Protein AF-0000000076366897 (afdb_homodimer)

Sequence (1084 aa):
MCSVKLLHRELVSNAARVRVCVSVACVPHLTNSPTVIVMVGLPARGKTYIAKKLTRYLNWIGVPTKVFNVGEYRREAVRWYRSYDFFRHDNEDAMKIRKQCAVAALRDAKSYLTEEGGQIAVFDATNTTRERREMVLNFSKEHGWKVFFVESVCDDPSVVAANIMDVKLSSPDYSDCNQTDAMEDFLKRIECYKATYQPLDPDNYDKDLSFIKVINVGRRFLVNRVQDHIQSRIVYYLMNIHVHARTIYLCRHGESDYNLKGRIGGDSGLSPRGKKFATALGTFLEEQNLKDLKVWTSQLKRTIQTAEVLGGTYEQWKSLNEIDAGVCEDMTYEEINQKYPEEYALRDQDKYYYRYPTGESYQDLVQRLEPVIMELERQGNVLVVCHQAVMRCLLAYFLDKSADELPYLKCPLHTVLKLTPFAYGCKVESIFLNVEAVNTHRDRPEVSDVLTDVAHHSCAQTPLFHVEWRNPPTFVGTQFDGLKPSTPETATEMRSVFERKNKRGNLKKNPRIENCAFHVGWGGRGGGGGGGKSLKALHCEEMCSVKLLHRELVSNAARVRVCVSVACVPHLTNSPTVIVMVGLPARGKTYIAKKLTRYLNWIGVPTKVFNVGEYRREAVRWYRSYDFFRHDNEDAMKIRKQCAVAALRDAKSYLTEEGGQIAVFDATNTTRERREMVLNFSKEHGWKVFFVESVCDDPSVVAANIMDVKLSSPDYSDCNQTDAMEDFLKRIECYKATYQPLDPDNYDKDLSFIKVINVGRRFLVNRVQDHIQSRIVYYLMNIHVHARTIYLCRHGESDYNLKGRIGGDSGLSPRGKKFATALGTFLEEQNLKDLKVWTSQLKRTIQTAEVLGGTYEQWKSLNEIDAGVCEDMTYEEINQKYPEEYALRDQDKYYYRYPTGESYQDLVQRLEPVIMELERQGNVLVVCHQAVMRCLLAYFLDKSADELPYLKCPLHTVLKLTPFAYGCKVESIFLNVEAVNTHRDRPEVSDVLTDVAHHSCAQTPLFHVEWRNPPTFVGTQFDGLKPSTPETATEMRSVFERKNKRGNLKKNPRIENCAFHVGWGGRGGGGGGGKSLKALHCEE

Nearest PDB structures (foldseek):
  6ibz-assembly1_A  TM=9.897E-01  e=4.496E-73  Homo sapiens
  4d4k-assembly1_A  TM=9.918E-01  e=7.577E-72  Homo sapiens
  2dwp-assembly1_A  TM=9.897E-01  e=1.513E-71  Homo sapiens
  5ajz-assembly1_A-2  TM=9.860E-01  e=1.202E-71  Homo sapiens
  5ajy-assembly1_A  TM=9.771E-01  e=3.202E-71  Homo sapiens

pLDDT: mean 74.03, std 30.42, range [14.25, 98.5]

InterPro domains:
  IPR001345 Phosphoglycerate/bisphosphoglycerate mutase, active site [PS00175] (250-259)
  IPR003094 Fructose-2,6-bisphosphatase [PR00991] (120-134)
  IPR003094 Fructose-2,6-bisphosphatase [PR00991] (146-160)
  IPR003094 Fructose-2,6-bisphosphatase [PR00991] (172-186)
  IPR003094 Fructose-2,6-bisphosphatase [PR00991] (226-247)
  IPR003094 Fructose-2,6-bisphosphatase [PR00991] (248-270)
  IPR003094 Fructose-2,6-bisphosphatase [PR00991] (325-341)
  IPR003094 Fructose-2,6-bisphosphatase [PTHR10606] (28-448)
  IPR013078 Histidine phosphatase superfamily, clade-1 [PF00300] (248-431)
  IPR013078 Histidine phosphatase superfamily, clade-1 [SM00855] (247-394)
  IPR013078 Histidine phosphatase superfamily, clade-1 [cd07067] (247-433)
  IPR013079 6-phosphofructo-2-kinase [PF01591] (25-244)
  IPR027417 P-loop containing nucleoside triphosphate hydrolase [G3DSA:3.40.50.300] (33-243)
  IPR027417 P-loop containing nucleoside triphosphate hydrolase [SSF52540] (34-244)
  IPR029033 Histidine phosphatase superfamily [G3DSA:3.40.50.1240] (245-460)
  IPR029033 Histidine phosphatase superfamily [SSF53254] (247-447)

Solvent-accessible surface area (backbone atoms only — not comparable to full-atom values): 62717 Å² total; per-residue (Å²): 142,76,78,90,67,69,85,77,65,70,86,66,66,85,65,74,77,72,72,72,67,76,74,65,81,54,52,57,78,58,89,56,63,39,35,37,36,36,32,24,31,62,80,54,39,51,54,68,41,52,51,50,53,49,34,38,54,38,38,59,75,67,42,44,45,49,79,41,49,33,66,58,44,39,48,70,71,44,77,73,68,81,57,42,64,58,53,32,86,83,34,62,69,41,49,51,52,53,51,50,25,46,51,51,40,50,50,50,44,45,44,35,51,73,69,68,72,32,41,33,34,33,41,41,47,39,56,38,32,64,69,54,45,46,51,53,52,51,58,32,54,76,71,58,36,44,64,37,37,40,31,28,41,60,86,52,63,67,60,34,51,48,38,36,62,70,50,52,53,71,27,84,78,28,67,89,44,55,69,68,60,41,49,52,38,50,53,50,34,41,51,36,49,58,74,60,50,49,76,90,36,60,84,82,79,36,60,87,42,29,34,37,36,37,32,55,81,53,45,29,38,40,39,30,41,75,83,46,71,69,53,46,48,50,53,52,53,57,73,35,46,63,86,69,80,37,41,39,35,40,29,41,28,28,44,25,50,37,59,76,71,48,32,38,66,73,69,48,46,56,28,74,55,10,51,52,32,19,52,42,49,34,55,50,54,60,70,65,65,65,77,81,64,43,38,37,22,16,70,44,52,27,22,41,60,26,51,55,64,56,72,61,80,64,36,42,31,69,62,38,38,60,66,43,41,36,81,51,44,65,31,32,68,68,53,39,44,69,76,36,46,66,60,48,51,48,33,70,72,38,52,35,76,29,56,34,65,86,38,39,21,52,57,53,50,45,61,55,33,45,66,54,52,49,46,58,46,53,48,58,35,34,36,38,30,29,30,58,66,43,45,23,50,56,49,19,50,59,65,63,46,50,69,84,51,25,78,63,52,88,68,59,54,44,28,40,34,40,34,37,61,51,81,91,45,51,47,76,43,81,43,70,64,84,44,79,64,74,84,83,81,67,76,79,78,76,80,76,77,70,86,61,72,65,76,77,66,73,69,65,68,65,69,68,75,66,71,67,73,71,68,68,78,72,71,76,68,73,76,75,80,68,80,69,79,84,79,86,86,73,94,75,71,93,76,75,71,92,69,70,90,72,79,75,83,74,80,74,78,79,79,80,84,70,88,67,91,72,89,83,85,87,75,93,78,87,76,90,86,92,78,91,92,86,92,71,97,82,91,91,91,128,142,75,78,91,66,68,83,77,65,69,84,68,66,85,64,73,77,72,71,72,68,76,73,66,81,59,52,56,76,58,89,56,64,39,37,36,37,35,33,23,33,64,80,52,39,51,55,68,40,51,51,51,52,49,35,37,54,39,39,58,76,68,42,46,45,48,79,40,49,33,67,58,45,40,47,68,70,44,76,73,67,83,55,43,64,58,52,32,85,81,33,64,69,40,49,52,51,52,51,50,26,47,50,51,40,50,51,50,44,46,45,34,51,73,68,69,71,32,42,32,34,32,42,42,47,39,56,38,33,64,70,54,46,46,52,52,50,51,57,31,52,76,71,57,35,44,65,38,37,41,31,28,42,60,86,51,64,68,60,34,50,48,39,35,62,70,51,52,51,70,26,85,79,27,70,89,45,55,70,68,59,41,50,52,38,50,53,50,32,43,50,37,49,57,74,59,51,47,76,91,36,60,84,82,80,36,59,87,42,28,33,38,35,36,32,56,81,53,45,31,36,41,37,30,40,75,82,46,71,68,52,46,49,50,53,52,52,58,73,34,48,62,87,68,80,38,42,38,36,40,28,42,27,29,45,26,49,36,59,75,69,48,32,38,65,72,70,47,48,56,29,74,54,10,51,51,31,18,52,44,50,34,54,51,53,60,69,65,66,64,77,81,63,42,37,36,22,17,72,42,51,26,21,40,59,27,51,56,63,55,71,62,80,66,38,39,31,69,61,38,37,60,66,42,41,35,81,51,44,64,32,31,68,68,52,38,44,70,76,35,45,66,58,47,51,49,32,70,72,37,54,34,76,29,55,34,65,88,38,39,21,52,58,52,48,47,60,56,32,45,66,55,53,50,47,58,46,53,47,58,35,35,35,39,29,29,30,60,67,43,45,23,51,56,49,19,50,58,64,61,46,50,69,85,52,26,79,60,53,86,65,59,54,43,29,40,36,40,34,38,63,50,80,92,45,52,48,76,44,81,43,70,66,86,44,80,63,75,84,84,82,70,77,81,78,76,80,77,76,69,87,62,71,67,76,77,66,72,72,66,70,65,69,68,76,66,71,66,72,68,68,67,76,71,69,74,68,73,76,76,78,71,82,68,80,82,79,82,85,73,93,78,70,90,75,72,73,88,69,74,88,80,86,82,88,72,87,70,82,86,85,75,88,71,92,72,93,77,93,84,80,85,80,90,77,89,76,81,73,79,80,81,89,72,96,89,60,95,56,43,74,126

Structure (mmCIF, N/CA/C/O backbone):
data_AF-0000000076366897-model_v1
#
loop_
_entity.id
_entity.type
_entity.pdbx_description
1 polymer '6-phosphofructo-2-kinase/fructose-2,6-biphosphatase 3'
#
loop_
_atom_site.group_PDB
_atom_site.id
_atom_site.type_symbol
_atom_site.label_atom_id
_atom_site.label_alt_id
_atom_site.label_comp_id
_atom_site.label_asym_id
_atom_site.label_entity_id
_atom_site.label_seq_id
_atom_site.pdbx_PDB_ins_code
_atom_site.Cartn_x
_atom_site.Cartn_y
_atom_site.Cartn_z
_atom_site.occupancy
_atom_site.B_iso_or_equiv
_atom_site.auth_seq_id
_atom_site.auth_comp_id
_atom_site.auth_asym_id
_atom_site.auth_atom_id
_atom_site.pdbx_PDB_model_num
ATOM 1 N N . MET A 1 1 ? 11.68 49.594 51.344 1 19.98 1 MET A N 1
ATOM 2 C CA . MET A 1 1 ? 12.039 49.438 49.969 1 19.98 1 MET A CA 1
ATOM 3 C C . MET A 1 1 ? 12.625 48.031 49.719 1 19.98 1 MET A C 1
ATOM 5 O O . MET A 1 1 ? 12.656 47.562 48.594 1 19.98 1 MET A O 1
ATOM 9 N N . CYS A 1 2 ? 13.484 47.469 50.562 1 19.61 2 CYS A N 1
ATOM 10 C CA . CYS A 1 2 ? 14.547 46.469 50.719 1 19.61 2 CYS A CA 1
ATOM 11 C C . CYS A 1 2 ? 13.992 45.062 50.625 1 19.61 2 CYS A C 1
ATOM 13 O O . CYS A 1 2 ? 14.695 44.125 50.188 1 19.61 2 CYS A O 1
ATOM 15 N N . SER A 1 3 ? 12.992 44.688 51.406 1 20.95 3 SER A N 1
ATOM 16 C CA . SER A 1 3 ? 12.734 43.406 52.062 1 20.95 3 SER A CA 1
ATOM 17 C C . SER A 1 3 ? 12.234 42.375 51.062 1 20.95 3 SER A C 1
ATOM 19 O O . SER A 1 3 ? 11.805 41.281 51.469 1 20.95 3 SER A O 1
ATOM 21 N N . VAL A 1 4 ? 11.633 42.812 49.906 1 21.75 4 VAL A N 1
ATOM 22 C CA . VAL A 1 4 ? 10.758 41.938 49.156 1 21.75 4 VAL A CA 1
ATOM 23 C C . VAL A 1 4 ? 11.57 40.812 48.5 1 21.75 4 VAL A C 1
ATOM 25 O O . VAL A 1 4 ? 11.141 40.219 47.5 1 21.75 4 VAL A O 1
ATOM 28 N N . LYS A 1 5 ? 12.898 40.562 48.875 1 21.53 5 LYS A N 1
ATOM 29 C CA . LYS A 1 5 ? 14.023 39.875 48.25 1 21.53 5 LYS A CA 1
ATOM 30 C C . LYS A 1 5 ? 13.859 38.375 48.344 1 21.53 5 LYS A C 1
ATOM 32 O O . LYS A 1 5 ? 14.414 37.656 47.5 1 21.53 5 LYS A O 1
ATOM 37 N N . LEU A 1 6 ? 13.492 37.875 49.5 1 21.94 6 LEU A N 1
ATOM 38 C CA . LEU A 1 6 ? 13.953 36.594 50 1 21.94 6 LEU A CA 1
ATOM 39 C C . LEU A 1 6 ? 13.25 35.438 49.281 1 21.94 6 LEU A C 1
ATOM 41 O O . LEU A 1 6 ? 13.844 34.375 49.094 1 21.94 6 LEU A O 1
ATOM 45 N N . LEU A 1 7 ? 11.906 35.531 49.281 1 22.5 7 LEU A N 1
ATOM 46 C CA . LEU A 1 7 ? 11.125 34.281 49.25 1 22.5 7 LEU A CA 1
ATOM 47 C C . LEU A 1 7 ? 11.266 33.562 47.938 1 22.5 7 LEU A C 1
ATOM 49 O O . LEU A 1 7 ? 10.555 32.594 47.656 1 22.5 7 LEU A O 1
ATOM 53 N N . HIS A 1 8 ? 12.031 34.125 46.906 1 19.92 8 HIS A N 1
ATOM 54 C CA . HIS A 1 8 ? 12 33.75 45.5 1 19.92 8 HIS A CA 1
ATOM 55 C C . HIS A 1 8 ? 12.617 32.375 45.281 1 19.92 8 HIS A C 1
ATOM 57 O O . HIS A 1 8 ? 12.672 31.891 44.156 1 19.92 8 HIS A O 1
ATOM 63 N N . ARG A 1 9 ? 13.469 31.859 46.188 1 20.33 9 ARG A N 1
ATOM 64 C CA . ARG A 1 9 ? 14.492 30.859 45.969 1 20.33 9 ARG A CA 1
ATOM 65 C C . ARG A 1 9 ? 13.875 29.469 45.781 1 20.33 9 ARG A C 1
ATOM 67 O O . ARG A 1 9 ? 14.422 28.625 45.094 1 20.33 9 ARG A O 1
ATOM 74 N N . GLU A 1 10 ? 13.039 29.125 46.812 1 22.7 10 GLU A N 1
ATOM 75 C CA . GLU A 1 10 ? 12.883 27.719 47.156 1 22.7 10 GLU A CA 1
ATOM 76 C C . GLU A 1 10 ? 12.164 26.953 46.031 1 22.7 10 GLU A C 1
ATOM 78 O O . GLU A 1 10 ? 12.227 25.719 45.969 1 22.7 10 GLU A O 1
ATOM 83 N N . LEU A 1 11 ? 11.133 27.578 45.5 1 21.17 11 LEU A N 1
ATOM 84 C CA . LEU A 1 11 ? 10.125 26.781 44.781 1 21.17 11 LEU A CA 1
ATOM 85 C C . LEU A 1 11 ? 10.719 26.156 43.531 1 21.17 11 LEU A C 1
ATOM 87 O O . LEU A 1 11 ? 10 25.578 42.719 1 21.17 11 LEU A O 1
ATOM 91 N N . VAL A 1 12 ? 11.992 26.484 43.188 1 21.25 12 VAL A N 1
ATOM 92 C CA . VAL A 1 12 ? 12.648 26.156 41.938 1 21.25 12 VAL A CA 1
ATOM 93 C C . VAL A 1 12 ? 12.891 24.641 41.844 1 21.25 12 VAL A C 1
ATOM 95 O O . VAL A 1 12 ? 13.18 24.109 40.781 1 21.25 12 VAL A O 1
ATOM 98 N N . SER A 1 13 ? 13.141 24.016 43 1 20.83 13 SER A N 1
ATOM 99 C CA . SER A 1 13 ? 13.977 22.828 42.938 1 20.83 13 SER A CA 1
ATOM 100 C C . SER A 1 13 ? 13.219 21.656 42.312 1 20.83 13 SER A C 1
ATOM 102 O O . SER A 1 13 ? 13.828 20.766 41.719 1 20.83 13 SER A O 1
ATOM 104 N N . ASN A 1 14 ? 12.062 21.391 42.875 1 20.56 14 ASN A N 1
ATOM 105 C CA . ASN A 1 14 ? 11.508 20.047 42.75 1 20.56 14 ASN A CA 1
ATOM 106 C C . ASN A 1 14 ? 11.078 19.734 41.312 1 20.56 14 ASN A C 1
ATOM 108 O O . ASN A 1 14 ? 9.906 19.922 40.969 1 20.56 14 ASN A O 1
ATOM 112 N N . ALA A 1 15 ? 11.836 20.203 40.375 1 21.8 15 ALA A N 1
ATOM 113 C CA . ALA A 1 15 ? 11.672 20.125 38.906 1 21.8 15 ALA A CA 1
ATOM 114 C C . ALA A 1 15 ? 11.43 18.688 38.469 1 21.8 15 ALA A C 1
ATOM 116 O O . ALA A 1 15 ? 12.344 17.859 38.5 1 21.8 15 ALA A O 1
ATOM 117 N N . ALA A 1 16 ? 10.273 18.141 38.844 1 22.47 16 ALA A N 1
ATOM 118 C CA . ALA A 1 16 ? 9.836 16.797 38.531 1 22.47 16 ALA A CA 1
ATOM 119 C C . ALA A 1 16 ? 10.203 16.406 37.125 1 22.47 16 ALA A C 1
ATOM 121 O O . ALA A 1 16 ? 9.961 17.172 36.188 1 22.47 16 ALA A O 1
ATOM 122 N N . ARG A 1 17 ? 11.203 15.602 36.875 1 23.25 17 ARG A N 1
ATOM 123 C CA . ARG A 1 17 ? 11.844 14.945 35.75 1 23.25 17 ARG A CA 1
ATOM 124 C C . ARG A 1 17 ? 10.805 14.398 34.781 1 23.25 17 ARG A C 1
ATOM 126 O O . ARG A 1 17 ? 10.227 13.336 35 1 23.25 17 ARG A O 1
ATOM 133 N N . VAL A 1 18 ? 9.922 15.305 34.375 1 21.47 18 VAL A N 1
ATOM 134 C CA . VAL A 1 18 ? 9.008 14.797 33.344 1 21.47 18 VAL A CA 1
ATOM 135 C C . VAL A 1 18 ? 9.797 14.086 32.25 1 21.47 18 VAL A C 1
ATOM 137 O O . VAL A 1 18 ? 10.617 14.703 31.562 1 21.47 18 VAL A O 1
ATOM 140 N N . ARG A 1 19 ? 10.312 12.875 32.5 1 23.17 19 ARG A N 1
ATOM 141 C CA . ARG A 1 19 ? 10.922 11.922 31.578 1 23.17 19 ARG A CA 1
ATOM 142 C C . ARG A 1 19 ? 10.25 11.961 30.219 1 23.17 19 ARG A C 1
ATOM 144 O O . ARG A 1 19 ? 9.062 11.656 30.094 1 23.17 19 ARG A O 1
ATOM 151 N N . VAL A 1 20 ? 10.586 13.023 29.578 1 23.06 20 VAL A N 1
ATOM 152 C CA . VAL A 1 20 ? 10.141 13.117 28.188 1 23.06 20 VAL A CA 1
ATOM 153 C C . VAL A 1 20 ? 10.492 11.82 27.453 1 23.06 20 VAL A C 1
ATOM 155 O O . VAL A 1 20 ? 11.664 11.5 27.281 1 23.06 20 VAL A O 1
ATOM 158 N N . CYS A 1 21 ? 9.984 10.727 28 1 23.78 21 CYS A N 1
ATOM 159 C CA . CYS A 1 21 ? 10.047 9.461 27.266 1 23.78 21 CYS A CA 1
ATOM 160 C C . CYS A 1 21 ? 10 9.695 25.766 1 23.78 21 CYS A C 1
ATOM 162 O O . CYS A 1 21 ? 9.062 10.32 25.266 1 23.78 21 CYS A O 1
ATOM 164 N N . VAL A 1 22 ? 11.102 9.953 25.203 1 25.45 22 VAL A N 1
ATOM 165 C CA . VAL A 1 22 ? 11.43 10.047 23.781 1 25.45 22 VAL A CA 1
ATOM 166 C C . VAL A 1 22 ? 10.578 9.062 22.984 1 25.45 22 VAL A C 1
ATOM 168 O O . VAL A 1 22 ? 10.664 7.848 23.203 1 25.45 22 VAL A O 1
ATOM 171 N N . SER A 1 23 ? 9.43 9.508 22.734 1 25.75 23 SER A N 1
ATOM 172 C CA . SER A 1 23 ? 8.352 8.891 21.969 1 25.75 23 SER A CA 1
ATOM 173 C C . SER A 1 23 ? 8.867 8.305 20.656 1 25.75 23 SER A C 1
ATOM 175 O O . SER A 1 23 ? 9.359 9.039 19.797 1 25.75 23 SER A O 1
ATOM 177 N N . VAL A 1 24 ? 9.648 7.312 20.734 1 27.58 24 VAL A N 1
ATOM 178 C CA . VAL A 1 24 ? 10.062 6.48 19.609 1 27.58 24 VAL A CA 1
ATOM 179 C C . VAL A 1 24 ? 8.953 6.449 18.562 1 27.58 24 VAL A C 1
ATOM 181 O O . VAL A 1 24 ? 7.766 6.391 18.906 1 27.58 24 VAL A O 1
ATOM 184 N N . ALA A 1 25 ? 9.133 6.887 17.344 1 30.38 25 ALA A N 1
ATOM 185 C CA . ALA A 1 25 ? 8.398 7.051 16.094 1 30.38 25 ALA A CA 1
ATOM 186 C C . ALA A 1 25 ? 7.434 5.887 15.875 1 30.38 25 ALA A C 1
ATOM 188 O O . ALA A 1 25 ? 7.855 4.73 15.789 1 30.38 25 ALA A O 1
ATOM 189 N N . CYS A 1 26 ? 6.266 5.977 16.453 1 29.48 26 CYS A N 1
ATOM 190 C CA . CYS A 1 26 ? 5.332 4.922 16.828 1 29.48 26 CYS A CA 1
ATOM 191 C C . CYS A 1 26 ? 4.824 4.184 15.594 1 29.48 26 CYS A C 1
ATOM 193 O O . CYS A 1 26 ? 3.912 4.656 14.914 1 29.48 26 CYS A O 1
ATOM 195 N N . VAL A 1 27 ? 5.715 3.879 14.586 1 34.62 27 VAL A N 1
ATOM 196 C CA . VAL A 1 27 ? 5.238 2.703 13.867 1 34.62 27 VAL A CA 1
ATOM 197 C C . VAL A 1 27 ? 4.484 1.779 14.82 1 34.62 27 VAL A C 1
ATOM 199 O O . VAL A 1 27 ? 4.863 1.638 15.984 1 34.62 27 VAL A O 1
ATOM 202 N N . PRO A 1 28 ? 3.266 1.502 14.586 1 36.12 28 PRO A N 1
ATOM 203 C CA . PRO A 1 28 ? 2.816 0.563 15.617 1 36.12 28 PRO A CA 1
ATOM 204 C C . PRO A 1 28 ? 3.943 -0.323 16.141 1 36.12 28 PRO A C 1
ATOM 206 O O . PRO A 1 28 ? 4.75 -0.831 15.359 1 36.12 28 PRO A O 1
ATOM 209 N N . HIS A 1 29 ? 4.738 0.127 17.125 1 37.88 29 HIS A N 1
ATOM 210 C CA . HIS A 1 29 ? 5.57 -0.873 17.797 1 37.88 29 HIS A CA 1
ATOM 211 C C . HIS A 1 29 ? 4.883 -2.236 17.797 1 37.88 29 HIS A C 1
ATOM 213 O O . HIS A 1 29 ? 3.998 -2.482 18.625 1 37.88 29 HIS A O 1
ATOM 219 N N . LEU A 1 30 ? 4.613 -2.666 16.609 1 38.78 30 LEU A N 1
ATOM 220 C CA . LEU A 1 30 ? 4.082 -4.023 16.516 1 38.78 30 LEU A CA 1
ATOM 221 C C . LEU A 1 30 ? 4.828 -4.969 17.453 1 38.78 30 LEU A C 1
ATOM 223 O O . LEU A 1 30 ? 6.055 -5.078 17.375 1 38.78 30 LEU A O 1
ATOM 227 N N . THR A 1 31 ? 4.598 -4.898 18.672 1 46.28 31 THR A N 1
ATOM 228 C CA . THR A 1 31 ? 5.078 -5.996 19.5 1 46.28 31 THR A CA 1
ATOM 229 C C . THR A 1 31 ? 5.219 -7.273 18.672 1 46.28 31 THR A C 1
ATOM 231 O O . THR A 1 31 ? 4.453 -8.227 18.859 1 46.28 31 THR A O 1
ATOM 234 N N . ASN A 1 32 ? 5.43 -7.066 17.266 1 60.28 32 ASN A N 1
ATOM 235 C CA . ASN A 1 32 ? 5.297 -8.203 16.359 1 60.28 32 ASN A CA 1
ATOM 236 C C . ASN A 1 32 ? 6.57 -9.039 16.328 1 60.28 32 ASN A C 1
ATOM 238 O O . ASN A 1 32 ? 7.66 -8.531 16.594 1 60.28 32 ASN A O 1
ATOM 242 N N . SER A 1 33 ? 6.512 -10.195 16.578 1 80.06 33 SER A N 1
ATOM 243 C CA . SER A 1 33 ? 7.543 -11.211 16.406 1 80.06 33 SER A CA 1
ATOM 244 C C . SER A 1 33 ? 8.422 -10.891 15.195 1 80.06 33 SER A C 1
ATOM 246 O O . SER A 1 33 ? 7.934 -10.43 14.164 1 80.06 33 SER A O 1
ATOM 248 N N . PRO A 1 34 ? 9.82 -10.891 15.477 1 91.81 34 PRO A N 1
ATOM 249 C CA . PRO A 1 34 ? 10.727 -10.672 14.344 1 91.81 34 PRO A CA 1
ATOM 250 C C . PRO A 1 34 ? 10.414 -11.586 13.164 1 91.81 34 PRO A C 1
ATOM 252 O O . PRO A 1 34 ? 9.766 -12.617 13.328 1 91.81 34 PRO A O 1
ATOM 255 N N . THR A 1 35 ? 10.805 -11.141 11.992 1 95.19 35 THR A N 1
ATOM 256 C CA . THR A 1 35 ? 10.555 -11.898 10.773 1 95.19 35 THR A CA 1
ATOM 257 C C . THR A 1 35 ? 11.867 -12.242 10.07 1 95.19 35 THR A C 1
ATOM 259 O O . THR A 1 35 ? 12.773 -11.414 10.008 1 95.19 35 THR A O 1
ATOM 262 N N . VAL A 1 36 ? 11.984 -13.43 9.695 1 97.69 36 VAL A N 1
ATOM 263 C CA . VAL A 1 36 ? 13.117 -13.852 8.875 1 97.69 36 VAL A CA 1
ATOM 264 C C . VAL A 1 36 ? 12.656 -14.055 7.434 1 97.69 36 VAL A C 1
ATOM 266 O O . VAL A 1 36 ? 11.781 -14.883 7.16 1 97.69 36 VAL A O 1
ATOM 269 N N . ILE A 1 37 ? 13.227 -13.242 6.523 1 98.06 37 ILE A N 1
ATOM 270 C CA . ILE A 1 37 ? 12.977 -13.422 5.094 1 98.06 37 ILE A CA 1
ATOM 271 C C . ILE A 1 37 ? 14.008 -14.383 4.516 1 98.06 37 ILE A C 1
ATOM 273 O O . ILE A 1 37 ? 15.219 -14.141 4.602 1 98.06 37 ILE A O 1
ATOM 277 N N . VAL A 1 38 ? 13.578 -15.438 4.016 1 98.5 38 VAL A N 1
ATOM 278 C CA . VAL A 1 38 ? 14.469 -16.469 3.494 1 98.5 38 VAL A CA 1
ATOM 279 C C . VAL A 1 38 ? 14.414 -16.469 1.967 1 98.5 38 VAL A C 1
ATOM 281 O O . VAL A 1 38 ? 13.375 -16.781 1.376 1 98.5 38 VAL A O 1
ATOM 284 N N . MET A 1 39 ? 15.516 -16.141 1.369 1 98.12 39 MET A N 1
ATOM 285 C CA . MET A 1 39 ? 15.57 -16.172 -0.089 1 98.12 39 MET A CA 1
ATOM 286 C C . MET A 1 39 ? 15.672 -17.609 -0.591 1 98.12 39 MET A C 1
ATOM 288 O O . MET A 1 39 ? 16.297 -18.469 0.056 1 98.12 39 MET A O 1
ATOM 292 N N . VAL A 1 40 ? 15.078 -17.891 -1.673 1 98.25 40 VAL A N 1
ATOM 293 C CA . VAL A 1 40 ? 15.109 -19.203 -2.32 1 98.25 40 VAL A CA 1
ATOM 294 C C . VAL A 1 40 ? 15.305 -19.031 -3.824 1 98.25 40 VAL A C 1
ATOM 296 O O . VAL A 1 40 ? 14.742 -18.109 -4.43 1 98.25 40 VAL A O 1
ATOM 299 N N . GLY A 1 41 ? 16.141 -19.844 -4.41 1 97.12 41 GLY A N 1
ATOM 300 C CA . GLY A 1 41 ? 16.281 -19.828 -5.855 1 97.12 41 GLY A CA 1
ATOM 301 C C . GLY A 1 41 ? 17.672 -20.219 -6.324 1 97.12 41 GLY A C 1
ATOM 302 O O . GLY A 1 41 ? 18.609 -20.266 -5.531 1 97.12 41 GLY A O 1
ATOM 303 N N . LEU A 1 42 ? 17.828 -20.484 -7.578 1 96.25 42 LEU A N 1
ATOM 304 C CA . LEU A 1 42 ? 19.094 -20.828 -8.188 1 96.25 42 LEU A CA 1
ATOM 305 C C . LEU A 1 42 ? 20 -19.609 -8.305 1 96.25 42 LEU A C 1
ATOM 307 O O . LEU A 1 42 ? 19.516 -18.469 -8.258 1 96.25 42 LEU A O 1
ATOM 311 N N . PRO A 1 43 ? 21.281 -19.828 -8.367 1 92.75 43 PRO A N 1
ATOM 312 C CA . PRO A 1 43 ? 22.188 -18.688 -8.523 1 92.75 43 PRO A CA 1
ATOM 313 C C . PRO A 1 43 ? 21.891 -17.859 -9.773 1 92.75 43 PRO A C 1
ATOM 315 O O . PRO A 1 43 ? 21.469 -18.406 -10.789 1 92.75 43 PRO A O 1
ATOM 318 N N . ALA A 1 44 ? 22.078 -16.578 -9.695 1 91.94 44 ALA A N 1
ATOM 319 C CA . ALA A 1 44 ? 21.984 -15.625 -10.789 1 91.94 44 ALA A CA 1
ATOM 320 C C . ALA A 1 44 ? 20.531 -15.414 -11.203 1 91.94 44 ALA A C 1
ATOM 322 O O . ALA A 1 44 ? 20.234 -15.195 -12.383 1 91.94 44 ALA A O 1
ATOM 323 N N . ARG A 1 45 ? 19.609 -15.633 -10.281 1 93.19 45 ARG A N 1
ATOM 324 C CA . ARG A 1 45 ? 18.203 -15.414 -10.578 1 93.19 45 ARG A CA 1
ATOM 325 C C . ARG A 1 45 ? 17.703 -14.117 -9.945 1 93.19 45 ARG A C 1
ATOM 327 O O . ARG A 1 45 ? 16.5 -13.836 -9.961 1 93.19 45 ARG A O 1
ATOM 334 N N . GLY A 1 46 ? 18.547 -13.32 -9.312 1 88.94 46 GLY A N 1
ATOM 335 C CA . GLY A 1 46 ? 18.188 -12 -8.82 1 88.94 46 GLY A CA 1
ATOM 336 C C . GLY A 1 46 ? 17.891 -11.977 -7.336 1 88.94 46 GLY A C 1
ATOM 337 O O . GLY A 1 46 ? 17.328 -11.008 -6.824 1 88.94 46 GLY A O 1
ATOM 338 N N . LYS A 1 47 ? 18.219 -12.992 -6.582 1 91.75 47 LYS A N 1
ATOM 339 C CA . LYS A 1 47 ? 17.953 -13.078 -5.148 1 91.75 47 LYS A CA 1
ATOM 340 C C . LYS A 1 47 ? 18.594 -11.914 -4.398 1 91.75 47 LYS A C 1
ATOM 342 O O . LYS A 1 47 ? 17.938 -11.25 -3.592 1 91.75 47 LYS A O 1
ATOM 347 N N . THR A 1 48 ? 19.875 -11.719 -4.668 1 87.94 48 THR A N 1
ATOM 348 C CA . THR A 1 48 ? 20.625 -10.68 -3.955 1 87.94 48 THR A CA 1
ATOM 349 C C . THR A 1 48 ? 20.062 -9.297 -4.285 1 87.94 48 THR A C 1
ATOM 351 O O . THR A 1 48 ? 20.016 -8.414 -3.424 1 87.94 48 THR A O 1
ATOM 354 N N . TYR A 1 49 ? 19.656 -9.125 -5.512 1 87.81 49 TYR A N 1
ATOM 355 C CA . TYR A 1 49 ? 19 -7.887 -5.906 1 87.81 49 TYR A CA 1
ATOM 356 C C . TYR A 1 49 ? 17.75 -7.648 -5.074 1 87.81 49 TYR A C 1
ATOM 358 O O . TYR A 1 49 ? 17.562 -6.562 -4.523 1 87.81 49 TYR A O 1
ATOM 366 N N . ILE A 1 50 ? 16.922 -8.672 -5.016 1 93.12 50 ILE A N 1
ATOM 367 C CA . ILE A 1 50 ? 15.672 -8.586 -4.27 1 93.12 50 ILE A CA 1
ATOM 368 C C . ILE A 1 50 ? 15.961 -8.32 -2.797 1 93.12 50 ILE A C 1
ATOM 370 O O . ILE A 1 50 ? 15.32 -7.477 -2.17 1 93.12 50 ILE A O 1
ATOM 374 N N . ALA A 1 51 ? 16.953 -9.016 -2.281 1 93.88 51 ALA A N 1
ATOM 375 C CA . ALA A 1 51 ? 17.328 -8.867 -0.875 1 93.88 51 ALA A CA 1
ATOM 376 C C . ALA A 1 51 ? 17.766 -7.441 -0.567 1 93.88 51 ALA A C 1
ATOM 378 O O . ALA A 1 51 ? 17.328 -6.855 0.429 1 93.88 51 ALA A O 1
ATOM 379 N N . LYS A 1 52 ? 18.547 -6.879 -1.383 1 91.31 52 LYS A N 1
ATOM 380 C CA . LYS A 1 52 ? 19.047 -5.527 -1.17 1 91.31 52 LYS A CA 1
ATOM 381 C C . LYS A 1 52 ? 17.938 -4.492 -1.305 1 91.31 52 LYS A C 1
ATOM 383 O O . LYS A 1 52 ? 17.844 -3.57 -0.495 1 91.31 52 LYS A O 1
ATOM 388 N N . LYS A 1 53 ? 17.109 -4.676 -2.326 1 92.19 53 LYS A N 1
ATOM 389 C CA . LYS A 1 53 ? 15.992 -3.762 -2.541 1 92.19 53 LYS A CA 1
ATOM 390 C C . LYS A 1 53 ? 15.023 -3.795 -1.366 1 92.19 53 LYS A C 1
ATOM 392 O O . LYS A 1 53 ? 14.578 -2.748 -0.891 1 92.19 53 LYS A O 1
ATOM 397 N N . LEU A 1 54 ? 14.773 -5 -0.948 1 93.94 54 LEU A N 1
ATOM 398 C CA . LEU A 1 54 ? 13.875 -5.152 0.19 1 93.94 54 LEU A CA 1
ATOM 399 C C . LEU A 1 54 ? 14.461 -4.504 1.438 1 93.94 54 LEU A C 1
ATOM 401 O O . LEU A 1 54 ? 13.75 -3.816 2.178 1 93.94 54 LEU A O 1
ATOM 405 N N . THR A 1 55 ? 15.703 -4.723 1.673 1 94.62 55 THR A N 1
ATOM 406 C CA . THR A 1 55 ? 16.375 -4.184 2.852 1 94.62 55 THR A CA 1
ATOM 407 C C . THR A 1 55 ? 16.359 -2.656 2.83 1 94.62 55 THR A C 1
ATOM 409 O O . THR A 1 55 ? 16.078 -2.018 3.848 1 94.62 55 THR A O 1
ATOM 412 N N . ARG A 1 56 ? 16.594 -2.104 1.704 1 92.5 56 ARG A N 1
ATOM 413 C CA . ARG A 1 56 ? 16.562 -0.654 1.542 1 92.5 56 ARG A CA 1
ATOM 414 C C . ARG A 1 56 ? 15.18 -0.1 1.848 1 92.5 56 ARG A C 1
ATOM 416 O O . ARG A 1 56 ? 15.039 0.856 2.613 1 92.5 56 ARG A O 1
ATOM 423 N N . TYR A 1 57 ? 14.156 -0.667 1.253 1 93.62 57 TYR A N 1
ATOM 424 C CA . TYR A 1 57 ? 12.781 -0.218 1.431 1 93.62 57 TYR A CA 1
ATOM 425 C C . TYR A 1 57 ? 12.359 -0.322 2.891 1 93.62 57 TYR A C 1
ATOM 427 O O . TYR A 1 57 ? 11.844 0.64 3.463 1 93.62 57 TYR A O 1
ATOM 435 N N . LEU A 1 58 ? 12.695 -1.525 3.48 1 93.88 58 LEU A N 1
ATOM 436 C CA . LEU A 1 58 ? 12.25 -1.778 4.844 1 93.88 58 LEU A CA 1
ATOM 437 C C . LEU A 1 58 ? 12.977 -0.871 5.832 1 93.88 58 LEU A C 1
ATOM 439 O O . LEU A 1 58 ? 12.359 -0.338 6.758 1 93.88 58 LEU A O 1
ATOM 443 N N . ASN A 1 59 ? 14.234 -0.637 5.648 1 92.62 59 ASN A N 1
ATOM 444 C CA . ASN A 1 59 ? 14.969 0.296 6.5 1 92.62 59 ASN A CA 1
ATOM 445 C C . ASN A 1 59 ? 14.453 1.725 6.336 1 92.62 59 ASN A C 1
ATOM 447 O O . ASN A 1 59 ? 14.375 2.475 7.312 1 92.62 59 ASN A O 1
ATOM 451 N N . TRP A 1 60 ? 14.148 2.037 5.133 1 91.56 60 TRP A N 1
ATOM 452 C CA . TRP A 1 60 ? 13.664 3.385 4.844 1 91.56 60 TRP A CA 1
ATOM 453 C C . TRP A 1 60 ? 12.344 3.658 5.559 1 91.56 60 TRP A C 1
ATOM 455 O O . TRP A 1 60 ? 12.133 4.754 6.082 1 91.56 60 TRP A O 1
ATOM 465 N N . ILE A 1 61 ? 11.508 2.672 5.641 1 86.88 61 ILE A N 1
ATOM 466 C CA . ILE A 1 61 ? 10.211 2.902 6.277 1 86.88 61 ILE A CA 1
ATOM 467 C C . ILE A 1 61 ? 10.336 2.701 7.785 1 86.88 61 ILE A C 1
ATOM 469 O O . ILE A 1 61 ? 9.336 2.717 8.508 1 86.88 61 ILE A O 1
ATOM 473 N N . GLY A 1 62 ? 11.562 2.395 8.258 1 85.44 62 GLY A N 1
ATOM 474 C CA . GLY A 1 62 ? 11.812 2.398 9.695 1 85.44 62 GLY A CA 1
ATOM 475 C C . GLY A 1 62 ? 11.773 1.012 10.312 1 85.44 62 GLY A C 1
ATOM 476 O O . GLY A 1 62 ? 11.57 0.869 11.516 1 85.44 62 GLY A O 1
ATOM 477 N N . VAL A 1 63 ? 11.844 -0.003 9.531 1 89.38 63 VAL A N 1
ATOM 478 C CA . VAL A 1 63 ? 11.945 -1.377 10.016 1 89.38 63 VAL A CA 1
ATOM 479 C C . VAL A 1 63 ? 13.375 -1.874 9.867 1 89.38 63 VAL A C 1
ATOM 481 O O . VAL A 1 63 ? 13.797 -2.264 8.773 1 89.38 63 VAL A O 1
ATOM 484 N N . PRO A 1 64 ? 14.062 -1.841 11 1 93.19 64 PRO A N 1
ATOM 485 C CA . PRO A 1 64 ? 15.469 -2.25 10.914 1 93.19 64 PRO A CA 1
ATOM 486 C C . PRO A 1 64 ? 15.641 -3.633 10.289 1 93.19 64 PRO A C 1
ATOM 488 O O . PRO A 1 64 ? 15.109 -4.621 10.805 1 93.19 64 PRO A O 1
ATOM 491 N N . THR A 1 65 ? 16.359 -3.695 9.219 1 96.38 65 THR A N 1
ATOM 492 C CA . THR A 1 65 ? 16.516 -4.902 8.406 1 96.38 65 THR A CA 1
ATOM 493 C C . THR A 1 65 ? 17.984 -5.074 7.992 1 96.38 65 THR A C 1
ATOM 495 O O . THR A 1 65 ? 18.656 -4.102 7.637 1 96.38 65 THR A O 1
ATOM 498 N N . LYS A 1 66 ? 18.469 -6.266 8.117 1 97.06 66 LYS A N 1
ATOM 499 C CA . LYS A 1 66 ? 19.844 -6.566 7.711 1 97.06 66 LYS A CA 1
ATOM 500 C C . LYS A 1 66 ? 19.906 -7.852 6.887 1 97.06 66 LYS A C 1
ATOM 502 O O . LYS A 1 66 ? 19.188 -8.805 7.164 1 97.06 66 LYS A O 1
ATOM 507 N N . VAL A 1 67 ? 20.828 -7.832 5.902 1 96.69 67 VAL A N 1
ATOM 508 C CA . VAL A 1 67 ? 21 -8.992 5.039 1 96.69 67 VAL A CA 1
ATOM 509 C C . VAL A 1 67 ? 22.141 -9.859 5.555 1 96.69 67 VAL A C 1
ATOM 511 O O . VAL A 1 67 ? 23.203 -9.344 5.914 1 96.69 67 VAL A O 1
ATOM 514 N N . PHE A 1 68 ? 21.906 -11.102 5.691 1 97.56 68 PHE A N 1
ATOM 515 C CA . PHE A 1 68 ? 22.938 -12.102 5.984 1 97.56 68 PHE A CA 1
ATOM 516 C C . PHE A 1 68 ? 23.141 -13.016 4.785 1 97.56 68 PHE A C 1
ATOM 518 O O . PHE A 1 68 ? 22.422 -14 4.613 1 97.56 68 PHE A O 1
ATOM 525 N N . ASN A 1 69 ? 24.094 -12.648 4.016 1 95.12 69 ASN A N 1
ATOM 526 C CA . ASN A 1 69 ? 24.391 -13.367 2.781 1 95.12 69 ASN A CA 1
ATOM 527 C C . ASN A 1 69 ? 25.328 -14.547 3.037 1 95.12 69 ASN A C 1
ATOM 529 O O . ASN A 1 69 ? 26.5 -14.352 3.365 1 95.12 69 ASN A O 1
ATOM 533 N N . VAL A 1 70 ? 24.906 -15.727 2.785 1 94.44 70 VAL A N 1
ATOM 534 C CA . VAL A 1 70 ? 25.656 -16.938 3.102 1 94.44 70 VAL A CA 1
ATOM 535 C C . VAL A 1 70 ? 26.875 -17.047 2.178 1 94.44 70 VAL A C 1
ATOM 537 O O . VAL A 1 70 ? 27.906 -17.609 2.559 1 94.44 70 VAL A O 1
ATOM 540 N N . GLY A 1 71 ? 26.781 -16.484 0.957 1 90.25 71 GLY A N 1
ATOM 541 C CA . GLY A 1 71 ? 27.938 -16.453 0.068 1 90.25 71 GLY A CA 1
ATOM 542 C C . GLY A 1 71 ? 29.125 -15.727 0.66 1 90.25 71 GLY A C 1
ATOM 543 O O . GLY A 1 71 ? 30.266 -16.125 0.444 1 90.25 71 GLY A O 1
ATOM 544 N N . GLU A 1 72 ? 28.875 -14.727 1.386 1 90.06 72 GLU A N 1
ATOM 545 C CA . GLU A 1 72 ? 29.953 -13.977 2.035 1 90.06 72 GLU A CA 1
ATOM 546 C C . GLU A 1 72 ? 30.609 -14.805 3.141 1 90.06 72 GLU A C 1
ATOM 548 O O . GLU A 1 72 ? 31.828 -14.766 3.309 1 90.06 72 GLU A O 1
ATOM 553 N N . TYR A 1 73 ? 29.828 -15.508 3.873 1 93.56 73 TYR A N 1
ATOM 554 C CA . TYR A 1 73 ? 30.344 -16.375 4.914 1 93.56 73 TYR A CA 1
ATOM 555 C C . TYR A 1 73 ? 31.219 -17.484 4.312 1 93.56 73 TYR A C 1
ATOM 557 O O . TYR A 1 73 ? 32.25 -17.828 4.875 1 93.56 73 TYR A O 1
ATOM 565 N N . ARG A 1 74 ? 30.781 -18.016 3.213 1 90.81 74 ARG A N 1
ATOM 566 C CA . ARG A 1 74 ? 31.562 -19.031 2.518 1 90.81 74 ARG A CA 1
ATOM 567 C C . ARG A 1 74 ? 32.906 -18.469 2.061 1 90.81 74 ARG A C 1
ATOM 569 O O . ARG A 1 74 ? 33.938 -19.141 2.209 1 90.81 74 ARG A O 1
ATOM 576 N N . ARG A 1 75 ? 32.875 -17.297 1.482 1 87.56 75 ARG A N 1
ATOM 577 C CA . ARG A 1 75 ? 34.094 -16.672 0.998 1 87.56 75 ARG A CA 1
ATOM 578 C C . ARG A 1 75 ? 35.094 -16.406 2.143 1 87.56 75 ARG A C 1
ATOM 580 O O . ARG A 1 75 ? 36.281 -16.5 1.958 1 87.56 75 ARG A O 1
ATOM 587 N N . GLU A 1 76 ? 34.562 -16.141 3.248 1 87.75 76 GLU A N 1
ATOM 588 C CA . GLU A 1 76 ? 35.406 -15.93 4.426 1 87.75 76 GLU A CA 1
ATOM 589 C C . GLU A 1 76 ? 35.969 -17.25 4.945 1 87.75 76 GLU A C 1
ATOM 591 O O . GLU A 1 76 ? 37.094 -17.312 5.422 1 87.75 76 GLU A O 1
ATOM 596 N N . ALA A 1 77 ? 35.156 -18.25 4.781 1 87.25 77 ALA A N 1
ATOM 597 C CA . ALA A 1 77 ? 35.531 -19.562 5.289 1 87.25 77 ALA A CA 1
ATOM 598 C C . ALA A 1 77 ? 36.5 -20.266 4.328 1 87.25 77 ALA A C 1
ATOM 600 O O . ALA A 1 77 ? 37.406 -20.969 4.762 1 87.25 77 ALA A O 1
ATOM 601 N N . VAL A 1 78 ? 36.125 -20.156 3.066 1 83.31 78 VAL A N 1
ATOM 602 C CA . VAL A 1 78 ? 36.969 -20.781 2.049 1 83.31 78 VAL A CA 1
ATOM 603 C C . VAL A 1 78 ? 37.656 -19.719 1.209 1 83.31 78 VAL A C 1
ATOM 605 O O . VAL A 1 78 ? 37.062 -19.188 0.26 1 83.31 78 VAL A O 1
ATOM 608 N N . ARG A 1 79 ? 38.781 -19.375 1.494 1 72.44 79 ARG A N 1
ATOM 609 C CA . ARG A 1 79 ? 39.469 -18.25 0.884 1 72.44 79 ARG A CA 1
ATOM 610 C C . ARG A 1 79 ? 39.781 -18.531 -0.583 1 72.44 79 ARG A C 1
ATOM 612 O O . ARG A 1 79 ? 39.844 -17.609 -1.398 1 72.44 79 ARG A O 1
ATOM 619 N N . TRP A 1 80 ? 39.969 -19.75 -0.844 1 69.44 80 TRP A N 1
ATOM 620 C CA . TRP A 1 80 ? 40.312 -20 -2.24 1 69.44 80 TRP A CA 1
ATOM 621 C C . TRP A 1 80 ? 39.25 -20.859 -2.924 1 69.44 80 TRP A C 1
ATOM 623 O O . TRP A 1 80 ? 39.062 -22.031 -2.568 1 69.44 80 TRP A O 1
ATOM 633 N N . TYR A 1 81 ? 38.438 -20.219 -3.684 1 70.56 81 TYR A N 1
ATOM 634 C CA . TYR A 1 81 ? 37.438 -20.922 -4.504 1 70.56 81 TYR A CA 1
ATOM 635 C C . TYR A 1 81 ? 38.094 -21.562 -5.719 1 70.56 81 TYR A C 1
ATOM 637 O O . TYR A 1 81 ? 38.844 -20.906 -6.449 1 70.56 81 TYR A O 1
ATOM 645 N N . ARG A 1 82 ? 37.969 -22.766 -5.844 1 69.62 82 ARG A N 1
ATOM 646 C CA . ARG A 1 82 ? 38.656 -23.484 -6.91 1 69.62 82 ARG A CA 1
ATOM 647 C C . ARG A 1 82 ? 37.75 -23.672 -8.117 1 69.62 82 ARG A C 1
ATOM 649 O O . ARG A 1 82 ? 38.125 -23.328 -9.242 1 69.62 82 ARG A O 1
ATOM 656 N N . SER A 1 83 ? 36.719 -24.312 -7.914 1 80.81 83 SER A N 1
ATOM 657 C CA . SER A 1 83 ? 35.844 -24.594 -9.039 1 80.81 83 SER A CA 1
ATOM 658 C C . SER A 1 83 ? 34.438 -24.938 -8.562 1 80.81 83 SER A C 1
ATOM 660 O O . SER A 1 83 ? 34.156 -24.984 -7.359 1 80.81 83 SER A O 1
ATOM 662 N N . TYR A 1 84 ? 33.656 -25.094 -9.555 1 88.12 84 TYR A N 1
ATOM 663 C CA . TYR A 1 84 ? 32.25 -25.469 -9.32 1 88.12 84 TYR A CA 1
ATOM 664 C C . TYR A 1 84 ? 32.156 -26.734 -8.492 1 88.12 84 TYR A C 1
ATOM 666 O O . TYR A 1 84 ? 31.094 -27.047 -7.941 1 88.12 84 TYR A O 1
ATOM 674 N N . ASP A 1 85 ? 33.219 -27.453 -8.281 1 88 85 ASP A N 1
ATOM 675 C CA . ASP A 1 85 ? 33.25 -28.703 -7.543 1 88 85 ASP A CA 1
ATOM 676 C C . ASP A 1 85 ? 32.781 -28.516 -6.098 1 88 85 ASP A C 1
ATOM 678 O O . ASP A 1 85 ? 32.25 -29.422 -5.477 1 88 85 ASP A O 1
ATOM 682 N N . PHE A 1 86 ? 33 -27.391 -5.641 1 90.19 86 PHE A N 1
ATOM 683 C CA . PHE A 1 86 ? 32.625 -27.047 -4.273 1 90.19 86 PHE A CA 1
ATOM 684 C C . PHE A 1 86 ? 31.125 -27.141 -4.07 1 90.19 86 PHE A C 1
ATOM 686 O O . PHE A 1 86 ? 30.656 -27.344 -2.947 1 90.19 86 PHE A O 1
ATOM 693 N N . PHE A 1 87 ? 30.406 -27.156 -5.152 1 91.75 87 PHE A N 1
ATOM 694 C CA . PHE A 1 87 ? 28.953 -27.047 -5.027 1 91.75 87 PHE A CA 1
ATOM 695 C C . PHE A 1 87 ? 28.281 -28.344 -5.453 1 91.75 87 PHE A C 1
ATOM 697 O O . PHE A 1 87 ? 27.047 -28.438 -5.48 1 91.75 87 PHE A O 1
ATOM 704 N N . ARG A 1 88 ? 29.047 -29.312 -5.758 1 90.88 88 ARG A N 1
ATOM 705 C CA . ARG A 1 88 ? 28.5 -30.609 -6.102 1 90.88 88 ARG A CA 1
ATOM 706 C C . ARG A 1 88 ? 27.812 -31.25 -4.895 1 90.88 88 ARG A C 1
ATOM 708 O O . ARG A 1 88 ? 28.312 -31.141 -3.768 1 90.88 88 ARG A O 1
ATOM 715 N N . HIS A 1 89 ? 26.719 -31.984 -5.102 1 88.38 89 HIS A N 1
ATOM 716 C CA . HIS A 1 89 ? 25.938 -32.562 -4.023 1 88.38 89 HIS A CA 1
ATOM 717 C C . HIS A 1 89 ? 26.641 -33.812 -3.455 1 88.38 89 HIS A C 1
ATOM 719 O O . HIS A 1 89 ? 26.344 -34.25 -2.338 1 88.38 89 HIS A O 1
ATOM 725 N N . ASP A 1 90 ? 27.516 -34.344 -4.254 1 90 90 ASP A N 1
ATOM 726 C CA . ASP A 1 90 ? 28.219 -35.562 -3.799 1 90 90 ASP A CA 1
ATOM 727 C C . ASP A 1 90 ? 29.531 -35.219 -3.121 1 90 90 ASP A C 1
ATOM 729 O O . ASP A 1 90 ? 30.266 -36.094 -2.666 1 90 90 ASP A O 1
ATOM 733 N N . ASN A 1 91 ? 29.906 -33.969 -3.117 1 91.5 91 ASN A N 1
ATOM 734 C CA . ASN A 1 91 ? 31.078 -33.5 -2.381 1 91.5 91 ASN A CA 1
ATOM 735 C C . ASN A 1 91 ? 30.766 -33.312 -0.898 1 91.5 91 ASN A C 1
ATOM 737 O O . ASN A 1 91 ? 30.375 -32.219 -0.48 1 91.5 91 ASN A O 1
ATOM 741 N N . GLU A 1 92 ? 31.016 -34.219 -0.069 1 91.44 92 GLU A N 1
ATOM 742 C CA . GLU A 1 92 ? 30.594 -34.25 1.328 1 91.44 92 GLU A CA 1
ATOM 743 C C . GLU A 1 92 ? 31.281 -33.188 2.145 1 91.44 92 GLU A C 1
ATOM 745 O O . GLU A 1 92 ? 30.656 -32.531 3.002 1 91.44 92 GLU A O 1
ATOM 750 N N . ASP A 1 93 ? 32.562 -33 1.901 1 90.25 93 ASP A N 1
ATOM 751 C CA . ASP A 1 93 ? 33.312 -31.984 2.643 1 90.25 93 ASP A CA 1
ATOM 752 C C . ASP A 1 93 ? 32.75 -30.578 2.369 1 90.25 93 ASP A C 1
ATOM 754 O O . ASP A 1 93 ? 32.562 -29.781 3.295 1 90.25 93 ASP A O 1
ATOM 758 N N . ALA A 1 94 ? 32.562 -30.344 1.146 1 91 94 ALA A N 1
ATOM 759 C CA . ALA A 1 94 ? 32.031 -29.031 0.766 1 91 94 ALA A CA 1
ATOM 760 C C . ALA A 1 94 ? 30.641 -28.828 1.345 1 91 94 ALA A C 1
ATOM 762 O O . ALA A 1 94 ? 30.281 -27.719 1.753 1 91 94 ALA A O 1
ATOM 763 N N . MET A 1 95 ? 29.828 -29.891 1.411 1 91.06 95 MET A N 1
ATOM 764 C CA . MET A 1 95 ? 28.484 -29.812 1.963 1 91.06 95 MET A CA 1
ATOM 765 C C . MET A 1 95 ? 28.516 -29.422 3.438 1 91.06 95 MET A C 1
ATOM 767 O O . MET A 1 95 ? 27.672 -28.656 3.9 1 91.06 95 MET A O 1
ATOM 771 N N . LYS A 1 96 ? 29.484 -29.969 4.105 1 92 96 LYS A N 1
ATOM 772 C CA . LYS A 1 96 ? 29.641 -29.656 5.523 1 92 96 LYS A CA 1
ATOM 773 C C . LYS A 1 96 ? 30 -28.188 5.727 1 92 96 LYS A C 1
ATOM 775 O O . LYS A 1 96 ? 29.469 -27.531 6.621 1 92 96 LYS A O 1
ATOM 780 N N . ILE A 1 97 ? 30.891 -27.766 4.895 1 92.06 97 ILE A N 1
ATOM 781 C CA . ILE A 1 97 ? 31.328 -26.375 4.988 1 92.06 97 ILE A CA 1
ATOM 782 C C . ILE A 1 97 ? 30.141 -25.453 4.691 1 92.06 97 ILE A C 1
ATOM 784 O O . ILE A 1 97 ? 29.938 -24.469 5.391 1 92.06 97 ILE A O 1
ATOM 788 N N . ARG A 1 98 ? 29.359 -25.734 3.689 1 91.75 98 ARG A N 1
ATOM 789 C CA . ARG A 1 98 ? 28.203 -24.922 3.318 1 91.75 98 ARG A CA 1
ATOM 790 C C . ARG A 1 98 ? 27.188 -24.891 4.449 1 91.75 98 ARG A C 1
ATOM 792 O O . ARG A 1 98 ? 26.609 -23.828 4.734 1 91.75 98 ARG A O 1
ATOM 799 N N . LYS A 1 99 ? 27 -25.984 5.039 1 92.62 99 LYS A N 1
ATOM 800 C CA . LYS A 1 99 ? 26.062 -26.062 6.16 1 92.62 99 LYS A CA 1
ATOM 801 C C . LYS A 1 99 ? 26.562 -25.203 7.332 1 92.62 99 LYS A C 1
ATOM 803 O O . LYS A 1 99 ? 25.766 -24.516 7.977 1 92.62 99 LYS A O 1
ATOM 808 N N . GLN A 1 100 ? 27.812 -25.281 7.586 1 93.81 100 GLN A N 1
ATOM 809 C CA . GLN A 1 100 ? 28.391 -24.5 8.68 1 93.81 100 GLN A CA 1
ATOM 810 C C . GLN A 1 100 ? 28.25 -23 8.422 1 93.81 100 GLN A C 1
ATOM 812 O O . GLN A 1 100 ? 28 -22.234 9.344 1 93.81 100 GLN A O 1
ATOM 817 N N . CYS A 1 101 ? 28.469 -22.656 7.219 1 95.25 101 CYS A N 1
ATOM 818 C CA . CYS A 1 101 ? 28.328 -21.25 6.859 1 95.25 101 CYS A CA 1
ATOM 819 C C . CYS A 1 101 ? 26.891 -20.781 7.059 1 95.25 101 CYS A C 1
ATOM 821 O O . CYS A 1 101 ? 26.641 -19.672 7.547 1 95.25 101 CYS A O 1
ATOM 823 N N . ALA A 1 102 ? 25.922 -21.625 6.684 1 95.94 102 ALA A N 1
ATOM 824 C CA . ALA A 1 102 ? 24.516 -21.312 6.863 1 95.94 102 ALA A CA 1
ATOM 825 C C . ALA A 1 102 ? 24.172 -21.156 8.344 1 95.94 102 ALA A C 1
ATOM 827 O O . ALA A 1 102 ? 23.484 -20.203 8.734 1 95.94 102 ALA A O 1
ATOM 828 N N . VAL A 1 103 ? 24.719 -22.031 9.109 1 95.5 103 VAL A N 1
ATOM 829 C CA . VAL A 1 103 ? 24.438 -22 10.539 1 95.5 103 VAL A CA 1
ATOM 830 C C . VAL A 1 103 ? 25.078 -20.766 11.164 1 95.5 103 VAL A C 1
ATOM 832 O O . VAL A 1 103 ? 24.5 -20.125 12.039 1 95.5 103 VAL A O 1
ATOM 835 N N . ALA A 1 104 ? 26.25 -20.469 10.711 1 96.69 104 ALA A N 1
ATOM 836 C CA . ALA A 1 104 ? 26.938 -19.281 11.211 1 96.69 104 ALA A CA 1
ATOM 837 C C . ALA A 1 104 ? 26.125 -18.016 10.883 1 96.69 104 ALA A C 1
ATOM 839 O O . ALA A 1 104 ? 26 -17.125 11.727 1 96.69 104 ALA A O 1
ATOM 840 N N . ALA A 1 105 ? 25.625 -17.969 9.695 1 97.38 105 ALA A N 1
ATOM 841 C CA . ALA A 1 105 ? 24.797 -16.844 9.289 1 97.38 105 ALA A CA 1
ATOM 842 C C . ALA A 1 105 ? 23.531 -16.75 10.141 1 97.38 105 ALA A C 1
ATOM 844 O O . ALA A 1 105 ? 23.125 -15.648 10.547 1 97.38 105 ALA A O 1
ATOM 845 N N . LEU A 1 106 ? 22.922 -17.891 10.422 1 97 106 LEU A N 1
ATOM 846 C CA . LEU A 1 106 ? 21.719 -17.922 11.25 1 97 106 LEU A CA 1
ATOM 847 C C . LEU A 1 106 ? 22.031 -17.453 12.672 1 97 106 LEU A C 1
ATOM 849 O O . LEU A 1 106 ? 21.219 -16.766 13.289 1 97 106 LEU A O 1
ATOM 853 N N . ARG A 1 107 ? 23.141 -17.812 13.117 1 96.62 107 ARG A N 1
ATOM 854 C CA . ARG A 1 107 ? 23.547 -17.391 14.453 1 96.62 107 ARG A CA 1
ATOM 855 C C . ARG A 1 107 ? 23.734 -15.875 14.508 1 96.62 107 ARG A C 1
ATOM 857 O O . ARG A 1 107 ? 23.344 -15.234 15.484 1 96.62 107 ARG A O 1
ATOM 864 N N . ASP A 1 108 ? 24.328 -15.391 13.516 1 97.44 108 ASP A N 1
ATOM 865 C CA . ASP A 1 108 ? 24.484 -13.938 13.445 1 97.44 108 ASP A CA 1
ATOM 866 C C . ASP A 1 108 ? 23.125 -13.25 13.328 1 97.44 108 ASP A C 1
ATOM 868 O O . ASP A 1 108 ? 22.922 -12.188 13.914 1 97.44 108 ASP A O 1
ATOM 872 N N . ALA A 1 109 ? 22.281 -13.859 12.531 1 97.12 109 ALA A N 1
ATOM 873 C CA . ALA A 1 109 ? 20.922 -13.32 12.43 1 97.12 109 ALA A CA 1
ATOM 874 C C . ALA A 1 109 ? 20.234 -13.328 13.781 1 97.12 109 ALA A C 1
ATOM 876 O O . ALA A 1 109 ? 19.516 -12.383 14.133 1 97.12 109 ALA A O 1
ATOM 877 N N . LYS A 1 110 ? 20.484 -14.367 14.477 1 96.81 110 LYS A N 1
ATOM 878 C CA . LYS A 1 110 ? 19.922 -14.461 15.812 1 96.81 110 LYS A CA 1
ATOM 879 C C . LYS A 1 110 ? 20.438 -13.336 16.703 1 96.81 110 LYS A C 1
ATOM 881 O O . LYS A 1 110 ? 19.656 -12.688 17.406 1 96.81 110 LYS A O 1
ATOM 886 N N . SER A 1 111 ? 21.688 -13.109 16.656 1 97.06 111 SER A N 1
ATOM 887 C CA . SER A 1 111 ? 22.281 -12.031 17.438 1 97.06 111 SER A CA 1
ATOM 888 C C . SER A 1 111 ? 21.703 -10.68 17.047 1 97.06 111 SER A C 1
ATOM 890 O O . SER A 1 111 ? 21.406 -9.852 17.906 1 97.06 111 SER A O 1
ATOM 892 N N . TYR A 1 112 ? 21.484 -10.508 15.812 1 97.12 112 TYR A N 1
ATOM 893 C CA . TYR A 1 112 ? 20.953 -9.258 15.297 1 97.12 112 TYR A CA 1
ATOM 894 C C . TYR A 1 112 ? 19.516 -9.047 15.758 1 97.12 112 TYR A C 1
ATOM 896 O O . TYR A 1 112 ? 19.141 -7.957 16.203 1 97.12 112 TYR A O 1
ATOM 904 N N . LEU A 1 113 ? 18.688 -10.117 15.711 1 96.12 113 LEU A N 1
ATOM 905 C CA . LEU A 1 113 ? 17.266 -10.016 16 1 96.12 113 LEU A CA 1
ATOM 906 C C . LEU A 1 113 ? 17.016 -9.992 17.516 1 96.12 113 LEU A C 1
ATOM 908 O O . LEU A 1 113 ? 16.031 -9.43 17.969 1 96.12 113 LEU A O 1
ATOM 912 N N . THR A 1 114 ? 17.969 -10.516 18.297 1 93.5 114 THR A N 1
ATOM 913 C CA . THR A 1 114 ? 17.734 -10.625 19.734 1 93.5 114 THR A CA 1
ATOM 914 C C . THR A 1 114 ? 18.5 -9.547 20.5 1 93.5 114 THR A C 1
ATOM 916 O O . THR A 1 114 ? 18.031 -9.055 21.516 1 93.5 114 THR A O 1
ATOM 919 N N . GLU A 1 115 ? 19.672 -9.156 19.938 1 92.06 115 GLU A N 1
ATOM 920 C CA . GLU A 1 115 ? 20.547 -8.312 20.734 1 92.06 115 GLU A CA 1
ATOM 921 C C . GLU A 1 115 ? 20.688 -6.922 20.125 1 92.06 115 GLU A C 1
ATOM 923 O O . GLU A 1 115 ? 20.844 -5.934 20.844 1 92.06 115 GLU A O 1
ATOM 928 N N . GLU A 1 116 ? 20.656 -6.789 18.906 1 92.19 116 GLU A N 1
ATOM 929 C CA . GLU A 1 116 ? 21.016 -5.539 18.25 1 92.19 116 GLU A CA 1
ATOM 930 C C . GLU A 1 116 ? 19.781 -4.715 17.906 1 92.19 116 GLU A C 1
ATOM 932 O O . GLU A 1 116 ? 19.875 -3.678 17.25 1 92.19 116 GLU A O 1
ATOM 937 N N . GLY A 1 117 ? 18.594 -5.223 18.266 1 89.31 117 GLY A N 1
ATOM 938 C CA . GLY A 1 117 ? 17.391 -4.453 18.016 1 89.31 117 GLY A CA 1
ATOM 939 C C . GLY A 1 117 ? 16.859 -4.613 16.609 1 89.31 117 GLY A C 1
ATOM 940 O O . GLY A 1 117 ? 16.078 -3.797 16.141 1 89.31 117 GLY A O 1
ATOM 941 N N . GLY A 1 118 ? 17.375 -5.602 15.875 1 93.62 118 GLY A N 1
ATOM 942 C CA . GLY A 1 118 ? 16.859 -5.895 14.547 1 93.62 118 GLY A CA 1
ATOM 943 C C . GLY A 1 118 ? 15.445 -6.426 14.555 1 93.62 118 GLY A C 1
ATOM 944 O O . GLY A 1 118 ? 15.016 -7.039 15.531 1 93.62 118 GLY A O 1
ATOM 945 N N . GLN A 1 119 ? 14.719 -6.129 13.477 1 93.62 119 GLN A N 1
ATOM 946 C CA . GLN A 1 119 ? 13.344 -6.605 13.383 1 93.62 119 GLN A CA 1
ATOM 947 C C . GLN A 1 119 ? 13.195 -7.629 12.258 1 93.62 119 GLN A C 1
ATOM 949 O O . GLN A 1 119 ? 12.359 -8.539 12.344 1 93.62 119 GLN A O 1
ATOM 954 N N . ILE A 1 120 ? 13.945 -7.441 11.188 1 96.94 120 ILE A N 1
ATOM 955 C CA . ILE A 1 120 ? 13.875 -8.352 10.047 1 96.94 120 ILE A CA 1
ATOM 956 C C . ILE A 1 120 ? 15.281 -8.781 9.648 1 96.94 120 ILE A C 1
ATOM 958 O O . ILE A 1 120 ? 16.203 -7.957 9.578 1 96.94 120 ILE A O 1
ATOM 962 N N . ALA A 1 121 ? 15.5 -10.008 9.539 1 98.19 121 ALA A N 1
ATOM 963 C CA . ALA A 1 121 ? 16.734 -10.562 8.992 1 98.19 121 ALA A CA 1
ATOM 964 C C . ALA A 1 121 ? 16.484 -11.227 7.645 1 98.19 121 ALA A C 1
ATOM 966 O O . ALA A 1 121 ? 15.578 -12.062 7.516 1 98.19 121 ALA A O 1
ATOM 967 N N . VAL A 1 122 ? 17.234 -10.789 6.656 1 98.06 122 VAL A N 1
ATOM 968 C CA . VAL A 1 122 ? 17.125 -11.414 5.34 1 98.06 122 VAL A CA 1
ATOM 969 C C . VAL A 1 122 ? 18.219 -12.469 5.188 1 98.06 122 VAL A C 1
ATOM 971 O O . VAL A 1 122 ? 19.406 -12.148 5.188 1 98.06 122 VAL A O 1
ATOM 974 N N . PHE A 1 123 ? 17.812 -13.688 5.184 1 98.25 123 PHE A N 1
ATOM 975 C CA . PHE A 1 123 ? 18.719 -14.812 4.977 1 98.25 123 PHE A CA 1
ATOM 976 C C . PHE A 1 123 ? 18.891 -15.102 3.492 1 98.25 123 PHE A C 1
ATOM 978 O O . PHE A 1 123 ? 18.109 -15.836 2.895 1 98.25 123 PHE A O 1
ATOM 985 N N . ASP A 1 124 ? 19.969 -14.539 2.945 1 96.81 124 ASP A N 1
ATOM 986 C CA . ASP A 1 124 ? 20.203 -14.57 1.504 1 96.81 124 ASP A CA 1
ATOM 987 C C . ASP A 1 124 ? 21.094 -15.75 1.115 1 96.81 124 ASP A C 1
ATOM 989 O O . ASP A 1 124 ? 22.312 -15.695 1.274 1 96.81 124 ASP A O 1
ATOM 993 N N . ALA A 1 125 ? 20.516 -16.766 0.679 1 96.12 125 ALA A N 1
ATOM 994 C CA . ALA A 1 125 ? 21.141 -17.984 0.173 1 96.12 125 ALA A CA 1
ATOM 995 C C . ALA A 1 125 ? 20.25 -18.672 -0.867 1 96.12 125 ALA A C 1
ATOM 997 O O . ALA A 1 125 ? 19.203 -18.141 -1.226 1 96.12 125 ALA A O 1
ATOM 998 N N . THR A 1 126 ? 20.672 -19.766 -1.445 1 95.75 126 THR A N 1
ATOM 999 C CA . THR A 1 126 ? 19.875 -20.469 -2.455 1 95.75 126 THR A CA 1
ATOM 1000 C C . THR A 1 126 ? 18.734 -21.234 -1.808 1 95.75 126 THR A C 1
ATOM 1002 O O . THR A 1 126 ? 17.594 -21.188 -2.295 1 95.75 126 THR A O 1
ATOM 1005 N N . ASN A 1 127 ? 19 -21.844 -0.646 1 96.31 127 ASN A N 1
ATOM 1006 C CA . ASN A 1 127 ? 18 -22.625 0.082 1 96.31 127 ASN A CA 1
ATOM 1007 C C . ASN A 1 127 ? 17.188 -23.5 -0.858 1 96.31 127 ASN A C 1
ATOM 1009 O O . ASN A 1 127 ? 15.945 -23.469 -0.821 1 96.31 127 ASN A O 1
ATOM 1013 N N . THR A 1 128 ? 17.828 -24.328 -1.636 1 94.38 128 THR A N 1
ATOM 1014 C CA . THR A 1 128 ? 17.25 -25.016 -2.781 1 94.38 128 THR A CA 1
ATOM 1015 C C . THR A 1 128 ? 16.469 -26.25 -2.328 1 94.38 128 THR A C 1
ATOM 1017 O O . THR A 1 128 ? 15.492 -26.641 -2.982 1 94.38 128 THR A O 1
ATOM 1020 N N . THR A 1 129 ? 16.797 -26.859 -1.211 1 94.94 129 THR A N 1
ATOM 1021 C CA . THR A 1 129 ? 16.156 -28.109 -0.805 1 94.94 129 THR A CA 1
ATOM 1022 C C . THR A 1 129 ? 15.18 -27.859 0.337 1 94.94 129 THR A C 1
ATOM 1024 O O . THR A 1 129 ? 15.312 -26.891 1.08 1 94.94 129 THR A O 1
ATOM 1027 N N . ARG A 1 130 ? 14.188 -28.734 0.454 1 96 130 ARG A N 1
ATOM 1028 C CA . ARG A 1 130 ? 13.211 -28.656 1.537 1 96 130 ARG A CA 1
ATOM 1029 C C . ARG A 1 130 ? 13.883 -28.859 2.893 1 96 130 ARG A C 1
ATOM 1031 O O . ARG A 1 130 ? 13.5 -28.234 3.881 1 96 130 ARG A O 1
ATOM 1038 N N . GLU A 1 131 ? 14.883 -29.75 2.854 1 93.75 131 GLU A N 1
ATOM 1039 C CA . GLU A 1 131 ? 15.617 -30.016 4.086 1 93.75 131 GLU A CA 1
ATOM 1040 C C . GLU A 1 131 ? 16.297 -28.75 4.613 1 93.75 131 GLU A C 1
ATOM 1042 O O . GLU A 1 131 ? 16.25 -28.484 5.812 1 93.75 131 GLU A O 1
ATOM 1047 N N . ARG A 1 132 ? 16.891 -28.047 3.744 1 94.31 132 ARG A N 1
ATOM 1048 C CA . ARG A 1 132 ? 17.547 -26.797 4.117 1 94.31 132 ARG A CA 1
ATOM 1049 C C . ARG A 1 132 ? 16.547 -25.781 4.652 1 94.31 132 ARG A C 1
ATOM 1051 O O . ARG A 1 132 ? 16.797 -25.109 5.652 1 94.31 132 ARG A O 1
ATOM 1058 N N . ARG A 1 133 ? 15.398 -25.641 4.055 1 97.06 133 ARG A N 1
ATOM 1059 C CA . ARG A 1 133 ? 14.375 -24.688 4.473 1 97.06 133 ARG A CA 1
ATOM 1060 C C . ARG A 1 133 ? 13.75 -25.109 5.801 1 97.06 133 ARG A C 1
ATOM 1062 O O . ARG A 1 133 ? 13.398 -24.25 6.617 1 97.06 133 ARG A O 1
ATOM 1069 N N . GLU A 1 134 ? 13.703 -26.422 5.973 1 96.06 134 GLU A N 1
ATOM 1070 C CA . GLU A 1 134 ? 13.211 -26.922 7.25 1 96.06 134 GLU A CA 1
ATOM 1071 C C . GLU A 1 134 ? 14.156 -26.547 8.391 1 96.06 134 GLU A C 1
ATOM 1073 O O . GLU A 1 134 ? 13.719 -26.281 9.508 1 96.06 134 GLU A O 1
ATOM 1078 N N . MET A 1 135 ? 15.383 -26.609 8.062 1 95 135 MET A N 1
ATOM 1079 C CA . MET A 1 135 ? 16.375 -26.219 9.055 1 95 135 MET A CA 1
ATOM 1080 C C . MET A 1 135 ? 16.156 -24.766 9.492 1 95 135 MET A C 1
ATOM 1082 O O . MET A 1 135 ? 16.156 -24.469 10.695 1 95 135 MET A O 1
ATOM 1086 N N . VAL A 1 136 ? 15.93 -23.891 8.57 1 96.88 136 VAL A N 1
ATOM 1087 C CA . VAL A 1 136 ? 15.703 -22.484 8.867 1 96.88 136 VAL A CA 1
ATOM 1088 C C . VAL A 1 136 ? 14.391 -22.312 9.617 1 96.88 136 VAL A C 1
ATOM 1090 O O . VAL A 1 136 ? 14.312 -21.531 10.578 1 96.88 136 VAL A O 1
ATOM 1093 N N . LEU A 1 137 ? 13.352 -23.047 9.172 1 97.31 137 LEU A N 1
ATOM 1094 C CA . LEU A 1 137 ? 12.039 -22.984 9.812 1 97.31 137 LEU A CA 1
ATOM 1095 C C . LEU A 1 137 ? 12.133 -23.406 11.273 1 97.31 137 LEU A C 1
ATOM 1097 O O . LEU A 1 137 ? 11.578 -22.734 12.148 1 97.31 137 LEU A O 1
ATOM 1101 N N . ASN A 1 138 ? 12.867 -24.484 11.5 1 96.19 138 ASN A N 1
ATOM 1102 C CA . ASN A 1 138 ? 13.023 -24.984 12.859 1 96.19 138 ASN A CA 1
ATOM 1103 C C . ASN A 1 138 ? 13.797 -24.016 13.734 1 96.19 138 ASN A C 1
ATOM 1105 O O . ASN A 1 138 ? 13.43 -23.766 14.883 1 96.19 138 ASN A O 1
ATOM 1109 N N . PHE A 1 139 ? 14.812 -23.5 13.195 1 96.25 139 PHE A N 1
ATOM 1110 C CA . PHE A 1 139 ? 15.609 -22.516 13.906 1 96.25 139 PHE A CA 1
ATOM 1111 C C . PHE A 1 139 ? 14.758 -21.312 14.297 1 96.25 139 PHE A C 1
ATOM 1113 O O . PHE A 1 139 ? 14.82 -20.844 15.438 1 96.25 139 PHE A O 1
ATOM 1120 N N . SER A 1 140 ? 13.945 -20.781 13.398 1 96 140 SER A N 1
ATOM 1121 C CA . SER A 1 140 ? 13.094 -19.625 13.633 1 96 140 SER A CA 1
ATOM 1122 C C . SER A 1 140 ? 11.992 -19.953 14.641 1 96 140 SER A C 1
ATOM 1124 O O . SER A 1 140 ? 11.664 -19.125 15.492 1 96 140 SER A O 1
ATOM 1126 N N . LYS A 1 141 ? 11.484 -21.125 14.5 1 94.75 141 LYS A N 1
ATOM 1127 C CA . LYS A 1 141 ? 10.422 -21.547 15.406 1 94.75 141 LYS A CA 1
ATOM 1128 C C . LYS A 1 141 ? 10.922 -21.609 16.844 1 94.75 141 LYS A C 1
ATOM 1130 O O . LYS A 1 141 ? 10.203 -21.219 17.781 1 94.75 141 LYS A O 1
ATOM 1135 N N . GLU A 1 142 ? 12.102 -22.047 16.984 1 94.25 142 GLU A N 1
ATOM 1136 C CA . GLU A 1 142 ? 12.719 -22.141 18.297 1 94.25 142 GLU A CA 1
ATOM 1137 C C . GLU A 1 142 ? 12.812 -20.766 18.953 1 94.25 142 GLU A C 1
ATOM 1139 O O . GLU A 1 142 ? 12.773 -20.656 20.188 1 94.25 142 GLU A O 1
ATOM 1144 N N . HIS A 1 143 ? 12.836 -19.766 18.234 1 93.06 143 HIS A N 1
ATOM 1145 C CA . HIS A 1 143 ? 13.016 -18.422 18.766 1 93.06 143 HIS A CA 1
ATOM 1146 C C . HIS A 1 143 ? 11.75 -17.594 18.594 1 93.06 143 HIS A C 1
ATOM 1148 O O . HIS A 1 143 ? 11.742 -16.391 18.906 1 93.06 143 HIS A O 1
ATOM 1154 N N . GLY A 1 144 ? 10.719 -18.172 18.047 1 91.06 144 GLY A N 1
ATOM 1155 C CA . GLY A 1 144 ? 9.438 -17.5 17.906 1 91.06 144 GLY A CA 1
ATOM 1156 C C . GLY A 1 144 ? 9.422 -16.469 16.797 1 91.06 144 GLY A C 1
ATOM 1157 O O . GLY A 1 144 ? 8.742 -15.453 16.891 1 91.06 144 GLY A O 1
ATOM 1158 N N . TRP A 1 145 ? 10.219 -16.641 15.797 1 94.5 145 TRP A N 1
ATOM 1159 C CA . TRP A 1 145 ? 10.266 -15.719 14.672 1 94.5 145 TRP A CA 1
ATOM 1160 C C . TRP A 1 145 ? 9.328 -16.172 13.555 1 94.5 145 TRP A C 1
ATOM 1162 O O . TRP A 1 145 ? 9.094 -17.375 13.383 1 94.5 145 TRP A O 1
ATOM 1172 N N . LYS A 1 146 ? 8.781 -15.266 12.859 1 94.44 146 LYS A N 1
ATOM 1173 C CA . LYS A 1 146 ? 8.023 -15.562 11.648 1 94.44 146 LYS A CA 1
ATOM 1174 C C . LYS A 1 146 ? 8.953 -15.719 10.445 1 94.44 146 LYS A C 1
ATOM 1176 O O . LYS A 1 146 ? 10.016 -15.102 10.391 1 94.44 146 LYS A O 1
ATOM 1181 N N . VAL A 1 147 ? 8.516 -16.594 9.594 1 97.06 147 VAL A N 1
ATOM 1182 C CA . VAL A 1 147 ? 9.336 -16.828 8.414 1 97.06 147 VAL A CA 1
ATOM 1183 C C . VAL A 1 147 ? 8.547 -16.484 7.152 1 97.06 147 VAL A C 1
ATOM 1185 O O . VAL A 1 147 ? 7.363 -16.828 7.047 1 97.06 147 VAL A O 1
ATOM 1188 N N . PHE A 1 148 ? 9.18 -15.789 6.254 1 97.5 148 PHE A N 1
ATOM 1189 C CA . PHE A 1 148 ? 8.609 -15.469 4.949 1 97.5 148 PHE A CA 1
ATOM 1190 C C . PHE A 1 148 ? 9.586 -15.82 3.832 1 97.5 148 PHE A C 1
ATOM 1192 O O . PHE A 1 148 ? 10.68 -15.258 3.762 1 97.5 148 PHE A O 1
ATOM 1199 N N . PHE A 1 149 ? 9.211 -16.719 2.973 1 98.31 149 PHE A N 1
ATOM 1200 C CA . PHE A 1 149 ? 10.086 -17.156 1.891 1 98.31 149 PHE A CA 1
ATOM 1201 C C . PHE A 1 149 ? 9.883 -16.281 0.654 1 98.31 149 PHE A C 1
ATOM 1203 O O . PHE A 1 149 ? 8.75 -15.922 0.325 1 98.31 149 PHE A O 1
ATOM 1210 N N . VAL A 1 150 ? 10.938 -15.906 0.043 1 97.94 150 VAL A N 1
ATOM 1211 C CA . VAL A 1 150 ? 10.914 -15.211 -1.242 1 97.94 150 VAL A CA 1
ATOM 1212 C C . VAL A 1 150 ? 11.688 -16.031 -2.279 1 97.94 150 VAL A C 1
ATOM 1214 O O . VAL A 1 150 ? 12.922 -16.078 -2.24 1 97.94 150 VAL A O 1
ATOM 1217 N N . GLU A 1 151 ? 11 -16.641 -3.193 1 98.06 151 GLU A N 1
ATOM 1218 C CA . GLU A 1 151 ? 11.656 -17.438 -4.227 1 98.06 151 GLU A CA 1
ATOM 1219 C C . GLU A 1 151 ? 11.734 -16.672 -5.543 1 98.06 151 GLU A C 1
ATOM 1221 O O . GLU A 1 151 ? 10.719 -16.188 -6.051 1 98.06 151 GLU A O 1
ATOM 1226 N N . SER A 1 152 ? 12.898 -16.516 -5.996 1 96.19 152 SER A N 1
ATOM 1227 C CA . SER A 1 152 ? 13.125 -15.898 -7.297 1 96.19 152 SER A CA 1
ATOM 1228 C C . SER A 1 152 ? 13.336 -16.953 -8.383 1 96.19 152 SER A C 1
ATOM 1230 O O . SER A 1 152 ? 14.281 -17.734 -8.312 1 96.19 152 SER A O 1
ATOM 1232 N N . VAL A 1 153 ? 12.469 -17 -9.359 1 95.25 153 VAL A N 1
ATOM 1233 C CA . VAL A 1 153 ? 12.531 -17.969 -10.453 1 95.25 153 VAL A CA 1
ATOM 1234 C C . VAL A 1 153 ? 12.68 -17.234 -11.781 1 95.25 153 VAL A C 1
ATOM 1236 O O . VAL A 1 153 ? 11.977 -16.25 -12.039 1 95.25 153 VAL A O 1
ATOM 1239 N N . CYS A 1 154 ? 13.633 -17.625 -12.539 1 93.06 154 CYS A N 1
ATOM 1240 C CA . CYS A 1 154 ? 13.82 -17.062 -13.875 1 93.06 154 CYS A CA 1
ATOM 1241 C C . CYS A 1 154 ? 14.18 -18.156 -14.875 1 93.06 154 CYS A C 1
ATOM 1243 O O . CYS A 1 154 ? 15.203 -18.812 -14.727 1 93.06 154 CYS A O 1
ATOM 1245 N N . ASP A 1 155 ? 13.32 -18.297 -15.891 1 89.88 155 ASP A N 1
ATOM 1246 C CA . ASP A 1 155 ? 13.547 -19.312 -16.906 1 89.88 155 ASP A CA 1
ATOM 1247 C C . ASP A 1 155 ? 14.07 -18.703 -18.203 1 89.88 155 ASP A C 1
ATOM 1249 O O . ASP A 1 155 ? 14.297 -19.406 -19.188 1 89.88 155 ASP A O 1
ATOM 1253 N N . ASP A 1 156 ? 14.281 -17.484 -18.234 1 89.31 156 ASP A N 1
ATOM 1254 C CA . ASP A 1 156 ? 14.812 -16.812 -19.406 1 89.31 156 ASP A CA 1
ATOM 1255 C C . ASP A 1 156 ? 16.344 -16.844 -19.422 1 89.31 156 ASP A C 1
ATOM 1257 O O . ASP A 1 156 ? 17 -16.188 -18.609 1 89.31 156 ASP A O 1
ATOM 1261 N N . PRO A 1 157 ? 16.906 -17.516 -20.312 1 90.69 157 PRO A N 1
ATOM 1262 C CA . PRO A 1 157 ? 18.375 -17.672 -20.344 1 90.69 157 PRO A CA 1
ATOM 1263 C C . PRO A 1 157 ? 19.109 -16.359 -20.578 1 90.69 157 PRO A C 1
ATOM 1265 O O . PRO A 1 157 ? 20.219 -16.172 -20.094 1 90.69 157 PRO A O 1
ATOM 1268 N N . SER A 1 158 ? 18.453 -15.492 -21.281 1 90.06 158 SER A N 1
ATOM 1269 C CA . SER A 1 158 ? 19.094 -14.211 -21.562 1 90.06 158 SER A CA 1
ATOM 1270 C C . SER A 1 158 ? 19.266 -13.383 -20.281 1 90.06 158 SER A C 1
ATOM 1272 O O . SER A 1 158 ? 20.297 -12.742 -20.094 1 90.06 158 SER A O 1
ATOM 1274 N N . VAL A 1 159 ? 18.281 -13.406 -19.484 1 87.25 159 VAL A N 1
ATOM 1275 C CA . VAL A 1 159 ? 18.328 -12.672 -18.234 1 87.25 159 VAL A CA 1
ATOM 1276 C C . VAL A 1 159 ? 19.359 -13.305 -17.312 1 87.25 159 VAL A C 1
ATOM 1278 O O . VAL A 1 159 ? 20.141 -12.602 -16.656 1 87.25 159 VAL A O 1
ATOM 1281 N N . VAL A 1 160 ? 19.422 -14.594 -17.281 1 90.06 160 VAL A N 1
ATOM 1282 C CA . VAL A 1 160 ? 20.375 -15.312 -16.422 1 90.06 160 VAL A CA 1
ATOM 1283 C C . VAL A 1 160 ? 21.797 -15.016 -16.875 1 90.06 160 VAL A C 1
ATOM 1285 O O . VAL A 1 160 ? 22.672 -14.734 -16.031 1 90.06 160 VAL A O 1
ATOM 1288 N N . ALA A 1 161 ? 22 -15.008 -18.125 1 88.62 161 ALA A N 1
ATOM 1289 C CA . ALA A 1 161 ? 23.328 -14.727 -18.672 1 88.62 161 ALA A CA 1
ATOM 1290 C C . ALA A 1 161 ? 23.766 -13.305 -18.328 1 88.62 161 ALA A C 1
ATOM 1292 O O . ALA A 1 161 ? 24.922 -13.07 -17.984 1 88.62 161 ALA A O 1
ATOM 1293 N N . ALA A 1 162 ? 22.859 -12.461 -18.453 1 84.75 162 ALA A N 1
ATOM 1294 C CA . ALA A 1 162 ? 23.156 -11.07 -18.141 1 84.75 162 ALA A CA 1
ATOM 1295 C C . ALA A 1 162 ? 23.516 -10.898 -16.656 1 84.75 162 ALA A C 1
ATOM 1297 O O . ALA A 1 162 ? 24.422 -10.148 -16.312 1 84.75 162 ALA A O 1
ATOM 1298 N N . ASN A 1 163 ? 22.797 -11.555 -15.844 1 84.56 163 ASN A N 1
ATOM 1299 C CA . ASN A 1 163 ? 23.062 -11.5 -14.406 1 84.56 163 ASN A CA 1
ATOM 1300 C C . ASN A 1 163 ? 24.438 -12.07 -14.07 1 84.56 163 ASN A C 1
ATOM 1302 O O . ASN A 1 163 ? 25.141 -11.547 -13.195 1 84.56 163 ASN A O 1
ATOM 1306 N N . ILE A 1 164 ? 24.812 -13.125 -14.766 1 86.69 164 ILE A N 1
ATOM 1307 C CA . ILE A 1 164 ? 26.109 -13.734 -14.539 1 86.69 164 ILE A CA 1
ATOM 1308 C C . ILE A 1 164 ? 27.219 -12.766 -14.969 1 86.69 164 ILE A C 1
ATOM 1310 O O . ILE A 1 164 ? 28.156 -12.523 -14.219 1 86.69 164 ILE A O 1
ATOM 1314 N N . MET A 1 165 ? 26.984 -12.172 -16.047 1 82.75 165 MET A N 1
ATOM 1315 C CA . MET A 1 165 ? 28 -11.289 -16.609 1 82.75 165 MET A CA 1
ATOM 1316 C C . MET A 1 165 ? 28.141 -10.016 -15.789 1 82.75 165 MET A C 1
ATOM 1318 O O . MET A 1 165 ? 29.25 -9.555 -15.539 1 82.75 165 MET A O 1
ATOM 1322 N N . ASP A 1 166 ? 27.062 -9.5 -15.32 1 75.88 166 ASP A N 1
ATOM 1323 C CA . ASP A 1 166 ? 27.047 -8.195 -14.664 1 75.88 166 ASP A CA 1
ATOM 1324 C C . ASP A 1 166 ? 27.484 -8.312 -13.203 1 75.88 166 ASP A C 1
ATOM 1326 O O . ASP A 1 166 ? 28.141 -7.418 -12.664 1 75.88 166 ASP A O 1
ATOM 1330 N N . VAL A 1 167 ? 27.172 -9.367 -12.57 1 71.25 167 VAL A N 1
ATOM 1331 C CA . VAL A 1 167 ? 27.281 -9.375 -11.117 1 71.25 167 VAL A CA 1
ATOM 1332 C C . VAL A 1 167 ? 28.281 -10.461 -10.695 1 71.25 167 VAL A C 1
ATOM 1334 O O . VAL A 1 167 ? 29.141 -10.219 -9.844 1 71.25 167 VAL A O 1
ATOM 1337 N N . LYS A 1 168 ? 28.25 -11.586 -11.289 1 72.12 168 LYS A N 1
ATOM 1338 C CA . LYS A 1 168 ? 28.938 -12.734 -10.703 1 72.12 168 LYS A CA 1
ATOM 1339 C C . LYS A 1 168 ? 30.391 -12.805 -11.18 1 72.12 168 LYS A C 1
ATOM 1341 O O . LYS A 1 168 ? 31.281 -13.227 -10.43 1 72.12 168 LYS A O 1
ATOM 1346 N N . LEU A 1 169 ? 30.578 -12.227 -12.375 1 72.31 169 LEU A N 1
ATOM 1347 C CA . LEU A 1 169 ? 31.938 -12.328 -12.891 1 72.31 169 LEU A CA 1
ATOM 1348 C C . LEU A 1 169 ? 32.844 -11.312 -12.211 1 72.31 169 LEU A C 1
ATOM 1350 O O . LEU A 1 169 ? 34.094 -11.461 -12.227 1 72.31 169 LEU A O 1
ATOM 1354 N N . SER A 1 170 ? 32.188 -10.336 -11.562 1 70.69 170 SER A N 1
ATOM 1355 C CA . SER A 1 170 ? 32.969 -9.352 -10.836 1 70.69 170 SER A CA 1
ATOM 1356 C C . SER A 1 170 ? 33.062 -9.695 -9.352 1 70.69 170 SER A C 1
ATOM 1358 O O . SER A 1 170 ? 33.688 -8.977 -8.586 1 70.69 170 SER A O 1
ATOM 1360 N N . SER A 1 171 ? 32.594 -10.844 -9.055 1 76.06 171 SER A N 1
ATOM 1361 C CA . SER A 1 171 ? 32.625 -11.273 -7.66 1 76.06 171 SER A CA 1
ATOM 1362 C C . SER A 1 171 ? 34.031 -11.75 -7.266 1 76.06 171 SER A C 1
ATOM 1364 O O . SER A 1 171 ? 34.812 -12.141 -8.125 1 76.06 171 SER A O 1
ATOM 1366 N N . PRO A 1 172 ? 34.281 -11.781 -5.988 1 76.69 172 PRO A N 1
ATOM 1367 C CA . PRO A 1 172 ? 35.594 -12.227 -5.512 1 76.69 172 PRO A CA 1
ATOM 1368 C C . PRO A 1 172 ? 35.875 -13.688 -5.867 1 76.69 172 PRO A C 1
ATOM 1370 O O . PRO A 1 172 ? 37.031 -14.086 -5.938 1 76.69 172 PRO A O 1
ATOM 1373 N N . ASP A 1 173 ? 34.875 -14.477 -6.188 1 80.25 173 ASP A N 1
ATOM 1374 C CA . ASP A 1 173 ? 35.062 -15.883 -6.531 1 80.25 173 ASP A CA 1
ATOM 1375 C C . ASP A 1 173 ? 35.781 -16.031 -7.871 1 80.25 173 ASP A C 1
ATOM 1377 O O . ASP A 1 173 ? 36.438 -17.031 -8.117 1 80.25 173 ASP A O 1
ATOM 1381 N N . TYR A 1 174 ? 35.656 -14.969 -8.711 1 80.81 174 TYR A N 1
ATOM 1382 C CA . TYR A 1 174 ? 36.188 -15.109 -10.07 1 80.81 174 TYR A CA 1
ATOM 1383 C C . TYR A 1 174 ? 37.125 -13.961 -10.406 1 80.81 174 TYR A C 1
ATOM 1385 O O . TYR A 1 174 ? 37.312 -13.641 -11.586 1 80.81 174 TYR A O 1
ATOM 1393 N N . SER A 1 175 ? 37.656 -13.242 -9.477 1 76.81 175 SER A N 1
ATOM 1394 C CA . SER A 1 175 ? 38.5 -12.078 -9.672 1 76.81 175 SER A CA 1
ATOM 1395 C C . SER A 1 175 ? 39.719 -12.422 -10.531 1 76.81 175 SER A C 1
ATOM 1397 O O . SER A 1 175 ? 40.188 -11.586 -11.312 1 76.81 175 SER A O 1
ATOM 1399 N N . ASP A 1 176 ? 40.219 -13.648 -10.531 1 74.31 176 ASP A N 1
ATOM 1400 C CA . ASP A 1 176 ? 41.438 -14.008 -11.211 1 74.31 176 ASP A CA 1
ATOM 1401 C C . ASP A 1 176 ? 41.156 -14.945 -12.391 1 74.31 176 ASP A C 1
ATOM 1403 O O . ASP A 1 176 ? 42.062 -15.664 -12.836 1 74.31 176 ASP A O 1
ATOM 1407 N N . CYS A 1 177 ? 40.031 -14.953 -12.812 1 77.38 177 CYS A N 1
ATOM 1408 C CA . CYS A 1 177 ? 39.656 -15.891 -13.875 1 77.38 177 CYS A CA 1
ATOM 1409 C C . CYS A 1 177 ? 39.25 -15.148 -15.148 1 77.38 177 CYS A C 1
ATOM 1411 O O . CYS A 1 177 ? 38.719 -14.039 -15.086 1 77.38 177 CYS A O 1
ATOM 1413 N N . ASN A 1 178 ? 39.656 -15.68 -16.203 1 83.19 178 ASN A N 1
ATOM 1414 C CA . ASN A 1 178 ? 39.156 -15.148 -17.469 1 83.19 178 ASN A CA 1
ATOM 1415 C C . ASN A 1 178 ? 37.656 -15.219 -17.547 1 83.19 178 ASN A C 1
ATOM 1417 O O . ASN A 1 178 ? 37.031 -16.125 -16.984 1 83.19 178 ASN A O 1
ATOM 1421 N N . GLN A 1 179 ? 37.062 -14.328 -18.219 1 82.69 179 GLN A N 1
ATOM 1422 C CA . GLN A 1 179 ? 35.625 -14.156 -18.266 1 82.69 179 GLN A CA 1
ATOM 1423 C C . GLN A 1 179 ? 34.938 -15.391 -18.844 1 82.69 179 GLN A C 1
ATOM 1425 O O . GLN A 1 179 ? 33.906 -15.82 -18.328 1 82.69 179 GLN A O 1
ATOM 1430 N N . THR A 1 180 ? 35.531 -15.992 -19.828 1 86.5 180 THR A N 1
ATOM 1431 C CA . THR A 1 180 ? 34.938 -17.156 -20.469 1 86.5 180 THR A CA 1
ATOM 1432 C C . THR A 1 180 ? 34.969 -18.359 -19.547 1 86.5 180 THR A C 1
ATOM 1434 O O . THR A 1 180 ? 33.969 -19.094 -19.438 1 86.5 180 THR A O 1
ATOM 1437 N N . ASP A 1 181 ? 36.094 -18.562 -18.922 1 87 181 ASP A N 1
ATOM 1438 C CA . ASP A 1 181 ? 36.219 -19.672 -17.984 1 87 181 ASP A CA 1
ATOM 1439 C C . ASP A 1 181 ? 35.312 -19.484 -16.781 1 87 181 ASP A C 1
ATOM 1441 O O . ASP A 1 181 ? 34.75 -20.438 -16.266 1 87 181 ASP A O 1
ATOM 1445 N N . ALA A 1 182 ? 35.281 -18.266 -16.406 1 86.88 182 ALA A N 1
ATOM 1446 C CA . ALA A 1 182 ? 34.438 -17.953 -15.258 1 86.88 182 ALA A CA 1
ATOM 1447 C C . ALA A 1 182 ? 32.969 -18.219 -15.57 1 86.88 182 ALA A C 1
ATOM 1449 O O . ALA A 1 182 ? 32.25 -18.75 -14.742 1 86.88 182 ALA A O 1
ATOM 1450 N N . MET A 1 183 ? 32.625 -17.859 -16.766 1 88.88 183 MET A N 1
ATOM 1451 C CA . MET A 1 183 ? 31.234 -18.078 -17.203 1 88.88 183 MET A CA 1
ATOM 1452 C C . MET A 1 183 ? 30.906 -19.562 -17.266 1 88.88 183 MET A C 1
ATOM 1454 O O . MET A 1 183 ? 29.859 -19.984 -16.781 1 88.88 183 MET A O 1
ATOM 1458 N N . GLU A 1 184 ? 31.781 -20.328 -17.75 1 89.5 184 GLU A N 1
ATOM 1459 C CA . GLU A 1 184 ? 31.562 -21.766 -17.859 1 89.5 184 GLU A CA 1
ATOM 1460 C C . GLU A 1 184 ? 31.484 -22.406 -16.484 1 89.5 184 GLU A C 1
ATOM 1462 O O . GLU A 1 184 ? 30.656 -23.281 -16.25 1 89.5 184 GLU A O 1
ATOM 1467 N N . ASP A 1 185 ? 32.375 -22.016 -15.695 1 91 185 ASP A N 1
ATOM 1468 C CA . ASP A 1 185 ? 32.375 -22.562 -14.336 1 91 185 ASP A CA 1
ATOM 1469 C C . ASP A 1 185 ? 31.078 -22.219 -13.609 1 91 185 ASP A C 1
ATOM 1471 O O . ASP A 1 185 ? 30.516 -23.062 -12.922 1 91 185 ASP A O 1
ATOM 1475 N N . PHE A 1 186 ? 30.688 -21.047 -13.766 1 91.38 186 PHE A N 1
ATOM 1476 C CA . PHE A 1 186 ? 29.484 -20.609 -13.078 1 91.38 186 PHE A CA 1
ATOM 1477 C C . PHE A 1 186 ? 28.266 -21.359 -13.602 1 91.38 186 PHE A C 1
ATOM 1479 O O . PHE A 1 186 ? 27.359 -21.688 -12.836 1 91.38 186 PHE A O 1
ATOM 1486 N N . LEU A 1 187 ? 28.281 -21.594 -14.852 1 92.56 187 LEU A N 1
ATOM 1487 C CA . LEU A 1 187 ? 27.188 -22.375 -15.43 1 92.56 187 LEU A CA 1
ATOM 1488 C C . LEU A 1 187 ? 27.156 -23.781 -14.859 1 92.56 187 LEU A C 1
ATOM 1490 O O . LEU A 1 187 ? 26.078 -24.328 -14.609 1 92.56 187 LEU A O 1
ATOM 1494 N N . LYS A 1 188 ? 28.297 -24.328 -14.672 1 93.25 188 LYS A N 1
ATOM 1495 C CA . LYS A 1 188 ? 28.391 -25.641 -14.047 1 93.25 188 LYS A CA 1
ATOM 1496 C C . LYS A 1 188 ? 27.922 -25.594 -12.594 1 93.25 188 LYS A C 1
ATOM 1498 O O . LYS A 1 188 ? 27.312 -26.547 -12.094 1 93.25 188 LYS A O 1
ATOM 1503 N N . ARG A 1 189 ? 28.281 -24.531 -11.977 1 92.44 189 ARG A N 1
ATOM 1504 C CA . ARG A 1 189 ? 27.812 -24.328 -10.617 1 92.44 189 ARG A CA 1
ATOM 1505 C C . ARG A 1 189 ? 26.281 -24.328 -10.555 1 92.44 189 ARG A C 1
ATOM 1507 O O . ARG A 1 189 ? 25.688 -24.938 -9.672 1 92.44 189 ARG A O 1
ATOM 1514 N N . ILE A 1 190 ? 25.625 -23.703 -11.477 1 93.88 190 ILE A N 1
ATOM 1515 C CA . ILE A 1 190 ? 24.172 -23.625 -11.547 1 93.88 190 ILE A CA 1
ATOM 1516 C C . ILE A 1 190 ? 23.594 -25.031 -11.75 1 93.88 190 ILE A C 1
ATOM 1518 O O . ILE A 1 190 ? 22.594 -25.406 -11.125 1 93.88 190 ILE A O 1
ATOM 1522 N N . GLU A 1 191 ? 24.297 -25.797 -12.508 1 94.19 191 GLU A N 1
ATOM 1523 C CA . GLU A 1 191 ? 23.844 -27.156 -12.781 1 94.19 191 GLU A CA 1
ATOM 1524 C C . GLU A 1 191 ? 23.906 -28.031 -11.523 1 94.19 191 GLU A C 1
ATOM 1526 O O . GLU A 1 191 ? 23.062 -28.906 -11.328 1 94.19 191 GLU A O 1
ATOM 1531 N N . CYS A 1 192 ? 24.906 -27.797 -10.797 1 93.81 192 CYS A N 1
ATOM 1532 C CA . CYS A 1 192 ? 25.031 -28.531 -9.539 1 93.81 192 CYS A CA 1
ATOM 1533 C C . CYS A 1 192 ? 23.844 -28.266 -8.633 1 93.81 192 CYS A C 1
ATOM 1535 O O . CYS A 1 192 ? 23.266 -29.188 -8.055 1 93.81 192 CYS A O 1
ATOM 1537 N N . TYR A 1 193 ? 23.391 -27.016 -8.539 1 94.25 193 TYR A N 1
ATOM 1538 C CA . TYR A 1 193 ? 22.25 -26.641 -7.703 1 94.25 193 TYR A CA 1
ATOM 1539 C C . TYR A 1 193 ? 20.953 -27.141 -8.312 1 94.25 193 TYR A C 1
ATOM 1541 O O . TYR A 1 193 ? 20.047 -27.562 -7.594 1 94.25 193 TYR A O 1
ATOM 1549 N N . LYS A 1 194 ? 20.891 -27.078 -9.594 1 94.88 194 LYS A N 1
ATOM 1550 C CA . LYS A 1 194 ? 19.688 -27.453 -10.305 1 94.88 194 LYS A CA 1
ATOM 1551 C C . LYS A 1 194 ? 19.359 -28.922 -10.086 1 94.88 194 LYS A C 1
ATOM 1553 O O . LYS A 1 194 ? 18.188 -29.312 -10.031 1 94.88 194 LYS A O 1
ATOM 1558 N N . ALA A 1 195 ? 20.375 -29.703 -9.883 1 93.56 195 ALA A N 1
ATOM 1559 C CA . ALA A 1 195 ? 20.219 -31.156 -9.719 1 93.56 195 ALA A CA 1
ATOM 1560 C C . ALA A 1 195 ? 19.438 -31.484 -8.453 1 93.56 195 ALA A C 1
ATOM 1562 O O . ALA A 1 195 ? 18.75 -32.5 -8.398 1 93.56 195 ALA A O 1
ATOM 1563 N N . THR A 1 196 ? 19.422 -30.641 -7.488 1 93.06 196 THR A N 1
ATOM 1564 C CA . THR A 1 196 ? 18.75 -30.938 -6.219 1 93.06 196 THR A CA 1
ATOM 1565 C C . THR A 1 196 ? 17.703 -29.875 -5.898 1 93.06 196 THR A C 1
ATOM 1567 O O . THR A 1 196 ? 17.188 -29.828 -4.785 1 93.06 196 THR A O 1
ATOM 1570 N N . TYR A 1 197 ? 17.375 -29.031 -6.82 1 95.69 197 TYR A N 1
ATOM 1571 C CA . TYR A 1 197 ? 16.484 -27.906 -6.586 1 95.69 197 TYR A CA 1
ATOM 1572 C C . TYR A 1 197 ? 15.047 -28.375 -6.402 1 95.69 197 TYR A C 1
ATOM 1574 O O . TYR A 1 197 ? 14.5 -29.062 -7.266 1 95.69 197 TYR A O 1
ATOM 1582 N N . GLN A 1 198 ? 14.43 -28.109 -5.266 1 96.56 198 GLN A N 1
ATOM 1583 C CA . GLN A 1 198 ? 13.031 -28.375 -4.938 1 96.56 198 GLN A CA 1
ATOM 1584 C C . GLN A 1 198 ? 12.273 -27.062 -4.73 1 96.56 198 GLN A C 1
ATOM 1586 O O . GLN A 1 198 ? 12.188 -26.562 -3.607 1 96.56 198 GLN A O 1
ATOM 1591 N N . PRO A 1 199 ? 11.703 -26.516 -5.859 1 95.75 199 PRO A N 1
ATOM 1592 C CA . PRO A 1 199 ? 11 -25.234 -5.734 1 95.75 199 PRO A CA 1
ATOM 1593 C C . PRO A 1 199 ? 9.852 -25.281 -4.73 1 95.75 199 PRO A C 1
ATOM 1595 O O . PRO A 1 199 ? 9.336 -26.375 -4.434 1 95.75 199 PRO A O 1
ATOM 1598 N N . LEU A 1 200 ? 9.492 -24.156 -4.207 1 96.38 200 LEU A N 1
ATOM 1599 C CA . LEU A 1 200 ? 8.336 -24.078 -3.324 1 96.38 200 LEU A CA 1
ATOM 1600 C C . LEU A 1 200 ? 7.066 -24.516 -4.051 1 96.38 200 LEU A C 1
ATOM 1602 O O . LEU A 1 200 ? 6.832 -24.109 -5.195 1 96.38 200 LEU A O 1
ATOM 1606 N N . ASP A 1 201 ? 6.293 -25.375 -3.412 1 93.56 201 ASP A N 1
ATOM 1607 C CA . ASP A 1 201 ? 5.078 -25.953 -3.979 1 93.56 201 ASP A CA 1
ATOM 1608 C C . ASP A 1 201 ? 3.883 -25.734 -3.053 1 93.56 201 ASP A C 1
ATOM 1610 O O . ASP A 1 201 ? 3.688 -26.5 -2.1 1 93.56 201 ASP A O 1
ATOM 1614 N N . PRO A 1 202 ? 3.064 -24.797 -3.365 1 89.62 202 PRO A N 1
ATOM 1615 C CA . PRO A 1 202 ? 1.947 -24.484 -2.471 1 89.62 202 PRO A CA 1
ATOM 1616 C C . PRO A 1 202 ? 0.88 -25.578 -2.459 1 89.62 202 PRO A C 1
ATOM 1618 O O . PRO A 1 202 ? 0.028 -25.609 -1.567 1 89.62 202 PRO A O 1
ATOM 1621 N N . ASP A 1 203 ? 0.842 -26.484 -3.369 1 85.81 203 ASP A N 1
ATOM 1622 C CA . ASP A 1 203 ? -0.238 -27.453 -3.504 1 85.81 203 ASP A CA 1
ATOM 1623 C C . ASP A 1 203 ? 0.08 -28.734 -2.744 1 85.81 203 ASP A C 1
ATOM 1625 O O . ASP A 1 203 ? -0.769 -29.266 -2.02 1 85.81 203 ASP A O 1
ATOM 1629 N N . ASN A 1 204 ? 1.354 -29.109 -2.836 1 88.12 204 ASN A N 1
ATOM 1630 C CA . ASN A 1 204 ? 1.651 -30.453 -2.34 1 88.12 204 ASN A CA 1
ATOM 1631 C C . ASN A 1 204 ? 2.438 -30.406 -1.034 1 88.12 204 ASN A C 1
ATOM 1633 O O . ASN A 1 204 ? 2.15 -31.156 -0.103 1 88.12 204 ASN A O 1
ATOM 1637 N N . TYR A 1 205 ? 3.451 -29.5 -0.949 1 91 205 TYR A N 1
ATOM 1638 C CA . TYR A 1 205 ? 4.391 -29.656 0.158 1 91 205 TYR A CA 1
ATOM 1639 C C . TYR A 1 205 ? 4.395 -28.406 1.038 1 91 205 TYR A C 1
ATOM 1641 O O . TYR A 1 205 ? 4.688 -28.484 2.232 1 91 205 TYR A O 1
ATOM 1649 N N . ASP A 1 206 ? 4.082 -27.234 0.479 1 94.19 206 ASP A N 1
ATOM 1650 C CA . ASP A 1 206 ? 4.355 -25.984 1.185 1 94.19 206 ASP A CA 1
ATOM 1651 C C . ASP A 1 206 ? 3.082 -25.156 1.37 1 94.19 206 ASP A C 1
ATOM 1653 O O . ASP A 1 206 ? 3.119 -23.922 1.342 1 94.19 206 ASP A O 1
ATOM 1657 N N . LYS A 1 207 ? 1.967 -25.781 1.597 1 89.38 207 LYS A N 1
ATOM 1658 C CA . LYS A 1 207 ? 0.667 -25.125 1.657 1 89.38 207 LYS A CA 1
ATOM 1659 C C . LYS A 1 207 ? 0.58 -24.188 2.861 1 89.38 207 LYS A C 1
ATOM 1661 O O . LYS A 1 207 ? -0.116 -23.172 2.816 1 89.38 207 LYS A O 1
ATOM 1666 N N . ASP A 1 208 ? 1.351 -24.516 3.879 1 91.62 208 ASP A N 1
ATOM 1667 C CA . ASP A 1 208 ? 1.189 -23.766 5.121 1 91.62 208 ASP A CA 1
ATOM 1668 C C . ASP A 1 208 ? 2.303 -22.734 5.289 1 91.62 208 ASP A C 1
ATOM 1670 O O . ASP A 1 208 ? 2.344 -22.016 6.293 1 91.62 208 ASP A O 1
ATOM 1674 N N . LEU A 1 209 ? 3.143 -22.688 4.344 1 95.31 209 LEU A N 1
ATOM 1675 C CA . LEU A 1 209 ? 4.234 -21.719 4.422 1 95.31 209 LEU A CA 1
ATOM 1676 C C . LEU A 1 209 ? 3.812 -20.375 3.842 1 95.31 209 LEU A C 1
ATOM 1678 O O . LEU A 1 209 ? 2.949 -20.328 2.963 1 95.31 209 LEU A O 1
ATOM 1682 N N . SER A 1 210 ? 4.332 -19.328 4.414 1 95.69 210 SER A N 1
ATOM 1683 C CA . SER A 1 210 ? 4.16 -17.984 3.865 1 95.69 210 SER A CA 1
ATOM 1684 C C . SER A 1 210 ? 5.27 -17.656 2.879 1 95.69 210 SER A C 1
ATOM 1686 O O . SER A 1 210 ? 6.453 -17.672 3.232 1 95.69 210 SER A O 1
ATOM 1688 N N . PHE A 1 211 ? 4.883 -17.422 1.626 1 97.38 211 PHE A N 1
ATOM 1689 C CA . PHE A 1 211 ? 5.949 -17.109 0.682 1 97.38 211 PHE A CA 1
ATOM 1690 C C . PHE A 1 211 ? 5.398 -16.375 -0.529 1 97.38 211 PHE A C 1
ATOM 1692 O O . PHE A 1 211 ? 4.184 -16.297 -0.718 1 97.38 211 PHE A O 1
ATOM 1699 N N . ILE A 1 212 ? 6.293 -15.773 -1.225 1 96.69 212 ILE A N 1
ATOM 1700 C CA . ILE A 1 212 ? 6.031 -15.188 -2.537 1 96.69 212 ILE A CA 1
ATOM 1701 C C . ILE A 1 212 ? 7.039 -15.727 -3.551 1 96.69 212 ILE A C 1
ATOM 1703 O O . ILE A 1 212 ? 8.227 -15.875 -3.24 1 96.69 212 ILE A O 1
ATOM 1707 N N . LYS A 1 213 ? 6.559 -16.156 -4.68 1 96.31 213 LYS A N 1
ATOM 1708 C CA . LYS A 1 213 ? 7.402 -16.5 -5.82 1 96.31 213 LYS A CA 1
ATOM 1709 C C . LYS A 1 213 ? 7.422 -15.375 -6.855 1 96.31 213 LYS A C 1
ATOM 1711 O O . LYS A 1 213 ? 6.371 -14.945 -7.332 1 96.31 213 LYS A O 1
ATOM 1716 N N . VAL A 1 214 ? 8.578 -14.875 -7.035 1 95 214 VAL A N 1
ATOM 1717 C CA . VAL A 1 214 ? 8.781 -13.883 -8.086 1 95 214 VAL A CA 1
ATOM 1718 C C . VAL A 1 214 ? 9.25 -14.578 -9.367 1 95 214 VAL A C 1
ATOM 1720 O O . VAL A 1 214 ? 10.391 -15.055 -9.438 1 95 214 VAL A O 1
ATOM 1723 N N . ILE A 1 215 ? 8.414 -14.562 -10.391 1 92.69 215 ILE A N 1
ATOM 1724 C CA . ILE A 1 215 ? 8.688 -15.375 -11.57 1 92.69 215 ILE A CA 1
ATOM 1725 C C . ILE A 1 215 ? 9.039 -14.469 -12.75 1 92.69 215 ILE A C 1
ATOM 1727 O O . ILE A 1 215 ? 8.289 -13.547 -13.078 1 92.69 215 ILE A O 1
ATOM 1731 N N . ASN A 1 216 ? 10.156 -14.742 -13.391 1 88.94 216 ASN A N 1
ATOM 1732 C CA . ASN A 1 216 ? 10.633 -14.07 -14.594 1 88.94 216 ASN A CA 1
ATOM 1733 C C . ASN A 1 216 ? 10.664 -12.555 -14.422 1 88.94 216 ASN A C 1
ATOM 1735 O O . ASN A 1 216 ? 10.086 -11.828 -15.227 1 88.94 216 ASN A O 1
ATOM 1739 N N . VAL A 1 217 ? 11.328 -12.172 -13.352 1 84.62 217 VAL A N 1
ATOM 1740 C CA . VA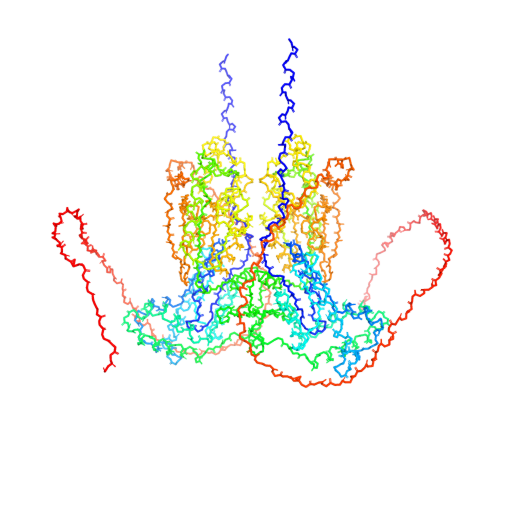L A 1 217 ? 11.664 -10.789 -13.062 1 84.62 217 VAL A CA 1
ATOM 1741 C C . VAL A 1 217 ? 10.391 -9.961 -12.922 1 84.62 217 VAL A C 1
ATOM 1743 O O . VAL A 1 217 ? 10.25 -8.914 -13.555 1 84.62 217 VAL A O 1
ATOM 1746 N N . GLY A 1 218 ? 9.383 -10.57 -12.367 1 83.38 218 GLY A N 1
ATOM 1747 C CA . GLY A 1 218 ? 8.211 -9.805 -11.984 1 83.38 218 GLY A CA 1
ATOM 1748 C C . GLY A 1 218 ? 7.086 -9.883 -13.008 1 83.38 218 GLY A C 1
ATOM 1749 O O . GLY A 1 218 ? 6.117 -9.125 -12.93 1 83.38 218 GLY A O 1
ATOM 1750 N N . ARG A 1 219 ? 7.176 -10.766 -13.906 1 84.38 219 ARG A N 1
ATOM 1751 C CA . ARG A 1 219 ? 6.062 -10.969 -14.828 1 84.38 219 ARG A CA 1
ATOM 1752 C C . ARG A 1 219 ? 4.875 -11.602 -14.117 1 84.38 219 ARG A C 1
ATOM 1754 O O . ARG A 1 219 ? 3.723 -11.352 -14.469 1 84.38 219 ARG A O 1
ATOM 1761 N N . ARG A 1 220 ? 5.234 -12.516 -13.219 1 91.12 220 ARG A N 1
ATOM 1762 C CA . ARG A 1 220 ? 4.211 -13.219 -12.461 1 91.12 220 ARG A CA 1
ATOM 1763 C C . ARG A 1 220 ? 4.617 -13.352 -10.992 1 91.12 220 ARG A C 1
ATOM 1765 O O . ARG A 1 220 ? 5.805 -13.43 -10.672 1 91.12 220 ARG A O 1
ATOM 1772 N N . PHE A 1 221 ? 3.578 -13.359 -10.18 1 93.88 221 PHE A N 1
ATOM 1773 C CA . PHE A 1 221 ? 3.797 -13.555 -8.75 1 93.88 221 PHE A CA 1
ATOM 1774 C C . PHE A 1 221 ? 2.84 -14.594 -8.188 1 93.88 221 PHE A C 1
ATOM 1776 O O . PHE A 1 221 ? 1.669 -14.641 -8.578 1 93.88 221 PHE A O 1
ATOM 1783 N N . LEU A 1 222 ? 3.381 -15.484 -7.445 1 94.38 222 LEU A N 1
ATOM 1784 C CA . LEU A 1 222 ? 2.566 -16.406 -6.656 1 94.38 222 LEU A CA 1
ATOM 1785 C C . LEU A 1 222 ? 2.75 -16.141 -5.164 1 94.38 222 LEU A C 1
ATOM 1787 O O . LEU A 1 222 ? 3.875 -16.188 -4.656 1 94.38 222 LEU A O 1
ATOM 1791 N N . VAL A 1 223 ? 1.672 -15.797 -4.543 1 94.5 223 VAL A N 1
ATOM 1792 C CA . VAL A 1 223 ? 1.711 -15.477 -3.121 1 94.5 223 VAL A CA 1
ATOM 1793 C C . VAL A 1 223 ? 0.902 -16.516 -2.338 1 94.5 223 VAL A C 1
ATOM 1795 O O . VAL A 1 223 ? -0.198 -16.891 -2.746 1 94.5 223 VAL A O 1
ATOM 1798 N N . ASN A 1 224 ? 1.568 -17.016 -1.274 1 93.75 224 ASN A N 1
ATOM 1799 C CA . ASN A 1 224 ? 0.901 -18.016 -0.458 1 93.75 224 ASN A CA 1
ATOM 1800 C C . ASN A 1 224 ? 0.863 -17.609 1.013 1 93.75 224 ASN A C 1
ATOM 1802 O O . ASN A 1 224 ? 1.894 -17.266 1.594 1 93.75 224 ASN A O 1
ATOM 1806 N N . ARG A 1 225 ? -0.257 -17.594 1.661 1 90 225 ARG A N 1
ATOM 1807 C CA . ARG A 1 225 ? -0.547 -17.453 3.084 1 90 225 ARG A CA 1
ATOM 1808 C C . ARG A 1 225 ? 0.186 -16.25 3.67 1 90 225 ARG A C 1
ATOM 1810 O O . ARG A 1 225 ? 1.068 -16.406 4.516 1 90 225 ARG A O 1
ATOM 1817 N N . VAL A 1 226 ? -0.205 -15.07 3.338 1 87 226 VAL A N 1
ATOM 1818 C CA . VAL A 1 226 ? 0.34 -13.852 3.928 1 87 226 VAL A CA 1
ATOM 1819 C C . VAL A 1 226 ? -0.238 -13.656 5.324 1 87 226 VAL A C 1
ATOM 1821 O O . VAL A 1 226 ? -1.458 -13.602 5.5 1 87 226 VAL A O 1
ATOM 1824 N N . GLN A 1 227 ? 0.588 -13.508 6.34 1 78.75 227 GLN A N 1
ATOM 1825 C CA . GLN A 1 227 ? 0.139 -13.609 7.723 1 78.75 227 GLN A CA 1
ATOM 1826 C C . GLN A 1 227 ? -0.024 -12.227 8.352 1 78.75 227 GLN A C 1
ATOM 1828 O O . GLN A 1 227 ? -0.841 -12.047 9.258 1 78.75 227 GLN A O 1
ATOM 1833 N N . ASP A 1 228 ? 0.877 -11.305 7.953 1 79.62 228 ASP A N 1
ATOM 1834 C CA . ASP A 1 228 ? 0.83 -10.055 8.703 1 79.62 228 ASP A CA 1
ATOM 1835 C C . ASP A 1 228 ? 1.125 -8.859 7.797 1 79.62 228 ASP A C 1
ATOM 1837 O O . ASP A 1 228 ? 1.323 -9.023 6.594 1 79.62 228 ASP A O 1
ATOM 1841 N N . HIS A 1 229 ? 1.082 -7.758 8.438 1 76.12 229 HIS A N 1
ATOM 1842 C CA . HIS A 1 229 ? 1.212 -6.5 7.715 1 76.12 229 HIS A CA 1
ATOM 1843 C C . HIS A 1 229 ? 2.574 -6.395 7.039 1 76.12 229 HIS A C 1
ATOM 1845 O O . HIS A 1 229 ? 2.674 -5.906 5.91 1 76.12 229 HIS A O 1
ATOM 1851 N N . ILE A 1 230 ? 3.594 -6.844 7.703 1 85 230 ILE A N 1
ATOM 1852 C CA . ILE A 1 230 ? 4.941 -6.742 7.156 1 85 230 ILE A CA 1
ATOM 1853 C C . ILE A 1 230 ? 5.055 -7.602 5.898 1 85 230 ILE A C 1
ATOM 1855 O O . ILE A 1 230 ? 5.594 -7.16 4.883 1 85 230 ILE A O 1
ATOM 1859 N N . GLN A 1 231 ? 4.5 -8.773 5.957 1 89.75 231 GLN A N 1
ATOM 1860 C CA . GLN A 1 231 ? 4.539 -9.656 4.797 1 89.75 231 GLN A CA 1
ATOM 1861 C C . GLN A 1 231 ? 3.736 -9.078 3.637 1 89.75 231 GLN A C 1
ATOM 1863 O O . GLN A 1 231 ? 4.152 -9.172 2.479 1 89.75 231 GLN A O 1
ATOM 1868 N N . SER A 1 232 ? 2.682 -8.523 3.965 1 86.94 232 SER A N 1
ATOM 1869 C CA . SER A 1 232 ? 1.867 -7.887 2.932 1 86.94 232 SER A CA 1
ATOM 1870 C C . SER A 1 232 ? 2.615 -6.738 2.266 1 86.94 232 SER A C 1
ATOM 1872 O O . SER A 1 232 ? 2.545 -6.57 1.046 1 86.94 232 SER A O 1
ATOM 1874 N N . ARG A 1 233 ? 3.27 -5.988 3.01 1 86.81 233 ARG A N 1
ATOM 1875 C CA . ARG A 1 233 ? 4.043 -4.871 2.479 1 86.81 233 ARG A CA 1
ATOM 1876 C C . ARG A 1 233 ? 5.188 -5.363 1.601 1 86.81 233 ARG A C 1
ATOM 1878 O O . ARG A 1 233 ? 5.504 -4.75 0.58 1 86.81 233 ARG A O 1
ATOM 1885 N N . ILE A 1 234 ? 5.785 -6.426 2.012 1 92.81 234 ILE A N 1
ATOM 1886 C CA . ILE A 1 234 ? 6.859 -7.031 1.229 1 92.81 234 ILE A CA 1
ATOM 1887 C C . ILE A 1 234 ? 6.324 -7.461 -0.135 1 92.81 234 ILE A C 1
ATOM 1889 O O . ILE A 1 234 ? 6.934 -7.172 -1.167 1 92.81 234 ILE A O 1
ATOM 1893 N N . VAL A 1 235 ? 5.191 -8.086 -0.073 1 92.38 235 VAL A N 1
ATOM 1894 C CA . VAL A 1 235 ? 4.57 -8.555 -1.308 1 92.38 235 VAL A CA 1
ATOM 1895 C C . VAL A 1 235 ? 4.238 -7.359 -2.201 1 92.38 235 VAL A C 1
ATOM 1897 O O . VAL A 1 235 ? 4.562 -7.359 -3.391 1 92.38 235 VAL A O 1
ATOM 1900 N N . TYR A 1 236 ? 3.68 -6.363 -1.629 1 88.69 236 TYR A N 1
ATOM 1901 C CA . TYR A 1 236 ? 3.303 -5.168 -2.373 1 88.69 236 TYR A CA 1
ATOM 1902 C C . TYR A 1 236 ? 4.523 -4.52 -3.018 1 88.69 236 TYR A C 1
ATOM 1904 O O . TYR A 1 236 ? 4.496 -4.172 -4.199 1 88.69 236 TYR A O 1
ATOM 1912 N N . TYR A 1 237 ? 5.605 -4.348 -2.227 1 92.31 237 TYR A N 1
ATOM 1913 C CA . TYR A 1 237 ? 6.824 -3.723 -2.73 1 92.31 237 TYR A CA 1
ATOM 1914 C C . TYR A 1 237 ? 7.414 -4.527 -3.883 1 92.31 237 TYR A C 1
ATOM 1916 O O . TYR A 1 237 ? 7.762 -3.967 -4.926 1 92.31 237 TYR A O 1
ATOM 1924 N N . LEU A 1 238 ? 7.508 -5.855 -3.76 1 92.94 238 LEU A N 1
ATOM 1925 C CA . LEU A 1 238 ? 8.125 -6.719 -4.758 1 92.94 238 LEU A CA 1
ATOM 1926 C C . LEU A 1 238 ? 7.328 -6.699 -6.059 1 92.94 238 LEU A C 1
ATOM 1928 O O . LEU A 1 238 ? 7.898 -6.82 -7.145 1 92.94 238 LEU A O 1
ATOM 1932 N N . MET A 1 239 ? 6.094 -6.52 -5.98 1 89.56 239 MET A N 1
ATOM 1933 C CA . MET A 1 239 ? 5.242 -6.516 -7.164 1 89.56 239 MET A CA 1
ATOM 1934 C C . MET A 1 239 ? 5.402 -5.219 -7.949 1 89.56 239 MET A C 1
ATOM 1936 O O . MET A 1 239 ? 4.953 -5.121 -9.094 1 89.56 239 MET A O 1
ATOM 1940 N N . ASN A 1 240 ? 6.098 -4.242 -7.363 1 87.12 240 ASN A N 1
ATOM 1941 C CA . ASN A 1 240 ? 6.188 -2.943 -8.023 1 87.12 240 ASN A CA 1
ATOM 1942 C C . ASN A 1 240 ? 7.602 -2.66 -8.516 1 87.12 240 ASN A C 1
ATOM 1944 O O . ASN A 1 240 ? 7.82 -1.714 -9.273 1 87.12 240 ASN A O 1
ATOM 1948 N N . ILE A 1 241 ? 8.523 -3.428 -8.109 1 85.94 241 ILE A N 1
ATOM 1949 C CA . ILE A 1 241 ? 9.891 -3.127 -8.523 1 85.94 241 ILE A CA 1
ATOM 1950 C C . ILE A 1 241 ? 10.188 -3.818 -9.852 1 85.94 241 ILE A C 1
ATOM 1952 O O . ILE A 1 241 ? 9.594 -4.852 -10.172 1 85.94 241 ILE A O 1
ATOM 1956 N N . HIS A 1 242 ? 11.016 -3.174 -10.672 1 80.31 242 HIS A N 1
ATOM 1957 C CA . HIS A 1 242 ? 11.453 -3.727 -11.945 1 80.31 242 HIS A CA 1
ATOM 1958 C C . HIS A 1 242 ? 12.93 -3.439 -12.195 1 80.31 242 HIS A C 1
ATOM 1960 O O . HIS A 1 242 ? 13.531 -2.611 -11.508 1 80.31 242 HIS A O 1
ATOM 1966 N N . VAL A 1 243 ? 13.477 -4.152 -13.203 1 74.56 243 VAL A N 1
ATOM 1967 C CA . VAL A 1 243 ? 14.906 -4.086 -13.453 1 74.56 243 VAL A CA 1
ATOM 1968 C C . VAL A 1 243 ? 15.188 -3.182 -14.656 1 74.56 243 VAL A C 1
ATOM 1970 O O . VAL A 1 243 ? 16.344 -2.922 -14.992 1 74.56 243 VAL A O 1
ATOM 1973 N N . HIS A 1 244 ? 14.164 -2.586 -15.18 1 77.81 244 HIS A N 1
ATOM 1974 C CA . HIS A 1 244 ? 14.367 -1.754 -16.359 1 77.81 244 HIS A CA 1
ATOM 1975 C C . HIS A 1 244 ? 15.141 -0.485 -16.016 1 77.81 244 HIS A C 1
ATOM 1977 O O . HIS A 1 244 ? 14.938 0.095 -14.945 1 77.81 244 HIS A O 1
ATOM 1983 N N . ALA A 1 245 ? 15.969 -0.207 -16.984 1 83.12 245 ALA A N 1
ATOM 1984 C CA . ALA A 1 245 ? 16.75 1.012 -16.812 1 83.12 245 ALA A CA 1
ATOM 1985 C C . ALA A 1 245 ? 15.852 2.246 -16.797 1 83.12 245 ALA A C 1
ATOM 1987 O O . ALA A 1 245 ? 14.898 2.334 -17.562 1 83.12 245 ALA A O 1
ATOM 1988 N N . ARG A 1 246 ? 16.156 3.057 -15.867 1 89 246 ARG A N 1
ATOM 1989 C CA . ARG A 1 246 ? 15.406 4.305 -15.766 1 89 246 ARG A CA 1
ATOM 1990 C C . ARG A 1 246 ? 16.266 5.406 -15.148 1 89 246 ARG A C 1
ATOM 1992 O O . ARG A 1 246 ? 17.297 5.129 -14.539 1 89 246 ARG A O 1
ATOM 1999 N N . THR A 1 247 ? 15.781 6.641 -15.398 1 93.75 247 THR A N 1
ATOM 2000 C CA . THR A 1 247 ? 16.438 7.809 -14.82 1 93.75 247 THR A CA 1
ATOM 2001 C C . THR A 1 247 ? 15.438 8.656 -14.031 1 93.75 247 THR A C 1
ATOM 2003 O O . THR A 1 247 ? 14.344 8.953 -14.516 1 93.75 247 THR A O 1
ATOM 2006 N N . ILE A 1 248 ? 15.844 8.945 -12.859 1 96 248 ILE A N 1
ATOM 2007 C CA . ILE A 1 248 ? 15.031 9.805 -12.008 1 96 248 ILE A CA 1
ATOM 2008 C C . ILE A 1 248 ? 15.742 11.133 -11.789 1 96 248 ILE A C 1
ATOM 2010 O O . ILE A 1 248 ? 16.906 11.164 -11.383 1 96 248 ILE A O 1
ATOM 2014 N N . TYR A 1 249 ? 15.07 12.203 -12.148 1 97.56 249 TYR A N 1
ATOM 2015 C CA . TYR A 1 249 ? 15.594 13.547 -11.891 1 97.56 249 TYR A CA 1
ATOM 2016 C C . TYR A 1 249 ? 14.922 14.156 -10.664 1 97.56 249 TYR A C 1
ATOM 2018 O O . TYR A 1 249 ? 13.695 14.211 -10.578 1 97.56 249 TYR A O 1
ATOM 2026 N N . LEU A 1 250 ? 15.766 14.555 -9.734 1 98.06 250 LEU A N 1
ATOM 2027 C CA . LEU A 1 250 ? 15.273 15.242 -8.547 1 98.06 250 LEU A CA 1
ATOM 2028 C C . LEU A 1 250 ? 15.781 16.672 -8.5 1 98.06 250 LEU A C 1
ATOM 2030 O O . LEU A 1 250 ? 16.969 16.922 -8.68 1 98.06 250 LEU A O 1
ATOM 2034 N N . CYS A 1 251 ? 14.883 17.578 -8.281 1 98.12 251 CYS A N 1
ATOM 2035 C CA . CYS A 1 251 ? 15.297 18.953 -8.031 1 98.12 251 CYS A CA 1
ATOM 2036 C C . CYS A 1 251 ? 14.305 19.656 -7.117 1 98.12 251 CYS A C 1
ATOM 2038 O O . CYS A 1 251 ? 13.148 19.25 -7.02 1 98.12 251 CYS A O 1
ATOM 2040 N N . ARG A 1 252 ? 14.797 20.625 -6.395 1 98.12 252 ARG A N 1
ATOM 2041 C CA . ARG A 1 252 ? 13.906 21.516 -5.648 1 98.12 252 ARG A CA 1
ATOM 2042 C C . ARG A 1 252 ? 13.25 22.516 -6.574 1 98.12 252 ARG A C 1
ATOM 2044 O O . ARG A 1 252 ? 13.656 22.672 -7.727 1 98.12 252 ARG A O 1
ATOM 2051 N N . HIS A 1 253 ? 12.211 23.125 -6.066 1 97.94 253 HIS A N 1
ATOM 2052 C CA . HIS A 1 253 ? 11.656 24.281 -6.766 1 97.94 253 HIS A CA 1
ATOM 2053 C C . HIS A 1 253 ? 12.719 25.359 -6.969 1 97.94 253 HIS A C 1
ATOM 2055 O O . HIS A 1 253 ? 13.758 25.344 -6.316 1 97.94 253 HIS A O 1
ATOM 2061 N N . GLY A 1 254 ? 12.438 26.281 -7.879 1 98.12 254 GLY A N 1
ATOM 2062 C CA . GLY A 1 254 ? 13.297 27.453 -7.973 1 98.12 254 GLY A CA 1
ATOM 2063 C C . GLY A 1 254 ? 13.312 28.281 -6.703 1 98.12 254 GLY A C 1
ATOM 2064 O O . GLY A 1 254 ? 12.391 28.203 -5.891 1 98.12 254 GLY A O 1
ATOM 2065 N N . GLU A 1 255 ? 14.359 29.078 -6.578 1 98 255 GLU A N 1
ATOM 2066 C CA . GLU A 1 255 ? 14.445 29.969 -5.426 1 98 255 GLU A CA 1
ATOM 2067 C C . GLU A 1 255 ? 13.141 30.734 -5.223 1 98 255 GLU A C 1
ATOM 2069 O O . GLU A 1 255 ? 12.578 31.281 -6.172 1 98 255 GLU A O 1
ATOM 2074 N N . SER A 1 256 ? 12.648 30.656 -4.062 1 96.94 256 SER A N 1
ATOM 2075 C CA . SER A 1 256 ? 11.398 31.328 -3.732 1 96.94 256 SER A CA 1
ATOM 2076 C C . SER A 1 256 ? 11.656 32.625 -2.951 1 96.94 256 SER A C 1
ATOM 2078 O O . SER A 1 256 ? 12.773 32.844 -2.484 1 96.94 256 SER A O 1
ATOM 2080 N N . ASP A 1 257 ? 10.633 33.438 -2.791 1 96.12 257 ASP A N 1
ATOM 2081 C CA . ASP A 1 257 ? 10.742 34.625 -1.98 1 96.12 257 ASP A CA 1
ATOM 2082 C C . ASP A 1 257 ? 11.055 34.312 -0.526 1 96.12 257 ASP A C 1
ATOM 2084 O O . ASP A 1 257 ? 11.797 35.031 0.14 1 96.12 257 ASP A O 1
ATOM 2088 N N . TYR A 1 258 ? 10.508 33.219 -0.073 1 93.81 258 TYR A N 1
ATOM 2089 C CA . TYR A 1 258 ? 10.758 32.812 1.3 1 93.81 258 TYR A CA 1
ATOM 2090 C C . TYR A 1 258 ? 12.203 32.344 1.467 1 93.81 258 TYR A C 1
ATOM 2092 O O . TYR A 1 258 ? 12.797 32.5 2.529 1 93.81 258 TYR A O 1
ATOM 2100 N N . ASN A 1 259 ? 12.727 31.719 0.467 1 95.25 259 ASN A N 1
ATOM 2101 C CA . ASN A 1 259 ? 14.141 31.359 0.526 1 95.25 259 ASN A CA 1
ATOM 2102 C C . ASN A 1 259 ? 15.016 32.594 0.738 1 95.25 259 ASN A C 1
ATOM 2104 O O . ASN A 1 259 ? 15.953 32.562 1.534 1 95.25 259 ASN A O 1
ATOM 2108 N N . LEU A 1 260 ? 14.688 33.625 0.006 1 95.44 260 LEU A N 1
ATOM 2109 C CA . LEU A 1 260 ? 15.445 34.875 0.09 1 95.44 260 LEU A CA 1
ATOM 2110 C C . LEU A 1 260 ? 15.344 35.469 1.487 1 95.44 260 LEU A C 1
ATOM 2112 O O . LEU A 1 260 ? 16.328 36.031 1.996 1 95.44 260 LEU A O 1
ATOM 2116 N N . LYS A 1 261 ? 14.25 35.344 2.092 1 94.25 261 LYS A N 1
ATOM 2117 C CA . LYS A 1 261 ? 14 35.938 3.4 1 94.25 261 LYS A CA 1
ATOM 2118 C C . LYS A 1 261 ? 14.414 35 4.523 1 94.25 261 LYS A C 1
ATOM 2120 O O . LYS A 1 261 ? 14.359 35.344 5.703 1 94.25 261 LYS A O 1
ATOM 2125 N N . GLY A 1 262 ? 14.742 33.75 4.195 1 93.44 262 GLY A N 1
ATOM 2126 C CA . GLY A 1 262 ? 15.156 32.75 5.184 1 93.44 262 GLY A CA 1
ATOM 2127 C C . GLY A 1 262 ? 13.992 32.188 5.984 1 93.44 262 GLY A C 1
ATOM 2128 O O . GLY A 1 262 ? 14.172 31.766 7.125 1 93.44 262 GLY A O 1
ATOM 2129 N N . ARG A 1 263 ? 12.836 32.281 5.43 1 92.81 263 ARG A N 1
ATOM 2130 C CA . ARG A 1 263 ? 11.641 31.797 6.109 1 92.81 263 ARG A CA 1
ATOM 2131 C C . ARG A 1 263 ? 11.367 30.344 5.742 1 92.81 263 ARG A C 1
ATOM 2133 O O . ARG A 1 263 ? 11.586 29.938 4.602 1 92.81 263 ARG A O 1
ATOM 2140 N N . ILE A 1 264 ? 10.891 29.641 6.727 1 89.56 264 ILE A N 1
ATOM 2141 C CA . ILE A 1 264 ? 10.633 28.234 6.449 1 89.56 264 ILE A CA 1
ATOM 2142 C C . ILE A 1 264 ? 9.148 28.016 6.176 1 89.56 264 ILE A C 1
ATOM 2144 O O . ILE A 1 264 ? 8.305 28.797 6.625 1 89.56 264 ILE A O 1
ATOM 2148 N N . GLY A 1 265 ? 8.906 26.969 5.395 1 87.94 265 GLY A N 1
ATOM 2149 C CA . GLY A 1 265 ? 7.539 26.609 5.062 1 87.94 265 GLY A CA 1
ATOM 2150 C C . GLY A 1 265 ? 6.859 27.625 4.152 1 87.94 265 GLY A C 1
ATOM 2151 O O . GLY A 1 265 ? 7.418 28.016 3.127 1 87.94 265 GLY A O 1
ATOM 2152 N N . GLY A 1 266 ? 5.605 27.922 4.406 1 84.25 266 GLY A N 1
ATOM 2153 C CA . GLY A 1 266 ? 4.844 28.875 3.617 1 84.25 266 GLY A CA 1
ATOM 2154 C C . GLY A 1 266 ? 4.625 28.438 2.186 1 84.25 266 GLY A C 1
ATOM 2155 O O . GLY A 1 266 ? 5.023 27.328 1.811 1 84.25 266 GLY A O 1
ATOM 2156 N N . ASP A 1 267 ? 3.971 29.312 1.366 1 87.25 267 ASP A N 1
ATOM 2157 C CA . ASP A 1 267 ? 3.672 29.031 -0.034 1 87.25 267 ASP A CA 1
ATOM 2158 C C . ASP A 1 267 ? 3.98 30.234 -0.916 1 87.25 267 ASP A C 1
ATOM 2160 O O . ASP A 1 267 ? 3.127 30.688 -1.682 1 87.25 267 ASP A O 1
ATOM 2164 N N . SER A 1 268 ? 5.164 30.719 -0.753 1 90.38 268 SER A N 1
ATOM 2165 C CA . SER A 1 268 ? 5.574 31.875 -1.532 1 90.38 268 SER A CA 1
ATOM 2166 C C . SER A 1 268 ? 5.895 31.484 -2.973 1 90.38 268 SER A C 1
ATOM 2168 O O . SER A 1 268 ? 6.145 30.312 -3.268 1 90.38 268 SER A O 1
ATOM 2170 N N . GLY A 1 269 ? 5.898 32.438 -3.818 1 93.38 269 GLY A N 1
ATOM 2171 C CA . GLY A 1 269 ? 6.254 32.219 -5.211 1 93.38 269 GLY A CA 1
ATOM 2172 C C . GLY A 1 269 ? 7.75 32.281 -5.457 1 93.38 269 GLY A C 1
ATOM 2173 O O . GLY A 1 269 ? 8.539 32.406 -4.516 1 93.38 269 GLY A O 1
ATOM 2174 N N . LEU A 1 270 ? 8.055 32.188 -6.734 1 97 270 LEU A N 1
ATOM 2175 C CA . LEU A 1 270 ? 9.453 32.156 -7.129 1 97 270 LEU A CA 1
ATOM 2176 C C . LEU A 1 270 ? 10.055 33.562 -7.164 1 97 270 LEU A C 1
ATOM 2178 O O . LEU A 1 270 ? 9.359 34.531 -7.496 1 97 270 LEU A O 1
ATOM 2182 N N . SER A 1 271 ? 11.297 33.688 -6.824 1 97.62 271 SER A N 1
ATOM 2183 C CA . SER A 1 271 ? 12.086 34.906 -7.062 1 97.62 271 SER A CA 1
ATOM 2184 C C . SER A 1 271 ? 12.484 35.031 -8.531 1 97.62 271 SER A C 1
ATOM 2186 O O . SER A 1 271 ? 12.273 34.094 -9.312 1 97.62 271 SER A O 1
ATOM 2188 N N . PRO A 1 272 ? 12.984 36.156 -8.906 1 96.88 272 PRO A N 1
ATOM 2189 C CA . PRO A 1 272 ? 13.453 36.281 -10.289 1 96.88 272 PRO A CA 1
ATOM 2190 C C . PRO A 1 272 ? 14.492 35.219 -10.656 1 96.88 272 PRO A C 1
ATOM 2192 O O . PRO A 1 272 ? 14.461 34.688 -11.766 1 96.88 272 PRO A O 1
ATOM 2195 N N . ARG A 1 273 ? 15.336 34.969 -9.773 1 97.75 273 ARG A N 1
ATOM 2196 C CA . ARG A 1 273 ? 16.312 33.906 -10.023 1 97.75 273 ARG A CA 1
ATOM 2197 C C . ARG A 1 273 ? 15.641 32.562 -10.125 1 97.75 273 ARG A C 1
ATOM 2199 O O . ARG A 1 273 ? 16.062 31.703 -10.914 1 97.75 273 ARG A O 1
ATOM 2206 N N . GLY A 1 274 ? 14.641 32.344 -9.289 1 98.06 274 GLY A N 1
ATOM 2207 C CA . GLY A 1 274 ? 13.867 31.109 -9.367 1 98.06 274 GLY A CA 1
ATOM 2208 C C . GLY A 1 274 ? 13.211 30.906 -10.719 1 98.06 274 GLY A C 1
ATOM 2209 O O . GLY A 1 274 ? 13.18 29.781 -11.234 1 98.06 274 GLY A O 1
ATOM 2210 N N . LYS A 1 275 ? 12.727 31.938 -11.289 1 97.31 275 LYS A N 1
ATOM 2211 C CA . LYS A 1 275 ? 12.117 31.875 -12.617 1 97.31 275 LYS A CA 1
ATOM 2212 C C . LYS A 1 275 ? 13.164 31.578 -13.688 1 97.31 275 LYS A C 1
ATOM 2214 O O . LYS A 1 275 ? 12.883 30.844 -14.641 1 97.31 275 LYS A O 1
ATOM 2219 N N . LYS A 1 276 ? 14.289 32.188 -13.492 1 97.75 276 LYS A N 1
ATOM 2220 C CA . LYS A 1 276 ? 15.391 31.891 -14.398 1 97.75 276 LYS A CA 1
ATOM 2221 C C . LYS A 1 276 ? 15.758 30.406 -14.336 1 97.75 276 LYS A C 1
ATOM 2223 O O . LYS A 1 276 ? 16.062 29.797 -15.359 1 97.75 276 LYS A O 1
ATOM 2228 N N . PHE A 1 277 ? 15.766 29.891 -13.188 1 98.06 277 PHE A N 1
ATOM 2229 C CA . PHE A 1 277 ? 16.047 28.469 -13.016 1 98.06 277 PHE A CA 1
ATOM 2230 C C . PHE A 1 277 ? 15.008 27.609 -13.727 1 98.06 277 PHE A C 1
ATOM 2232 O O . PHE A 1 277 ? 15.352 26.625 -14.383 1 98.06 277 PHE A O 1
ATOM 2239 N N . ALA A 1 278 ? 13.758 27.953 -13.547 1 97.5 278 ALA A N 1
ATOM 2240 C CA . ALA A 1 278 ? 12.688 27.203 -14.203 1 97.5 278 ALA A CA 1
ATOM 2241 C C . ALA A 1 278 ? 12.914 27.125 -15.711 1 97.5 278 ALA A C 1
ATOM 2243 O O . ALA A 1 278 ? 12.75 26.062 -16.312 1 97.5 278 ALA A O 1
ATOM 2244 N N . THR A 1 279 ? 13.32 28.203 -16.281 1 96.5 279 THR A N 1
ATOM 2245 C CA . THR A 1 279 ? 13.609 28.25 -17.703 1 96.5 279 THR A CA 1
ATOM 2246 C C . THR A 1 279 ? 14.82 27.391 -18.047 1 96.5 279 THR A C 1
ATOM 2248 O O . THR A 1 279 ? 14.805 26.656 -19.031 1 96.5 279 THR A O 1
ATOM 2251 N N . ALA A 1 280 ? 15.836 27.531 -17.234 1 97.5 280 ALA A N 1
ATOM 2252 C CA . ALA A 1 280 ? 17.031 26.734 -17.422 1 97.5 280 ALA A CA 1
ATOM 2253 C C . ALA A 1 280 ? 16.719 25.234 -17.312 1 97.5 280 ALA A C 1
ATOM 2255 O O . ALA A 1 280 ? 17.297 24.422 -18.047 1 97.5 280 ALA A O 1
ATOM 2256 N N . LEU A 1 281 ? 15.875 24.891 -16.438 1 97.12 281 LEU A N 1
ATOM 2257 C CA . LEU A 1 281 ? 15.453 23.5 -16.25 1 97.12 281 LEU A CA 1
ATOM 2258 C C . LEU A 1 281 ? 14.781 22.969 -17.516 1 97.12 281 LEU A C 1
ATOM 2260 O O . LEU A 1 281 ? 15.023 21.828 -17.922 1 97.12 281 LEU A O 1
ATOM 2264 N N . GLY A 1 282 ? 13.938 23.766 -18.078 1 94.69 282 GLY A N 1
ATOM 2265 C CA . GLY A 1 282 ? 13.297 23.375 -19.328 1 94.69 282 GLY A CA 1
ATOM 2266 C C . GLY A 1 282 ? 14.281 23.078 -20.438 1 94.69 282 GLY A C 1
ATOM 2267 O O . GLY A 1 282 ? 14.156 22.062 -21.125 1 94.69 282 GLY A O 1
ATOM 2268 N N . THR A 1 283 ? 15.242 23.938 -20.578 1 94.25 283 THR A N 1
ATOM 2269 C CA . THR A 1 283 ? 16.281 23.766 -21.594 1 94.25 283 THR A CA 1
ATOM 2270 C C . THR A 1 283 ? 17.094 22.5 -21.328 1 94.25 283 THR A C 1
ATOM 2272 O O . THR A 1 283 ? 17.391 21.734 -22.266 1 94.25 283 THR A O 1
ATOM 2275 N N . PHE A 1 284 ? 17.391 22.328 -20.172 1 95.12 284 PHE A N 1
ATOM 2276 C CA . PHE A 1 284 ? 18.156 21.156 -19.766 1 95.12 284 PHE A CA 1
ATOM 2277 C C . PHE A 1 284 ? 17.422 19.875 -20.125 1 95.12 284 PHE A C 1
ATOM 2279 O O . PHE A 1 284 ? 18 18.953 -20.688 1 95.12 284 PHE A O 1
ATOM 2286 N N . LEU A 1 285 ? 16.219 19.812 -19.766 1 93.62 285 LEU A N 1
ATOM 2287 C CA . LEU A 1 285 ? 15.422 18.609 -20 1 93.62 285 LEU A CA 1
ATOM 2288 C C . LEU A 1 285 ? 15.219 18.375 -21.5 1 93.62 285 LEU A C 1
ATOM 2290 O O . LEU A 1 285 ? 15.156 17.219 -21.953 1 93.62 285 LEU A O 1
ATOM 2294 N N . GLU A 1 286 ? 15.062 19.422 -22.25 1 90.44 286 GLU A N 1
ATOM 2295 C CA . GLU A 1 286 ? 14.961 19.281 -23.688 1 90.44 286 GLU A CA 1
ATOM 2296 C C . GLU A 1 286 ? 16.219 18.656 -24.281 1 90.44 286 GLU A C 1
ATOM 2298 O O . GLU A 1 286 ? 16.156 17.844 -25.203 1 90.44 286 GLU A O 1
ATOM 2303 N N . GLU A 1 287 ? 17.297 19 -23.703 1 91.38 287 GLU A N 1
ATOM 2304 C CA . GLU A 1 287 ? 18.594 18.484 -24.156 1 91.38 287 GLU A CA 1
ATOM 2305 C C . GLU A 1 287 ? 18.75 17.016 -23.828 1 91.38 287 GLU A C 1
ATOM 2307 O O . GLU A 1 287 ? 19.469 16.281 -24.516 1 91.38 287 GLU A O 1
ATOM 2312 N N . GLN A 1 288 ? 18.203 16.578 -22.75 1 90.31 288 GLN A N 1
ATOM 2313 C CA . GLN A 1 288 ? 18.297 15.188 -22.344 1 90.31 288 GLN A CA 1
ATOM 2314 C C . GLN A 1 288 ? 17.516 14.281 -23.297 1 90.31 288 GLN A C 1
ATOM 2316 O O . GLN A 1 288 ? 17.797 13.086 -23.406 1 90.31 288 GLN A O 1
ATOM 2321 N N . ASN A 1 289 ? 16.578 14.766 -24.094 1 86.06 289 ASN A N 1
ATOM 2322 C CA . ASN A 1 289 ? 15.805 14.062 -25.109 1 86.06 289 ASN A CA 1
ATOM 2323 C C . ASN A 1 289 ? 15.227 12.75 -24.578 1 86.06 289 ASN A C 1
ATOM 2325 O O . ASN A 1 289 ? 15.406 11.695 -25.188 1 86.06 289 ASN A O 1
ATOM 2329 N N . LEU A 1 290 ? 14.727 12.797 -23.438 1 85.06 290 LEU A N 1
ATOM 2330 C CA . LEU A 1 290 ? 14.133 11.594 -22.859 1 85.06 290 LEU A CA 1
ATOM 2331 C C . LEU A 1 290 ? 12.727 11.359 -23.406 1 85.06 290 LEU A C 1
ATOM 2333 O O . LEU A 1 290 ? 11.961 12.312 -23.594 1 85.06 290 LEU A O 1
ATOM 2337 N N . LYS A 1 291 ? 12.531 10.094 -23.734 1 82.69 291 LYS A N 1
ATOM 2338 C CA . LYS A 1 291 ? 11.203 9.695 -24.203 1 82.69 291 LYS A CA 1
ATOM 2339 C C . LYS A 1 291 ? 10.258 9.461 -23.031 1 82.69 291 LYS A C 1
ATOM 2341 O O . LYS A 1 291 ? 10.648 8.898 -22.016 1 82.69 291 LYS A O 1
ATOM 2346 N N . ASP A 1 292 ? 9.039 9.945 -23 1 83.06 292 ASP A N 1
ATOM 2347 C CA . ASP A 1 292 ? 7.945 9.68 -22.078 1 83.06 292 ASP A CA 1
ATOM 2348 C C . ASP A 1 292 ? 8.312 10.109 -20.656 1 83.06 292 ASP A C 1
ATOM 2350 O O . ASP A 1 292 ? 8.109 9.359 -19.703 1 83.06 292 ASP A O 1
ATOM 2354 N N . LEU A 1 293 ? 8.969 11.266 -20.547 1 90.5 293 LEU A N 1
ATOM 2355 C CA . LEU A 1 293 ? 9.312 11.789 -19.234 1 90.5 293 LEU A CA 1
ATOM 2356 C C . LEU A 1 293 ? 8.07 12.258 -18.484 1 90.5 293 LEU A C 1
ATOM 2358 O O . LEU A 1 293 ? 7.293 13.062 -19 1 90.5 293 LEU A O 1
ATOM 2362 N N . LYS A 1 294 ? 7.879 11.703 -17.328 1 91.31 294 LYS A N 1
ATOM 2363 C CA . LYS A 1 294 ? 6.805 12.164 -16.453 1 91.31 294 LYS A CA 1
ATOM 2364 C C . LYS A 1 294 ? 7.309 13.234 -15.484 1 91.31 294 LYS A C 1
ATOM 2366 O O . LYS A 1 294 ? 8.43 13.141 -14.969 1 91.31 294 LYS A O 1
ATOM 2371 N N . VAL A 1 295 ? 6.477 14.281 -15.25 1 94.12 295 VAL A N 1
ATOM 2372 C CA . VAL A 1 295 ? 6.848 15.359 -14.344 1 94.12 295 VAL A CA 1
ATOM 2373 C C . VAL A 1 295 ? 5.895 15.391 -13.156 1 94.12 295 VAL A C 1
ATOM 2375 O O . VAL A 1 295 ? 4.676 15.422 -13.328 1 94.12 295 VAL A O 1
ATOM 2378 N N . TRP A 1 296 ? 6.512 15.312 -11.938 1 94.94 296 TRP A N 1
ATOM 2379 C CA . TRP A 1 296 ? 5.734 15.352 -10.703 1 94.94 296 TRP A CA 1
ATOM 2380 C C . TRP A 1 296 ? 6.043 16.609 -9.906 1 94.94 296 TRP A C 1
ATOM 2382 O O . TRP A 1 296 ? 7.195 17.047 -9.828 1 94.94 296 TRP A O 1
ATOM 2392 N N . THR A 1 297 ? 4.996 17.234 -9.328 1 94.94 297 THR A N 1
ATOM 2393 C CA . THR A 1 297 ? 5.16 18.391 -8.469 1 94.94 297 THR A CA 1
ATOM 2394 C C . THR A 1 297 ? 4.352 18.234 -7.188 1 94.94 297 THR A C 1
ATOM 2396 O O . THR A 1 297 ? 3.475 17.375 -7.102 1 94.94 297 THR A O 1
ATOM 2399 N N . SER A 1 298 ? 4.777 19.031 -6.172 1 92.56 298 SER A N 1
ATOM 2400 C CA . SER A 1 298 ? 3.898 19.188 -5.02 1 92.56 298 SER A CA 1
ATOM 2401 C C . SER A 1 298 ? 2.684 20.047 -5.355 1 92.56 298 SER A C 1
ATOM 2403 O O . SER A 1 298 ? 2.457 20.375 -6.523 1 92.56 298 SER A O 1
ATOM 2405 N N . GLN A 1 299 ? 1.912 20.344 -4.387 1 82.81 299 GLN A N 1
ATOM 2406 C CA . GLN A 1 299 ? 0.745 21.203 -4.609 1 82.81 299 GLN A CA 1
ATOM 2407 C C . GLN A 1 299 ? 1.049 22.656 -4.266 1 82.81 299 GLN A C 1
ATOM 2409 O O . GLN A 1 299 ? 0.159 23.5 -4.305 1 82.81 299 GLN A O 1
ATOM 2414 N N . LEU A 1 300 ? 2.223 22.953 -3.941 1 88.38 300 LEU A N 1
ATOM 2415 C CA . LEU A 1 300 ? 2.572 24.312 -3.545 1 88.38 300 LEU A CA 1
ATOM 2416 C C . LEU A 1 300 ? 2.924 25.156 -4.762 1 88.38 300 LEU A C 1
ATOM 2418 O O . LEU A 1 300 ? 3.402 24.641 -5.77 1 88.38 300 LEU A O 1
ATOM 2422 N N . LYS A 1 301 ? 2.771 26.406 -4.648 1 88.62 301 LYS A N 1
ATOM 2423 C CA . LYS A 1 301 ? 2.883 27.375 -5.734 1 88.62 301 LYS A CA 1
ATOM 2424 C C . LYS A 1 301 ? 4.277 27.344 -6.359 1 88.62 301 LYS A C 1
ATOM 2426 O O . LYS A 1 301 ? 4.414 27.375 -7.582 1 88.62 301 LYS A O 1
ATOM 2431 N N . ARG A 1 302 ? 5.293 27.297 -5.586 1 95 302 ARG A N 1
ATOM 2432 C CA . ARG A 1 302 ? 6.66 27.422 -6.078 1 95 302 ARG A CA 1
ATOM 2433 C C . ARG A 1 302 ? 7.043 26.219 -6.941 1 95 302 ARG A C 1
ATOM 2435 O O . ARG A 1 302 ? 7.742 26.375 -7.945 1 95 302 ARG A O 1
ATOM 2442 N N . THR A 1 303 ? 6.629 24.984 -6.582 1 96.25 303 THR A N 1
ATOM 2443 C CA . THR A 1 303 ? 6.93 23.812 -7.395 1 96.25 303 THR A CA 1
ATOM 2444 C C . THR A 1 303 ? 6.129 23.828 -8.695 1 96.25 303 THR A C 1
ATOM 2446 O O . THR A 1 303 ? 6.641 23.453 -9.75 1 96.25 303 THR A O 1
ATOM 2449 N N . ILE A 1 304 ? 4.945 24.281 -8.617 1 92.25 304 ILE A N 1
ATOM 2450 C CA . ILE A 1 304 ? 4.086 24.359 -9.797 1 92.25 304 ILE A CA 1
ATOM 2451 C C . ILE A 1 304 ? 4.641 25.391 -10.781 1 92.25 304 ILE A C 1
ATOM 2453 O O . ILE A 1 304 ? 4.738 25.125 -11.977 1 92.25 304 ILE A O 1
ATOM 2457 N N . GLN A 1 305 ? 4.996 26.531 -10.25 1 94.94 305 GLN A N 1
ATOM 2458 C CA . GLN A 1 305 ? 5.57 27.578 -11.094 1 94.94 305 GLN A CA 1
ATOM 2459 C C . GLN A 1 305 ? 6.84 27.094 -11.789 1 94.94 305 GLN A C 1
ATOM 2461 O O . GLN A 1 305 ? 7.094 27.438 -12.938 1 94.94 305 GLN A O 1
ATOM 2466 N N . THR A 1 306 ? 7.59 26.297 -11.086 1 97.31 306 THR A N 1
ATOM 2467 C CA . THR A 1 306 ? 8.828 25.766 -11.648 1 97.31 306 THR A CA 1
ATOM 2468 C C . THR A 1 306 ? 8.531 24.781 -12.773 1 97.31 306 THR A C 1
ATOM 2470 O O . THR A 1 306 ? 9.203 24.797 -13.805 1 97.31 306 THR A O 1
ATOM 2473 N N . ALA A 1 307 ? 7.547 23.938 -12.602 1 95 307 ALA A N 1
ATOM 2474 C CA . ALA A 1 307 ? 7.223 22.891 -13.555 1 95 307 ALA A CA 1
ATOM 2475 C C . ALA A 1 307 ? 6.434 23.453 -14.742 1 95 307 ALA A C 1
ATOM 2477 O O . ALA A 1 307 ? 6.461 22.875 -15.836 1 95 307 ALA A O 1
ATOM 2478 N N . GLU A 1 308 ? 5.695 24.484 -14.547 1 90.25 308 GLU A N 1
ATOM 2479 C CA . GLU A 1 308 ? 4.824 25.062 -15.57 1 90.25 308 GLU A CA 1
ATOM 2480 C C . GLU A 1 308 ? 5.625 25.5 -16.797 1 90.25 308 GLU A C 1
ATOM 2482 O O . GLU A 1 308 ? 5.125 25.422 -17.922 1 90.25 308 GLU A O 1
ATOM 2487 N N . VAL A 1 309 ? 6.77 25.938 -16.641 1 87.25 309 VAL A N 1
ATOM 2488 C CA . VAL A 1 309 ? 7.605 26.422 -17.734 1 87.25 309 VAL A CA 1
ATOM 2489 C C . VAL A 1 309 ? 8 25.266 -18.656 1 87.25 309 VAL A C 1
ATOM 2491 O O . VAL A 1 309 ? 8.328 25.484 -19.812 1 87.25 309 VAL A O 1
ATOM 2494 N N . LEU A 1 310 ? 7.945 24.094 -18.203 1 88.06 310 LEU A N 1
ATOM 2495 C CA . LEU A 1 310 ? 8.344 22.922 -18.969 1 88.06 310 LEU A CA 1
ATOM 2496 C C . LEU A 1 310 ? 7.32 22.625 -20.062 1 88.06 310 LEU A C 1
ATOM 2498 O O . LEU A 1 310 ? 7.621 21.906 -21.016 1 88.06 310 LEU A O 1
ATOM 2502 N N . GLY A 1 311 ? 6.125 23.25 -20.062 1 75.75 311 GLY A N 1
ATOM 2503 C CA . GLY A 1 311 ? 5.109 23.172 -21.109 1 75.75 311 GLY A CA 1
ATOM 2504 C C . GLY A 1 311 ? 4.363 21.859 -21.109 1 75.75 311 GLY A C 1
ATOM 2505 O O . GLY A 1 311 ? 3.428 21.672 -21.891 1 75.75 311 GLY A O 1
ATOM 2506 N N . GLY A 1 312 ? 4.664 20.906 -20.422 1 74.5 312 GLY A N 1
ATOM 2507 C CA . GLY A 1 312 ? 4.02 19.594 -20.469 1 74.5 312 GLY A CA 1
ATOM 2508 C C . GLY A 1 312 ? 3.084 19.359 -19.312 1 74.5 312 GLY A C 1
ATOM 2509 O O . GLY A 1 312 ? 2.785 20.266 -18.547 1 74.5 312 GLY A O 1
ATOM 2510 N N . THR A 1 313 ? 2.502 18.188 -19.438 1 80.31 313 THR A N 1
ATOM 2511 C CA . THR A 1 313 ? 1.616 17.75 -18.359 1 80.31 313 THR A CA 1
ATOM 2512 C C . THR A 1 313 ? 2.42 17.344 -17.125 1 80.31 313 THR A C 1
ATOM 2514 O O . THR A 1 313 ? 3.533 16.828 -17.25 1 80.31 313 THR A O 1
ATOM 2517 N N . TYR A 1 314 ? 2.021 17.891 -16.016 1 84.88 314 TYR A N 1
ATOM 2518 C CA . TYR A 1 314 ? 2.637 17.453 -14.766 1 84.88 314 TYR A CA 1
ATOM 2519 C C . TYR A 1 314 ? 1.586 16.938 -13.789 1 84.88 314 TYR A C 1
ATOM 2521 O O . TYR A 1 314 ? 0.405 17.281 -13.906 1 84.88 314 TYR A O 1
ATOM 2529 N N . GLU A 1 315 ? 2.033 16.016 -12.977 1 82.56 315 GLU A N 1
ATOM 2530 C CA . GLU A 1 315 ? 1.171 15.43 -11.945 1 82.56 315 GLU A CA 1
ATOM 2531 C C . GLU A 1 315 ? 1.464 16.031 -10.578 1 82.56 315 GLU A C 1
ATOM 2533 O O . GLU A 1 315 ? 2.623 16.125 -10.172 1 82.56 315 GLU A O 1
ATOM 2538 N N . GLN A 1 316 ? 0.392 16.469 -9.883 1 83.06 316 GLN A N 1
ATOM 2539 C CA . GLN A 1 316 ? 0.552 17.047 -8.555 1 83.06 316 GLN A CA 1
ATOM 2540 C C . GLN A 1 316 ? 0.289 15.992 -7.469 1 83.06 316 GLN A C 1
ATOM 2542 O O . GLN A 1 316 ? -0.697 15.258 -7.539 1 83.06 316 GLN A O 1
ATOM 2547 N N . TRP A 1 317 ? 1.257 15.945 -6.539 1 81.88 317 TRP A N 1
ATOM 2548 C CA . TRP A 1 317 ? 1.15 15.039 -5.402 1 81.88 317 TRP A CA 1
ATOM 2549 C C . TRP A 1 317 ? 1.135 15.812 -4.086 1 81.88 317 TRP A C 1
ATOM 2551 O O . TRP A 1 317 ? 2.078 16.547 -3.777 1 81.88 317 TRP A O 1
ATOM 2561 N N . LYS A 1 318 ? 0.156 15.656 -3.303 1 79.62 318 LYS A N 1
ATOM 2562 C CA . LYS A 1 318 ? 0.132 16.266 -1.974 1 79.62 318 LYS A CA 1
ATOM 2563 C C . LYS A 1 318 ? 1.255 15.711 -1.099 1 79.62 318 LYS A C 1
ATOM 2565 O O . LYS A 1 318 ? 1.823 16.438 -0.281 1 79.62 318 LYS A O 1
ATOM 2570 N N . SER A 1 319 ? 1.521 14.414 -1.321 1 85.62 319 SER A N 1
ATOM 2571 C CA . SER A 1 319 ? 2.566 13.758 -0.545 1 85.62 319 SER A CA 1
ATOM 2572 C C . SER A 1 319 ? 3.924 14.414 -0.778 1 85.62 319 SER A C 1
ATOM 2574 O O . SER A 1 319 ? 4.848 14.25 0.022 1 85.62 319 SER A O 1
ATOM 2576 N N . LEU A 1 320 ? 4.035 15.219 -1.812 1 93.31 320 LEU A N 1
ATOM 2577 C CA . LEU A 1 320 ? 5.305 15.859 -2.135 1 93.31 320 LEU A CA 1
ATOM 2578 C C . LEU A 1 320 ? 5.383 17.25 -1.514 1 93.31 320 LEU A C 1
ATOM 2580 O O . LEU A 1 320 ? 6.395 17.938 -1.65 1 93.31 320 LEU A O 1
ATOM 2584 N N . ASN A 1 321 ? 4.379 17.672 -0.773 1 90 321 ASN A N 1
ATOM 2585 C CA . ASN A 1 321 ? 4.445 18.953 -0.081 1 90 321 ASN A CA 1
ATOM 2586 C C . ASN A 1 321 ? 5.59 18.984 0.929 1 90 321 ASN A C 1
ATOM 2588 O O . ASN A 1 321 ? 5.984 17.938 1.459 1 90 321 ASN A O 1
ATOM 2592 N N . GLU A 1 322 ? 6.004 20.172 1.164 1 92.56 322 GLU A N 1
ATOM 2593 C CA . GLU A 1 322 ? 7.078 20.344 2.139 1 92.56 322 GLU A CA 1
ATOM 2594 C C . GLU A 1 322 ? 6.625 19.938 3.537 1 92.56 322 GLU A C 1
ATOM 2596 O O . GLU A 1 322 ? 5.426 19.875 3.811 1 92.56 322 GLU A O 1
ATOM 2601 N N . ILE A 1 323 ? 7.625 19.594 4.355 1 90.19 323 ILE A N 1
ATOM 2602 C CA . ILE A 1 323 ? 7.367 19.219 5.738 1 90.19 323 ILE A CA 1
ATOM 2603 C C . ILE A 1 323 ? 6.574 20.312 6.438 1 90.19 323 ILE A C 1
ATOM 2605 O O . ILE A 1 323 ? 6.844 21.5 6.246 1 90.19 323 ILE A O 1
ATOM 2609 N N . ASP A 1 324 ? 5.613 19.984 7.176 1 83.56 324 ASP A N 1
ATOM 2610 C CA . ASP A 1 324 ? 4.812 20.938 7.938 1 83.56 324 ASP A CA 1
ATOM 2611 C C . ASP A 1 324 ? 5.539 21.375 9.211 1 83.56 324 ASP A C 1
ATOM 2613 O O . ASP A 1 324 ? 5.762 20.562 10.109 1 83.56 324 ASP A O 1
ATOM 2617 N N . ALA A 1 325 ? 5.84 22.656 9.328 1 86 325 ALA A N 1
ATOM 2618 C CA . ALA A 1 325 ? 6.586 23.156 10.477 1 86 325 ALA A CA 1
ATOM 2619 C C . ALA A 1 325 ? 5.645 23.578 11.594 1 86 325 ALA A C 1
ATOM 2621 O O . ALA A 1 325 ? 6.074 24.188 12.586 1 86 325 ALA A O 1
ATOM 2622 N N . GLY A 1 326 ? 4.379 23.312 11.359 1 77.75 326 GLY A N 1
ATOM 2623 C CA . GLY A 1 326 ? 3.42 23.594 12.422 1 77.75 326 GLY A CA 1
ATOM 2624 C C . GLY A 1 326 ? 3.414 25.047 12.859 1 77.75 326 GLY A C 1
ATOM 2625 O O . GLY A 1 326 ? 3.275 25.953 12.031 1 77.75 326 GLY A O 1
ATOM 2626 N N . VAL A 1 327 ? 3.682 25.281 14.172 1 73.81 327 VAL A N 1
ATOM 2627 C CA . VAL A 1 327 ? 3.613 26.625 14.742 1 73.81 327 VAL A CA 1
ATOM 2628 C C . VAL A 1 327 ? 4.789 27.469 14.234 1 73.81 327 VAL A C 1
ATOM 2630 O O . VAL A 1 327 ? 4.77 28.688 14.328 1 73.81 327 VAL A O 1
ATOM 2633 N N . CYS A 1 328 ? 5.762 26.828 13.727 1 84.12 328 CYS A N 1
ATOM 2634 C CA . CYS A 1 328 ? 6.969 27.516 13.289 1 84.12 328 CYS A CA 1
ATOM 2635 C C . CYS A 1 328 ? 6.848 27.953 11.828 1 84.12 328 CYS A C 1
ATOM 2637 O O . CYS A 1 328 ? 7.758 28.578 11.281 1 84.12 328 CYS A O 1
ATOM 2639 N N . GLU A 1 329 ? 5.762 27.641 11.219 1 83.75 329 GLU A N 1
ATOM 2640 C CA . GLU A 1 329 ? 5.547 28.031 9.828 1 83.75 329 GLU A CA 1
ATOM 2641 C C . GLU A 1 329 ? 5.719 29.531 9.648 1 83.75 329 GLU A C 1
ATOM 2643 O O . GLU A 1 329 ? 5.309 30.328 10.5 1 83.75 329 GLU A O 1
ATOM 2648 N N . ASP A 1 330 ? 6.387 29.969 8.555 1 86.12 330 ASP A N 1
ATOM 2649 C CA . ASP A 1 330 ? 6.551 31.344 8.109 1 86.12 330 ASP A CA 1
ATOM 2650 C C . ASP A 1 330 ? 7.547 32.094 9 1 86.12 330 ASP A C 1
ATOM 2652 O O . ASP A 1 330 ? 7.598 33.312 8.984 1 86.12 330 ASP A O 1
ATOM 2656 N N . MET A 1 331 ? 8.281 31.328 9.781 1 89.44 331 MET A N 1
ATOM 2657 C CA . MET A 1 331 ? 9.258 31.969 10.656 1 89.44 331 MET A CA 1
ATOM 2658 C C . MET A 1 331 ? 10.68 31.703 10.164 1 89.44 331 MET A C 1
ATOM 2660 O O . MET A 1 331 ? 10.922 30.734 9.438 1 89.44 331 MET A O 1
ATOM 2664 N N . THR A 1 332 ? 11.562 32.594 10.562 1 92.69 332 THR A N 1
ATOM 2665 C CA . THR A 1 332 ? 12.984 32.344 10.359 1 92.69 332 THR A CA 1
ATOM 2666 C C . THR A 1 332 ? 13.562 31.5 11.5 1 92.69 332 THR A C 1
ATOM 2668 O O . THR A 1 332 ? 12.945 31.391 12.57 1 92.69 332 THR A O 1
ATOM 2671 N N . TYR A 1 333 ? 14.695 30.953 11.25 1 89.88 333 TYR A N 1
ATOM 2672 C CA . TYR A 1 333 ? 15.312 30.156 12.312 1 89.88 333 TYR A CA 1
ATOM 2673 C C . TYR A 1 333 ? 15.633 31.016 13.523 1 89.88 333 TYR A C 1
ATOM 2675 O O . TYR A 1 333 ? 15.555 30.547 14.664 1 89.88 333 TYR A O 1
ATOM 2683 N N . GLU A 1 334 ? 15.977 32.188 13.289 1 89.81 334 GLU A N 1
ATOM 2684 C CA . GLU A 1 334 ? 16.25 33.125 14.375 1 89.81 334 GLU A CA 1
ATOM 2685 C C . GLU A 1 334 ? 14.992 33.406 15.195 1 89.81 334 GLU A C 1
ATOM 2687 O O . GLU A 1 334 ? 15.047 33.438 16.422 1 89.81 334 GLU A O 1
ATOM 2692 N N . GLU A 1 335 ? 13.953 33.562 14.469 1 91.94 335 GLU A N 1
ATOM 2693 C CA . GLU A 1 335 ? 12.68 33.781 15.141 1 91.94 335 GLU A CA 1
ATOM 2694 C C . GLU A 1 335 ? 12.266 32.562 15.945 1 91.94 335 GLU A C 1
ATOM 2696 O O . GLU A 1 335 ? 11.727 32.688 17.047 1 91.94 335 GLU A O 1
ATOM 2701 N N . ILE A 1 336 ? 12.461 31.406 15.453 1 90.75 336 ILE A N 1
ATOM 2702 C CA . ILE A 1 336 ? 12.109 30.156 16.141 1 90.75 336 ILE A CA 1
ATOM 2703 C C . ILE A 1 336 ? 12.953 30.016 17.406 1 90.75 336 ILE A C 1
ATOM 2705 O O . ILE A 1 336 ? 12.445 29.625 18.453 1 90.75 336 ILE A O 1
ATOM 2709 N N . ASN A 1 337 ? 14.227 30.297 17.281 1 90.31 337 ASN A N 1
ATOM 2710 C CA . ASN A 1 337 ? 15.117 30.234 18.438 1 90.31 337 ASN A CA 1
ATOM 2711 C C . ASN A 1 337 ? 14.68 31.188 19.547 1 90.31 337 ASN A C 1
ATOM 2713 O O . ASN A 1 337 ? 14.82 30.875 20.734 1 90.31 337 ASN A O 1
ATOM 2717 N N . GLN A 1 338 ? 14.141 32.281 19.219 1 91.5 338 GLN A N 1
ATOM 2718 C CA . GLN A 1 338 ? 13.695 33.281 20.172 1 91.5 338 GLN A CA 1
ATOM 2719 C C . GLN A 1 338 ? 12.352 32.875 20.781 1 91.5 338 GLN A C 1
ATOM 2721 O O . GLN A 1 338 ? 12.18 32.969 22 1 91.5 338 GLN A O 1
ATOM 2726 N N . LYS A 1 339 ? 11.523 32.469 19.969 1 89.44 339 LYS A N 1
ATOM 2727 C CA . LYS A 1 339 ? 10.156 32.219 20.422 1 89.44 339 LYS A CA 1
ATOM 2728 C C . LYS A 1 339 ? 10.016 30.828 21.031 1 89.44 339 LYS A C 1
ATOM 2730 O O . LYS A 1 339 ? 9.227 30.609 21.953 1 89.44 339 LYS A O 1
ATOM 2735 N N . TYR A 1 340 ? 10.773 29.891 20.453 1 88.62 340 TYR A N 1
ATOM 2736 C CA . TYR A 1 340 ? 10.688 28.516 20.906 1 88.62 340 TYR A CA 1
ATOM 2737 C C . TYR A 1 340 ? 12.07 27.906 21.094 1 88.62 340 TYR A C 1
ATOM 2739 O O . TYR A 1 340 ? 12.43 26.938 20.422 1 88.62 340 TYR A O 1
ATOM 2747 N N . PRO A 1 341 ? 12.781 28.375 22.047 1 89.25 341 PRO A N 1
ATOM 2748 C CA . PRO A 1 341 ? 14.164 27.922 22.219 1 89.25 341 PRO A CA 1
ATOM 2749 C C . PRO A 1 341 ? 14.266 26.438 22.531 1 89.25 341 PRO A C 1
ATOM 2751 O O . PRO A 1 341 ? 15.211 25.766 22.078 1 89.25 341 PRO A O 1
ATOM 2754 N N . GLU A 1 342 ? 13.312 25.953 23.25 1 85.81 342 GLU A N 1
ATOM 2755 C CA . GLU A 1 342 ? 13.352 24.531 23.578 1 85.81 342 GLU A CA 1
ATOM 2756 C C . GLU A 1 342 ? 13.148 23.672 22.344 1 85.81 342 GLU A C 1
ATOM 2758 O O . GLU A 1 342 ? 13.836 22.656 22.156 1 85.81 342 GLU A O 1
ATOM 2763 N N . GLU A 1 343 ? 12.242 24.094 21.547 1 85.12 343 GLU A N 1
ATOM 2764 C CA . GLU A 1 343 ? 11.992 23.359 20.312 1 85.12 343 GLU A CA 1
ATOM 2765 C C . GLU A 1 343 ? 13.211 23.406 19.391 1 85.12 343 GLU A C 1
ATOM 2767 O O . GLU A 1 343 ? 13.523 22.422 18.719 1 85.12 343 GLU A O 1
ATOM 2772 N N . TYR A 1 344 ? 13.789 24.484 19.422 1 87.81 344 TYR A N 1
ATOM 2773 C CA . TYR A 1 344 ? 14.984 24.672 18.609 1 87.81 344 TYR A CA 1
ATOM 2774 C C . TYR A 1 344 ? 16.078 23.703 19.031 1 87.81 344 TYR A C 1
ATOM 2776 O O . TYR A 1 344 ? 16.734 23.078 18.188 1 87.81 344 TYR A O 1
ATOM 2784 N N . ALA A 1 345 ? 16.25 23.531 20.281 1 86.31 345 ALA A N 1
ATOM 2785 C CA . ALA A 1 345 ? 17.266 22.641 20.828 1 86.31 345 ALA A CA 1
ATOM 2786 C C . ALA A 1 345 ? 16.906 21.172 20.594 1 86.31 345 ALA A C 1
ATOM 2788 O O . ALA A 1 345 ? 17.766 20.359 20.281 1 86.31 345 ALA A O 1
ATOM 2789 N N . LEU A 1 346 ? 15.656 20.906 20.781 1 84.5 346 LEU A N 1
ATOM 2790 C CA . LEU A 1 346 ? 15.188 19.547 20.594 1 84.5 346 LEU A CA 1
ATOM 2791 C C . LEU A 1 346 ? 15.391 19.094 19.156 1 84.5 346 LEU A C 1
ATOM 2793 O O . LEU A 1 346 ? 15.75 17.938 18.906 1 84.5 346 LEU A O 1
ATOM 2797 N N . ARG A 1 347 ? 15.125 19.938 18.297 1 88.69 347 ARG A N 1
ATOM 2798 C CA . ARG A 1 347 ? 15.305 19.625 16.875 1 88.69 347 ARG A CA 1
ATOM 2799 C C . ARG A 1 347 ? 16.766 19.328 16.562 1 88.69 347 ARG A C 1
ATOM 2801 O O . ARG A 1 347 ? 17.078 18.391 15.82 1 88.69 347 ARG A O 1
ATOM 2808 N N . ASP A 1 348 ? 17.625 20.062 17.172 1 86.06 348 ASP A N 1
ATOM 2809 C CA . ASP A 1 348 ? 19.047 19.906 16.906 1 86.06 348 ASP A CA 1
ATOM 2810 C C . ASP A 1 348 ? 19.578 18.609 17.516 1 86.06 348 ASP A C 1
ATOM 2812 O O . ASP A 1 348 ? 20.531 18.016 17 1 86.06 348 ASP A O 1
ATOM 2816 N N . GLN A 1 349 ? 18.922 18.203 18.469 1 84.69 349 GLN A N 1
ATOM 2817 C CA . GLN A 1 349 ? 19.344 16.984 19.141 1 84.69 349 GLN A CA 1
ATOM 2818 C C . GLN A 1 349 ? 19.016 15.742 18.328 1 84.69 349 GLN A C 1
ATOM 2820 O O . GLN A 1 349 ? 19.828 14.828 18.203 1 84.69 349 GLN A O 1
ATOM 2825 N N . ASP A 1 350 ? 17.844 15.688 17.812 1 88.12 350 ASP A N 1
ATOM 2826 C CA . ASP A 1 350 ? 17.391 14.555 17 1 88.12 350 ASP A CA 1
ATOM 2827 C C . ASP A 1 350 ? 16.469 15.016 15.883 1 88.12 350 ASP A C 1
ATOM 2829 O O . ASP A 1 350 ? 15.25 14.836 15.961 1 88.12 350 ASP A O 1
ATOM 2833 N N . LYS A 1 351 ? 17.094 15.398 14.906 1 89.75 351 LYS A N 1
ATOM 2834 C CA . LYS A 1 351 ? 16.375 16.078 13.82 1 89.75 351 LYS A CA 1
ATOM 2835 C C . LYS A 1 351 ? 15.406 15.133 13.125 1 89.75 351 LYS A C 1
ATOM 2837 O O . LYS A 1 351 ? 14.312 15.539 12.734 1 89.75 351 LYS A O 1
ATOM 2842 N N . TYR A 1 352 ? 15.758 13.93 13.023 1 90.81 352 TYR A N 1
ATOM 2843 C CA . TYR A 1 352 ? 14.906 12.992 12.312 1 90.81 352 TYR A CA 1
ATOM 2844 C C . TYR A 1 352 ? 13.617 12.727 13.078 1 90.81 352 TYR A C 1
ATOM 2846 O O . TYR A 1 352 ? 12.539 12.688 12.484 1 90.81 352 TYR A O 1
ATOM 2854 N N . TYR A 1 353 ? 13.734 12.602 14.352 1 86.25 353 TYR A N 1
ATOM 2855 C CA . TYR A 1 353 ? 12.586 12.203 15.148 1 86.25 353 TYR A CA 1
ATOM 2856 C C . TYR A 1 353 ? 11.875 13.422 15.727 1 86.25 353 TYR A C 1
ATOM 2858 O O . TYR A 1 353 ? 10.742 13.32 16.219 1 86.25 353 TYR A O 1
ATOM 2866 N N . TYR A 1 354 ? 12.562 14.531 15.641 1 87.25 354 TYR A N 1
ATOM 2867 C CA . TYR A 1 354 ? 11.953 15.75 16.141 1 87.25 354 TYR A CA 1
ATOM 2868 C C . TYR A 1 354 ? 10.703 16.109 15.344 1 87.25 354 TYR A C 1
ATOM 2870 O O . TYR A 1 354 ? 10.719 16.094 14.117 1 87.25 354 TYR A O 1
ATOM 2878 N N . ARG A 1 355 ? 9.688 16.344 16.078 1 81.44 355 ARG A N 1
ATOM 2879 C CA . ARG A 1 355 ? 8.43 16.75 15.469 1 81.44 355 ARG A CA 1
ATOM 2880 C C . ARG A 1 355 ? 8.094 18.203 15.844 1 81.44 355 ARG A C 1
ATOM 2882 O O . ARG A 1 355 ? 8.062 18.547 17.031 1 81.44 355 ARG A O 1
ATOM 2889 N N . TYR A 1 356 ? 7.848 18.984 14.836 1 82.69 356 TYR A N 1
ATOM 2890 C CA . TYR A 1 356 ? 7.367 20.328 15.109 1 82.69 356 TYR A CA 1
ATOM 2891 C C . TYR A 1 356 ? 6.047 20.297 15.867 1 82.69 356 TYR A C 1
ATOM 2893 O O . TYR A 1 356 ? 5.168 19.484 15.562 1 82.69 356 TYR A O 1
ATOM 2901 N N . PRO A 1 357 ? 6.02 21.156 16.812 1 71.75 357 PRO A N 1
ATOM 2902 C CA . PRO A 1 357 ? 4.719 21.203 17.469 1 71.75 357 PRO A CA 1
ATOM 2903 C C . PRO A 1 357 ? 3.566 21.438 16.5 1 71.75 357 PRO A C 1
ATOM 2905 O O . PRO A 1 357 ? 3.592 22.391 15.727 1 71.75 357 PRO A O 1
ATOM 2908 N N . THR A 1 358 ? 2.668 20.578 16.359 1 65.94 358 THR A N 1
ATOM 2909 C CA . THR A 1 358 ? 1.508 20.609 15.484 1 65.94 358 THR A CA 1
ATOM 2910 C C . THR A 1 358 ? 1.928 20.375 14.031 1 65.94 358 THR A C 1
ATOM 2912 O O . THR A 1 358 ? 1.185 20.703 13.109 1 65.94 358 THR A O 1
ATOM 2915 N N . GLY A 1 359 ? 3.109 19.938 13.969 1 79 359 GLY A N 1
ATOM 2916 C CA . GLY A 1 359 ? 3.623 19.719 12.625 1 79 359 GLY A CA 1
ATOM 2917 C C . GLY A 1 359 ? 4.059 18.281 12.383 1 79 359 GLY A C 1
ATOM 2918 O O . GLY A 1 359 ? 3.4 17.344 12.844 1 79 359 GLY A O 1
ATOM 2919 N N . GLU A 1 360 ? 5.094 18.188 11.438 1 81.88 360 GLU A N 1
ATOM 2920 C CA . GLU A 1 360 ? 5.566 16.859 11.039 1 81.88 360 GLU A CA 1
ATOM 2921 C C . GLU A 1 360 ? 7.035 16.672 11.398 1 81.88 360 GLU A C 1
ATOM 2923 O O . GLU A 1 360 ? 7.754 17.641 11.641 1 81.88 360 GLU A O 1
ATOM 2928 N N . SER A 1 361 ? 7.406 15.461 11.57 1 86.81 361 SER A N 1
ATOM 2929 C CA . SER A 1 361 ? 8.805 15.062 11.648 1 86.81 361 SER A CA 1
ATOM 2930 C C . SER A 1 361 ? 9.289 14.484 10.32 1 86.81 361 SER A C 1
ATOM 2932 O O . SER A 1 361 ? 8.492 14.258 9.406 1 86.81 361 SER A O 1
ATOM 2934 N N . TYR A 1 362 ? 10.578 14.328 10.188 1 91.56 362 TYR A N 1
ATOM 2935 C CA . TYR A 1 362 ? 11.094 13.617 9.023 1 91.56 362 TYR A CA 1
ATOM 2936 C C . TYR A 1 362 ? 10.531 12.203 8.953 1 91.56 362 TYR A C 1
ATOM 2938 O O . TYR A 1 362 ? 10.289 11.68 7.859 1 91.56 362 TYR A O 1
ATOM 2946 N N . GLN A 1 363 ? 10.344 11.648 10.047 1 85.94 363 GLN A N 1
ATOM 2947 C CA . GLN A 1 363 ? 9.766 10.312 10.078 1 85.94 363 GLN A CA 1
ATOM 2948 C C . GLN A 1 363 ? 8.367 10.305 9.461 1 85.94 363 GLN A C 1
ATOM 2950 O O . GLN A 1 363 ? 8.023 9.398 8.703 1 85.94 363 GLN A O 1
ATOM 2955 N N . ASP A 1 364 ? 7.633 11.32 9.82 1 83.25 364 ASP A N 1
ATOM 2956 C CA . ASP A 1 364 ? 6.301 11.461 9.242 1 83.25 364 ASP A CA 1
ATOM 2957 C C . ASP A 1 364 ? 6.375 11.664 7.727 1 83.25 364 ASP A C 1
ATOM 2959 O O . ASP A 1 364 ? 5.562 11.109 6.984 1 83.25 364 ASP A O 1
ATOM 2963 N N . LEU A 1 365 ? 7.254 12.453 7.406 1 90.19 365 LEU A N 1
ATOM 2964 C CA . LEU A 1 365 ? 7.449 12.75 5.988 1 90.19 365 LEU A CA 1
ATOM 2965 C C . LEU A 1 365 ? 7.77 11.477 5.207 1 90.19 365 LEU A C 1
ATOM 2967 O O . LEU A 1 365 ? 7.215 11.25 4.129 1 90.19 365 LEU A O 1
ATOM 2971 N N . VAL A 1 366 ? 8.578 10.648 5.734 1 90.44 366 VAL A N 1
ATOM 2972 C CA . VAL A 1 366 ? 8.953 9.391 5.098 1 90.44 366 VAL A CA 1
ATOM 2973 C C . VAL A 1 366 ? 7.723 8.5 4.926 1 90.44 366 VAL A C 1
ATOM 2975 O O . VAL A 1 366 ? 7.535 7.883 3.877 1 90.44 366 VAL A O 1
ATOM 2978 N N . GLN A 1 367 ? 6.91 8.531 5.828 1 82.19 367 GLN A N 1
ATOM 2979 C CA . GLN A 1 367 ? 5.719 7.688 5.789 1 82.19 367 GLN A CA 1
ATOM 2980 C C . GLN A 1 367 ? 4.777 8.125 4.668 1 82.19 367 GLN A C 1
ATOM 2982 O O . GLN A 1 367 ? 4.27 7.285 3.92 1 82.19 367 GLN A O 1
ATOM 2987 N N . ARG A 1 368 ? 4.598 9.359 4.539 1 83.62 368 ARG A N 1
ATOM 2988 C CA . ARG A 1 368 ? 3.637 9.789 3.529 1 83.62 368 ARG A CA 1
ATOM 2989 C C . ARG A 1 368 ? 4.262 9.758 2.137 1 83.62 368 ARG A C 1
ATOM 2991 O O . ARG A 1 368 ? 3.553 9.867 1.133 1 83.62 368 ARG A O 1
ATOM 2998 N N . LEU A 1 369 ? 5.566 9.609 2.066 1 91.81 369 LEU A N 1
ATOM 2999 C CA . LEU A 1 369 ? 6.238 9.547 0.771 1 91.81 369 LEU A CA 1
ATOM 3000 C C . LEU A 1 369 ? 6.32 8.117 0.267 1 91.81 369 LEU A C 1
ATOM 3002 O O . LEU A 1 369 ? 6.785 7.871 -0.85 1 91.81 369 LEU A O 1
ATOM 3006 N N . GLU A 1 370 ? 5.844 7.164 0.976 1 87 370 GLU A N 1
ATOM 3007 C CA . GLU A 1 370 ? 5.93 5.758 0.593 1 87 370 GLU A CA 1
ATOM 3008 C C . GLU A 1 370 ? 5.25 5.508 -0.75 1 87 370 GLU A C 1
ATOM 3010 O O . GLU A 1 370 ? 5.824 4.875 -1.636 1 87 370 GLU A O 1
ATOM 3015 N N . PRO A 1 371 ? 4.117 6.047 -0.966 1 82.44 371 PRO A N 1
ATOM 3016 C CA . PRO A 1 371 ? 3.504 5.852 -2.281 1 82.44 371 PRO A CA 1
ATOM 3017 C C . PRO A 1 371 ? 4.328 6.457 -3.414 1 82.44 371 PRO A C 1
ATOM 3019 O O . PRO A 1 371 ? 4.336 5.93 -4.527 1 82.44 371 PRO A O 1
ATOM 3022 N N . VAL A 1 372 ? 4.977 7.516 -3.127 1 89.81 372 VAL A N 1
ATOM 3023 C CA . VAL A 1 372 ? 5.816 8.164 -4.129 1 89.81 372 VAL A CA 1
ATOM 3024 C C . VAL A 1 372 ? 6.977 7.242 -4.504 1 89.81 372 VAL A C 1
ATOM 3026 O O . VAL A 1 372 ? 7.277 7.062 -5.688 1 89.81 372 VAL A O 1
ATOM 3029 N N . ILE A 1 373 ? 7.57 6.668 -3.479 1 92.19 373 ILE A N 1
ATOM 3030 C CA . ILE A 1 373 ? 8.68 5.754 -3.713 1 92.19 373 ILE A CA 1
ATOM 3031 C C . ILE A 1 373 ? 8.203 4.547 -4.512 1 92.19 373 ILE A C 1
ATOM 3033 O O . ILE A 1 373 ? 8.883 4.09 -5.434 1 92.19 373 ILE A O 1
ATOM 3037 N N . MET A 1 374 ? 7.066 4.055 -4.172 1 87.19 374 MET A N 1
ATOM 3038 C CA . MET A 1 374 ? 6.512 2.912 -4.887 1 87.19 374 MET A CA 1
ATOM 3039 C C . MET A 1 374 ? 6.316 3.236 -6.363 1 87.19 374 MET A C 1
ATOM 3041 O O . MET A 1 374 ? 6.645 2.426 -7.23 1 87.19 374 MET A O 1
ATOM 3045 N N . GLU A 1 375 ? 5.863 4.391 -6.613 1 85.44 375 GLU A N 1
ATOM 3046 C CA . GLU A 1 375 ? 5.629 4.801 -7.992 1 85.44 375 GLU A CA 1
ATOM 3047 C C . GLU A 1 375 ? 6.941 5.059 -8.727 1 85.44 375 GLU A C 1
ATOM 3049 O O . GLU A 1 375 ? 7.062 4.77 -9.914 1 85.44 375 GLU A O 1
ATOM 3054 N N . LEU A 1 376 ? 7.875 5.641 -8.039 1 91.5 376 LEU A N 1
ATOM 3055 C CA . LEU A 1 376 ? 9.18 5.879 -8.641 1 91.5 376 LEU A CA 1
ATOM 3056 C C . LEU A 1 376 ? 9.852 4.562 -9.031 1 91.5 376 LEU A C 1
ATOM 3058 O O . LEU A 1 376 ? 10.562 4.5 -10.039 1 91.5 376 LEU A O 1
ATOM 3062 N N . GLU A 1 377 ? 9.617 3.523 -8.219 1 89.19 377 GLU A N 1
ATOM 3063 C CA . GLU A 1 377 ? 10.172 2.205 -8.516 1 89.19 377 GLU A CA 1
ATOM 3064 C C . GLU A 1 377 ? 9.461 1.562 -9.703 1 89.19 377 GLU A C 1
ATOM 3066 O O . GLU A 1 377 ? 10.062 0.792 -10.445 1 89.19 377 GLU A O 1
ATOM 3071 N N . ARG A 1 378 ? 8.289 1.921 -9.875 1 83.62 378 ARG A N 1
ATOM 3072 C CA . ARG A 1 378 ? 7.488 1.286 -10.914 1 83.62 378 ARG A CA 1
ATOM 3073 C C . ARG A 1 378 ? 7.656 2.002 -12.25 1 83.62 378 ARG A C 1
ATOM 3075 O O . ARG A 1 378 ? 7.699 1.36 -13.297 1 83.62 378 ARG A O 1
ATOM 3082 N N . GLN A 1 379 ? 7.809 3.281 -12.281 1 82.88 379 GLN A N 1
ATOM 3083 C CA . GLN A 1 379 ? 7.797 4.098 -13.492 1 82.88 379 GLN A CA 1
ATOM 3084 C C . GLN A 1 379 ? 9.172 4.129 -14.148 1 82.88 379 GLN A C 1
ATOM 3086 O O . GLN A 1 379 ? 10.141 3.594 -13.602 1 82.88 379 GLN A O 1
ATOM 3091 N N . GLY A 1 380 ? 9.117 4.672 -15.398 1 87.94 380 GLY A N 1
ATOM 3092 C CA . GLY A 1 380 ? 10.367 4.898 -16.109 1 87.94 380 GLY A CA 1
ATOM 3093 C C . GLY A 1 380 ? 11.055 6.195 -15.719 1 87.94 380 GLY A C 1
ATOM 3094 O O . GLY A 1 380 ? 11.289 6.445 -14.539 1 87.94 380 GLY A O 1
ATOM 3095 N N . ASN A 1 381 ? 11.219 7.02 -16.719 1 92.94 381 ASN A N 1
ATOM 3096 C CA . ASN A 1 381 ? 11.875 8.297 -16.469 1 92.94 381 ASN A CA 1
ATOM 3097 C C . ASN A 1 381 ? 10.914 9.297 -15.82 1 92.94 381 ASN A C 1
ATOM 3099 O O . ASN A 1 381 ? 9.812 9.516 -16.328 1 92.94 381 ASN A O 1
ATOM 3103 N N . VAL A 1 382 ? 11.375 9.859 -14.695 1 95.12 382 VAL A N 1
ATOM 3104 C CA . VAL A 1 382 ? 10.523 10.781 -13.953 1 95.12 382 VAL A CA 1
ATOM 3105 C C . VAL A 1 382 ? 11.344 11.984 -13.492 1 95.12 382 VAL A C 1
ATOM 3107 O O . VAL A 1 382 ? 12.508 11.836 -13.102 1 95.12 382 VAL A O 1
ATOM 3110 N N . LEU A 1 383 ? 10.773 13.18 -13.602 1 97.19 383 LEU A N 1
ATOM 3111 C CA . LEU A 1 383 ? 11.281 14.375 -12.938 1 97.19 383 LEU A CA 1
ATOM 3112 C C . LEU A 1 383 ? 10.406 14.75 -11.75 1 97.19 383 LEU A C 1
ATOM 3114 O O . LEU A 1 383 ? 9.195 14.93 -11.898 1 97.19 383 LEU A O 1
ATOM 3118 N N . VAL A 1 384 ? 11.008 14.836 -10.641 1 97.94 384 VAL A N 1
ATOM 3119 C CA . VAL A 1 384 ? 10.289 15.258 -9.445 1 97.94 384 VAL A CA 1
ATOM 3120 C C . VAL A 1 384 ? 10.75 16.641 -9.023 1 97.94 384 VAL A C 1
ATOM 3122 O O . VAL A 1 384 ? 11.914 16.828 -8.641 1 97.94 384 VAL A O 1
ATOM 3125 N N . VAL A 1 385 ? 9.859 17.625 -9.109 1 98.25 385 VAL A N 1
ATOM 3126 C CA . VAL A 1 385 ? 10.109 18.953 -8.578 1 98.25 385 VAL A CA 1
ATOM 3127 C C . VAL A 1 385 ? 9.539 19.062 -7.164 1 98.25 385 VAL A C 1
ATOM 3129 O O . VAL A 1 385 ? 8.312 19.094 -6.984 1 98.25 385 VAL A O 1
ATOM 3132 N N . CYS A 1 386 ? 10.422 19.125 -6.234 1 97.75 386 CYS A N 1
ATOM 3133 C CA . CYS A 1 386 ? 9.953 19.047 -4.855 1 97.75 386 CYS A CA 1
ATOM 3134 C C . CYS A 1 386 ? 10.703 20.031 -3.967 1 97.75 386 CYS A C 1
ATOM 3136 O O . CYS A 1 386 ? 11.109 21.094 -4.426 1 97.75 386 CYS A O 1
ATOM 3138 N N . HIS A 1 387 ? 10.695 19.797 -2.652 1 97.75 387 HIS A N 1
ATOM 3139 C CA . HIS A 1 387 ? 11.258 20.688 -1.633 1 97.75 387 HIS A CA 1
ATOM 3140 C C . HIS A 1 387 ? 12.445 20.031 -0.935 1 97.75 387 HIS A C 1
ATOM 3142 O O . HIS A 1 387 ? 12.836 18.922 -1.271 1 97.75 387 HIS A O 1
ATOM 3148 N N . GLN A 1 388 ? 13.062 20.766 -0.071 1 97 388 GLN A N 1
ATOM 3149 C CA . GLN A 1 388 ? 14.312 20.344 0.541 1 97 388 GLN A CA 1
ATOM 3150 C C . GLN A 1 388 ? 14.117 19.078 1.368 1 97 388 GLN A C 1
ATOM 3152 O O . GLN A 1 388 ? 14.781 18.062 1.136 1 97 388 GLN A O 1
ATOM 3157 N N . ALA A 1 389 ? 13.188 19.141 2.338 1 96.81 389 ALA A N 1
ATOM 3158 C CA . ALA A 1 389 ? 13 17.984 3.213 1 96.81 389 ALA A CA 1
ATOM 3159 C C . ALA A 1 389 ? 12.531 16.766 2.422 1 96.81 389 ALA A C 1
ATOM 3161 O O . ALA A 1 389 ? 12.969 15.648 2.684 1 96.81 389 ALA A O 1
ATOM 3162 N N . VAL A 1 390 ? 11.672 16.984 1.474 1 97.56 390 VAL A N 1
ATOM 3163 C CA . VAL A 1 390 ? 11.141 15.914 0.646 1 97.56 390 VAL A CA 1
ATOM 3164 C C . VAL A 1 390 ? 12.258 15.297 -0.184 1 97.56 390 VAL A C 1
ATOM 3166 O O . VAL A 1 390 ? 12.391 14.07 -0.246 1 97.56 390 VAL A O 1
ATOM 3169 N N . MET A 1 391 ? 13.062 16.141 -0.758 1 97.94 391 MET A N 1
ATOM 3170 C CA . MET A 1 391 ? 14.164 15.664 -1.589 1 97.94 391 MET A CA 1
ATOM 3171 C C . MET A 1 391 ? 15.148 14.836 -0.768 1 97.94 391 MET A C 1
ATOM 3173 O O . MET A 1 391 ? 15.672 13.828 -1.249 1 97.94 391 MET A O 1
ATOM 3177 N N . ARG A 1 392 ? 15.406 15.258 0.44 1 97.69 392 ARG A N 1
ATOM 3178 C CA . ARG A 1 392 ? 16.281 14.516 1.334 1 97.69 392 ARG A CA 1
ATOM 3179 C C . ARG A 1 392 ? 15.766 13.094 1.549 1 97.69 392 ARG A C 1
ATOM 3181 O O . ARG A 1 392 ? 16.547 12.133 1.508 1 97.69 392 ARG A O 1
ATOM 3188 N N . CYS A 1 393 ? 14.508 13.016 1.776 1 97.25 393 CYS A N 1
ATOM 3189 C CA . CYS A 1 393 ? 13.906 11.711 2.045 1 97.25 393 CYS A CA 1
ATOM 3190 C C . CYS A 1 393 ? 13.992 10.812 0.821 1 97.25 393 CYS A C 1
ATOM 3192 O O . CYS A 1 393 ? 14.32 9.625 0.94 1 97.25 393 CYS A O 1
ATOM 3194 N N . LEU A 1 394 ? 13.688 11.344 -0.373 1 97 394 LEU A N 1
ATOM 3195 C CA . LEU A 1 394 ? 13.75 10.562 -1.602 1 97 394 LEU A CA 1
ATOM 3196 C C . LEU A 1 394 ? 15.18 10.125 -1.894 1 97 394 LEU A C 1
ATOM 3198 O O . LEU A 1 394 ? 15.422 8.961 -2.229 1 97 394 LEU A O 1
ATOM 3202 N N . LEU A 1 395 ? 16.062 11.07 -1.704 1 96.62 395 LEU A N 1
ATOM 3203 C CA . LEU A 1 395 ? 17.469 10.789 -1.949 1 96.62 395 LEU A CA 1
ATOM 3204 C C . LEU A 1 395 ? 18 9.734 -0.981 1 96.62 395 LEU A C 1
ATOM 3206 O O . LEU A 1 395 ? 18.766 8.852 -1.372 1 96.62 395 LEU A O 1
ATOM 3210 N N . ALA A 1 396 ? 17.594 9.859 0.217 1 96 396 ALA A N 1
ATOM 3211 C CA . ALA A 1 396 ? 18.031 8.914 1.234 1 96 396 ALA A CA 1
ATOM 3212 C C . ALA A 1 396 ? 17.609 7.488 0.873 1 96 396 ALA A C 1
ATOM 3214 O O . ALA A 1 396 ? 18.344 6.535 1.12 1 96 396 ALA A O 1
ATOM 3215 N N . TYR A 1 397 ? 16.391 7.324 0.324 1 95 397 TYR A N 1
ATOM 3216 C CA . TYR A 1 397 ? 15.93 6.004 -0.092 1 95 397 TYR A CA 1
ATOM 3217 C C . TYR A 1 397 ? 16.844 5.418 -1.162 1 95 397 TYR A C 1
ATOM 3219 O O . TYR A 1 397 ? 17.328 4.297 -1.022 1 95 397 TYR A O 1
ATOM 3227 N N . PHE A 1 398 ? 17.172 6.148 -2.148 1 94 398 PHE A N 1
ATOM 3228 C CA . PHE A 1 398 ? 17.906 5.617 -3.289 1 94 398 PHE A CA 1
ATOM 3229 C C . PHE A 1 398 ? 19.375 5.445 -2.947 1 94 398 PHE A C 1
ATOM 3231 O O . PHE A 1 398 ? 20.062 4.602 -3.531 1 94 398 PHE A O 1
ATOM 3238 N N . LEU A 1 399 ? 19.828 6.215 -1.956 1 93.38 399 LEU A N 1
ATOM 3239 C CA . LEU A 1 399 ? 21.234 6.125 -1.575 1 93.38 399 LEU A CA 1
ATOM 3240 C C . LEU A 1 399 ? 21.406 5.25 -0.338 1 93.38 399 LEU A C 1
ATOM 3242 O O . LEU A 1 399 ? 22.516 5.105 0.175 1 93.38 399 LEU A O 1
ATOM 3246 N N . ASP A 1 400 ? 20.375 4.711 0.143 1 91.12 400 ASP A N 1
ATOM 3247 C CA . ASP A 1 400 ? 20.391 3.826 1.303 1 91.12 400 ASP A CA 1
ATOM 3248 C C . ASP A 1 400 ? 21.031 4.516 2.508 1 91.12 400 ASP A C 1
ATOM 3250 O O . ASP A 1 400 ? 21.969 3.988 3.109 1 91.12 400 ASP A O 1
ATOM 3254 N N . LYS A 1 401 ? 20.547 5.734 2.703 1 92.62 401 LYS A N 1
ATOM 3255 C CA . LYS A 1 401 ? 21.016 6.496 3.852 1 92.62 401 LYS A CA 1
ATOM 3256 C C . LYS A 1 401 ? 20.172 6.219 5.09 1 92.62 401 LYS A C 1
ATOM 3258 O O . LYS A 1 401 ? 18.969 5.961 4.977 1 92.62 401 LYS A O 1
ATOM 3263 N N . SER A 1 402 ? 20.781 6.25 6.207 1 90.5 402 SER A N 1
ATOM 3264 C CA . SER A 1 402 ? 20.094 5.992 7.473 1 90.5 402 SER A CA 1
ATOM 3265 C C . SER A 1 402 ? 19.25 7.184 7.895 1 90.5 402 SER A C 1
ATOM 3267 O O . SER A 1 402 ? 19.391 8.281 7.355 1 90.5 402 SER A O 1
ATOM 3269 N N . ALA A 1 403 ? 18.438 6.934 8.875 1 90.06 403 ALA A N 1
ATOM 3270 C CA . ALA A 1 403 ? 17.578 7.969 9.438 1 90.06 403 ALA A CA 1
ATOM 3271 C C . ALA A 1 403 ? 18.406 9.109 10.031 1 90.06 403 ALA A C 1
ATOM 3273 O O . ALA A 1 403 ? 18 10.266 9.984 1 90.06 403 ALA A O 1
ATOM 3274 N N . ASP A 1 404 ? 19.547 8.773 10.5 1 89.5 404 ASP A N 1
ATOM 3275 C CA . ASP A 1 404 ? 20.406 9.773 11.125 1 89.5 404 ASP A CA 1
ATOM 3276 C C . ASP A 1 404 ? 21.062 10.672 10.086 1 89.5 404 ASP A C 1
ATOM 3278 O O . ASP A 1 404 ? 21.312 11.859 10.336 1 89.5 404 ASP A O 1
ATOM 3282 N N . GLU A 1 405 ? 21.297 10.164 8.945 1 92.75 405 GLU A N 1
ATOM 3283 C CA . GLU A 1 405 ? 21.984 10.898 7.879 1 92.75 405 GLU A CA 1
ATOM 3284 C C . GLU A 1 405 ? 21 11.68 7.023 1 92.75 405 GLU A C 1
ATOM 3286 O O . GLU A 1 405 ? 21.328 12.727 6.473 1 92.75 405 GLU A O 1
ATOM 3291 N N . LEU A 1 406 ? 19.828 11.227 6.953 1 94.69 406 LEU A N 1
ATOM 3292 C CA . LEU A 1 406 ? 18.797 11.664 6.02 1 94.69 406 LEU A CA 1
ATOM 3293 C C . LEU A 1 406 ? 18.547 13.164 6.156 1 94.69 406 LEU A C 1
ATOM 3295 O O . LEU A 1 406 ? 18.594 13.898 5.164 1 94.69 406 LEU A O 1
ATOM 3299 N N . PRO A 1 407 ? 18.422 13.703 7.426 1 94.69 407 PRO A N 1
ATOM 3300 C CA . PRO A 1 407 ? 18.047 15.117 7.562 1 94.69 407 PRO A CA 1
ATOM 3301 C C . PRO A 1 407 ? 19.172 16.062 7.168 1 94.69 407 PRO A C 1
ATOM 3303 O O . PRO A 1 407 ? 18.953 17.266 7.02 1 94.69 407 PRO A O 1
ATOM 3306 N N . TYR A 1 408 ? 20.359 15.555 6.938 1 94.12 408 TYR A N 1
ATOM 3307 C CA . TYR A 1 408 ? 21.516 16.438 6.715 1 94.12 408 TYR A CA 1
ATOM 3308 C C . TYR A 1 408 ? 22.047 16.281 5.293 1 94.12 408 TYR A C 1
ATOM 3310 O O . TYR A 1 408 ? 23.078 16.859 4.949 1 94.12 408 TYR A O 1
ATOM 3318 N N . LEU A 1 409 ? 21.328 15.547 4.492 1 95.5 409 LEU A N 1
ATOM 3319 C CA . LEU A 1 409 ? 21.719 15.422 3.094 1 95.5 409 LEU A CA 1
ATOM 3320 C C . LEU A 1 409 ? 21.641 16.766 2.383 1 95.5 409 LEU A C 1
ATOM 3322 O O . LEU A 1 409 ? 20.688 17.531 2.605 1 95.5 409 LEU A O 1
ATOM 3326 N N . LYS A 1 410 ? 22.609 17.062 1.576 1 94.69 410 LYS A N 1
ATOM 3327 C CA . LYS A 1 410 ? 22.656 18.344 0.863 1 94.69 410 LYS A CA 1
ATOM 3328 C C . LYS A 1 410 ? 21.781 18.297 -0.392 1 94.69 410 LYS A C 1
ATOM 3330 O O . LYS A 1 410 ? 22 17.453 -1.27 1 94.69 410 LYS A O 1
ATOM 3335 N N . CYS A 1 411 ? 20.828 19.156 -0.479 1 96.19 411 CYS A N 1
ATOM 3336 C CA . CYS A 1 411 ? 19.922 19.312 -1.609 1 96.19 411 CYS A CA 1
ATOM 3337 C C . CYS A 1 411 ? 19.859 20.781 -2.041 1 96.19 411 CYS A C 1
ATOM 3339 O O . CYS A 1 411 ? 18.859 21.453 -1.779 1 96.19 411 CYS A O 1
ATOM 3341 N N . PRO A 1 412 ? 20.844 21.25 -2.734 1 96.38 412 PRO A N 1
ATOM 3342 C CA . PRO A 1 412 ? 20.938 22.672 -3.074 1 96.38 412 PRO A CA 1
ATOM 3343 C C . PRO A 1 412 ? 19.891 23.094 -4.09 1 96.38 412 PRO A C 1
ATOM 3345 O O . PRO A 1 412 ? 19.438 22.297 -4.902 1 96.38 412 PRO A O 1
ATOM 3348 N N . LEU A 1 413 ? 19.578 24.359 -4.004 1 97.75 413 LEU A N 1
ATOM 3349 C CA . LEU A 1 413 ? 18.703 24.953 -5.008 1 97.75 413 LEU A CA 1
ATOM 3350 C C . LEU A 1 413 ? 19.406 25.047 -6.355 1 97.75 413 LEU A C 1
ATOM 3352 O O . LEU A 1 413 ? 20.641 25.141 -6.418 1 97.75 413 LEU A O 1
ATOM 3356 N N . HIS A 1 414 ? 18.594 24.969 -7.383 1 98.06 414 HIS A N 1
ATOM 3357 C CA . HIS A 1 414 ? 19 25.203 -8.766 1 98.06 414 HIS A CA 1
ATOM 3358 C C . HIS A 1 414 ? 19.984 24.141 -9.242 1 98.06 414 HIS A C 1
ATOM 3360 O O . HIS A 1 414 ? 20.859 24.422 -10.062 1 98.06 414 HIS A O 1
ATOM 3366 N N . THR A 1 415 ? 19.953 23.016 -8.625 1 98 415 THR A N 1
ATOM 3367 C CA . THR A 1 415 ? 20.734 21.828 -8.984 1 98 415 THR A CA 1
ATOM 3368 C C . THR A 1 415 ? 19.828 20.641 -9.234 1 98 415 THR A C 1
ATOM 3370 O O . THR A 1 415 ? 18.891 20.406 -8.469 1 98 415 THR A O 1
ATOM 3373 N N . VAL A 1 416 ? 20.078 19.953 -10.359 1 98.06 416 VAL A N 1
ATOM 3374 C CA . VAL A 1 416 ? 19.328 18.734 -10.68 1 98.06 416 VAL A CA 1
ATOM 3375 C C . VAL A 1 416 ? 20.156 17.516 -10.328 1 98.06 416 VAL A C 1
ATOM 3377 O O . VAL A 1 416 ? 21.328 17.406 -10.719 1 98.06 416 VAL A O 1
ATOM 3380 N N . LEU A 1 417 ? 19.625 16.656 -9.516 1 98.12 417 LEU A N 1
ATOM 3381 C CA . LEU A 1 417 ? 20.266 15.367 -9.242 1 98.12 417 LEU A CA 1
ATOM 3382 C C . LEU A 1 417 ? 19.719 14.281 -10.164 1 98.12 417 LEU A C 1
ATOM 3384 O O . LEU A 1 417 ? 18.516 13.992 -10.141 1 98.12 417 LEU A O 1
ATOM 3388 N N . LYS A 1 418 ? 20.547 13.773 -10.93 1 97.19 418 LYS A N 1
ATOM 3389 C CA . LYS A 1 418 ? 20.203 12.672 -11.82 1 97.19 418 LYS A CA 1
ATOM 3390 C C . LYS A 1 418 ? 20.531 11.328 -11.18 1 97.19 418 LYS A C 1
ATOM 3392 O O . LYS A 1 418 ? 21.688 11.023 -10.914 1 97.19 418 LYS A O 1
ATOM 3397 N N . LEU A 1 419 ? 19.5 10.578 -10.906 1 96.5 419 LEU A N 1
ATOM 3398 C CA . LEU A 1 419 ? 19.656 9.266 -10.281 1 96.5 419 LEU A CA 1
ATOM 3399 C C . LEU A 1 419 ? 19.5 8.148 -11.312 1 96.5 419 LEU A C 1
ATOM 3401 O O . LEU A 1 419 ? 18.5 8.102 -12.039 1 96.5 419 LEU A O 1
ATOM 3405 N N . THR A 1 420 ? 20.406 7.305 -11.367 1 93.12 420 THR A N 1
ATOM 3406 C CA . THR A 1 420 ? 20.375 6.125 -12.227 1 93.12 420 THR A CA 1
ATOM 3407 C C . THR A 1 420 ? 20.531 4.852 -11.398 1 93.12 420 THR A C 1
ATOM 3409 O O . THR A 1 420 ? 21.641 4.414 -11.109 1 93.12 420 THR A O 1
ATOM 3412 N N . PRO A 1 421 ? 19.359 4.27 -11.125 1 88.06 421 PRO A N 1
ATOM 3413 C CA . PRO A 1 421 ? 19.406 3.043 -10.328 1 88.06 421 PRO A CA 1
ATOM 3414 C C . PRO A 1 421 ? 20 1.865 -11.094 1 88.06 421 PRO A C 1
ATOM 3416 O O . PRO A 1 421 ? 19.766 1.725 -12.297 1 88.06 421 PRO A O 1
ATOM 3419 N N . PHE A 1 422 ? 20.797 1.108 -10.414 1 79.75 422 PHE A N 1
ATOM 3420 C CA . PHE A 1 422 ? 21.281 -0.175 -10.914 1 79.75 422 PHE A CA 1
ATOM 3421 C C . PHE A 1 422 ? 21.141 -1.256 -9.844 1 79.75 422 PHE A C 1
ATOM 3423 O O . PHE A 1 422 ? 20.578 -1.01 -8.773 1 79.75 422 PHE A O 1
ATOM 3430 N N . ALA A 1 423 ? 21.359 -2.492 -10.055 1 70.12 423 ALA A N 1
ATOM 3431 C CA . ALA A 1 423 ? 21 -3.66 -9.258 1 70.12 423 ALA A CA 1
ATOM 3432 C C . ALA A 1 423 ? 21.422 -3.477 -7.801 1 70.12 423 ALA A C 1
ATOM 3434 O O . ALA A 1 423 ? 20.656 -3.758 -6.883 1 70.12 423 ALA A O 1
ATOM 3435 N N . TYR A 1 424 ? 22.656 -2.941 -7.574 1 71.44 424 TYR A N 1
ATOM 3436 C CA . TYR A 1 424 ? 23.125 -2.951 -6.195 1 71.44 424 TYR A CA 1
ATOM 3437 C C . TYR A 1 424 ? 23.312 -1.532 -5.668 1 71.44 424 TYR A C 1
ATOM 3439 O O . TYR A 1 424 ? 23.922 -1.326 -4.617 1 71.44 424 TYR A O 1
ATOM 3447 N N . GLY A 1 425 ? 22.766 -0.544 -6.52 1 79.62 425 GLY A N 1
ATOM 3448 C CA . GLY A 1 425 ? 22.938 0.823 -6.051 1 79.62 425 GLY A CA 1
ATOM 3449 C C . GLY A 1 425 ? 22.328 1.853 -6.984 1 79.62 425 GLY A C 1
ATOM 3450 O O . GLY A 1 425 ? 21.484 1.521 -7.812 1 79.62 425 GLY A O 1
ATOM 3451 N N . CYS A 1 426 ? 22.703 3.045 -6.656 1 90.19 426 CYS A N 1
ATOM 3452 C CA . CYS A 1 426 ? 22.203 4.172 -7.438 1 90.19 426 CYS A CA 1
ATOM 3453 C C . CYS A 1 426 ? 23.312 5.188 -7.691 1 90.19 426 CYS A C 1
ATOM 3455 O O . CYS A 1 426 ? 24 5.594 -6.766 1 90.19 426 CYS A O 1
ATOM 3457 N N . LYS A 1 427 ? 23.531 5.477 -9 1 92.62 427 LYS A N 1
ATOM 3458 C CA . LYS A 1 427 ? 24.469 6.527 -9.367 1 92.62 427 LYS A CA 1
ATOM 3459 C C . LYS A 1 427 ? 23.812 7.902 -9.328 1 92.62 427 LYS A C 1
ATOM 3461 O O . LYS A 1 427 ? 22.703 8.078 -9.836 1 92.62 427 LYS A O 1
ATOM 3466 N N . VAL A 1 428 ? 24.469 8.82 -8.672 1 95.5 428 VAL A N 1
ATOM 3467 C CA . VAL A 1 428 ? 23.922 10.164 -8.555 1 95.5 428 VAL A CA 1
ATOM 3468 C C . VAL A 1 428 ? 24.844 11.172 -9.234 1 95.5 428 VAL A C 1
ATOM 3470 O O . VAL A 1 428 ? 26.047 11.195 -8.961 1 95.5 428 VAL A O 1
ATOM 3473 N N . GLU A 1 429 ? 24.297 11.875 -10.156 1 96.44 429 GLU A N 1
ATOM 3474 C CA . GLU A 1 429 ? 25 12.984 -10.797 1 96.44 429 GLU A CA 1
ATOM 3475 C C . GLU A 1 429 ? 24.359 14.32 -10.43 1 96.44 429 GLU A C 1
ATOM 3477 O O . GLU A 1 429 ? 23.141 14.5 -10.594 1 96.44 429 GLU A O 1
ATOM 3482 N N . SER A 1 430 ? 25.156 15.195 -9.922 1 97 430 SER A N 1
ATOM 3483 C CA . SER A 1 430 ? 24.688 16.531 -9.57 1 97 430 SER A CA 1
ATOM 3484 C C . SER A 1 430 ? 24.953 17.531 -10.695 1 97 430 SER A C 1
ATOM 3486 O O . SER A 1 430 ? 26.109 17.75 -11.078 1 97 430 SER A O 1
ATOM 3488 N N . ILE A 1 431 ? 23.922 18.141 -11.195 1 97.38 431 ILE A N 1
ATOM 3489 C CA . ILE A 1 431 ? 24.047 19.062 -12.32 1 97.38 431 ILE A CA 1
ATOM 3490 C C . ILE A 1 431 ? 23.547 20.438 -11.914 1 97.38 431 ILE A C 1
ATOM 3492 O O . ILE A 1 431 ? 22.328 20.656 -11.781 1 97.38 431 ILE A O 1
ATOM 3496 N N . PHE A 1 432 ? 24.422 21.359 -11.781 1 97.25 432 PHE A N 1
ATOM 3497 C CA . PHE A 1 432 ? 24.078 22.75 -11.492 1 97.25 432 PHE A CA 1
ATOM 3498 C C . PHE A 1 432 ? 23.688 23.484 -12.773 1 97.25 432 PHE A C 1
ATOM 3500 O O . PHE A 1 432 ? 24.422 23.438 -13.766 1 97.25 432 PHE A O 1
ATOM 3507 N N . LEU A 1 433 ? 22.578 24.156 -12.836 1 97 433 LEU A N 1
ATOM 3508 C CA . LEU A 1 433 ? 22.062 24.734 -14.07 1 97 433 LEU A CA 1
ATOM 3509 C C . LEU A 1 433 ? 22.5 26.188 -14.203 1 97 433 LEU A C 1
ATOM 3511 O O . LEU A 1 433 ? 21.859 26.969 -14.898 1 97 433 LEU A O 1
ATOM 3515 N N . ASN A 1 434 ? 23.484 26.641 -13.477 1 94.19 434 ASN A N 1
ATOM 3516 C CA . ASN A 1 434 ? 24.203 27.906 -13.625 1 94.19 434 ASN A CA 1
ATOM 3517 C C . ASN A 1 434 ? 23.297 29.094 -13.32 1 94.19 434 ASN A C 1
ATOM 3519 O O . ASN A 1 434 ? 23.297 30.078 -14.062 1 94.19 434 ASN A O 1
ATOM 3523 N N . VAL A 1 435 ? 22.422 29.016 -12.406 1 97.12 435 VAL A N 1
ATOM 3524 C CA . VAL A 1 435 ? 21.656 30.109 -11.82 1 97.12 435 VAL A CA 1
ATOM 3525 C C . VAL A 1 435 ? 21.953 30.188 -10.32 1 97.12 435 VAL A C 1
ATOM 3527 O O . VAL A 1 435 ? 21.797 29.203 -9.594 1 97.12 435 VAL A O 1
ATOM 3530 N N . GLU A 1 436 ? 22.438 31.312 -9.922 1 95.31 436 GLU A N 1
ATOM 3531 C CA . GLU A 1 436 ? 22.781 31.484 -8.516 1 95.31 436 GLU A CA 1
ATOM 3532 C C . GLU A 1 436 ? 21.531 31.391 -7.625 1 95.31 436 GLU A C 1
ATOM 3534 O O . GLU A 1 436 ? 20.438 31.719 -8.062 1 95.31 436 GLU A O 1
ATOM 3539 N N . ALA A 1 437 ? 21.75 30.875 -6.453 1 95.94 437 ALA A N 1
ATOM 3540 C CA . ALA A 1 437 ? 20.672 30.781 -5.469 1 95.94 437 ALA A CA 1
ATOM 3541 C C . ALA A 1 437 ? 21.219 30.875 -4.047 1 95.94 437 ALA A C 1
ATOM 3543 O O . ALA A 1 437 ? 22.422 30.734 -3.826 1 95.94 437 ALA A O 1
ATOM 3544 N N . VAL A 1 438 ? 20.359 31.188 -3.172 1 94.69 438 VAL A N 1
ATOM 3545 C CA . VAL A 1 438 ? 20.75 31.234 -1.769 1 94.69 438 VAL A CA 1
ATOM 3546 C C . VAL A 1 438 ? 21.031 29.828 -1.247 1 94.69 438 VAL A C 1
ATOM 3548 O O . VAL A 1 438 ? 20.531 28.844 -1.791 1 94.69 438 VAL A O 1
ATOM 3551 N N . ASN A 1 439 ? 21.875 29.781 -0.265 1 90.88 439 ASN A N 1
ATOM 3552 C CA . ASN A 1 439 ? 22.141 28.516 0.416 1 90.88 439 ASN A CA 1
ATOM 3553 C C . ASN A 1 439 ? 21.219 28.328 1.619 1 90.88 439 ASN A C 1
ATOM 3555 O O . ASN A 1 439 ? 21.297 29.078 2.592 1 90.88 439 ASN A O 1
ATOM 3559 N N . THR A 1 440 ? 20.438 27.312 1.61 1 89.12 440 THR A N 1
ATOM 3560 C CA . THR A 1 440 ? 19.469 27.094 2.676 1 89.12 440 THR A CA 1
ATOM 3561 C C . THR A 1 440 ? 19.859 25.891 3.535 1 89.12 440 THR A C 1
ATOM 3563 O O . THR A 1 440 ? 19.141 25.516 4.453 1 89.12 440 THR A O 1
ATOM 3566 N N . HIS A 1 441 ? 20.984 25.281 3.244 1 89.25 441 HIS A N 1
ATOM 3567 C CA . HIS A 1 441 ? 21.422 24.094 3.986 1 89.25 441 HIS A CA 1
ATOM 3568 C C . HIS A 1 441 ? 21.969 24.484 5.355 1 89.25 441 HIS A C 1
ATOM 3570 O O . HIS A 1 441 ? 22.719 25.453 5.477 1 89.25 441 HIS A O 1
ATOM 3576 N N . ARG A 1 442 ? 21.609 23.766 6.355 1 83.06 442 ARG A N 1
ATOM 3577 C CA . ARG A 1 442 ? 22.156 23.906 7.699 1 83.06 442 ARG A CA 1
ATOM 3578 C C . ARG A 1 442 ? 22.906 22.641 8.125 1 83.06 442 ARG A C 1
ATOM 3580 O O . ARG A 1 442 ? 22.312 21.562 8.188 1 83.06 442 ARG A O 1
ATOM 3587 N N . ASP A 1 443 ? 24.109 22.797 8.492 1 81.88 443 ASP A N 1
ATOM 3588 C CA . ASP A 1 443 ? 24.938 21.656 8.883 1 81.88 443 ASP A CA 1
ATOM 3589 C C . ASP A 1 443 ? 24.562 21.156 10.266 1 81.88 443 ASP A C 1
ATOM 3591 O O . ASP A 1 443 ? 23.938 21.875 11.055 1 81.88 443 ASP A O 1
ATOM 3595 N N . ARG A 1 444 ? 24.875 19.953 10.492 1 82.19 444 ARG A N 1
ATOM 3596 C CA . ARG A 1 444 ? 24.672 19.375 11.812 1 82.19 444 ARG A CA 1
ATOM 3597 C C . ARG A 1 444 ? 25.469 20.141 12.867 1 82.19 444 ARG A C 1
ATOM 3599 O O . ARG A 1 444 ? 26.656 20.406 12.695 1 82.19 444 ARG A O 1
ATOM 3606 N N . PRO A 1 445 ? 24.75 20.641 13.906 1 74.25 445 PRO A N 1
ATOM 3607 C CA . PRO A 1 445 ? 25.453 21.391 14.945 1 74.25 445 PRO A CA 1
ATOM 3608 C C . PRO A 1 445 ? 26.516 20.547 15.648 1 74.25 445 PRO A C 1
ATOM 3610 O O . PRO A 1 445 ? 26.344 19.328 15.797 1 74.25 445 PRO A O 1
ATOM 3613 N N . GLU A 1 446 ? 27.797 21.109 15.766 1 59.34 446 GLU A N 1
ATOM 3614 C CA . GLU A 1 446 ? 28.828 20.453 16.547 1 59.34 446 GLU A CA 1
ATOM 3615 C C . GLU A 1 446 ? 28.438 20.375 18.031 1 59.34 446 GLU A C 1
ATOM 3617 O O . GLU A 1 446 ? 27.922 21.344 18.594 1 59.34 446 GLU A O 1
ATOM 3622 N N . VAL A 1 447 ? 28.016 19.438 18.578 1 49.03 447 VAL A N 1
ATOM 3623 C CA . VAL A 1 447 ? 27.688 19.297 19.984 1 49.03 447 VAL A CA 1
ATOM 3624 C C . VAL A 1 447 ? 28.812 19.875 20.844 1 49.03 447 VAL A C 1
ATOM 3626 O O . VAL A 1 447 ? 29.953 19.406 20.797 1 49.03 447 VAL A O 1
ATOM 3629 N N . SER A 1 448 ? 28.969 21.109 21.266 1 35.66 448 SER A N 1
ATOM 3630 C CA . SER A 1 448 ? 29.812 21.562 22.375 1 35.66 448 SER A CA 1
ATOM 3631 C C . SER A 1 448 ? 29.562 20.75 23.641 1 35.66 448 SER A C 1
ATOM 3633 O O . SER A 1 448 ? 28.438 20.312 23.875 1 35.66 448 SER A O 1
ATOM 3635 N N . ASP A 1 449 ? 30.641 20.203 24.453 1 33.75 449 ASP A N 1
ATOM 3636 C CA . ASP A 1 449 ? 30.734 19.516 25.75 1 33.75 449 ASP A CA 1
ATOM 3637 C C . ASP A 1 449 ? 30 20.297 26.844 1 33.75 449 ASP A C 1
ATOM 3639 O O . ASP A 1 449 ? 30.219 20.047 28.031 1 33.75 449 ASP A O 1
ATOM 3643 N N . VAL A 1 450 ? 29.688 21.547 26.875 1 31.45 450 VAL A N 1
ATOM 3644 C CA . VAL A 1 450 ? 29.391 22.266 28.109 1 31.45 450 VAL A CA 1
ATOM 3645 C C . VAL A 1 450 ? 28.297 21.516 28.875 1 31.45 450 VAL A C 1
ATOM 3647 O O . VAL A 1 450 ? 28.359 21.406 30.109 1 31.45 450 VAL A O 1
ATOM 3650 N N . LEU A 1 451 ? 27.141 21.344 28.469 1 31.55 451 LEU A N 1
ATOM 3651 C CA . LEU A 1 451 ? 26.141 20.969 29.469 1 31.55 451 LEU A CA 1
ATOM 3652 C C . LEU A 1 451 ? 26.312 19.516 29.891 1 31.55 451 LEU A C 1
ATOM 3654 O O . LEU A 1 451 ? 25.5 18.656 29.562 1 31.55 451 LEU A O 1
ATOM 3658 N N . THR A 1 452 ? 27.656 19.094 30.016 1 29.91 452 THR A N 1
ATOM 3659 C CA . THR A 1 452 ? 27.859 17.781 30.625 1 29.91 452 THR A CA 1
ATOM 3660 C C . THR A 1 452 ? 27.422 17.797 32.094 1 29.91 452 THR A C 1
ATOM 3662 O O . THR A 1 452 ? 27.375 16.734 32.719 1 29.91 452 THR A O 1
ATOM 3665 N N . ASP A 1 453 ? 27.672 18.906 32.844 1 27.16 453 ASP A N 1
ATOM 3666 C CA . ASP A 1 453 ? 27.594 18.75 34.312 1 27.16 453 ASP A CA 1
ATOM 3667 C C . ASP A 1 453 ? 26.156 18.484 34.75 1 27.16 453 ASP A C 1
ATOM 3669 O O . ASP A 1 453 ? 25.844 18.641 35.938 1 27.16 453 ASP A O 1
ATOM 3673 N N . VAL A 1 454 ? 25.234 18.797 34.094 1 26.98 454 VAL A N 1
ATOM 3674 C CA . VAL A 1 454 ? 23.969 18.438 34.75 1 26.98 454 VAL A CA 1
ATOM 3675 C C . VAL A 1 454 ? 23.984 16.953 35.094 1 26.98 454 VAL A C 1
ATOM 3677 O O . VAL A 1 454 ? 24.5 16.141 34.344 1 26.98 454 VAL A O 1
ATOM 3680 N N . ALA A 1 455 ? 23.828 16.641 36.5 1 25.02 455 ALA A N 1
ATOM 3681 C CA . ALA A 1 455 ? 23.891 15.383 37.219 1 25.02 455 ALA A CA 1
ATOM 3682 C C . ALA A 1 455 ? 23.391 14.219 36.375 1 25.02 455 ALA A C 1
ATOM 3684 O O . ALA A 1 455 ? 22.406 14.352 35.656 1 25.02 455 ALA A O 1
ATOM 3685 N N . HIS A 1 456 ? 24.312 13.391 36.094 1 23.55 456 HIS A N 1
ATOM 3686 C CA . HIS A 1 456 ? 24.109 11.992 35.719 1 23.55 456 HIS A CA 1
ATOM 3687 C C . HIS A 1 456 ? 23.047 11.336 36.594 1 23.55 456 HIS A C 1
ATOM 3689 O O . HIS A 1 456 ? 23.391 10.594 37.531 1 23.55 456 HIS A O 1
ATOM 3695 N N . HIS A 1 457 ? 22.234 12.195 37.312 1 21.94 457 HIS A N 1
ATOM 3696 C CA . HIS A 1 457 ? 21.438 11.414 38.25 1 21.94 457 HIS A CA 1
ATOM 3697 C C . HIS A 1 457 ? 20.969 10.109 37.594 1 21.94 457 HIS A C 1
ATOM 3699 O O . HIS A 1 457 ? 20.516 10.094 36.469 1 21.94 457 HIS A O 1
ATOM 3705 N N . SER A 1 458 ? 21.594 9.102 38.25 1 21.52 458 SER A N 1
ATOM 3706 C CA . SER A 1 458 ? 21.344 7.676 38.031 1 21.52 458 SER A CA 1
ATOM 3707 C C . SER A 1 458 ? 19.844 7.395 37.844 1 21.52 458 SER A C 1
ATOM 3709 O O . SER A 1 458 ? 19.047 7.617 38.75 1 21.52 458 SER A O 1
ATOM 3711 N N . CYS A 1 459 ? 19.312 8.062 36.906 1 21.91 459 CYS A N 1
ATOM 3712 C CA . CYS A 1 459 ? 17.922 7.656 36.719 1 21.91 459 CYS A CA 1
ATOM 3713 C C . CYS A 1 459 ? 17.75 6.164 36.969 1 21.91 459 CYS A C 1
ATOM 3715 O O . CYS A 1 459 ? 18.328 5.34 36.25 1 21.91 459 CYS A O 1
ATOM 3717 N N . ALA A 1 460 ? 17.812 5.898 38.188 1 20.91 460 ALA A N 1
ATOM 3718 C CA . ALA A 1 460 ? 17.594 4.543 38.688 1 20.91 460 ALA A CA 1
ATOM 3719 C C . ALA A 1 460 ? 16.656 3.771 37.75 1 20.91 460 ALA A C 1
ATOM 3721 O O . ALA A 1 460 ? 15.68 4.324 37.25 1 20.91 460 ALA A O 1
ATOM 3722 N N . GLN A 1 461 ? 17.219 2.805 37.25 1 20.59 461 GLN A N 1
ATOM 3723 C CA . GLN A 1 461 ? 16.672 1.693 36.469 1 20.59 461 GLN A CA 1
ATOM 3724 C C . GLN A 1 461 ? 15.336 1.224 37.031 1 20.59 461 GLN A C 1
ATOM 3726 O O . GLN A 1 461 ? 15.281 0.662 38.125 1 20.59 461 GLN A O 1
ATOM 3731 N N . THR A 1 462 ? 14.469 2.184 37.25 1 21.98 462 THR A N 1
ATOM 3732 C CA . THR A 1 462 ? 13.383 1.468 37.906 1 21.98 462 THR A CA 1
ATOM 3733 C C . THR A 1 462 ? 13.203 0.076 37.312 1 21.98 462 THR A C 1
ATOM 3735 O O . THR A 1 462 ? 13.242 -0.09 36.094 1 21.98 462 THR A O 1
ATOM 3738 N N . PRO A 1 463 ? 13.516 -0.839 38.094 1 20.5 463 PRO A N 1
ATOM 3739 C CA . PRO A 1 463 ? 13.484 -2.232 37.625 1 20.5 463 PRO A CA 1
ATOM 3740 C C . PRO A 1 463 ? 12.328 -2.521 36.688 1 20.5 463 PRO A C 1
ATOM 3742 O O . PRO A 1 463 ? 11.273 -1.893 36.781 1 20.5 463 PRO A O 1
ATOM 3745 N N . LEU A 1 464 ? 12.711 -2.641 35.5 1 22.16 464 LEU A N 1
ATOM 3746 C CA . LEU A 1 464 ? 11.836 -3.195 34.469 1 22.16 464 LEU A CA 1
ATOM 3747 C C . LEU A 1 464 ? 10.789 -4.113 35.094 1 22.16 464 LEU A C 1
ATOM 3749 O O . LEU A 1 464 ? 11.133 -5.062 35.781 1 22.16 464 LEU A O 1
ATOM 3753 N N . PHE A 1 465 ? 9.867 -3.457 35.719 1 20.88 465 PHE A N 1
ATOM 3754 C CA . PHE A 1 465 ? 8.914 -4.426 36.219 1 20.88 465 PHE A CA 1
ATOM 3755 C C . PHE A 1 465 ? 8.766 -5.605 35.281 1 20.88 465 PHE A C 1
ATOM 3757 O O . PHE A 1 465 ? 8.5 -5.422 34.094 1 20.88 465 PHE A O 1
ATOM 3764 N N . HIS A 1 466 ? 9.648 -6.52 35.469 1 20.45 466 HIS A N 1
ATOM 3765 C CA . HIS A 1 466 ? 9.664 -7.887 34.969 1 20.45 466 HIS A CA 1
ATOM 3766 C C . HIS A 1 466 ? 8.266 -8.5 34.969 1 20.45 466 HIS A C 1
ATOM 3768 O O . HIS A 1 466 ? 7.734 -8.797 36.062 1 20.45 466 HIS A O 1
ATOM 3774 N N . VAL A 1 467 ? 7.383 -7.762 34.344 1 19.66 467 VAL A N 1
ATOM 3775 C CA . VAL A 1 467 ? 6.168 -8.562 34.438 1 19.66 467 VAL A CA 1
ATOM 3776 C C . VAL A 1 467 ? 6.496 -10.031 34.156 1 19.66 467 VAL A C 1
ATOM 3778 O O . VAL A 1 467 ? 7.113 -10.352 33.125 1 19.66 467 VAL A O 1
ATOM 3781 N N . GLU A 1 468 ? 6.754 -10.672 35.188 1 20.47 468 GLU A N 1
ATOM 3782 C CA . GLU A 1 468 ? 6.938 -12.125 35.188 1 20.47 468 GLU A CA 1
ATOM 3783 C C . GLU A 1 468 ? 5.934 -12.805 34.25 1 20.47 468 GLU A C 1
ATOM 3785 O O . GLU A 1 468 ? 4.727 -12.594 34.375 1 20.47 468 GLU A O 1
ATOM 3790 N N . TRP A 1 469 ? 6.395 -12.844 33.094 1 19.53 469 TRP A N 1
ATOM 3791 C CA . TRP A 1 469 ? 5.684 -13.734 32.156 1 19.53 469 TRP A CA 1
ATOM 3792 C C . TRP A 1 469 ? 5.199 -14.984 32.906 1 19.53 469 TRP A C 1
ATOM 3794 O O . TRP A 1 469 ? 6.008 -15.781 33.375 1 19.53 469 TRP A O 1
ATOM 3804 N N . ARG A 1 470 ? 4.262 -14.664 33.812 1 20.25 470 ARG A N 1
ATOM 3805 C CA . ARG A 1 470 ? 3.834 -15.93 34.406 1 20.25 470 ARG A CA 1
ATOM 3806 C C . ARG A 1 470 ? 3.633 -17 33.312 1 20.25 470 ARG A C 1
ATOM 3808 O O . ARG A 1 470 ? 3.072 -16.719 32.25 1 20.25 470 ARG A O 1
ATOM 3815 N N . ASN A 1 471 ? 4.543 -18.016 33.312 1 19.67 471 ASN A N 1
ATOM 3816 C CA . ASN A 1 471 ? 4.664 -19.25 32.562 1 19.67 471 ASN A CA 1
ATOM 3817 C C . ASN A 1 471 ? 3.303 -19.891 32.281 1 19.67 471 ASN A C 1
ATOM 3819 O O . ASN A 1 471 ? 2.514 -20.078 33.219 1 19.67 471 ASN A O 1
ATOM 3823 N N . PRO A 1 472 ? 2.617 -19.406 31.219 1 21.98 472 PRO A N 1
ATOM 3824 C CA . PRO A 1 472 ? 1.346 -20.125 31.141 1 21.98 472 PRO A CA 1
ATOM 3825 C C . PRO A 1 472 ? 1.462 -21.578 31.625 1 21.98 472 PRO A C 1
ATOM 3827 O O . PRO A 1 472 ? 2.557 -22.141 31.625 1 21.98 472 PRO A O 1
ATOM 3830 N N . PRO A 1 473 ? 0.623 -21.969 32.5 1 20.14 473 PRO A N 1
ATOM 3831 C CA . PRO A 1 473 ? 0.739 -23.344 33.031 1 20.14 473 PRO A CA 1
ATOM 3832 C C . PRO A 1 473 ? 1.114 -24.344 31.922 1 20.14 473 PRO A C 1
ATOM 3834 O O . PRO A 1 473 ? 0.851 -24.094 30.75 1 20.14 473 PRO A O 1
ATOM 3837 N N . THR A 1 474 ? 2.26 -24.938 32.125 1 21.23 474 THR A N 1
ATOM 3838 C CA . THR A 1 474 ? 2.842 -26.094 31.453 1 21.23 474 THR A CA 1
ATOM 3839 C C . THR A 1 474 ? 1.763 -27.125 31.109 1 21.23 474 THR A C 1
ATOM 3841 O O . THR A 1 474 ? 1.077 -27.641 32 1 21.23 474 THR A O 1
ATOM 3844 N N . PHE A 1 475 ? 0.952 -26.734 30.094 1 19.19 475 PHE A N 1
ATOM 3845 C CA . PHE A 1 475 ? 0.12 -27.875 29.75 1 19.19 475 PHE A CA 1
ATOM 3846 C C . PHE A 1 475 ? 0.916 -29.172 29.859 1 19.19 475 PHE A C 1
ATOM 3848 O O . PHE A 1 475 ? 2.057 -29.25 29.391 1 19.19 475 PHE A O 1
ATOM 3855 N N . VAL A 1 476 ? 0.689 -29.859 30.938 1 19.81 476 VAL A N 1
ATOM 3856 C CA . VAL A 1 476 ? 1.186 -31.188 31.281 1 19.81 476 VAL A CA 1
ATOM 3857 C C . VAL A 1 476 ? 1.114 -32.094 30.047 1 19.81 476 VAL A C 1
ATOM 3859 O O . VAL A 1 476 ? 0.027 -32.375 29.547 1 19.81 476 VAL A O 1
ATOM 3862 N N . GLY A 1 477 ? 1.979 -31.688 28.938 1 18.19 477 GLY A N 1
ATOM 3863 C CA . GLY A 1 477 ? 2.15 -32.719 27.953 1 18.19 477 GLY A CA 1
ATOM 3864 C C . GLY A 1 477 ? 2.266 -34.125 28.562 1 18.19 477 GLY A C 1
ATOM 3865 O O . GLY A 1 477 ? 2.896 -34.281 29.609 1 18.19 477 GLY A O 1
ATOM 3866 N N . THR A 1 478 ? 1.169 -34.75 28.609 1 19.11 478 THR A N 1
ATOM 3867 C CA . THR A 1 478 ? 1.198 -36.156 29.016 1 19.11 478 THR A CA 1
ATOM 3868 C C . THR A 1 478 ? 2.459 -36.844 28.484 1 19.11 478 THR A C 1
ATOM 3870 O O . THR A 1 478 ? 2.951 -36.5 27.406 1 19.11 478 THR A O 1
ATOM 3873 N N . GLN A 1 479 ? 3.205 -37.438 29.438 1 17.59 479 GLN A N 1
ATOM 3874 C CA . GLN A 1 479 ? 4.418 -38.219 29.531 1 17.59 479 GLN A CA 1
ATOM 3875 C C . GLN A 1 479 ? 4.465 -39.281 28.438 1 17.59 479 GLN A C 1
ATOM 3877 O O . GLN A 1 479 ? 3.697 -40.25 28.484 1 17.59 479 GLN A O 1
ATOM 3882 N N . PHE A 1 480 ? 4.277 -38.906 27.125 1 18.36 480 PHE A N 1
ATOM 3883 C CA . PHE A 1 480 ? 4.473 -40.156 26.422 1 18.36 480 PHE A CA 1
ATOM 3884 C C . PHE A 1 480 ? 5.77 -40.844 26.859 1 18.36 480 PHE A C 1
ATOM 3886 O O . PHE A 1 480 ? 6.766 -40.156 27.125 1 18.36 480 PHE A O 1
ATOM 3893 N N . ASP A 1 481 ? 5.688 -42 27.359 1 17.98 481 ASP A N 1
ATOM 3894 C CA . ASP A 1 481 ? 6.586 -43.031 27.891 1 17.98 481 ASP A CA 1
ATOM 3895 C C . ASP A 1 481 ? 7.879 -43.094 27.078 1 17.98 481 ASP A C 1
ATOM 3897 O O . ASP A 1 481 ? 7.891 -42.75 25.891 1 17.98 481 ASP A O 1
ATOM 3901 N N . GLY A 1 482 ? 9.055 -43.156 27.828 1 17.77 482 GLY A N 1
ATOM 3902 C CA . GLY A 1 482 ? 10.508 -43.219 27.875 1 17.77 482 GLY A CA 1
ATOM 3903 C C . GLY A 1 482 ? 11.102 -44.25 26.922 1 17.77 482 GLY A C 1
ATOM 3904 O O . GLY A 1 482 ? 12.258 -44.656 27.062 1 17.77 482 GLY A O 1
ATOM 3905 N N . LEU A 1 483 ? 10.539 -44.531 25.703 1 17.09 483 LEU A N 1
ATOM 3906 C CA . LEU A 1 483 ? 11.266 -45.75 25.312 1 17.09 483 LEU A CA 1
ATOM 3907 C C . LEU A 1 483 ? 12.773 -45.531 25.406 1 17.09 483 LEU A C 1
ATOM 3909 O O . LEU A 1 483 ? 13.273 -44.469 25.016 1 17.09 483 LEU A O 1
ATOM 3913 N N . LYS A 1 484 ? 13.438 -46.281 26.297 1 17.44 484 LYS A N 1
ATOM 3914 C CA . LYS A 1 484 ? 14.805 -46.406 26.781 1 17.44 484 LYS A CA 1
ATOM 3915 C C . LYS A 1 484 ? 15.781 -46.562 25.609 1 17.44 484 LYS A C 1
ATOM 3917 O O . LYS A 1 484 ? 16.984 -46.781 25.812 1 17.44 484 LYS A O 1
ATOM 3922 N N . PRO A 1 485 ? 15.617 -45.844 24.438 1 17.09 485 PRO A N 1
ATOM 3923 C CA . PRO A 1 485 ? 16.484 -46.656 23.562 1 17.09 485 PRO A CA 1
ATOM 3924 C C . PRO A 1 485 ? 17.906 -46.781 24.109 1 17.09 485 PRO A C 1
ATOM 3926 O O . PRO A 1 485 ? 18.344 -45.969 24.906 1 17.09 485 PRO A O 1
ATOM 3929 N N . SER A 1 486 ? 18.641 -47.906 23.766 1 17.47 486 SER A N 1
ATOM 3930 C CA . SER A 1 486 ? 19.859 -48.656 24.078 1 17.47 486 SER A CA 1
ATOM 3931 C C . SER A 1 486 ? 21.094 -47.781 23.969 1 17.47 486 SER A C 1
ATOM 3933 O O . SER A 1 486 ? 21.062 -46.75 23.312 1 17.47 486 SER A O 1
ATOM 3935 N N . THR A 1 487 ? 22.281 -48.312 24.406 1 17.52 487 THR A N 1
ATOM 3936 C CA . THR A 1 487 ? 23.531 -48.062 25.094 1 17.52 487 THR A CA 1
ATOM 3937 C C . THR A 1 487 ? 24.547 -47.406 24.141 1 17.52 487 THR A C 1
ATOM 3939 O O . THR A 1 487 ? 25.484 -46.719 24.578 1 17.52 487 THR A O 1
ATOM 3942 N N . PRO A 1 488 ? 24.516 -47.5 22.781 1 17.52 488 PRO A N 1
ATOM 3943 C CA . PRO A 1 488 ? 25.828 -48.031 22.406 1 17.52 488 PRO A CA 1
ATOM 3944 C C . PRO A 1 488 ? 26.984 -47.062 22.734 1 17.52 488 PRO A C 1
ATOM 3946 O O . PRO A 1 488 ? 26.75 -45.875 22.938 1 17.52 488 PRO A O 1
ATOM 3949 N N . GLU A 1 489 ? 28.312 -47.562 22.625 1 16.89 489 GLU A N 1
ATOM 3950 C CA . GLU A 1 489 ? 29.703 -47.5 23.078 1 16.89 489 GLU A CA 1
ATOM 3951 C C . GLU A 1 489 ? 30.375 -46.188 22.672 1 16.89 489 GLU A C 1
ATOM 3953 O O . GLU A 1 489 ? 30.922 -45.469 23.516 1 16.89 489 GLU A O 1
ATOM 3958 N N . THR A 1 490 ? 31.297 -46.25 21.594 1 16.69 490 THR A N 1
ATOM 3959 C CA . THR A 1 490 ? 32.75 -46.156 21.734 1 16.69 490 THR A CA 1
ATOM 3960 C C . THR A 1 490 ? 33.219 -44.75 21.453 1 16.69 490 THR A C 1
ATOM 3962 O O . THR A 1 490 ? 34.281 -44.312 21.938 1 16.69 490 THR A O 1
ATOM 3965 N N . ALA A 1 491 ? 32.625 -44 20.406 1 18.3 491 ALA A N 1
ATOM 3966 C CA . ALA A 1 491 ? 33.656 -43.438 19.531 1 18.3 491 ALA A CA 1
ATOM 3967 C C . ALA A 1 491 ? 34.375 -42.281 20.188 1 18.3 491 ALA A C 1
ATOM 3969 O O . ALA A 1 491 ? 33.781 -41.25 20.484 1 18.3 491 ALA A O 1
ATOM 3970 N N . THR A 1 492 ? 35.5 -42.469 20.969 1 17.23 492 THR A N 1
ATOM 3971 C CA . THR A 1 492 ? 36.469 -41.719 21.781 1 17.23 492 THR A CA 1
ATOM 3972 C C . THR A 1 492 ? 36.906 -40.438 21.062 1 17.23 492 THR A C 1
ATOM 3974 O O . THR A 1 492 ? 36.969 -39.375 21.672 1 17.23 492 THR A O 1
ATOM 3977 N N . GLU A 1 493 ? 37.625 -40.625 19.844 1 16.33 493 GLU A N 1
ATOM 3978 C CA . GLU A 1 493 ? 39.031 -40.25 19.828 1 16.33 493 GLU A CA 1
ATOM 3979 C C . GLU A 1 493 ? 39.188 -38.719 19.703 1 16.33 493 GLU A C 1
ATOM 3981 O O . GLU A 1 493 ? 40.031 -38.125 20.391 1 16.33 493 GLU A O 1
ATOM 3986 N N . MET A 1 494 ? 38.812 -38.125 18.453 1 16.94 494 MET A N 1
ATOM 3987 C CA . MET A 1 494 ? 39.844 -37.344 17.766 1 16.94 494 MET A CA 1
ATOM 3988 C C . MET A 1 494 ? 39.875 -35.938 18.328 1 16.94 494 MET A C 1
ATOM 3990 O O . MET A 1 494 ? 38.938 -35.156 18.156 1 16.94 494 MET A O 1
ATOM 3994 N N . ARG A 1 495 ? 40.438 -35.75 19.562 1 17.16 495 ARG A N 1
ATOM 3995 C CA . ARG A 1 495 ? 40.719 -34.562 20.359 1 17.16 495 ARG A CA 1
ATOM 3996 C C . ARG A 1 495 ? 41.312 -33.438 19.516 1 17.16 495 ARG A C 1
ATOM 3998 O O . ARG A 1 495 ? 41.312 -32.281 19.906 1 17.16 495 ARG A O 1
ATOM 4005 N N . SER A 1 496 ? 42.312 -33.875 18.578 1 16.33 496 SER A N 1
ATOM 4006 C CA . SER A 1 496 ? 43.656 -33.281 18.641 1 16.33 496 SER A CA 1
ATOM 4007 C C . SER A 1 496 ? 43.594 -31.781 18.328 1 16.33 496 SER A C 1
ATOM 4009 O O . SER A 1 496 ? 44.094 -30.953 19.094 1 16.33 496 SER A O 1
ATOM 4011 N N . VAL A 1 497 ? 43.625 -31.438 16.984 1 16.61 497 VAL A N 1
ATOM 4012 C CA . VAL A 1 497 ? 44.781 -30.719 16.438 1 16.61 497 VAL A CA 1
ATOM 4013 C C . VAL A 1 497 ? 44.594 -29.219 16.578 1 16.61 497 VAL A C 1
ATOM 4015 O O . VAL A 1 497 ? 45.562 -28.469 16.719 1 16.61 497 VAL A O 1
ATOM 4018 N N . PHE A 1 498 ? 43.312 -28.641 16.391 1 17.36 498 PHE A N 1
ATOM 4019 C CA . PHE A 1 498 ? 43.531 -27.438 15.594 1 17.36 498 PHE A CA 1
ATOM 4020 C C . PHE A 1 498 ? 44.031 -26.281 16.469 1 17.36 498 PHE A C 1
ATOM 4022 O O . PHE A 1 498 ? 43.25 -25.656 17.172 1 17.36 498 PHE A O 1
ATOM 4029 N N . GLU A 1 499 ? 45.125 -26.484 17.234 1 16.84 499 GLU A N 1
ATOM 4030 C CA . GLU A 1 499 ? 45.719 -25.516 18.156 1 16.84 499 GLU A CA 1
ATOM 4031 C C . GLU A 1 499 ? 45.938 -24.172 17.469 1 16.84 499 GLU A C 1
ATOM 4033 O O . GLU A 1 499 ? 45.969 -23.125 18.125 1 16.84 499 GLU A O 1
ATOM 4038 N N . ARG A 1 500 ? 46.469 -24.328 16.188 1 15.82 500 ARG A N 1
ATOM 4039 C CA . ARG A 1 500 ? 47.656 -23.516 16 1 15.82 500 ARG A CA 1
ATOM 4040 C C . ARG A 1 500 ? 47.375 -22.047 16.312 1 15.82 500 ARG A C 1
ATOM 4042 O O . ARG A 1 500 ? 48.156 -21.391 17.016 1 15.82 500 ARG A O 1
ATOM 4049 N N . LYS A 1 501 ? 46.781 -21.297 15.273 1 17.27 501 LYS A N 1
ATOM 4050 C CA . LYS A 1 501 ? 47.5 -20.219 14.594 1 17.27 501 LYS A CA 1
ATOM 4051 C C . LYS A 1 501 ? 47.344 -18.906 15.359 1 17.27 501 LYS A C 1
ATOM 4053 O O . LYS A 1 501 ? 46.281 -18.281 15.352 1 17.27 501 LYS A O 1
ATOM 4058 N N . ASN A 1 502 ? 47.75 -18.781 16.625 1 15.95 502 ASN A N 1
ATOM 4059 C CA . ASN A 1 502 ? 47.594 -17.578 17.438 1 15.95 502 ASN A CA 1
ATOM 4060 C C . ASN A 1 502 ? 48.031 -16.344 16.672 1 15.95 502 ASN A C 1
ATOM 4062 O O . ASN A 1 502 ? 47.656 -15.219 17.031 1 15.95 502 ASN A O 1
ATOM 4066 N N . LYS A 1 503 ? 49.281 -16.422 16.125 1 16.67 503 LYS A N 1
ATOM 4067 C CA . LYS A 1 503 ? 50.281 -15.375 16.344 1 16.67 503 LYS A CA 1
ATOM 4068 C C . LYS A 1 503 ? 49.812 -14.039 15.75 1 16.67 503 LYS A C 1
ATOM 4070 O O . LYS A 1 503 ? 49 -14.016 14.828 1 16.67 503 LYS A O 1
ATOM 4075 N N . ARG A 1 504 ? 50.375 -12.82 16.25 1 17.69 504 ARG A N 1
ATOM 4076 C CA . ARG A 1 504 ? 50.312 -11.383 16.484 1 17.69 504 ARG A CA 1
ATOM 4077 C C . ARG A 1 504 ? 50.656 -10.609 15.211 1 17.69 504 ARG A C 1
ATOM 4079 O O . ARG A 1 504 ? 51.125 -9.469 15.273 1 17.69 504 ARG A O 1
ATOM 4086 N N . GLY A 1 505 ? 50.531 -11.219 13.977 1 16.33 505 GLY A N 1
ATOM 4087 C CA . GLY A 1 505 ? 51.312 -10.531 12.953 1 16.33 505 GLY A CA 1
ATOM 4088 C C . GLY A 1 505 ? 51.125 -9.023 12.969 1 16.33 505 GLY A C 1
ATOM 4089 O O . GLY A 1 505 ? 50 -8.539 13.156 1 16.33 505 GLY A O 1
ATOM 4090 N N . ASN A 1 506 ? 52.125 -8.211 13.43 1 17.22 506 ASN A N 1
ATOM 4091 C CA . ASN A 1 506 ? 52.562 -6.832 13.539 1 17.22 506 ASN A CA 1
ATOM 4092 C C . ASN A 1 506 ? 52.281 -6.035 12.273 1 17.22 506 ASN A C 1
ATOM 4094 O O . ASN A 1 506 ? 52.844 -6.297 11.219 1 17.22 506 ASN A O 1
ATOM 4098 N N . LEU A 1 507 ? 51.125 -5.816 11.93 1 15.68 507 LEU A N 1
ATOM 4099 C CA . LEU A 1 507 ? 50.781 -5.125 10.695 1 15.68 507 LEU A CA 1
ATOM 4100 C C . LEU A 1 507 ? 51.469 -3.768 10.617 1 15.68 507 LEU A C 1
ATOM 4102 O O . LEU A 1 507 ? 51.094 -2.828 11.32 1 15.68 507 LEU A O 1
ATOM 4106 N N . LYS A 1 508 ? 52.781 -3.721 10.703 1 15.5 508 LYS A N 1
ATOM 4107 C CA . LYS A 1 508 ? 53.469 -2.449 10.5 1 15.5 508 LYS A CA 1
ATOM 4108 C C . LYS A 1 508 ? 52.781 -1.639 9.391 1 15.5 508 LYS A C 1
ATOM 4110 O O . LYS A 1 508 ? 51.969 -2.168 8.633 1 15.5 508 LYS A O 1
ATOM 4115 N N . LYS A 1 509 ? 53.625 -0.719 8.789 1 15.97 509 LYS A N 1
ATOM 4116 C CA . LYS A 1 509 ? 53.844 0.654 8.344 1 15.97 509 LYS A CA 1
ATOM 4117 C C . LYS A 1 509 ? 53.406 0.836 6.895 1 15.97 509 LYS A C 1
ATOM 4119 O O . LYS A 1 509 ? 53.969 0.21 5.988 1 15.97 509 LYS A O 1
ATOM 4124 N N . ASN A 1 510 ? 52.312 0.65 6.594 1 14.98 510 ASN A N 1
ATOM 4125 C CA . ASN A 1 510 ? 52.094 0.841 5.168 1 14.98 510 ASN A CA 1
ATOM 4126 C C . ASN A 1 510 ? 52.812 2.064 4.629 1 14.98 510 ASN A C 1
ATOM 4128 O O . ASN A 1 510 ? 53.031 3.031 5.359 1 14.98 510 ASN A O 1
ATOM 4132 N N . PRO A 1 511 ? 53.094 2.199 3.219 1 16.11 511 PRO A N 1
ATOM 4133 C CA . PRO A 1 511 ? 54 2.9 2.305 1 16.11 511 PRO A CA 1
ATOM 4134 C C . PRO A 1 511 ? 53.688 4.387 2.186 1 16.11 511 PRO A C 1
ATOM 4136 O O . PRO A 1 511 ? 52.562 4.801 2.414 1 16.11 511 PRO A O 1
ATOM 4139 N N . ARG A 1 512 ? 54.562 5.262 2.328 1 15.3 512 ARG A N 1
ATOM 4140 C CA . ARG A 1 512 ? 54.656 6.688 2.043 1 15.3 512 ARG A CA 1
ATOM 4141 C C . ARG A 1 512 ? 54.156 7.004 0.644 1 15.3 512 ARG A C 1
ATOM 4143 O O . ARG A 1 512 ? 54.812 6.715 -0.351 1 15.3 512 ARG A O 1
ATOM 4150 N N . ILE A 1 513 ? 53.031 6.527 0.123 1 14.9 513 ILE A N 1
ATOM 4151 C CA . ILE A 1 513 ? 52.906 6.984 -1.256 1 14.9 513 ILE A CA 1
ATOM 4152 C C . ILE A 1 513 ? 53 8.508 -1.303 1 14.9 513 ILE A C 1
ATOM 4154 O O . ILE A 1 513 ? 52.188 9.203 -0.672 1 14.9 513 ILE A O 1
ATOM 4158 N N . GLU A 1 514 ? 54.125 9.133 -1.751 1 15.32 514 GLU A N 1
ATOM 4159 C CA . GLU A 1 514 ? 54.688 10.445 -2.049 1 15.32 514 GLU A CA 1
ATOM 4160 C C . GLU A 1 514 ? 53.781 11.227 -2.998 1 15.32 514 GLU A C 1
ATOM 4162 O O . GLU A 1 514 ? 53.562 12.43 -2.812 1 15.32 514 GLU A O 1
ATOM 4167 N N . ASN A 1 515 ? 53.375 10.727 -4.23 1 15.54 515 ASN A N 1
ATOM 4168 C CA . ASN A 1 515 ? 53.688 11.656 -5.312 1 15.54 515 ASN A CA 1
ATOM 4169 C C . ASN A 1 515 ? 52.781 12.891 -5.254 1 15.54 515 ASN A C 1
ATOM 4171 O O . ASN A 1 515 ? 51.562 12.758 -5.16 1 15.54 515 ASN A O 1
ATOM 4175 N N . CYS A 1 516 ? 53.219 14.062 -5.039 1 15.82 516 CYS A N 1
ATOM 4176 C CA . CYS A 1 516 ? 52.938 15.5 -4.988 1 15.82 516 CYS A CA 1
ATOM 4177 C C . CYS A 1 516 ? 52.5 16.016 -6.355 1 15.82 516 CYS A C 1
ATOM 4179 O O . CYS A 1 516 ? 52.531 17.234 -6.598 1 15.82 516 CYS A O 1
ATOM 4181 N N . ALA A 1 517 ? 51.938 15.273 -7.344 1 16.11 517 ALA A N 1
ATOM 4182 C CA . ALA A 1 517 ? 52.031 15.961 -8.625 1 16.11 517 ALA A CA 1
ATOM 4183 C C . ALA A 1 517 ? 51.375 17.344 -8.57 1 16.11 517 ALA A C 1
ATOM 4185 O O . ALA A 1 517 ? 50.188 17.453 -8.344 1 16.11 517 ALA A O 1
ATOM 4186 N N . PHE A 1 518 ? 52.062 18.406 -8.344 1 15.92 518 PHE A N 1
ATOM 4187 C CA . PHE A 1 518 ? 51.938 19.859 -8.273 1 15.92 518 PHE A CA 1
ATOM 4188 C C . PHE A 1 518 ? 51.531 20.422 -9.625 1 15.92 518 PHE A C 1
ATOM 4190 O O . PHE A 1 518 ? 50.594 21.234 -9.711 1 15.92 518 PHE A O 1
ATOM 4197 N N . HIS A 1 519 ? 52.281 20.375 -10.805 1 16.05 519 HIS A N 1
ATOM 4198 C CA . HIS A 1 519 ? 52.844 21.531 -11.508 1 16.05 519 HIS A CA 1
ATOM 4199 C C . HIS A 1 519 ? 51.812 22.078 -12.523 1 16.05 519 HIS A C 1
ATOM 4201 O O . HIS A 1 519 ? 51.125 21.297 -13.188 1 16.05 519 HIS A O 1
ATOM 4207 N N . VAL A 1 520 ? 51.531 23.5 -12.641 1 16.88 520 VAL A N 1
ATOM 4208 C CA . VAL A 1 520 ? 50.75 24.609 -13.227 1 16.88 520 VAL A CA 1
ATOM 4209 C C . VAL A 1 520 ? 51.156 24.797 -14.688 1 16.88 520 VAL A C 1
ATOM 4211 O O . VAL A 1 520 ? 50.469 25.469 -15.445 1 16.88 520 VAL A O 1
ATOM 4214 N N . GLY A 1 521 ? 52.375 24.359 -15.25 1 15.27 521 GLY A N 1
ATOM 4215 C CA . GLY A 1 521 ? 53.062 25.281 -16.125 1 15.27 521 GLY A CA 1
ATOM 4216 C C . GLY A 1 521 ? 52.344 25.578 -17.406 1 15.27 521 GLY A C 1
ATOM 4217 O O . GLY A 1 521 ? 51.438 24.828 -17.812 1 15.27 521 GLY A O 1
ATOM 4218 N N . TRP A 1 522 ? 52.781 26.797 -18.219 1 15.8 522 TRP A N 1
ATOM 4219 C CA . TRP A 1 522 ? 52.562 27.922 -19.125 1 15.8 522 TRP A CA 1
ATOM 4220 C C . TRP A 1 522 ? 52.438 27.438 -20.578 1 15.8 522 TRP A C 1
ATOM 4222 O O . TRP A 1 522 ? 51.5 27.797 -21.281 1 15.8 522 TRP A O 1
ATOM 4232 N N . GLY A 1 523 ? 53.562 26.938 -21.266 1 14.48 523 GLY A N 1
ATOM 4233 C CA . GLY A 1 523 ? 54.188 27.641 -22.375 1 14.48 523 GLY A CA 1
ATOM 4234 C C . GLY A 1 523 ? 53.656 27.203 -23.734 1 14.48 523 GLY A C 1
ATOM 4235 O O . GLY A 1 523 ? 53.938 27.859 -24.75 1 14.48 523 GLY A O 1
ATOM 4236 N N . GLY A 1 524 ? 53.344 25.984 -24.188 1 15.03 524 GLY A N 1
ATOM 4237 C CA . GLY A 1 524 ? 54.094 25.734 -25.406 1 15.03 524 GLY A CA 1
ATOM 4238 C C . GLY A 1 524 ? 53.469 26.391 -26.625 1 15.03 524 GLY A C 1
ATOM 4239 O O . GLY A 1 524 ? 52.25 26.688 -26.641 1 15.03 524 GLY A O 1
ATOM 4240 N N . ARG A 1 525 ? 54.25 26.797 -27.734 1 15.15 525 ARG A N 1
ATOM 4241 C CA . ARG A 1 525 ? 54.469 27.625 -28.906 1 15.15 525 ARG A CA 1
ATOM 4242 C C . ARG A 1 525 ? 53.625 27.141 -30.078 1 15.15 525 ARG A C 1
ATOM 4244 O O . ARG A 1 525 ? 52.969 27.953 -30.734 1 15.15 525 ARG A O 1
ATOM 4251 N N . GLY A 1 526 ? 53.75 25.875 -30.656 1 14.48 526 GLY A N 1
ATOM 4252 C CA . GLY A 1 526 ? 54.25 25.984 -32.031 1 14.48 526 GLY A CA 1
ATOM 4253 C C . GLY A 1 526 ? 53.125 26.266 -33.031 1 14.48 526 GLY A C 1
ATOM 4254 O O . GLY A 1 526 ? 51.938 26.141 -32.688 1 14.48 526 GLY A O 1
ATOM 4255 N N . GLY A 1 527 ? 53.188 25.875 -34.469 1 14.78 527 GLY A N 1
ATOM 4256 C CA . GLY A 1 527 ? 53.312 26.516 -35.781 1 14.78 527 GLY A CA 1
ATOM 4257 C C . GLY A 1 527 ? 52.062 26.312 -36.625 1 14.78 527 GLY A C 1
ATOM 4258 O O . GLY A 1 527 ? 51.781 27.141 -37.5 1 14.78 527 GLY A O 1
ATOM 4259 N N . GLY A 1 528 ? 51.125 25.203 -36.656 1 15.49 528 GLY A N 1
ATOM 4260 C CA . GLY A 1 528 ? 51.062 24.828 -38.062 1 15.49 528 GLY A CA 1
ATOM 4261 C C . GLY A 1 528 ? 50.344 25.844 -38.906 1 15.49 528 GLY A C 1
ATOM 4262 O O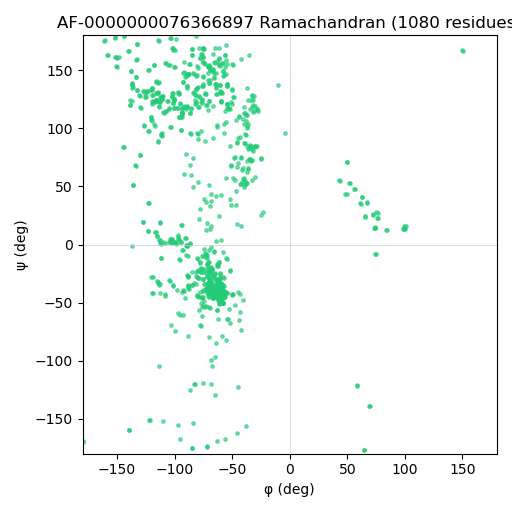 . GLY A 1 528 ? 49.531 26.625 -38.406 1 15.49 528 GLY A O 1
ATOM 4263 N N . GLY A 1 529 ? 50.844 25.953 -40.25 1 14.73 529 GLY A N 1
ATOM 4264 C CA . GLY A 1 529 ? 50.531 26.766 -41.438 1 14.73 529 GLY A CA 1
ATOM 4265 C C . GLY A 1 529 ? 49.156 26.5 -42 1 14.73 529 GLY A C 1
ATOM 4266 O O . GLY A 1 529 ? 48.188 27.109 -41.594 1 14.73 529 GLY A O 1
ATOM 4267 N N . GLY A 1 530 ? 49 25.547 -43.156 1 14.55 530 GLY A N 1
ATOM 4268 C CA . GLY A 1 530 ? 48.906 25.844 -44.562 1 14.55 530 GLY A CA 1
ATOM 4269 C C . GLY A 1 530 ? 47.531 25.594 -45.125 1 14.55 530 GLY A C 1
ATOM 4270 O O . GLY A 1 530 ? 46.688 24.969 -44.469 1 14.55 530 GLY A O 1
ATOM 4271 N N . GLY A 1 531 ? 47.188 25.203 -46.594 1 14.25 531 GLY A N 1
ATOM 4272 C CA . GLY A 1 531 ? 46.594 25.734 -47.812 1 14.25 531 GLY A CA 1
ATOM 4273 C C . GLY A 1 531 ? 45.312 25.047 -48.188 1 14.25 531 GLY A C 1
ATOM 4274 O O . GLY A 1 531 ? 44.219 25.625 -48.062 1 14.25 531 GLY A O 1
ATOM 4275 N N . GLY A 1 532 ? 44.562 24.109 -49.031 1 15.93 532 GLY A N 1
ATOM 4276 C CA . GLY A 1 532 ? 44.156 24.719 -50.312 1 15.93 532 GLY A CA 1
ATOM 4277 C C . GLY A 1 532 ? 42.719 25.203 -50.281 1 15.93 532 GLY A C 1
ATOM 4278 O O . GLY A 1 532 ? 41.969 24.953 -49.312 1 15.93 532 GLY A O 1
ATOM 4279 N N . LYS A 1 533 ? 42.062 25.969 -51.5 1 15.87 533 LYS A N 1
ATOM 4280 C CA . LYS A 1 533 ? 40.844 26.031 -52.281 1 15.87 533 LYS A CA 1
ATOM 4281 C C . LYS A 1 533 ? 40.312 24.641 -52.594 1 15.87 533 LYS A C 1
ATOM 4283 O O . LYS A 1 533 ? 39.125 24.359 -52.406 1 15.87 533 LYS A O 1
ATOM 4288 N N . SER A 1 534 ? 40.938 23.656 -53.625 1 14.71 534 SER A N 1
ATOM 4289 C CA . SER A 1 534 ? 40.438 23.297 -54.938 1 14.71 534 SER A CA 1
ATOM 4290 C C . SER A 1 534 ? 39.438 22.125 -54.875 1 14.71 534 SER A C 1
ATOM 4292 O O . SER A 1 534 ? 39.219 21.594 -53.781 1 14.71 534 SER A O 1
ATOM 4294 N N . LEU A 1 535 ? 39.688 20.875 -55.719 1 16.05 535 LEU A N 1
ATOM 4295 C CA . LEU A 1 535 ? 39.188 20.406 -57 1 16.05 535 LEU A CA 1
ATOM 4296 C C . LEU A 1 535 ? 38.031 19.422 -56.812 1 16.05 535 LEU A C 1
ATOM 4298 O O . LEU A 1 535 ? 37.844 18.891 -55.719 1 16.05 535 LEU A O 1
ATOM 4302 N N . LYS A 1 536 ? 37.781 18.375 -58 1 15.49 536 LYS A N 1
ATOM 4303 C CA . LYS A 1 536 ? 37.188 17.891 -59.25 1 15.49 536 LYS A CA 1
ATOM 4304 C C . LYS A 1 536 ? 36.781 16.438 -59.125 1 15.49 536 LYS A C 1
ATOM 4306 O O . LYS A 1 536 ? 36.281 15.844 -60.094 1 15.49 536 LYS A O 1
ATOM 4311 N N . ALA A 1 537 ? 36.844 15.469 -58.156 1 16.98 537 ALA A N 1
ATOM 4312 C CA . ALA A 1 537 ? 37 14.203 -58.844 1 16.98 537 ALA A CA 1
ATOM 4313 C C . ALA A 1 537 ? 35.75 13.883 -59.688 1 16.98 537 ALA A C 1
ATOM 4315 O O . ALA A 1 537 ? 34.625 14.078 -59.25 1 16.98 537 ALA A O 1
ATOM 4316 N N . LEU A 1 538 ? 36.031 13.312 -61.062 1 17.17 538 LEU A N 1
ATOM 4317 C CA . LEU A 1 538 ? 35.656 12.883 -62.406 1 17.17 538 LEU A CA 1
ATOM 4318 C C . LEU A 1 538 ? 34.781 11.633 -62.344 1 17.17 538 LEU A C 1
ATOM 4320 O O . LEU A 1 538 ? 34.5 11.094 -61.281 1 17.17 538 LEU A O 1
ATOM 4324 N N . HIS A 1 539 ? 35.156 10.297 -63 1 19.59 539 HIS A N 1
ATOM 4325 C CA . HIS A 1 539 ? 34.562 9.688 -64.188 1 19.59 539 HIS A CA 1
ATOM 4326 C C . HIS A 1 539 ? 33.406 8.75 -63.812 1 19.59 539 HIS A C 1
ATOM 4328 O O . HIS A 1 539 ? 33.375 8.258 -62.688 1 19.59 539 HIS A O 1
ATOM 4334 N N . CYS A 1 540 ? 32.375 8.484 -64.938 1 20.69 540 CYS A N 1
ATOM 4335 C CA . CYS A 1 540 ? 31.297 7.668 -65.438 1 20.69 540 CYS A CA 1
ATOM 4336 C C . CYS A 1 540 ? 31.656 6.188 -65.438 1 20.69 540 CYS A C 1
ATOM 4338 O O . CYS A 1 540 ? 30.812 5.352 -65.062 1 20.69 540 CYS A O 1
ATOM 4340 N N . GLU A 1 541 ? 32.656 5.734 -66.312 1 19.53 541 GLU A N 1
ATOM 4341 C CA . GLU A 1 541 ? 32.531 4.719 -67.375 1 19.53 541 GLU A CA 1
ATOM 4342 C C . GLU A 1 541 ? 32.469 3.318 -66.75 1 19.53 541 GLU A C 1
ATOM 4344 O O . GLU A 1 541 ? 31.562 2.541 -67.125 1 19.53 541 GLU A O 1
ATOM 4349 N N . GLU A 1 542 ? 33.5 2.717 -67.25 1 19.22 542 GLU A N 1
ATOM 4350 C CA . GLU A 1 542 ? 34.281 1.596 -67.75 1 19.22 542 GLU A CA 1
ATOM 4351 C C . GLU A 1 542 ? 34.75 0.676 -66.625 1 19.22 542 GLU A C 1
ATOM 4353 O O . GLU A 1 542 ? 35.281 1.145 -65.625 1 19.22 542 GLU A O 1
ATOM 4358 N N . MET B 1 1 ? -13.578 69.875 5.023 1 19.33 1 MET B N 1
ATOM 4359 C CA . MET B 1 1 ? -14.18 68.625 5.523 1 19.33 1 MET B CA 1
ATOM 4360 C C . MET B 1 1 ? -14.508 67.688 4.371 1 19.33 1 MET B C 1
ATOM 4362 O O . MET B 1 1 ? -14.516 66.5 4.551 1 19.33 1 MET B O 1
ATOM 4366 N N . CYS B 1 2 ? -15.133 68.125 3.295 1 19.45 2 CYS B N 1
ATOM 4367 C CA . CYS B 1 2 ? -16.094 67.562 2.33 1 19.45 2 CYS B CA 1
ATOM 4368 C C . CYS B 1 2 ? -15.414 66.688 1.328 1 19.45 2 CYS B C 1
ATOM 4370 O O . CYS B 1 2 ? -16.016 65.688 0.868 1 19.45 2 CYS B O 1
ATOM 4372 N N . SER B 1 3 ? -14.438 67.125 0.589 1 21.05 3 SER B N 1
ATOM 4373 C CA . SER B 1 3 ? -14.109 66.812 -0.808 1 21.05 3 SER B CA 1
ATOM 4374 C C . SER B 1 3 ? -13.469 65.5 -0.977 1 21.05 3 SER B C 1
ATOM 4376 O O . SER B 1 3 ? -12.984 65.125 -2.059 1 21.05 3 SER B O 1
ATOM 4378 N N . VAL B 1 4 ? -12.859 64.938 0.09 1 21.7 4 VAL B N 1
ATOM 4379 C CA . VAL B 1 4 ? -11.922 63.844 -0.096 1 21.7 4 VAL B CA 1
ATOM 4380 C C . VAL B 1 4 ? -12.664 62.625 -0.569 1 21.7 4 VAL B C 1
ATOM 4382 O O . VAL B 1 4 ? -12.188 61.5 -0.376 1 21.7 4 VAL B O 1
ATOM 4385 N N . LYS B 1 5 ? -13.961 62.688 -1.084 1 21.5 5 LYS B N 1
ATOM 4386 C CA . LYS B 1 5 ? -15.07 61.781 -1.314 1 21.5 5 LYS B CA 1
ATOM 4387 C C . LYS B 1 5 ? -14.805 60.875 -2.523 1 21.5 5 LYS B C 1
ATOM 4389 O O . LYS B 1 5 ? -15.281 59.75 -2.582 1 21.5 5 LYS B O 1
ATOM 4394 N N . LEU B 1 6 ? -14.391 61.469 -3.617 1 21.86 6 LEU B N 1
ATOM 4395 C CA . LEU B 1 6 ? -14.758 61.062 -4.961 1 21.86 6 LEU B CA 1
ATOM 4396 C C . LEU B 1 6 ? -13.992 59.812 -5.363 1 21.86 6 LEU B C 1
ATOM 4398 O O . LEU B 1 6 ? -14.523 58.938 -6.07 1 21.86 6 LEU B O 1
ATOM 4402 N N . LEU B 1 7 ? -12.664 59.875 -5.246 1 22.48 7 LEU B N 1
ATOM 4403 C CA . LEU B 1 7 ? -11.812 59.094 -6.137 1 22.48 7 LEU B CA 1
ATOM 4404 C C . LEU B 1 7 ? -11.93 57.625 -5.82 1 22.48 7 LEU B C 1
ATOM 4406 O O . LEU B 1 7 ? -11.195 56.812 -6.387 1 22.48 7 LEU B O 1
ATOM 4410 N N . HIS B 1 8 ? -12.68 57.188 -4.75 1 19.8 8 HIS B N 1
ATOM 4411 C CA . HIS B 1 8 ? -12.672 55.875 -4.137 1 19.8 8 HIS B CA 1
ATOM 4412 C C . HIS B 1 8 ? -13.297 54.844 -5.066 1 19.8 8 HIS B C 1
ATOM 4414 O O . HIS B 1 8 ? -13.328 53.656 -4.738 1 19.8 8 HIS B O 1
ATOM 4420 N N . ARG B 1 9 ? -14.141 55.188 -6.039 1 20.67 9 ARG B N 1
ATOM 4421 C CA . ARG B 1 9 ? -15.172 54.375 -6.684 1 20.67 9 ARG B CA 1
ATOM 4422 C C . ARG B 1 9 ? -14.562 53.406 -7.695 1 20.67 9 ARG B C 1
ATOM 4424 O O . ARG B 1 9 ? -15.094 52.312 -7.926 1 20.67 9 ARG B O 1
ATOM 4431 N N . GLU B 1 10 ? -13.719 54 -8.57 1 22.58 10 GLU B N 1
ATOM 4432 C CA . GLU B 1 10 ? -13.539 53.406 -9.883 1 22.58 10 GLU B CA 1
ATOM 4433 C C . GLU B 1 10 ? -12.789 52.062 -9.766 1 22.58 10 GLU B C 1
ATOM 4435 O O . GLU B 1 10 ? -12.867 51.219 -10.664 1 22.58 10 GLU B O 1
ATOM 4440 N N . LEU B 1 11 ? -11.797 52.094 -8.945 1 20.92 11 LEU B N 1
ATOM 4441 C CA . LEU B 1 11 ? -10.789 51.031 -9.086 1 20.92 11 LEU B CA 1
ATOM 4442 C C . LEU B 1 11 ? -11.383 49.656 -8.758 1 20.92 11 LEU B C 1
ATOM 4444 O O . LEU B 1 11 ? -10.664 48.656 -8.695 1 20.92 11 LEU B O 1
ATOM 4448 N N . VAL B 1 12 ? -12.648 49.594 -8.266 1 21.17 12 VAL B N 1
ATOM 4449 C CA . VAL B 1 12 ? -13.305 48.406 -7.746 1 21.17 12 VAL B CA 1
ATOM 4450 C C . VAL B 1 12 ? -13.57 47.406 -8.883 1 21.17 12 VAL B C 1
ATOM 4452 O O . VAL B 1 12 ? -13.883 46.25 -8.641 1 21.17 12 VAL B O 1
ATOM 4455 N N . SER B 1 13 ? -13.836 47.938 -10.055 1 20.78 13 SER B N 1
ATOM 4456 C CA . SER B 1 13 ? -14.641 47.156 -10.992 1 20.78 13 SER B CA 1
ATOM 4457 C C . SER B 1 13 ? -13.867 45.938 -11.523 1 20.78 13 SER B C 1
ATOM 4459 O O . SER B 1 13 ? -14.461 44.906 -11.844 1 20.78 13 SER B O 1
ATOM 4461 N N . ASN B 1 14 ? -12.719 46.219 -12.07 1 20.61 14 ASN B N 1
ATOM 4462 C CA . ASN B 1 14 ? -12.133 45.312 -13.039 1 20.61 14 ASN B CA 1
ATOM 4463 C C . ASN B 1 14 ? -11.672 44 -12.367 1 20.61 14 ASN B C 1
ATOM 4465 O O . ASN B 1 14 ? -10.5 43.844 -12.047 1 20.61 14 ASN B O 1
ATOM 4469 N N . ALA B 1 15 ? -12.391 43.594 -11.359 1 21.89 15 ALA B N 1
ATOM 4470 C CA . ALA B 1 15 ? -12.195 42.406 -10.516 1 21.89 15 ALA B CA 1
ATOM 4471 C C . ALA B 1 15 ? -12.023 41.156 -11.367 1 21.89 15 ALA B C 1
ATOM 4473 O O . ALA B 1 15 ? -12.984 40.656 -11.945 1 21.89 15 ALA B O 1
ATOM 4474 N N . ALA B 1 16 ? -10.906 41.094 -12.07 1 22.7 16 ALA B N 1
ATOM 4475 C CA . ALA B 1 16 ? -10.539 39.969 -12.953 1 22.7 16 ALA B CA 1
ATOM 4476 C C . ALA B 1 16 ? -10.898 38.625 -12.336 1 22.7 16 ALA B C 1
ATOM 4478 O O . ALA B 1 16 ? -10.633 38.406 -11.156 1 22.7 16 ALA B O 1
ATOM 4479 N N . ARG B 1 17 ? -11.898 37.938 -12.812 1 22.97 17 ARG B N 1
ATOM 4480 C CA . ARG B 1 17 ? -12.539 36.656 -12.594 1 22.97 17 ARG B CA 1
ATOM 4481 C C . ARG B 1 17 ? -11.5 35.531 -12.391 1 22.97 17 ARG B C 1
ATOM 4483 O O . ARG B 1 17 ? -10.922 35.031 -13.359 1 22.97 17 ARG B O 1
ATOM 4490 N N . VAL B 1 18 ? -10.609 35.844 -11.438 1 21.38 18 VAL B N 1
ATOM 4491 C CA . VAL B 1 18 ? -9.695 34.719 -11.18 1 21.38 18 VAL B CA 1
ATOM 4492 C C . VAL B 1 18 ? -10.492 33.438 -11.023 1 21.38 18 VAL B C 1
ATOM 4494 O O . VAL B 1 18 ? -11.312 33.312 -10.117 1 21.38 18 VAL B O 1
ATOM 4497 N N . ARG B 1 19 ? -11 32.844 -12.102 1 22.81 19 ARG B N 1
ATOM 4498 C CA . ARG B 1 19 ? -11.609 31.531 -12.25 1 22.81 19 ARG B CA 1
ATOM 4499 C C . ARG B 1 19 ? -10.945 30.531 -11.32 1 22.81 19 ARG B C 1
ATOM 4501 O O . ARG B 1 19 ? -9.758 30.234 -11.461 1 22.81 19 ARG B O 1
ATOM 4508 N N . VAL B 1 20 ? -11.297 30.75 -10.117 1 22.77 20 VAL B N 1
ATOM 4509 C CA . VAL B 1 20 ? -10.875 29.734 -9.148 1 22.77 20 VAL B CA 1
ATOM 4510 C C . VAL B 1 20 ? -11.195 28.344 -9.68 1 22.77 20 VAL B C 1
ATOM 4512 O O . VAL B 1 20 ? -12.367 27.984 -9.844 1 22.77 20 VAL B O 1
ATOM 4515 N N . CYS B 1 21 ? -10.68 28.062 -10.891 1 23.7 21 CYS B N 1
ATOM 4516 C CA . CYS B 1 21 ? -10.727 26.688 -11.375 1 23.7 21 CYS B CA 1
ATOM 4517 C C . CYS B 1 21 ? -10.672 25.703 -10.219 1 23.7 21 CYS B C 1
ATOM 4519 O O . CYS B 1 21 ? -9.75 25.734 -9.398 1 23.7 21 CYS B O 1
ATOM 4521 N N . VAL B 1 22 ? -11.789 25.453 -9.664 1 25.58 22 VAL B N 1
ATOM 4522 C CA . VAL B 1 22 ? -12.086 24.406 -8.688 1 25.58 22 VAL B CA 1
ATOM 4523 C C . VAL B 1 22 ? -11.203 23.188 -8.938 1 25.58 22 VAL B C 1
ATOM 4525 O O . VAL B 1 22 ? -11.273 22.578 -10 1 25.58 22 VAL B O 1
ATOM 4528 N N . SER B 1 23 ? -10.047 23.328 -8.469 1 25.64 23 SER B N 1
ATOM 4529 C CA . SER B 1 23 ? -8.961 22.359 -8.453 1 25.64 23 SER B CA 1
ATOM 4530 C C . SER B 1 23 ? -9.453 20.984 -8.031 1 25.64 23 SER B C 1
ATOM 4532 O O . SER B 1 23 ? -9.961 20.812 -6.922 1 25.64 23 SER B O 1
ATOM 4534 N N . VAL B 1 24 ? -10.203 20.359 -8.844 1 27.38 24 VAL B N 1
ATOM 4535 C CA . VAL B 1 24 ? -10.562 18.953 -8.742 1 27.38 24 VAL B CA 1
ATOM 4536 C C . VAL B 1 24 ? -9.445 18.188 -8.031 1 27.38 24 VAL B C 1
ATOM 4538 O O . VAL B 1 24 ? -8.266 18.453 -8.25 1 27.38 24 VAL B O 1
ATOM 4541 N N . ALA B 1 25 ? -9.664 17.594 -6.875 1 29.97 25 ALA B N 1
ATOM 4542 C CA . ALA B 1 25 ? -8.93 16.812 -5.883 1 29.97 25 ALA B CA 1
ATOM 4543 C C . ALA B 1 25 ? -7.898 15.914 -6.547 1 29.97 25 ALA B C 1
ATOM 4545 O O . ALA B 1 25 ? -8.242 15.078 -7.391 1 29.97 25 ALA B O 1
ATOM 4546 N N . CYS B 1 26 ? -6.746 16.453 -6.832 1 28.86 26 CYS B N 1
ATOM 4547 C CA . CYS B 1 26 ? -5.734 16.062 -7.805 1 28.86 26 CYS B CA 1
ATOM 4548 C C . CYS B 1 26 ? -5.223 14.656 -7.512 1 28.86 26 CYS B C 1
ATOM 4550 O O . CYS B 1 26 ? -4.379 14.461 -6.637 1 28.86 26 CYS B O 1
ATOM 4552 N N . VAL B 1 27 ? -6.113 13.68 -7.172 1 34.34 27 VAL B N 1
ATOM 4553 C CA . VAL B 1 27 ? -5.586 12.375 -7.547 1 34.34 27 VAL B CA 1
ATOM 4554 C C . VAL B 1 27 ? -4.738 12.5 -8.812 1 34.34 27 VAL B C 1
ATOM 4556 O O . VAL B 1 27 ? -5.059 13.289 -9.703 1 34.34 27 VAL B O 1
ATOM 4559 N N . PRO B 1 28 ? -3.508 12.203 -8.789 1 35.59 28 PRO B N 1
ATOM 4560 C CA . PRO B 1 28 ? -2.99 12.352 -10.148 1 35.59 28 PRO B CA 1
ATOM 4561 C C . PRO B 1 28 ? -4.059 12.117 -11.211 1 35.59 28 PRO B C 1
ATOM 4563 O O . PRO B 1 28 ? -4.828 11.164 -11.125 1 35.59 28 PRO B O 1
ATOM 4566 N N . HIS B 1 29 ? -4.867 13.125 -11.57 1 37.78 29 HIS B N 1
ATOM 4567 C CA . HIS B 1 29 ? -5.621 12.93 -12.805 1 37.78 29 HIS B CA 1
ATOM 4568 C C . HIS B 1 29 ? -4.828 12.094 -13.805 1 37.78 29 HIS B C 1
ATOM 4570 O O . HIS B 1 29 ? -3.959 12.625 -14.508 1 37.78 29 HIS B O 1
ATOM 4576 N N . LEU B 1 30 ? -4.453 10.938 -13.328 1 38.34 30 LEU B N 1
ATOM 4577 C CA . LEU B 1 30 ? -3.834 10.023 -14.281 1 38.34 30 LEU B CA 1
ATOM 4578 C C . LEU B 1 30 ? -4.578 10.031 -15.609 1 38.34 30 LEU B C 1
ATOM 4580 O O . LEU B 1 30 ? -5.793 9.82 -15.648 1 38.34 30 LEU B O 1
ATOM 4584 N N . THR B 1 31 ? -4.426 11.016 -16.375 1 45.88 31 THR B N 1
ATOM 4585 C CA . THR B 1 31 ? -4.91 10.875 -17.734 1 45.88 31 THR B CA 1
ATOM 4586 C C . THR B 1 31 ? -4.984 9.406 -18.141 1 45.88 31 THR B C 1
ATOM 4588 O O . THR B 1 31 ? -4.164 8.93 -18.922 1 45.88 31 THR B O 1
ATOM 4591 N N . ASN B 1 32 ? -5.191 8.5 -17.047 1 59.69 32 ASN B N 1
ATOM 4592 C CA . ASN B 1 32 ? -5.02 7.07 -17.297 1 59.69 32 ASN B CA 1
ATOM 4593 C C . ASN B 1 32 ? -6.258 6.457 -17.938 1 59.69 32 ASN B C 1
ATOM 4595 O O . ASN B 1 32 ? -7.367 6.969 -17.766 1 59.69 32 ASN B O 1
ATOM 4599 N N . SER B 1 33 ? -6.148 5.902 -19 1 79.81 33 SER B N 1
ATOM 4600 C CA . SER B 1 33 ? -7.137 5.066 -19.672 1 79.81 33 SER B CA 1
ATOM 4601 C C . SER B 1 33 ? -8.016 4.336 -18.656 1 79.81 33 SER B C 1
ATOM 4603 O O . SER B 1 33 ? -7.531 3.865 -17.625 1 79.81 33 SER B O 1
ATOM 4605 N N . PRO B 1 34 ? -9.414 4.504 -18.859 1 91.81 34 PRO B N 1
ATOM 4606 C CA . PRO B 1 34 ? -10.312 3.758 -17.984 1 91.81 34 PRO B CA 1
ATOM 4607 C C . PRO B 1 34 ? -9.953 2.275 -17.891 1 91.81 34 PRO B C 1
ATOM 4609 O O . PRO B 1 34 ? -9.266 1.749 -18.766 1 91.81 34 PRO B O 1
ATOM 4612 N N . THR B 1 35 ? -10.336 1.67 -16.797 1 95.25 35 THR B N 1
ATOM 4613 C CA . THR B 1 35 ? -10.047 0.259 -16.562 1 95.25 35 THR B CA 1
ATOM 4614 C C . THR B 1 35 ? -11.336 -0.536 -16.391 1 95.25 35 THR B C 1
ATOM 4616 O O . THR B 1 35 ? -12.266 -0.075 -15.727 1 95.25 35 THR B O 1
ATOM 4619 N N . VAL B 1 36 ? -11.406 -1.605 -17.047 1 97.75 36 VAL B N 1
ATOM 4620 C CA . VAL B 1 36 ? -12.508 -2.539 -16.859 1 97.75 36 VAL B CA 1
ATOM 4621 C C . VAL B 1 36 ? -12.023 -3.75 -16.062 1 97.75 36 VAL B C 1
ATOM 4623 O O . VAL B 1 36 ? -11.117 -4.465 -16.5 1 97.75 36 VAL B O 1
ATOM 4626 N N . ILE B 1 37 ? -12.617 -3.926 -14.852 1 98.06 37 ILE B N 1
ATOM 4627 C CA . ILE B 1 37 ? -12.352 -5.117 -14.055 1 98.06 37 ILE B CA 1
ATOM 4628 C C . ILE B 1 37 ? -13.336 -6.219 -14.422 1 98.06 37 ILE B C 1
ATOM 4630 O O . ILE B 1 37 ? -14.555 -6.031 -14.32 1 98.06 37 ILE B O 1
ATOM 4634 N N . VAL B 1 38 ? -12.852 -7.277 -14.891 1 98.5 38 VAL B N 1
ATOM 4635 C CA . VAL B 1 38 ? -13.695 -8.375 -15.352 1 98.5 38 VAL B CA 1
ATOM 4636 C C . VAL B 1 38 ? -13.625 -9.531 -14.359 1 98.5 38 VAL B C 1
ATOM 4638 O O . VAL B 1 38 ? -12.562 -10.148 -14.195 1 98.5 38 VAL B O 1
ATOM 4641 N N . MET B 1 39 ? -14.734 -9.812 -13.734 1 98.12 39 MET B N 1
ATOM 4642 C CA . MET B 1 39 ? -14.773 -10.945 -12.812 1 98.12 39 MET B CA 1
ATOM 4643 C C . MET B 1 39 ? -14.82 -12.266 -13.578 1 98.12 39 MET B C 1
ATOM 4645 O O . MET B 1 39 ? -15.422 -12.344 -14.648 1 98.12 39 MET B O 1
ATOM 4649 N N . VAL B 1 40 ? -14.195 -13.242 -13.07 1 98.31 40 VAL B N 1
ATOM 4650 C CA . VAL B 1 40 ? -14.172 -14.586 -13.641 1 98.31 40 VAL B CA 1
ATOM 4651 C C . VAL B 1 40 ? -14.352 -15.617 -12.531 1 98.31 40 VAL B C 1
ATOM 4653 O O . VAL B 1 40 ? -13.82 -15.461 -11.43 1 98.31 40 VAL B O 1
ATOM 4656 N N . GLY B 1 41 ? -15.148 -16.625 -12.789 1 97.19 41 GLY B N 1
ATOM 4657 C CA . GLY B 1 41 ? -15.273 -17.703 -11.82 1 97.19 41 GLY B CA 1
ATOM 4658 C C . GLY B 1 41 ? -16.641 -18.375 -11.844 1 97.19 41 GLY B C 1
ATOM 4659 O O . GLY B 1 41 ? -17.594 -17.828 -12.398 1 97.19 41 GLY B O 1
ATOM 4660 N N . LEU B 1 42 ? -16.766 -19.5 -11.219 1 96.31 42 LEU B N 1
ATOM 4661 C CA . LEU B 1 42 ? -18.031 -20.234 -11.102 1 96.31 42 LEU B CA 1
ATOM 4662 C C . LEU B 1 42 ? -18.953 -19.547 -10.109 1 96.31 42 LEU B C 1
ATOM 4664 O O . LEU B 1 42 ? -18.516 -18.75 -9.281 1 96.31 42 LEU B O 1
ATOM 4668 N N . PRO B 1 43 ? -20.25 -19.781 -10.266 1 92.88 43 PRO B N 1
ATOM 4669 C CA . PRO B 1 43 ? -21.188 -19.188 -9.312 1 92.88 43 PRO B CA 1
ATOM 4670 C C . PRO B 1 43 ? -20.891 -19.578 -7.867 1 92.88 43 PRO B C 1
ATOM 4672 O O . PRO B 1 43 ? -20.438 -20.688 -7.609 1 92.88 43 PRO B O 1
ATOM 4675 N N . ALA B 1 44 ? -21.125 -18.688 -6.953 1 92 44 ALA B N 1
ATOM 4676 C CA . ALA B 1 44 ? -21.047 -18.891 -5.508 1 92 44 ALA B CA 1
ATOM 4677 C C . ALA B 1 44 ? -19.594 -19.016 -5.051 1 92 44 ALA B C 1
ATOM 4679 O O . ALA B 1 44 ? -19.297 -19.734 -4.102 1 92 44 ALA B O 1
ATOM 4680 N N . ARG B 1 45 ? -18.688 -18.438 -5.816 1 93.25 45 ARG B N 1
ATOM 4681 C CA . ARG B 1 45 ? -17.281 -18.469 -5.434 1 93.25 45 ARG B CA 1
ATOM 4682 C C . ARG B 1 45 ? -16.828 -17.125 -4.855 1 93.25 45 ARG B C 1
ATOM 4684 O O . ARG B 1 45 ? -15.641 -16.922 -4.613 1 93.25 45 ARG B O 1
ATOM 4691 N N . GLY B 1 46 ? -17.719 -16.156 -4.672 1 89 46 GLY B N 1
ATOM 4692 C CA . GLY B 1 46 ? -17.406 -14.914 -3.986 1 89 46 GLY B CA 1
ATOM 4693 C C . GLY B 1 46 ? -17.125 -13.766 -4.938 1 89 46 GLY B C 1
ATOM 4694 O O . GLY B 1 46 ? -16.625 -12.727 -4.523 1 89 46 GLY B O 1
ATOM 4695 N N . LYS B 1 47 ? -17.438 -13.859 -6.203 1 91.75 47 LYS B N 1
ATOM 4696 C CA . LYS B 1 47 ? -17.188 -12.82 -7.199 1 91.75 47 LYS B CA 1
ATOM 4697 C C . LYS B 1 47 ? -17.875 -11.516 -6.812 1 91.75 47 LYS B C 1
ATOM 4699 O O . LYS B 1 47 ? -17.25 -10.453 -6.824 1 91.75 47 LYS B O 1
ATOM 4704 N N . THR B 1 48 ? -19.156 -11.633 -6.504 1 87.75 48 THR B N 1
ATOM 4705 C CA . THR B 1 48 ? -19.922 -10.438 -6.191 1 87.75 48 THR B CA 1
ATOM 4706 C C . THR B 1 48 ? -19.406 -9.773 -4.918 1 87.75 48 THR B C 1
ATOM 4708 O O . THR B 1 48 ? -19.406 -8.547 -4.809 1 87.75 48 THR B O 1
ATOM 4711 N N . TYR B 1 49 ? -19 -10.57 -3.986 1 87.94 49 TYR B N 1
ATOM 4712 C CA . TYR B 1 49 ? -18.375 -10.047 -2.779 1 87.94 49 TYR B CA 1
ATOM 4713 C C . TYR B 1 49 ? -17.141 -9.227 -3.123 1 87.94 49 TYR B C 1
ATOM 4715 O O . TYR B 1 49 ? -17 -8.094 -2.654 1 87.94 49 TYR B O 1
ATOM 4723 N N . ILE B 1 50 ? -16.281 -9.82 -3.932 1 93.12 50 ILE B N 1
ATOM 4724 C CA . ILE B 1 50 ? -15.047 -9.164 -4.336 1 93.12 50 ILE B CA 1
ATOM 4725 C C . ILE B 1 50 ? -15.367 -7.879 -5.102 1 93.12 50 ILE B C 1
ATOM 4727 O O . ILE B 1 50 ? -14.758 -6.836 -4.863 1 93.12 50 ILE B O 1
ATOM 4731 N N . ALA B 1 51 ? -16.344 -7.969 -5.98 1 93.75 51 ALA B N 1
ATOM 4732 C CA . ALA B 1 51 ? -16.75 -6.82 -6.793 1 93.75 51 ALA B CA 1
ATOM 4733 C C . ALA B 1 51 ? -17.234 -5.668 -5.914 1 93.75 51 ALA B C 1
ATOM 4735 O O . ALA B 1 51 ? -16.844 -4.52 -6.113 1 93.75 51 ALA B O 1
ATOM 4736 N N . LYS B 1 52 ? -18.016 -5.945 -4.969 1 91.25 52 LYS B N 1
ATOM 4737 C CA . LYS B 1 52 ? -18.562 -4.918 -4.086 1 91.25 52 LYS B CA 1
ATOM 4738 C C . LYS B 1 52 ? -17.484 -4.312 -3.199 1 91.25 52 LYS B C 1
ATOM 4740 O O . LYS B 1 52 ? -17.422 -3.094 -3.025 1 91.25 52 LYS B O 1
ATOM 4745 N N . LYS B 1 53 ? -16.641 -5.18 -2.666 1 92.19 53 LYS B N 1
ATOM 4746 C CA . LYS B 1 53 ? -15.555 -4.711 -1.815 1 92.19 53 LYS B CA 1
ATOM 4747 C C . LYS B 1 53 ? -14.594 -3.811 -2.594 1 92.19 53 LYS B C 1
ATOM 4749 O O . LYS B 1 53 ? -14.195 -2.754 -2.104 1 92.19 53 LYS B O 1
ATOM 4754 N N . LEU B 1 54 ? -14.312 -4.266 -3.775 1 93.94 54 LEU B N 1
ATOM 4755 C CA . LEU B 1 54 ? -13.43 -3.475 -4.621 1 93.94 54 LEU B CA 1
ATOM 4756 C C . LEU B 1 54 ? -14.055 -2.123 -4.949 1 93.94 54 LEU B C 1
ATOM 4758 O O . LEU B 1 54 ? -13.383 -1.092 -4.898 1 93.94 54 LEU B O 1
ATOM 4762 N N . THR B 1 55 ? -15.289 -2.127 -5.277 1 94.56 55 THR B N 1
ATOM 4763 C CA . THR B 1 55 ? -15.992 -0.902 -5.645 1 94.56 55 THR B CA 1
ATOM 4764 C C . THR B 1 55 ? -16.031 0.075 -4.473 1 94.56 55 THR B C 1
ATOM 4766 O O . THR B 1 55 ? -15.781 1.271 -4.648 1 94.56 55 THR B O 1
ATOM 4769 N N . ARG B 1 56 ? -16.266 -0.427 -3.33 1 92.38 56 ARG B N 1
ATOM 4770 C CA . ARG B 1 56 ? -16.266 0.394 -2.123 1 92.38 56 ARG B CA 1
ATOM 4771 C C . ARG B 1 56 ? -14.906 1.029 -1.887 1 92.38 56 ARG B C 1
ATOM 4773 O O . ARG B 1 56 ? -14.812 2.238 -1.66 1 92.38 56 ARG B O 1
ATOM 4780 N N . TYR B 1 57 ? -13.867 0.238 -1.911 1 93.44 57 TYR B N 1
ATOM 4781 C CA . TYR B 1 57 ? -12.508 0.706 -1.667 1 93.44 57 TYR B CA 1
ATOM 4782 C C . TYR B 1 57 ? -12.102 1.759 -2.691 1 93.44 57 TYR B C 1
ATOM 4784 O O . TYR B 1 57 ? -11.625 2.836 -2.328 1 93.44 57 TYR B O 1
ATOM 4792 N N . LEU B 1 58 ? -12.406 1.413 -4 1 93.81 58 LEU B N 1
ATOM 4793 C CA . LEU B 1 58 ? -11.977 2.295 -5.078 1 93.81 58 LEU B CA 1
ATOM 4794 C C . LEU B 1 58 ? -12.742 3.613 -5.043 1 93.81 58 LEU B C 1
ATOM 4796 O O . LEU B 1 58 ? -12.156 4.68 -5.238 1 93.81 58 LEU B O 1
ATOM 4800 N N . ASN B 1 59 ? -14 3.596 -4.762 1 92.62 59 ASN B N 1
ATOM 4801 C CA . ASN B 1 59 ? -14.773 4.828 -4.617 1 92.62 59 ASN B CA 1
ATOM 4802 C C . ASN B 1 59 ? -14.305 5.648 -3.422 1 92.62 59 ASN B C 1
ATOM 4804 O O . ASN B 1 59 ? -14.258 6.879 -3.486 1 92.62 59 ASN B O 1
ATOM 4808 N N . TRP B 1 60 ? -13.977 4.945 -2.406 1 91.56 60 TRP B N 1
ATOM 4809 C CA . TRP B 1 60 ? -13.539 5.617 -1.188 1 91.56 60 TRP B CA 1
ATOM 4810 C C . TRP B 1 60 ? -12.234 6.375 -1.429 1 91.56 60 TRP B C 1
ATOM 4812 O O . TRP B 1 60 ? -12.062 7.492 -0.935 1 91.56 60 TRP B O 1
ATOM 4822 N N . ILE B 1 61 ? -11.375 5.836 -2.207 1 86.56 61 ILE B N 1
ATOM 4823 C CA . ILE B 1 61 ? -10.094 6.508 -2.426 1 86.56 61 ILE B CA 1
ATOM 4824 C C . ILE B 1 61 ? -10.234 7.52 -3.562 1 86.56 61 ILE B C 1
ATOM 4826 O O . ILE B 1 61 ? -9.242 8.109 -4.004 1 86.56 61 ILE B O 1
ATOM 4830 N N . GLY B 1 62 ? -11.453 7.629 -4.129 1 85.06 62 GLY B N 1
ATOM 4831 C CA . GLY B 1 62 ? -11.719 8.711 -5.062 1 85.06 62 GLY B CA 1
ATOM 4832 C C . GLY B 1 62 ? -11.656 8.281 -6.516 1 85.06 62 GLY B C 1
ATOM 4833 O O . GLY B 1 62 ? -11.469 9.109 -7.406 1 85.06 62 GLY B O 1
ATOM 4834 N N . VAL B 1 63 ? -11.695 7.031 -6.773 1 89.25 63 VAL B N 1
ATOM 4835 C CA . VAL B 1 63 ? -11.758 6.496 -8.133 1 89.25 63 VAL B CA 1
ATOM 4836 C C . VAL B 1 63 ? -13.18 6.012 -8.43 1 89.25 63 VAL B C 1
ATOM 4838 O O . VAL B 1 63 ? -13.562 4.914 -8.023 1 89.25 63 VAL B O 1
ATOM 4841 N N . PRO B 1 64 ? -13.883 6.871 -9.156 1 93.06 64 PRO B N 1
ATOM 4842 C CA . PRO B 1 64 ? -15.266 6.492 -9.422 1 93.06 64 PRO B CA 1
ATOM 4843 C C . PRO B 1 64 ? -15.391 5.113 -10.07 1 93.06 64 PRO B C 1
ATOM 4845 O O . PRO B 1 64 ? -14.836 4.879 -11.148 1 93.06 64 PRO B O 1
ATOM 4848 N N . THR B 1 65 ? -16.078 4.234 -9.43 1 96.31 65 THR B N 1
ATOM 4849 C CA . THR B 1 65 ? -16.203 2.836 -9.82 1 96.31 65 THR B CA 1
ATOM 4850 C C . THR B 1 65 ? -17.656 2.361 -9.703 1 96.31 65 THR B C 1
ATOM 4852 O O . THR B 1 65 ? -18.344 2.701 -8.742 1 96.31 65 THR B O 1
ATOM 4855 N N . LYS B 1 66 ? -18.109 1.662 -10.688 1 97.06 66 LYS B N 1
ATOM 4856 C CA . LYS B 1 66 ? -19.469 1.115 -10.68 1 97.06 66 LYS B CA 1
ATOM 4857 C C . LYS B 1 66 ? -19.469 -0.348 -11.109 1 97.06 66 LYS B C 1
ATOM 4859 O O . LYS B 1 66 ? -18.719 -0.74 -12.008 1 97.06 66 LYS B O 1
ATOM 4864 N N . VAL B 1 67 ? -20.375 -1.112 -10.469 1 96.69 67 VAL B N 1
ATOM 4865 C CA . VAL B 1 67 ? -20.5 -2.531 -10.781 1 96.69 67 VAL B CA 1
ATOM 4866 C C . VAL B 1 67 ? -21.625 -2.742 -11.797 1 96.69 67 VAL B C 1
ATOM 4868 O O . VAL B 1 67 ? -22.703 -2.17 -11.656 1 96.69 67 VAL B O 1
ATOM 4871 N N . PHE B 1 68 ? -21.344 -3.443 -12.82 1 97.56 68 PHE B N 1
ATOM 4872 C CA . PHE B 1 68 ? -22.328 -3.91 -13.789 1 97.56 68 PHE B CA 1
ATOM 4873 C C . PHE B 1 68 ? -22.5 -5.422 -13.703 1 97.56 68 PHE B C 1
ATOM 4875 O O . PHE B 1 68 ? -21.75 -6.172 -14.32 1 97.56 68 PHE B O 1
ATOM 4882 N N . ASN B 1 69 ? -23.453 -5.789 -12.922 1 95.19 69 ASN B N 1
ATOM 4883 C CA . ASN B 1 69 ? -23.719 -7.199 -12.664 1 95.19 69 ASN B CA 1
ATOM 4884 C C . ASN B 1 69 ? -24.625 -7.809 -13.734 1 95.19 69 ASN B C 1
ATOM 4886 O O . ASN B 1 69 ? -25.797 -7.469 -13.828 1 95.19 69 ASN B O 1
ATOM 4890 N N . VAL B 1 70 ? -24.141 -8.766 -14.469 1 94.44 70 VAL B N 1
ATOM 4891 C CA . VAL B 1 70 ? -24.875 -9.336 -15.602 1 94.44 70 VAL B CA 1
ATOM 4892 C C . VAL B 1 70 ? -26.062 -10.148 -15.102 1 94.44 70 VAL B C 1
ATOM 4894 O O . VAL B 1 70 ? -27.078 -10.258 -15.789 1 94.44 70 VAL B O 1
ATOM 4897 N N . GLY B 1 71 ? -25.969 -10.703 -13.875 1 90.38 71 GLY B N 1
ATOM 4898 C CA . GLY B 1 71 ? -27.109 -11.391 -13.289 1 90.38 71 GLY B CA 1
ATOM 4899 C C . GLY B 1 71 ? -28.328 -10.508 -13.141 1 90.38 71 GLY B C 1
ATOM 4900 O O . GLY B 1 71 ? -29.453 -10.969 -13.32 1 90.38 71 GLY B O 1
ATOM 4901 N N . GLU B 1 72 ? -28.125 -9.305 -12.859 1 90.19 72 GLU B N 1
ATOM 4902 C CA . GLU B 1 72 ? -29.234 -8.359 -12.734 1 90.19 72 GLU B CA 1
ATOM 4903 C C . GLU B 1 72 ? -29.875 -8.078 -14.086 1 90.19 72 GLU B C 1
ATOM 4905 O O . GLU B 1 72 ? -31.094 -7.965 -14.188 1 90.19 72 GLU B O 1
ATOM 4910 N N . TYR B 1 73 ? -29.078 -7.953 -15.094 1 93.69 73 TYR B N 1
ATOM 4911 C CA . TYR B 1 73 ? -29.594 -7.754 -16.438 1 93.69 73 TYR B CA 1
ATOM 4912 C C . TYR B 1 73 ? -30.422 -8.953 -16.891 1 93.69 73 TYR B C 1
ATOM 4914 O O . TYR B 1 73 ? -31.453 -8.797 -17.547 1 93.69 73 TYR B O 1
ATOM 4922 N N . ARG B 1 74 ? -29.938 -10.117 -16.578 1 90.94 74 ARG B N 1
ATOM 4923 C CA . ARG B 1 74 ? -30.672 -11.328 -16.906 1 90.94 74 ARG B CA 1
ATOM 4924 C C . ARG B 1 74 ? -32.031 -11.359 -16.203 1 90.94 74 ARG B C 1
ATOM 4926 O O . ARG B 1 74 ? -33.031 -11.711 -16.812 1 90.94 74 ARG B O 1
ATOM 4933 N N . ARG B 1 75 ? -32.031 -11.023 -14.93 1 87.81 75 ARG B N 1
ATOM 4934 C CA . ARG B 1 75 ? -33.281 -11.023 -14.156 1 87.81 75 ARG B CA 1
ATOM 4935 C C . ARG B 1 75 ? -34.281 -10.023 -14.727 1 87.81 75 ARG B C 1
ATOM 4937 O O . ARG B 1 75 ? -35.5 -10.25 -14.688 1 87.81 75 ARG B O 1
ATOM 4944 N N . GLU B 1 76 ? -33.781 -8.992 -15.227 1 87.88 76 GLU B N 1
ATOM 4945 C CA . GLU B 1 76 ? -34.656 -7.996 -15.852 1 87.88 76 GLU B CA 1
ATOM 4946 C C . GLU B 1 76 ? -35.188 -8.484 -17.203 1 87.88 76 GLU B C 1
ATOM 4948 O O . GLU B 1 76 ? -36.312 -8.211 -17.578 1 87.88 76 GLU B O 1
ATOM 4953 N N . ALA B 1 77 ? -34.344 -9.227 -17.844 1 87.31 77 ALA B N 1
ATOM 4954 C CA . ALA B 1 77 ? -34.688 -9.711 -19.172 1 87.31 77 ALA B CA 1
ATOM 4955 C C . ALA B 1 77 ? -35.594 -10.922 -19.094 1 87.31 77 ALA B C 1
ATOM 4957 O O . ALA B 1 77 ? -36.5 -11.086 -19.922 1 87.31 77 ALA B O 1
ATOM 4958 N N . VAL B 1 78 ? -35.219 -11.789 -18.172 1 83.56 78 VAL B N 1
ATOM 4959 C CA . VAL B 1 78 ? -36 -13 -17.984 1 83.56 78 VAL B CA 1
ATOM 4960 C C . VAL B 1 78 ? -36.719 -12.961 -16.625 1 83.56 78 VAL B C 1
ATOM 4962 O O . VAL B 1 78 ? -36.125 -13.344 -15.617 1 83.56 78 VAL B O 1
ATOM 4965 N N . ARG B 1 79 ? -37.875 -12.57 -16.562 1 72.75 79 ARG B N 1
ATOM 4966 C CA . ARG B 1 79 ? -38.594 -12.312 -15.32 1 72.75 79 ARG B CA 1
ATOM 4967 C C . ARG B 1 79 ? -38.875 -13.617 -14.578 1 72.75 79 ARG B C 1
ATOM 4969 O O . ARG B 1 79 ? -38.906 -13.633 -13.344 1 72.75 79 ARG B O 1
ATOM 4976 N N . TRP B 1 80 ? -39 -14.609 -15.344 1 69.19 80 TRP B N 1
ATOM 4977 C CA . TRP B 1 80 ? -39.312 -15.836 -14.617 1 69.19 80 TRP B CA 1
ATOM 4978 C C . TRP B 1 80 ? -38.219 -16.875 -14.812 1 69.19 80 TRP B C 1
ATOM 4980 O O . TRP B 1 80 ? -38 -17.359 -15.93 1 69.19 80 TRP B O 1
ATOM 4990 N N . TYR B 1 81 ? -37.438 -17.031 -13.836 1 70.38 81 TYR B N 1
ATOM 4991 C CA . TYR B 1 81 ? -36.406 -18.062 -13.812 1 70.38 81 TYR B CA 1
ATOM 4992 C C . TYR B 1 81 ? -37.031 -19.422 -13.523 1 70.38 81 TYR B C 1
ATOM 4994 O O . TYR B 1 81 ? -37.781 -19.578 -12.57 1 70.38 81 TYR B O 1
ATOM 5002 N N . ARG B 1 82 ? -36.844 -20.312 -14.367 1 69.38 82 ARG B N 1
ATOM 5003 C CA . ARG B 1 82 ? -37.5 -21.609 -14.227 1 69.38 82 ARG B CA 1
ATOM 5004 C C . ARG B 1 82 ? -36.562 -22.625 -13.578 1 69.38 82 ARG B C 1
ATOM 5006 O O . ARG B 1 82 ? -36.906 -23.25 -12.578 1 69.38 82 ARG B O 1
ATOM 5013 N N . SER B 1 83 ? -35.5 -22.844 -14.156 1 80.75 83 SER B N 1
ATOM 5014 C CA . SER B 1 83 ? -34.594 -23.859 -13.633 1 80.75 83 SER B CA 1
ATOM 5015 C C . SER B 1 83 ? -33.188 -23.672 -14.18 1 80.75 83 SER B C 1
ATOM 5017 O O . SER B 1 83 ? -32.938 -22.781 -15 1 80.75 83 SER B O 1
ATOM 5019 N N . TYR B 1 84 ? -32.406 -24.484 -13.641 1 88.19 84 TYR B N 1
ATOM 5020 C CA . TYR B 1 84 ? -31 -24.516 -14.055 1 88.19 84 TYR B CA 1
ATOM 5021 C C . TYR B 1 84 ? -30.875 -24.703 -15.562 1 88.19 84 TYR B C 1
ATOM 5023 O O . TYR B 1 84 ? -29.812 -24.469 -16.141 1 88.19 84 TYR B O 1
ATOM 5031 N N . ASP B 1 85 ? -31.906 -25.047 -16.25 1 88.12 85 ASP B N 1
ATOM 5032 C CA . ASP B 1 85 ? -31.906 -25.312 -17.688 1 88.12 85 ASP B CA 1
ATOM 5033 C C . ASP B 1 85 ? -31.484 -24.078 -18.469 1 88.12 85 ASP B C 1
ATOM 5035 O O . ASP B 1 85 ? -30.922 -24.188 -19.562 1 88.12 85 ASP B O 1
ATOM 5039 N N . PHE B 1 86 ? -31.734 -23.016 -17.922 1 90.19 86 PHE B N 1
ATOM 5040 C CA . PHE B 1 86 ? -31.406 -21.75 -18.547 1 90.19 86 PHE B CA 1
ATOM 5041 C C . PHE B 1 86 ? -29.891 -21.609 -18.734 1 90.19 86 PHE B C 1
ATOM 5043 O O . PHE B 1 86 ? -29.438 -20.859 -19.594 1 90.19 86 PHE B O 1
ATOM 5050 N N . PHE B 1 87 ? -29.156 -22.422 -18.031 1 91.75 87 PHE B N 1
ATOM 5051 C CA . PHE B 1 87 ? -27.703 -22.203 -18 1 91.75 87 PHE B CA 1
ATOM 5052 C C . PHE B 1 87 ? -26.984 -23.359 -18.703 1 91.75 87 PHE B C 1
ATOM 5054 O O . PHE B 1 87 ? -25.75 -23.391 -18.734 1 91.75 87 PHE B O 1
ATOM 5061 N N . ARG B 1 88 ? -27.719 -24.234 -19.234 1 90.75 88 ARG B N 1
ATOM 5062 C CA . ARG B 1 88 ? -27.125 -25.328 -20 1 90.75 88 ARG B CA 1
ATOM 5063 C C . ARG B 1 88 ? -26.438 -24.797 -21.266 1 90.75 88 ARG B C 1
ATOM 5065 O O . ARG B 1 88 ? -26.953 -23.891 -21.922 1 90.75 88 ARG B O 1
ATOM 5072 N N . HIS B 1 89 ? -25.312 -25.391 -21.656 1 88.5 89 HIS B N 1
ATOM 5073 C CA . HIS B 1 89 ? -24.531 -24.938 -22.797 1 88.5 89 HIS B CA 1
ATOM 5074 C C . HIS B 1 89 ? -25.203 -25.344 -24.109 1 88.5 89 HIS B C 1
ATOM 5076 O O . HIS B 1 89 ? -24.906 -24.766 -25.172 1 88.5 89 HIS B O 1
ATOM 5082 N N . ASP B 1 90 ? -26.047 -26.328 -24.016 1 90.06 90 ASP B N 1
ATOM 5083 C CA . ASP B 1 90 ? -26.703 -26.797 -25.234 1 90.06 90 ASP B CA 1
ATOM 5084 C C . ASP B 1 90 ? -28.047 -26.094 -25.422 1 90.06 90 ASP B C 1
ATOM 5086 O O . ASP B 1 90 ? -28.75 -26.359 -26.406 1 90.06 90 ASP B O 1
ATOM 5090 N N . ASN B 1 91 ? -28.453 -25.297 -24.484 1 91.56 91 ASN B N 1
ATOM 5091 C CA . ASN B 1 91 ? -29.656 -24.484 -24.641 1 91.56 91 ASN B CA 1
ATOM 5092 C C . ASN B 1 91 ? -29.375 -23.219 -25.469 1 91.56 91 ASN B C 1
ATOM 5094 O O . ASN B 1 91 ? -29.016 -22.188 -24.906 1 91.56 91 ASN B O 1
ATOM 5098 N N . GLU B 1 92 ? -29.609 -23.203 -26.719 1 91.44 92 GLU B N 1
ATOM 5099 C CA . GLU B 1 92 ? -29.203 -22.172 -27.641 1 91.44 92 GLU B CA 1
ATOM 5100 C C . GLU B 1 92 ? -29.938 -20.859 -27.375 1 91.44 92 GLU B C 1
ATOM 5102 O O . GLU B 1 92 ? -29.344 -19.781 -27.438 1 91.44 92 GLU B O 1
ATOM 5107 N N . ASP B 1 93 ? -31.219 -20.953 -27.094 1 90.19 93 ASP B N 1
ATOM 5108 C CA . ASP B 1 93 ? -32 -19.766 -26.812 1 90.19 93 ASP B CA 1
ATOM 5109 C C . ASP B 1 93 ? -31.5 -19.031 -25.578 1 90.19 93 ASP B C 1
ATOM 5111 O O . ASP B 1 93 ? -31.359 -17.812 -25.578 1 90.19 93 ASP B O 1
ATOM 5115 N N . ALA B 1 94 ? -31.297 -19.797 -24.594 1 91.06 94 ALA B N 1
ATOM 5116 C CA . ALA B 1 94 ? -30.797 -19.219 -23.344 1 91.06 94 ALA B CA 1
ATOM 5117 C C . ALA B 1 94 ? -29.422 -18.594 -23.547 1 91.06 94 ALA B C 1
ATOM 5119 O O . ALA B 1 94 ? -29.109 -17.562 -22.953 1 91.06 94 ALA B O 1
ATOM 5120 N N . MET B 1 95 ? -28.578 -19.203 -24.359 1 91.19 95 MET B N 1
ATOM 5121 C CA . MET B 1 95 ? -27.25 -18.703 -24.656 1 91.19 95 MET B CA 1
ATOM 5122 C C . MET B 1 95 ? -27.312 -17.328 -25.328 1 91.19 95 MET B C 1
ATOM 5124 O O . MET B 1 95 ? -26.516 -16.438 -25.031 1 91.19 95 MET B O 1
ATOM 5128 N N . LYS B 1 96 ? -28.297 -17.203 -26.188 1 92 96 LYS B N 1
ATOM 5129 C CA . LYS B 1 96 ? -28.484 -15.93 -26.875 1 92 96 LYS B CA 1
ATOM 5130 C C . LYS B 1 96 ? -28.891 -14.836 -25.906 1 92 96 LYS B C 1
ATOM 5132 O O . LYS B 1 96 ? -28.391 -13.711 -25.984 1 92 96 LYS B O 1
ATOM 5137 N N . ILE B 1 97 ? -29.766 -15.227 -25.062 1 92.06 97 ILE B N 1
ATOM 5138 C CA . ILE B 1 97 ? -30.25 -14.258 -24.078 1 92.06 97 ILE B CA 1
ATOM 5139 C C . ILE B 1 97 ? -29.094 -13.844 -23.156 1 92.06 97 ILE B C 1
ATOM 5141 O O . ILE B 1 97 ? -28.922 -12.664 -22.859 1 92.06 97 ILE B O 1
ATOM 5145 N N . ARG B 1 98 ? -28.312 -14.758 -22.719 1 91.94 98 ARG B N 1
ATOM 5146 C CA . ARG B 1 98 ? -27.172 -14.469 -21.844 1 91.94 98 ARG B CA 1
ATOM 5147 C C . ARG B 1 98 ? -26.172 -13.555 -22.531 1 91.94 98 ARG B C 1
ATOM 5149 O O . ARG B 1 98 ? -25.641 -12.633 -21.906 1 91.94 98 ARG B O 1
ATOM 5156 N N . LYS B 1 99 ? -25.938 -13.828 -23.75 1 92.75 99 LYS B N 1
ATOM 5157 C CA . LYS B 1 99 ? -25.031 -12.984 -24.516 1 92.75 99 LYS B CA 1
ATOM 5158 C C . LYS B 1 99 ? -25.562 -11.562 -24.656 1 92.75 99 LYS B C 1
ATOM 5160 O O . LYS B 1 99 ? -24.812 -10.594 -24.531 1 92.75 99 LYS B O 1
ATOM 5165 N N . GLN B 1 100 ? -26.812 -11.453 -24.891 1 93.88 100 GLN B N 1
ATOM 5166 C CA . GLN B 1 100 ? -27.438 -10.141 -25.031 1 93.88 100 GLN B CA 1
ATOM 5167 C C . GLN B 1 100 ? -27.344 -9.352 -23.719 1 93.88 100 GLN B C 1
ATOM 5169 O O . GLN B 1 100 ? -27.141 -8.141 -23.734 1 93.88 100 GLN B O 1
ATOM 5174 N N . CYS B 1 101 ? -27.547 -10.047 -22.672 1 95.31 101 CYS B N 1
ATOM 5175 C CA . CYS B 1 101 ? -27.438 -9.391 -21.375 1 95.31 101 CYS B CA 1
ATOM 5176 C C . CYS B 1 101 ? -26.031 -8.891 -21.125 1 95.31 101 CYS B C 1
ATOM 5178 O O . CYS B 1 101 ? -25.828 -7.789 -20.609 1 95.31 101 CYS B O 1
ATOM 5180 N N . ALA B 1 102 ? -25.031 -9.703 -21.516 1 96.06 102 ALA B N 1
ATOM 5181 C CA . ALA B 1 102 ? -23.641 -9.305 -21.359 1 96.06 102 ALA B CA 1
ATOM 5182 C C . ALA B 1 102 ? -23.328 -8.07 -22.203 1 96.06 102 ALA B C 1
ATOM 5184 O O . ALA B 1 102 ? -22.672 -7.137 -21.734 1 96.06 102 ALA B O 1
ATOM 5185 N N . VAL B 1 103 ? -23.844 -8.078 -23.375 1 95.56 103 VAL B N 1
ATOM 5186 C CA . VAL B 1 103 ? -23.594 -6.965 -24.297 1 95.56 103 VAL B CA 1
ATOM 5187 C C . VAL B 1 103 ? -24.297 -5.703 -23.766 1 95.56 103 VAL B C 1
ATOM 5189 O O . VAL B 1 103 ? -23.734 -4.605 -23.844 1 95.56 103 VAL B O 1
ATOM 5192 N N . ALA B 1 104 ? -25.469 -5.891 -23.25 1 96.75 104 ALA B N 1
ATOM 5193 C CA . ALA B 1 104 ? -26.188 -4.758 -22.688 1 96.75 104 ALA B CA 1
ATOM 5194 C C . ALA B 1 104 ? -25.422 -4.156 -21.5 1 96.75 104 ALA B C 1
ATOM 5196 O O . ALA B 1 104 ? -25.328 -2.936 -21.375 1 96.75 104 ALA B O 1
ATOM 5197 N N . ALA B 1 105 ? -24.906 -5.016 -20.703 1 97.38 105 ALA B N 1
ATOM 5198 C CA . ALA B 1 105 ? -24.109 -4.555 -19.562 1 97.38 105 ALA B CA 1
ATOM 5199 C C . ALA B 1 105 ? -22.859 -3.809 -20.031 1 97.38 105 ALA B C 1
ATOM 5201 O O . ALA B 1 105 ? -22.5 -2.781 -19.453 1 97.38 105 ALA B O 1
ATOM 5202 N N . LEU B 1 106 ? -22.219 -4.324 -21.062 1 97.06 106 LEU B N 1
ATOM 5203 C CA . LEU B 1 106 ? -21.016 -3.682 -21.609 1 97.06 106 LEU B CA 1
ATOM 5204 C C . LEU B 1 106 ? -21.359 -2.312 -22.188 1 97.06 106 LEU B C 1
ATOM 5206 O O . LEU B 1 106 ? -20.594 -1.364 -22.047 1 97.06 106 LEU B O 1
ATOM 5210 N N . ARG B 1 107 ? -22.484 -2.238 -22.766 1 96.69 107 ARG B N 1
ATOM 5211 C CA . ARG B 1 107 ? -22.922 -0.959 -23.328 1 96.69 107 ARG B CA 1
ATOM 5212 C C . ARG B 1 107 ? -23.156 0.064 -22.219 1 96.69 107 ARG B C 1
ATOM 5214 O O . ARG B 1 107 ? -22.797 1.234 -22.359 1 96.69 107 ARG B O 1
ATOM 5221 N N . ASP B 1 108 ? -23.75 -0.384 -21.203 1 97.5 108 ASP B N 1
ATOM 5222 C CA . ASP B 1 108 ? -23.938 0.504 -20.062 1 97.5 108 ASP B CA 1
ATOM 5223 C C . ASP B 1 108 ? -22.609 0.908 -19.453 1 97.5 108 ASP B C 1
ATOM 5225 O O . ASP B 1 108 ? -22.438 2.053 -19.016 1 97.5 108 ASP B O 1
ATOM 5229 N N . ALA B 1 109 ? -21.734 -0.073 -19.375 1 97.19 109 ALA B N 1
ATOM 5230 C CA . ALA B 1 109 ? -20.391 0.244 -18.891 1 97.19 109 ALA B CA 1
ATOM 5231 C C . ALA B 1 109 ? -19.719 1.289 -19.766 1 97.19 109 ALA B C 1
ATOM 5233 O O . ALA B 1 109 ? -19.047 2.193 -19.266 1 97.19 109 ALA B O 1
ATOM 5234 N N . LYS B 1 110 ? -19.953 1.131 -21 1 96.81 110 LYS B N 1
ATOM 5235 C CA . LYS B 1 110 ? -19.406 2.104 -21.938 1 96.81 110 LYS B CA 1
ATOM 5236 C C . LYS B 1 110 ? -19.969 3.498 -21.688 1 96.81 110 LYS B C 1
ATOM 5238 O O . LYS B 1 110 ? -19.219 4.477 -21.641 1 96.81 110 LYS B O 1
ATOM 5243 N N . SER B 1 111 ? -21.219 3.566 -21.484 1 97.06 111 SER B N 1
ATOM 5244 C CA . SER B 1 111 ? -21.859 4.848 -21.188 1 97.06 111 SER B CA 1
ATOM 5245 C C . SER B 1 111 ? -21.312 5.449 -19.906 1 97.06 111 SER B C 1
ATOM 5247 O O . SER B 1 111 ? -21.062 6.652 -19.828 1 97.06 111 SER B O 1
ATOM 5249 N N . TYR B 1 112 ? -21.094 4.633 -18.984 1 97.06 112 TYR B N 1
ATOM 5250 C CA . TYR B 1 112 ? -20.578 5.07 -17.688 1 97.06 112 TYR B CA 1
ATOM 5251 C C . TYR B 1 112 ? -19.156 5.605 -17.812 1 97.06 112 TYR B C 1
ATOM 5253 O O . TYR B 1 112 ? -18.844 6.66 -17.266 1 97.06 112 TYR B O 1
ATOM 5261 N N . LEU B 1 113 ? -18.312 4.898 -18.562 1 96.12 113 LEU B N 1
ATOM 5262 C CA . LEU B 1 113 ? -16.891 5.23 -18.656 1 96.12 113 LEU B CA 1
ATOM 5263 C C . LEU B 1 113 ? -16.672 6.395 -19.625 1 96.12 113 LEU B C 1
ATOM 5265 O O . LEU B 1 113 ? -15.703 7.137 -19.484 1 96.12 113 LEU B O 1
ATOM 5269 N N . THR B 1 114 ? -17.625 6.625 -20.547 1 93.56 114 THR B N 1
ATOM 5270 C CA . THR B 1 114 ? -17.406 7.645 -21.578 1 93.56 114 THR B CA 1
ATOM 5271 C C . THR B 1 114 ? -18.219 8.898 -21.266 1 93.56 114 THR B C 1
ATOM 5273 O O . THR B 1 114 ? -17.766 10.016 -21.547 1 93.56 114 THR B O 1
ATOM 5276 N N . GLU B 1 115 ? -19.391 8.703 -20.609 1 92.06 115 GLU B N 1
ATOM 5277 C CA . GLU B 1 115 ? -20.312 9.828 -20.5 1 92.06 115 GLU B CA 1
ATOM 5278 C C . GLU B 1 115 ? -20.484 10.266 -19.062 1 92.06 115 GLU B C 1
ATOM 5280 O O . GLU B 1 115 ? -20.688 11.453 -18.781 1 92.06 115 GLU B O 1
ATOM 5285 N N . GLU B 1 116 ? -20.422 9.438 -18.156 1 92.12 116 GLU B N 1
ATOM 5286 C CA . GLU B 1 116 ? -20.828 9.742 -16.781 1 92.12 116 GLU B CA 1
ATOM 5287 C C . GLU B 1 116 ? -19.609 10.062 -15.914 1 92.12 116 GLU B C 1
ATOM 5289 O O . GLU B 1 116 ? -19.734 10.227 -14.695 1 92.12 116 GLU B O 1
ATOM 5294 N N . GLY B 1 117 ? -18.406 10.031 -16.516 1 89.25 117 GLY B N 1
ATOM 5295 C CA . GLY B 1 117 ? -17.234 10.383 -15.742 1 89.25 117 GLY B CA 1
ATOM 5296 C C . GLY B 1 117 ? -16.672 9.227 -14.938 1 89.25 117 GLY B C 1
ATOM 5297 O O . GLY B 1 117 ? -15.898 9.43 -13.992 1 89.25 117 GLY B O 1
ATOM 5298 N N . GLY B 1 118 ? -17.141 8.008 -15.227 1 93.62 118 GLY B N 1
ATOM 5299 C CA . GLY B 1 118 ? -16.609 6.824 -14.578 1 93.62 118 GLY B CA 1
ATOM 5300 C C . GLY B 1 118 ? -15.164 6.531 -14.969 1 93.62 118 GLY B C 1
ATOM 5301 O O . GLY B 1 118 ? -14.734 6.883 -16.062 1 93.62 118 GLY B O 1
ATOM 5302 N N . GLN B 1 119 ? -14.438 5.934 -14.023 1 93.56 119 GLN B N 1
ATOM 5303 C CA . GLN B 1 119 ? -13.047 5.59 -14.305 1 93.56 119 GLN B CA 1
ATOM 5304 C C . GLN B 1 119 ? -12.852 4.078 -14.344 1 93.56 119 GLN B C 1
ATOM 5306 O O . GLN B 1 119 ? -11.992 3.576 -15.078 1 93.56 119 GLN B O 1
ATOM 5311 N N . ILE B 1 120 ? -13.594 3.363 -13.516 1 97 120 ILE B N 1
ATOM 5312 C CA . ILE B 1 120 ? -13.477 1.909 -13.469 1 97 120 ILE B CA 1
ATOM 5313 C C . ILE B 1 120 ? -14.867 1.278 -13.555 1 97 120 ILE B C 1
ATOM 5315 O O . ILE B 1 120 ? -15.805 1.733 -12.898 1 97 120 ILE B O 1
ATOM 5319 N N . ALA B 1 121 ? -15.023 0.394 -14.422 1 98.19 121 ALA B N 1
ATOM 5320 C CA . ALA B 1 121 ? -16.234 -0.425 -14.5 1 98.19 121 ALA B CA 1
ATOM 5321 C C . ALA B 1 121 ? -15.938 -1.874 -14.125 1 98.19 121 ALA B C 1
ATOM 5323 O O . ALA B 1 121 ? -15.016 -2.484 -14.656 1 98.19 121 ALA B O 1
ATOM 5324 N N . VAL B 1 122 ? -16.703 -2.359 -13.148 1 98.06 122 VAL B N 1
ATOM 5325 C CA . VAL B 1 122 ? -16.562 -3.758 -12.766 1 98.06 122 VAL B CA 1
ATOM 5326 C C . VAL B 1 122 ? -17.625 -4.602 -13.477 1 98.06 122 VAL B C 1
ATOM 5328 O O . VAL B 1 122 ? -18.812 -4.43 -13.258 1 98.06 122 VAL B O 1
ATOM 5331 N N . PHE B 1 123 ? -17.172 -5.387 -14.398 1 98.25 123 PHE B N 1
ATOM 5332 C CA . PHE B 1 123 ? -18.016 -6.305 -15.133 1 98.25 123 PHE B CA 1
ATOM 5333 C C . PHE B 1 123 ? -18.172 -7.625 -14.383 1 98.25 123 PHE B C 1
ATOM 5335 O O . PHE B 1 123 ? -17.359 -8.531 -14.539 1 98.25 123 PHE B O 1
ATOM 5342 N N . ASP B 1 124 ? -19.266 -7.711 -13.609 1 96.88 124 ASP B N 1
ATOM 5343 C CA . ASP B 1 124 ? -19.469 -8.828 -12.695 1 96.88 124 ASP B CA 1
ATOM 5344 C C . ASP B 1 124 ? -20.312 -9.922 -13.344 1 96.88 124 ASP B C 1
ATOM 5346 O O . ASP B 1 124 ? -21.531 -9.812 -13.414 1 96.88 124 ASP B O 1
ATOM 5350 N N . ALA B 1 125 ? -19.688 -10.906 -13.828 1 96.19 125 ALA B N 1
ATOM 5351 C CA . ALA B 1 125 ? -20.266 -12.102 -14.43 1 96.19 125 ALA B CA 1
ATOM 5352 C C . ALA B 1 125 ? -19.344 -13.305 -14.266 1 96.19 125 ALA B C 1
ATOM 5354 O O . ALA B 1 125 ? -18.297 -13.195 -13.625 1 96.19 125 ALA B O 1
ATOM 5355 N N . THR B 1 126 ? -19.734 -14.469 -14.719 1 95.81 126 THR B N 1
ATOM 5356 C CA . THR B 1 126 ? -18.906 -15.656 -14.578 1 95.81 126 THR B CA 1
ATOM 5357 C C . THR B 1 126 ? -17.75 -15.625 -15.562 1 95.81 126 THR B C 1
ATOM 5359 O O . THR B 1 126 ? -16.609 -15.93 -15.203 1 95.81 126 THR B O 1
ATOM 5362 N N . ASN B 1 127 ? -18 -15.164 -16.797 1 96.44 127 ASN B N 1
ATOM 5363 C CA . ASN B 1 127 ? -16.984 -15.086 -17.844 1 96.44 127 ASN B CA 1
ATOM 5364 C C . ASN B 1 127 ? -16.125 -16.344 -17.891 1 96.44 127 ASN B C 1
ATOM 5366 O O . ASN B 1 127 ? -14.891 -16.25 -17.875 1 96.44 127 ASN B O 1
ATOM 5370 N N . THR B 1 128 ? -16.734 -17.484 -18.016 1 94.5 128 THR B N 1
ATOM 5371 C CA . THR B 1 128 ? -16.125 -18.797 -17.781 1 94.5 128 THR B CA 1
ATOM 5372 C C . THR B 1 128 ? -15.297 -19.219 -19 1 94.5 128 THR B C 1
ATOM 5374 O O . THR B 1 128 ? -14.305 -19.938 -18.859 1 94.5 128 THR B O 1
ATOM 5377 N N . THR B 1 129 ? -15.641 -18.781 -20.203 1 95.06 129 THR B N 1
ATOM 5378 C CA . THR B 1 129 ? -14.969 -19.266 -21.406 1 95.06 129 THR B CA 1
ATOM 5379 C C . THR B 1 129 ? -14.008 -18.219 -21.938 1 95.06 129 THR B C 1
ATOM 5381 O O . THR B 1 129 ? -14.188 -17.016 -21.688 1 95.06 129 THR B O 1
ATOM 5384 N N . ARG B 1 130 ? -13 -18.656 -22.656 1 96.12 130 ARG B N 1
ATOM 5385 C CA . ARG B 1 130 ? -12.047 -17.766 -23.297 1 96.12 130 ARG B CA 1
ATOM 5386 C C . ARG B 1 130 ? -12.727 -16.891 -24.344 1 96.12 130 ARG B C 1
ATOM 5388 O O . ARG B 1 130 ? -12.375 -15.719 -24.5 1 96.12 130 ARG B O 1
ATOM 5395 N N . GLU B 1 131 ? -13.695 -17.531 -25 1 93.81 131 GLU B N 1
ATOM 5396 C CA . GLU B 1 131 ? -14.438 -16.797 -26.031 1 93.81 131 GLU B CA 1
ATOM 5397 C C . GLU B 1 131 ? -15.156 -15.594 -25.422 1 93.81 131 GLU B C 1
ATOM 5399 O O . GLU B 1 131 ? -15.141 -14.5 -26 1 93.81 131 GLU B O 1
ATOM 5404 N N . ARG B 1 132 ? -15.766 -15.812 -24.312 1 94.38 132 ARG B N 1
ATOM 5405 C CA . ARG B 1 132 ? -16.469 -14.734 -23.625 1 94.38 132 ARG B CA 1
ATOM 5406 C C . ARG B 1 132 ? -15.5 -13.641 -23.188 1 94.38 132 ARG B C 1
ATOM 5408 O O . ARG B 1 132 ? -15.797 -12.453 -23.344 1 94.38 132 ARG B O 1
ATOM 5415 N N . ARG B 1 133 ? -14.359 -13.961 -22.688 1 97.12 133 ARG B N 1
ATOM 5416 C CA . ARG B 1 133 ? -13.367 -12.992 -22.219 1 97.12 133 ARG B CA 1
ATOM 5417 C C . ARG B 1 133 ? -12.758 -12.234 -23.391 1 97.12 133 ARG B C 1
ATOM 5419 O O . ARG B 1 133 ? -12.445 -11.047 -23.281 1 97.12 133 ARG B O 1
ATOM 5426 N N . GLU B 1 134 ? -12.664 -12.945 -24.5 1 96.12 134 GLU B N 1
ATOM 5427 C CA . GLU B 1 134 ? -12.172 -12.289 -25.703 1 96.12 134 GLU B CA 1
ATOM 5428 C C . GLU B 1 134 ? -13.148 -11.219 -26.188 1 96.12 134 GLU B C 1
ATOM 5430 O O . GLU B 1 134 ? -12.734 -10.18 -26.703 1 96.12 134 GLU B O 1
ATOM 5435 N N . MET B 1 135 ? -14.367 -11.555 -26.031 1 95.06 135 MET B N 1
ATOM 5436 C CA . MET B 1 135 ? -15.391 -10.57 -26.391 1 95.06 135 MET B CA 1
ATOM 5437 C C . MET B 1 135 ? -15.219 -9.289 -25.578 1 95.06 135 MET B C 1
ATOM 5439 O O . MET B 1 135 ? -15.25 -8.188 -26.141 1 95.06 135 MET B O 1
ATOM 5443 N N . VAL B 1 136 ? -15 -9.406 -24.312 1 96.88 136 VAL B N 1
ATOM 5444 C CA . VAL B 1 136 ? -14.828 -8.258 -23.422 1 96.88 136 VAL B CA 1
ATOM 5445 C C . VAL B 1 136 ? -13.531 -7.531 -23.781 1 96.88 136 VAL B C 1
ATOM 5447 O O . VAL B 1 136 ? -13.5 -6.297 -23.812 1 96.88 136 VAL B O 1
ATOM 5450 N N . LEU B 1 137 ? -12.461 -8.32 -24.031 1 97.31 137 LEU B N 1
ATOM 5451 C CA . LEU B 1 137 ? -11.164 -7.75 -24.375 1 97.31 137 LEU B CA 1
ATOM 5452 C C . LEU B 1 137 ? -11.266 -6.918 -25.656 1 97.31 137 LEU B C 1
ATOM 5454 O O . LEU B 1 137 ? -10.75 -5.801 -25.719 1 97.31 137 LEU B O 1
ATOM 5458 N N . ASN B 1 138 ? -11.977 -7.469 -26.625 1 96.19 138 ASN B N 1
ATOM 5459 C CA . ASN B 1 138 ? -12.141 -6.77 -27.906 1 96.19 138 ASN B CA 1
ATOM 5460 C C . ASN B 1 138 ? -12.961 -5.496 -27.734 1 96.19 138 ASN B C 1
ATOM 5462 O O . ASN B 1 138 ? -12.617 -4.453 -28.297 1 96.19 138 ASN B O 1
ATOM 5466 N N . PHE B 1 139 ? -13.977 -5.613 -27.016 1 96.19 139 PHE B N 1
ATOM 5467 C CA . PHE B 1 139 ? -14.812 -4.449 -26.75 1 96.19 139 PHE B CA 1
ATOM 5468 C C . PHE B 1 139 ? -14.008 -3.346 -26.078 1 96.19 139 PHE B C 1
ATOM 5470 O O . PHE B 1 139 ? -14.094 -2.18 -26.469 1 96.19 139 PHE B O 1
ATO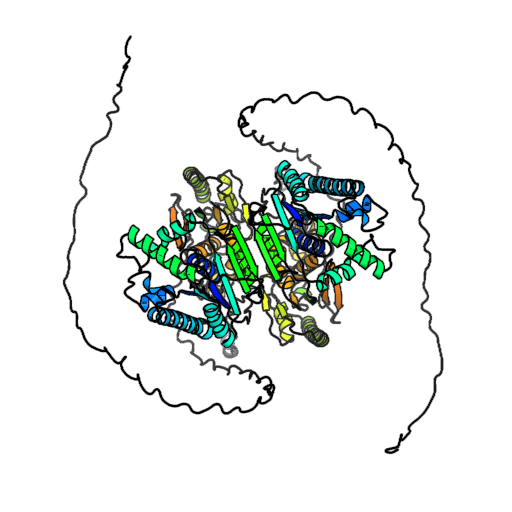M 5477 N N . SER B 1 140 ? -13.188 -3.664 -25.078 1 96.06 140 SER B N 1
ATOM 5478 C CA . SER B 1 140 ? -12.383 -2.703 -24.344 1 96.06 140 SER B CA 1
ATOM 5479 C C . SER B 1 140 ? -11.281 -2.109 -25.219 1 96.06 140 SER B C 1
ATOM 5481 O O . SER B 1 140 ? -11 -0.913 -25.141 1 96.06 140 SER B O 1
ATOM 5483 N N . LYS B 1 141 ? -10.727 -2.967 -26.016 1 94.75 141 LYS B N 1
ATOM 5484 C CA . LYS B 1 141 ? -9.664 -2.518 -26.906 1 94.75 141 LYS B CA 1
ATOM 5485 C C . LYS B 1 141 ? -10.188 -1.473 -27.891 1 94.75 141 LYS B C 1
ATOM 5487 O O . LYS B 1 141 ? -9.5 -0.495 -28.188 1 94.75 141 LYS B O 1
ATOM 5492 N N . GLU B 1 142 ? -11.359 -1.7 -28.344 1 94.19 142 GLU B N 1
ATOM 5493 C CA . GLU B 1 142 ? -11.992 -0.774 -29.281 1 94.19 142 GLU B CA 1
ATOM 5494 C C . GLU B 1 142 ? -12.141 0.616 -28.656 1 94.19 142 GLU B C 1
ATOM 5496 O O . GLU B 1 142 ? -12.125 1.62 -29.375 1 94.19 142 GLU B O 1
ATOM 5501 N N . HIS B 1 143 ? -12.18 0.708 -27.438 1 93 143 HIS B N 1
ATOM 5502 C CA . HIS B 1 143 ? -12.414 1.984 -26.766 1 93 143 HIS B CA 1
ATOM 5503 C C . HIS B 1 143 ? -11.172 2.445 -26.016 1 93 143 HIS B C 1
ATOM 5505 O O . HIS B 1 143 ? -11.219 3.453 -25.297 1 93 143 HIS B O 1
ATOM 5511 N N . GLY B 1 144 ? -10.117 1.677 -26.078 1 91.12 144 GLY B N 1
ATOM 5512 C CA . GLY B 1 144 ? -8.859 2.053 -25.469 1 91.12 144 GLY B CA 1
ATOM 5513 C C . GLY B 1 144 ? -8.859 1.878 -23.953 1 91.12 144 GLY B C 1
ATOM 5514 O O . GLY B 1 144 ? -8.211 2.646 -23.234 1 91.12 144 GLY B O 1
ATOM 5515 N N . TRP B 1 145 ? -9.641 0.984 -23.453 1 94.5 145 TRP B N 1
ATOM 5516 C CA . TRP B 1 145 ? -9.703 0.728 -22.016 1 94.5 145 TRP B CA 1
ATOM 5517 C C . TRP B 1 145 ? -8.727 -0.38 -21.625 1 94.5 145 TRP B C 1
ATOM 5519 O O . TRP B 1 145 ? -8.453 -1.286 -22.406 1 94.5 145 TRP B O 1
ATOM 5529 N N . LYS B 1 146 ? -8.203 -0.3 -20.453 1 94.5 146 LYS B N 1
ATOM 5530 C CA . LYS B 1 146 ? -7.426 -1.392 -19.891 1 94.5 146 LYS B CA 1
ATOM 5531 C C . LYS B 1 146 ? -8.328 -2.436 -19.234 1 94.5 146 LYS B C 1
ATOM 5533 O O . LYS B 1 146 ? -9.414 -2.105 -18.75 1 94.5 146 LYS B O 1
ATOM 5538 N N . VAL B 1 147 ? -7.84 -3.635 -19.328 1 97.12 147 VAL B N 1
ATOM 5539 C CA . VAL B 1 147 ? -8.641 -4.711 -18.75 1 97.12 147 VAL B CA 1
ATOM 5540 C C . VAL B 1 147 ? -7.84 -5.418 -17.656 1 97.12 147 VAL B C 1
ATOM 5542 O O . VAL B 1 147 ? -6.645 -5.676 -17.828 1 97.12 147 VAL B O 1
ATOM 5545 N N . PHE B 1 148 ? -8.484 -5.656 -16.547 1 97.44 148 PHE B N 1
ATOM 5546 C CA . PHE B 1 148 ? -7.914 -6.422 -15.453 1 97.44 148 PHE B CA 1
ATOM 5547 C C . PHE B 1 148 ? -8.867 -7.527 -15 1 97.44 148 PHE B C 1
ATOM 5549 O O . PHE B 1 148 ? -9.977 -7.25 -14.555 1 97.44 148 PHE B O 1
ATOM 5556 N N . PHE B 1 149 ? -8.43 -8.766 -15.133 1 98.38 149 PHE B N 1
ATOM 5557 C CA . PHE B 1 149 ? -9.281 -9.891 -14.758 1 98.38 149 PHE B CA 1
ATOM 5558 C C . PHE B 1 149 ? -9.086 -10.258 -13.289 1 98.38 149 PHE B C 1
ATOM 5560 O O . PHE B 1 149 ? -7.965 -10.227 -12.781 1 98.38 149 PHE B O 1
ATOM 5567 N N . VAL B 1 150 ? -10.156 -10.5 -12.617 1 97.94 150 VAL B N 1
ATOM 5568 C CA . VAL B 1 150 ? -10.141 -11.023 -11.25 1 97.94 150 VAL B CA 1
ATOM 5569 C C . VAL B 1 150 ? -10.867 -12.367 -11.203 1 97.94 150 VAL B C 1
ATOM 5571 O O . VAL B 1 150 ? -12.102 -12.406 -11.297 1 97.94 150 VAL B O 1
ATOM 5574 N N . GLU B 1 151 ? -10.133 -13.438 -11.055 1 98.12 151 GLU B N 1
ATOM 5575 C CA . GLU B 1 151 ? -10.75 -14.758 -11 1 98.12 151 GLU B CA 1
ATOM 5576 C C . GLU B 1 151 ? -10.836 -15.266 -9.562 1 98.12 151 GLU B C 1
ATOM 5578 O O . GLU B 1 151 ? -9.828 -15.305 -8.844 1 98.12 151 GLU B O 1
ATOM 5583 N N . SER B 1 152 ? -12.008 -15.539 -9.172 1 96.19 152 SER B N 1
ATOM 5584 C CA . SER B 1 152 ? -12.234 -16.141 -7.859 1 96.19 152 SER B CA 1
ATOM 5585 C C . SER B 1 152 ? -12.391 -17.656 -7.957 1 96.19 152 SER B C 1
ATOM 5587 O O . SER B 1 152 ? -13.312 -18.141 -8.617 1 96.19 152 SER B O 1
ATOM 5589 N N . VAL B 1 153 ? -11.5 -18.406 -7.336 1 95.31 153 VAL B N 1
ATOM 5590 C CA . VAL B 1 153 ? -11.516 -19.859 -7.355 1 95.31 153 VAL B CA 1
ATOM 5591 C C . VAL B 1 153 ? -11.664 -20.391 -5.934 1 95.31 153 VAL B C 1
ATOM 5593 O O . VAL B 1 153 ? -11 -19.922 -5.012 1 95.31 153 VAL B O 1
ATOM 5596 N N . CYS B 1 154 ? -12.594 -21.25 -5.754 1 93.06 154 CYS B N 1
ATOM 5597 C CA . CYS B 1 154 ? -12.781 -21.891 -4.461 1 93.06 154 CYS B CA 1
ATOM 5598 C C . CYS B 1 154 ? -13.094 -23.375 -4.641 1 93.06 154 CYS B C 1
ATOM 5600 O O . CYS B 1 154 ? -14.094 -23.734 -5.258 1 93.06 154 CYS B O 1
ATOM 5602 N N . ASP B 1 155 ? -12.227 -24.219 -4.078 1 89.88 155 ASP B N 1
ATOM 5603 C CA . ASP B 1 155 ? -12.398 -25.656 -4.199 1 89.88 155 ASP B CA 1
ATOM 5604 C C . ASP B 1 155 ? -12.922 -26.266 -2.891 1 89.88 155 ASP B C 1
ATOM 5606 O O . ASP B 1 155 ? -13.109 -27.469 -2.793 1 89.88 155 ASP B O 1
ATOM 5610 N N . ASP B 1 156 ? -13.172 -25.5 -1.949 1 89.38 156 ASP B N 1
ATOM 5611 C CA . ASP B 1 156 ? -13.711 -25.969 -0.677 1 89.38 156 ASP B CA 1
ATOM 5612 C C . ASP B 1 156 ? -15.234 -26.047 -0.723 1 89.38 156 ASP B C 1
ATOM 5614 O O . ASP B 1 156 ? -15.914 -25.016 -0.755 1 89.38 156 ASP B O 1
ATOM 5618 N N . PRO B 1 157 ? -15.781 -27.188 -0.654 1 90.75 157 PRO B N 1
ATOM 5619 C CA . PRO B 1 157 ? -17.234 -27.344 -0.789 1 90.75 157 PRO B CA 1
ATOM 5620 C C . PRO B 1 157 ? -18 -26.688 0.357 1 90.75 157 PRO B C 1
ATOM 5622 O O . PRO B 1 157 ? -19.141 -26.234 0.165 1 90.75 157 PRO B O 1
ATOM 5625 N N . SER B 1 158 ? -17.359 -26.625 1.476 1 90.12 158 SER B N 1
ATOM 5626 C CA . SER B 1 158 ? -18.047 -26.031 2.617 1 90.12 158 SER B CA 1
ATOM 5627 C C . SER B 1 158 ? -18.266 -24.531 2.416 1 90.12 158 SER B C 1
ATOM 5629 O O . SER B 1 158 ? -19.312 -24 2.754 1 90.12 158 SER B O 1
ATOM 5631 N N . VAL B 1 159 ? -17.281 -23.906 1.901 1 87.25 159 VAL B N 1
ATOM 5632 C CA . VAL B 1 159 ? -17.375 -22.484 1.632 1 87.25 159 VAL B CA 1
ATOM 5633 C C . VAL B 1 159 ? -18.406 -22.234 0.534 1 87.25 159 VAL B C 1
ATOM 5635 O O . VAL B 1 159 ? -19.219 -21.312 0.638 1 87.25 159 VAL B O 1
ATOM 5638 N N . VAL B 1 160 ? -18.422 -23.047 -0.467 1 90.12 160 VAL B N 1
ATOM 5639 C CA . VAL B 1 160 ? -19.359 -22.906 -1.581 1 90.12 160 VAL B CA 1
ATOM 5640 C C . VAL B 1 160 ? -20.797 -23.078 -1.084 1 90.12 160 VAL B C 1
ATOM 5642 O O . VAL B 1 160 ? -21.672 -22.297 -1.424 1 90.12 160 VAL B O 1
ATOM 5645 N N . ALA B 1 161 ? -20.969 -24.047 -0.261 1 88.75 161 ALA B N 1
ATOM 5646 C CA . ALA B 1 161 ? -22.297 -24.312 0.289 1 88.75 161 ALA B CA 1
ATOM 5647 C C . ALA B 1 161 ? -22.781 -23.156 1.142 1 88.75 161 ALA B C 1
ATOM 5649 O O . ALA B 1 161 ? -23.953 -22.766 1.065 1 88.75 161 ALA B O 1
ATOM 5650 N N . ALA B 1 162 ? -21.906 -22.656 1.86 1 84.75 162 ALA B N 1
ATOM 5651 C CA . ALA B 1 162 ? -22.266 -21.516 2.711 1 84.75 162 ALA B CA 1
ATOM 5652 C C . ALA B 1 162 ? -22.641 -20.297 1.871 1 84.75 162 ALA B C 1
ATOM 5654 O O . ALA B 1 162 ? -23.594 -19.578 2.197 1 84.75 162 ALA B O 1
ATOM 5655 N N . ASN B 1 163 ? -21.906 -20.078 0.858 1 84.5 163 ASN B N 1
ATOM 5656 C CA . ASN B 1 163 ? -22.203 -18.969 -0.039 1 84.5 163 ASN B CA 1
ATOM 5657 C C . ASN B 1 163 ? -23.562 -19.125 -0.711 1 84.5 163 ASN B C 1
ATOM 5659 O O . ASN B 1 163 ? -24.281 -18.141 -0.898 1 84.5 163 ASN B O 1
ATOM 5663 N N . ILE B 1 164 ? -23.891 -20.359 -1.07 1 86.81 164 ILE B N 1
ATOM 5664 C CA . ILE B 1 164 ? -25.172 -20.625 -1.694 1 86.81 164 ILE B CA 1
ATOM 5665 C C . ILE B 1 164 ? -26.297 -20.344 -0.699 1 86.81 164 ILE B C 1
ATOM 5667 O O . ILE B 1 164 ? -27.266 -19.641 -1.022 1 86.81 164 ILE B O 1
ATOM 5671 N N . MET B 1 165 ? -26.078 -20.766 0.459 1 82.88 165 MET B N 1
ATOM 5672 C CA . MET B 1 165 ? -27.109 -20.656 1.487 1 82.88 165 MET B CA 1
ATOM 5673 C C . MET B 1 165 ? -27.312 -19.203 1.906 1 82.88 165 MET B C 1
ATOM 5675 O O . MET B 1 165 ? -28.438 -18.75 2.076 1 82.88 165 MET B O 1
ATOM 5679 N N . ASP B 1 166 ? -26.25 -18.469 2.006 1 75.94 166 ASP B N 1
ATOM 5680 C CA . ASP B 1 166 ? -26.297 -17.125 2.566 1 75.94 166 ASP B CA 1
ATOM 5681 C C . ASP B 1 166 ? -26.734 -16.109 1.515 1 75.94 166 ASP B C 1
ATOM 5683 O O . ASP B 1 166 ? -27.438 -15.148 1.829 1 75.94 166 ASP B O 1
ATOM 5687 N N . VAL B 1 167 ? -26.391 -16.312 0.314 1 71.44 167 VAL B N 1
ATOM 5688 C CA . VAL B 1 167 ? -26.531 -15.219 -0.647 1 71.44 167 VAL B CA 1
ATOM 5689 C C . VAL B 1 167 ? -27.5 -15.633 -1.76 1 71.44 167 VAL B C 1
ATOM 5691 O O . VAL B 1 167 ? -28.375 -14.859 -2.146 1 71.44 167 VAL B O 1
ATOM 5694 N N . LYS B 1 168 ? -27.406 -16.828 -2.223 1 72.31 168 LYS B N 1
ATOM 5695 C CA . LYS B 1 168 ? -28.078 -17.156 -3.484 1 72.31 168 LYS B CA 1
ATOM 5696 C C . LYS B 1 168 ? -29.516 -17.609 -3.248 1 72.31 168 LYS B C 1
ATOM 5698 O O . LYS B 1 168 ? -30.391 -17.344 -4.066 1 72.31 168 LYS B O 1
ATOM 5703 N N . LEU B 1 169 ? -29.703 -18.156 -2.031 1 72.56 169 LEU B N 1
ATOM 5704 C CA . LEU B 1 169 ? -31.062 -18.656 -1.798 1 72.56 169 LEU B CA 1
ATOM 5705 C C . LEU B 1 169 ? -32 -17.5 -1.482 1 72.56 169 LEU B C 1
ATOM 5707 O O . LEU B 1 169 ? -33.219 -17.656 -1.61 1 72.56 169 LEU B O 1
ATOM 5711 N N . SER B 1 170 ? -31.375 -16.359 -1.164 1 71.19 170 SER B N 1
ATOM 5712 C CA . SER B 1 170 ? -32.188 -15.188 -0.894 1 71.19 170 SER B CA 1
ATOM 5713 C C . SER B 1 170 ? -32.312 -14.297 -2.125 1 71.19 170 SER B C 1
ATOM 5715 O O . SER B 1 170 ? -33 -13.266 -2.088 1 71.19 170 SER B O 1
ATOM 5717 N N . SER B 1 171 ? -31.812 -14.789 -3.17 1 76.38 171 SER B N 1
ATOM 5718 C CA . SER B 1 171 ? -31.859 -14.016 -4.402 1 76.38 171 SER B CA 1
ATOM 5719 C C . SER B 1 171 ? -33.25 -14.078 -5.051 1 76.38 171 SER B C 1
ATOM 5721 O O . SER B 1 171 ? -34 -15.016 -4.797 1 76.38 171 SER B O 1
ATOM 5723 N N . PRO B 1 172 ? -33.5 -13.133 -5.898 1 77 172 PRO B N 1
ATOM 5724 C CA . PRO B 1 172 ? -34.812 -13.109 -6.57 1 77 172 PRO B CA 1
ATOM 5725 C C . PRO B 1 172 ? -35.062 -14.336 -7.445 1 77 172 PRO B C 1
ATOM 5727 O O . PRO B 1 172 ? -36.188 -14.688 -7.73 1 77 172 PRO B O 1
ATOM 5730 N N . ASP B 1 173 ? -34.031 -15.062 -7.824 1 80.5 173 ASP B N 1
ATOM 5731 C CA . ASP B 1 173 ? -34.156 -16.25 -8.672 1 80.5 173 ASP B CA 1
ATOM 5732 C C . ASP B 1 173 ? -34.844 -17.375 -7.918 1 80.5 173 ASP B C 1
ATOM 5734 O O . ASP B 1 173 ? -35.469 -18.25 -8.531 1 80.5 173 ASP B O 1
ATOM 5738 N N . TYR B 1 174 ? -34.75 -17.328 -6.57 1 81.12 174 TYR B N 1
ATOM 5739 C CA .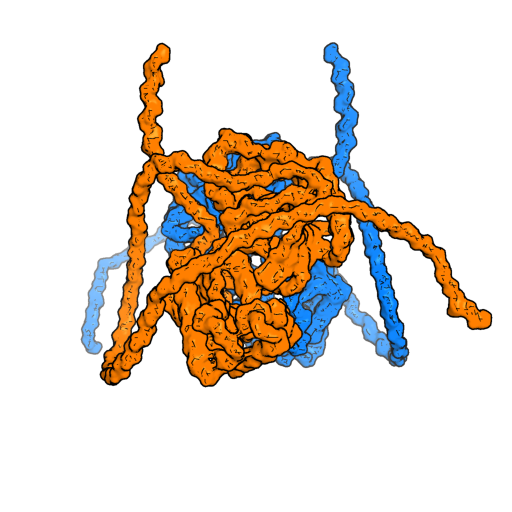 TYR B 1 174 ? -35.25 -18.453 -5.801 1 81.12 174 TYR B CA 1
ATOM 5740 C C . TYR B 1 174 ? -36.219 -18 -4.723 1 81.12 174 TYR B C 1
ATOM 5742 O O . TYR B 1 174 ? -36.438 -18.688 -3.719 1 81.12 174 TYR B O 1
ATOM 5750 N N . SER B 1 175 ? -36.812 -16.844 -4.785 1 77 175 SER B N 1
ATOM 5751 C CA . SER B 1 175 ? -37.688 -16.266 -3.783 1 77 175 SER B CA 1
ATOM 5752 C C . SER B 1 175 ? -38.875 -17.172 -3.502 1 77 175 SER B C 1
ATOM 5754 O O . SER B 1 175 ? -39.375 -17.234 -2.371 1 77 175 SER B O 1
ATOM 5756 N N . ASP B 1 176 ? -39.312 -17.984 -4.449 1 74.38 176 ASP B N 1
ATOM 5757 C CA . ASP B 1 176 ? -40.531 -18.781 -4.297 1 74.38 176 ASP B CA 1
ATOM 5758 C C . ASP B 1 176 ? -40.219 -20.266 -4.23 1 74.38 176 ASP B C 1
ATOM 5760 O O . ASP B 1 176 ? -41.062 -21.109 -4.496 1 74.38 176 ASP B O 1
ATOM 5764 N N . CYS B 1 177 ? -39.062 -20.562 -3.951 1 77.31 177 CYS B N 1
ATOM 5765 C CA . CYS B 1 177 ? -38.656 -21.969 -3.965 1 77.31 177 CYS B CA 1
ATOM 5766 C C . CYS B 1 177 ? -38.25 -22.438 -2.566 1 77.31 177 CYS B C 1
ATOM 5768 O O . CYS B 1 177 ? -37.781 -21.641 -1.753 1 77.31 177 CYS B O 1
ATOM 5770 N N . ASN B 1 178 ? -38.625 -23.594 -2.285 1 83.31 178 ASN B N 1
ATOM 5771 C CA . ASN B 1 178 ? -38.125 -24.188 -1.051 1 83.31 178 ASN B CA 1
ATOM 5772 C C . ASN B 1 178 ? -36.625 -24.25 -1.029 1 83.31 178 ASN B C 1
ATOM 5774 O O . ASN B 1 178 ? -35.969 -24.391 -2.076 1 83.31 178 ASN B O 1
ATOM 5778 N N . GLN B 1 179 ? -36.062 -24.156 0.104 1 82.81 179 GLN B N 1
ATOM 5779 C CA . GLN B 1 179 ? -34.625 -24.031 0.289 1 82.81 179 GLN B CA 1
ATOM 5780 C C . GLN B 1 179 ? -33.875 -25.25 -0.273 1 82.81 179 GLN B C 1
ATOM 5782 O O . GLN B 1 179 ? -32.844 -25.109 -0.913 1 82.81 179 GLN B O 1
ATOM 5787 N N . THR B 1 180 ? -34.438 -26.406 -0.103 1 86.56 180 THR B N 1
ATOM 5788 C CA . THR B 1 180 ? -33.781 -27.625 -0.55 1 86.56 180 THR B CA 1
ATOM 5789 C C . THR B 1 180 ? -33.781 -27.719 -2.074 1 86.56 180 THR B C 1
ATOM 5791 O O . THR B 1 180 ? -32.781 -28.078 -2.68 1 86.56 180 THR B O 1
ATOM 5794 N N . ASP B 1 181 ? -34.906 -27.406 -2.641 1 87.12 181 ASP B N 1
ATOM 5795 C CA . ASP B 1 181 ? -35.031 -27.422 -4.098 1 87.12 181 ASP B CA 1
ATOM 5796 C C . ASP B 1 181 ? -34.125 -26.359 -4.727 1 87.12 181 ASP B C 1
ATOM 5798 O O . ASP B 1 181 ? -33.531 -26.578 -5.785 1 87.12 181 ASP B O 1
ATOM 5802 N N . ALA B 1 182 ? -34.156 -25.281 -4.055 1 87 182 ALA B N 1
ATOM 5803 C CA . ALA B 1 182 ? -33.344 -24.188 -4.543 1 87 182 ALA B CA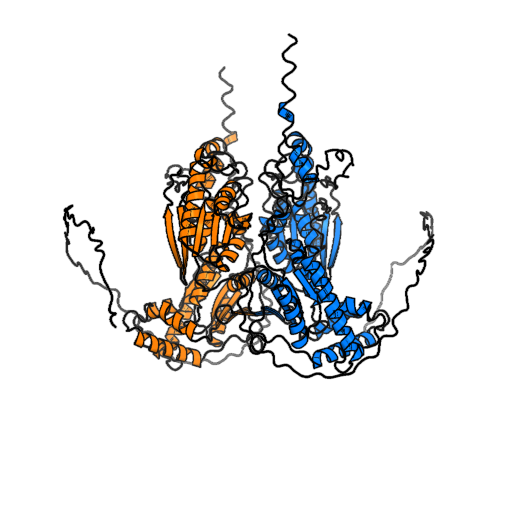 1
ATOM 5804 C C . ALA B 1 182 ? -31.859 -24.547 -4.516 1 87 182 ALA B C 1
ATOM 5806 O O . ALA B 1 182 ? -31.125 -24.25 -5.457 1 87 182 ALA B O 1
ATOM 5807 N N . MET B 1 183 ? -31.5 -25.219 -3.461 1 89 183 MET B N 1
ATOM 5808 C CA . MET B 1 183 ? -30.125 -25.641 -3.314 1 89 183 MET B CA 1
ATOM 5809 C C . MET B 1 183 ? -29.734 -26.641 -4.402 1 89 183 MET B C 1
ATOM 5811 O O . MET B 1 183 ? -28.672 -26.531 -5.016 1 89 183 MET B O 1
ATOM 5815 N N . GLU B 1 184 ? -30.562 -27.531 -4.668 1 89.62 184 GLU B N 1
ATOM 5816 C CA . GLU B 1 184 ? -30.297 -28.547 -5.684 1 89.62 184 GLU B CA 1
ATOM 5817 C C . GLU B 1 184 ? -30.219 -27.922 -7.078 1 89.62 184 GLU B C 1
ATOM 5819 O O . GLU B 1 184 ? -29.359 -28.297 -7.879 1 89.62 184 GLU B O 1
ATOM 5824 N N . ASP B 1 185 ? -31.141 -27.109 -7.309 1 91.06 185 ASP B N 1
ATOM 5825 C CA . ASP B 1 185 ? -31.141 -26.438 -8.602 1 91.06 185 ASP B CA 1
ATOM 5826 C C . ASP B 1 185 ? -29.875 -25.625 -8.805 1 91.06 185 ASP B C 1
ATOM 5828 O O . ASP B 1 185 ? -29.281 -25.641 -9.883 1 91.06 185 ASP B O 1
ATOM 5832 N N . PHE B 1 186 ? -29.516 -24.953 -7.797 1 91.44 186 PHE B N 1
ATOM 5833 C CA . PHE B 1 186 ? -28.328 -24.125 -7.902 1 91.44 186 PHE B CA 1
ATOM 5834 C C . PHE B 1 186 ? -27.078 -24.969 -8.109 1 91.44 186 PHE B C 1
ATOM 5836 O O . PHE B 1 186 ? -26.172 -24.578 -8.844 1 91.44 186 PHE B O 1
ATOM 5843 N N . LEU B 1 187 ? -27.078 -26.062 -7.477 1 92.69 187 LEU B N 1
ATOM 5844 C CA . LEU B 1 187 ? -25.953 -26.969 -7.664 1 92.69 187 LEU B CA 1
ATOM 5845 C C . LEU B 1 187 ? -25.875 -27.453 -9.109 1 92.69 187 LEU B C 1
ATOM 5847 O O . LEU B 1 187 ? -24.781 -27.594 -9.664 1 92.69 187 LEU B O 1
ATOM 5851 N N . LYS B 1 188 ? -27.016 -27.703 -9.656 1 93.25 188 LYS B N 1
ATOM 5852 C CA . LYS B 1 188 ? -27.062 -28.094 -11.062 1 93.25 188 LYS B CA 1
ATOM 5853 C C . LYS B 1 188 ? -26.625 -26.938 -11.969 1 93.25 188 LYS B C 1
ATOM 5855 O O . LYS B 1 188 ? -25.984 -27.172 -13 1 93.25 188 LYS B O 1
ATOM 5860 N N . ARG B 1 189 ? -27.016 -25.797 -11.57 1 92.56 189 ARG B N 1
ATOM 5861 C CA . ARG B 1 189 ? -26.578 -24.609 -12.289 1 92.56 189 ARG B CA 1
ATOM 5862 C C . ARG B 1 189 ? -25.047 -24.516 -12.305 1 92.56 189 ARG B C 1
ATOM 5864 O O . ARG B 1 189 ? -24.453 -24.234 -13.344 1 92.56 189 ARG B O 1
ATOM 5871 N N . ILE B 1 190 ? -24.391 -24.797 -11.219 1 94 190 ILE B N 1
ATOM 5872 C CA . ILE B 1 190 ? -22.938 -24.75 -11.102 1 94 190 ILE B CA 1
ATOM 5873 C C . ILE B 1 190 ? -22.328 -25.797 -12.031 1 94 190 ILE B C 1
ATOM 5875 O O . ILE B 1 190 ? -21.312 -25.531 -12.695 1 94 190 ILE B O 1
ATOM 5879 N N . GLU B 1 191 ? -22.984 -26.891 -12.125 1 94.25 191 GLU B N 1
ATOM 5880 C CA . GLU B 1 191 ? -22.484 -27.969 -12.977 1 94.25 191 GLU B CA 1
ATOM 5881 C C . GLU B 1 191 ? -22.531 -27.594 -14.453 1 94.25 191 GLU B C 1
ATOM 5883 O O . GLU B 1 191 ? -21.672 -27.984 -15.234 1 94.25 191 GLU B O 1
ATOM 5888 N N . CYS B 1 192 ? -23.562 -26.922 -14.766 1 93.88 192 CYS B N 1
ATOM 5889 C CA . CYS B 1 192 ? -23.672 -26.469 -16.141 1 93.88 192 CYS B CA 1
ATOM 5890 C C . CYS B 1 192 ? -22.5 -25.547 -16.516 1 93.88 192 CYS B C 1
ATOM 5892 O O . CYS B 1 192 ? -21.906 -25.703 -17.578 1 93.88 192 CYS B O 1
ATOM 5894 N N . TYR B 1 193 ? -22.094 -24.656 -15.625 1 94.38 193 TYR B N 1
ATOM 5895 C CA . TYR B 1 193 ? -20.984 -23.75 -15.875 1 94.38 193 TYR B CA 1
ATOM 5896 C C . TYR B 1 193 ? -19.656 -24.484 -15.828 1 94.38 193 TYR B C 1
ATOM 5898 O O . TYR B 1 193 ? -18.75 -24.188 -16.609 1 94.38 193 TYR B O 1
ATOM 5906 N N . LYS B 1 194 ? -19.594 -25.406 -14.938 1 94.94 194 LYS B N 1
ATOM 5907 C CA . LYS B 1 194 ? -18.359 -26.156 -14.742 1 94.94 194 LYS B CA 1
ATOM 5908 C C . LYS B 1 194 ? -17.984 -26.938 -16 1 94.94 194 LYS B C 1
ATOM 5910 O O . LYS B 1 194 ? -16.797 -27.109 -16.312 1 94.94 194 LYS B O 1
ATOM 5915 N N . ALA B 1 195 ? -18.969 -27.328 -16.734 1 93.62 195 ALA B N 1
ATOM 5916 C CA . ALA B 1 195 ? -18.781 -28.156 -17.938 1 93.62 195 ALA B CA 1
ATOM 5917 C C . ALA B 1 195 ? -18 -27.375 -19 1 93.62 195 ALA B C 1
ATOM 5919 O O . ALA B 1 195 ? -17.297 -27.984 -19.812 1 93.62 195 ALA B O 1
ATOM 5920 N N . THR B 1 196 ? -18.031 -26.094 -19 1 93.25 196 THR B N 1
ATOM 5921 C CA . THR B 1 196 ? -17.391 -25.312 -20.031 1 93.25 196 THR B CA 1
ATOM 5922 C C . THR B 1 196 ? -16.375 -24.344 -19.422 1 93.25 196 THR B C 1
ATOM 5924 O O . THR B 1 196 ? -15.867 -23.453 -20.109 1 93.25 196 THR B O 1
ATOM 5927 N N . TYR B 1 197 ? -16.062 -24.5 -18.188 1 95.75 197 TYR B N 1
ATOM 5928 C CA . TYR B 1 197 ? -15.211 -23.547 -17.469 1 95.75 197 TYR B CA 1
ATOM 5929 C C . TYR B 1 197 ? -13.758 -23.672 -17.922 1 95.75 197 TYR B C 1
ATOM 5931 O O . TYR B 1 197 ? -13.172 -24.75 -17.891 1 95.75 197 TYR B O 1
ATOM 5939 N N . GLN B 1 198 ? -13.172 -22.609 -18.453 1 96.69 198 GLN B N 1
ATOM 5940 C CA . GLN B 1 198 ? -11.773 -22.469 -18.844 1 96.69 198 GLN B CA 1
ATOM 5941 C C . GLN B 1 198 ? -11.055 -21.438 -17.984 1 96.69 198 GLN B C 1
ATOM 5943 O O . GLN B 1 198 ? -11 -20.266 -18.328 1 96.69 198 GLN B O 1
ATOM 5948 N N . PRO B 1 199 ? -10.484 -21.922 -16.812 1 95.94 199 PRO B N 1
ATOM 5949 C CA . PRO B 1 199 ? -9.828 -20.969 -15.922 1 95.94 199 PRO B CA 1
ATOM 5950 C C . PRO B 1 199 ? -8.688 -20.203 -16.594 1 95.94 199 PRO B C 1
ATOM 5952 O O . PRO B 1 199 ? -8.148 -20.672 -17.609 1 95.94 199 PRO B O 1
ATOM 5955 N N . LEU B 1 200 ? -8.375 -19.062 -16.078 1 96.5 200 LEU B N 1
ATOM 5956 C CA . LEU B 1 200 ? -7.23 -18.297 -16.562 1 96.5 200 LEU B CA 1
ATOM 5957 C C . LEU B 1 200 ? -5.938 -19.094 -16.406 1 96.5 200 LEU B C 1
ATOM 5959 O O . LEU B 1 200 ? -5.703 -19.688 -15.359 1 96.5 200 LEU B O 1
ATOM 5963 N N . ASP B 1 201 ? -5.152 -19.141 -17.469 1 93.69 201 ASP B N 1
ATOM 5964 C CA . ASP B 1 201 ? -3.914 -19.906 -17.516 1 93.69 201 ASP B CA 1
ATOM 5965 C C . ASP B 1 201 ? -2.738 -19.031 -17.953 1 93.69 201 ASP B C 1
ATOM 5967 O O . ASP B 1 201 ? -2.531 -18.812 -19.141 1 93.69 201 ASP B O 1
ATOM 5971 N N . PRO B 1 202 ? -1.945 -18.641 -17.016 1 89.69 202 PRO B N 1
ATOM 5972 C CA . PRO B 1 202 ? -0.85 -17.719 -17.359 1 89.69 202 PRO B CA 1
ATOM 5973 C C . PRO B 1 202 ? 0.252 -18.391 -18.172 1 89.69 202 PRO B C 1
ATOM 5975 O O . PRO B 1 202 ? 1.09 -17.703 -18.766 1 89.69 202 PRO B O 1
ATOM 5978 N N . ASP B 1 203 ? 0.337 -19.656 -18.25 1 85.94 203 ASP B N 1
ATOM 5979 C CA . ASP B 1 203 ? 1.45 -20.359 -18.875 1 85.94 203 ASP B CA 1
ATOM 5980 C C . ASP B 1 203 ? 1.167 -20.625 -20.359 1 85.94 203 ASP B C 1
ATOM 5982 O O . ASP B 1 203 ? 2.027 -20.406 -21.219 1 85.94 203 ASP B O 1
ATOM 5986 N N . ASN B 1 204 ? -0.094 -20.984 -20.609 1 88.31 204 ASN B N 1
ATOM 5987 C CA . ASN B 1 204 ? -0.353 -21.484 -21.953 1 88.31 204 ASN B CA 1
ATOM 5988 C C . ASN B 1 204 ? -1.162 -20.484 -22.781 1 88.31 204 ASN B C 1
ATOM 5990 O O . ASN B 1 204 ? -0.862 -20.266 -23.953 1 88.31 204 ASN B O 1
ATOM 5994 N N . TYR B 1 205 ? -2.213 -19.891 -22.172 1 91.12 205 TYR B N 1
ATOM 5995 C CA . TYR B 1 205 ? -3.166 -19.172 -23.016 1 91.12 205 TYR B CA 1
ATOM 5996 C C . TYR B 1 205 ? -3.225 -17.703 -22.656 1 91.12 205 TYR B C 1
ATOM 5998 O O . TYR B 1 205 ? -3.535 -16.859 -23.5 1 91.12 205 TYR B O 1
ATOM 6006 N N . ASP B 1 206 ? -2.943 -17.328 -21.375 1 94.25 206 ASP B N 1
ATOM 6007 C CA . ASP B 1 206 ? -3.268 -15.992 -20.891 1 94.25 206 ASP B CA 1
ATOM 6008 C C . ASP B 1 206 ? -2.02 -15.281 -20.391 1 94.25 206 ASP B C 1
ATOM 6010 O O . ASP B 1 206 ? -2.094 -14.5 -19.438 1 94.25 206 ASP B O 1
ATOM 6014 N N . LYS B 1 207 ? -0.883 -15.477 -21 1 89.69 207 LYS B N 1
ATOM 6015 C CA . LYS B 1 207 ? 0.396 -14.953 -20.516 1 89.69 207 LYS B CA 1
ATOM 6016 C C . LYS B 1 207 ? 0.434 -13.43 -20.594 1 89.69 207 LYS B C 1
ATOM 6018 O O . LYS B 1 207 ? 1.099 -12.781 -19.781 1 89.69 207 LYS B O 1
ATOM 6023 N N . ASP B 1 208 ? -0.343 -12.898 -21.516 1 91.69 208 ASP B N 1
ATOM 6024 C CA . ASP B 1 208 ? -0.225 -11.461 -21.75 1 91.69 208 ASP B CA 1
ATOM 6025 C C . ASP B 1 208 ? -1.372 -10.695 -21.094 1 91.69 208 ASP B C 1
ATOM 6027 O O . ASP B 1 208 ? -1.45 -9.469 -21.203 1 91.69 208 ASP B O 1
ATOM 6031 N N . LEU B 1 209 ? -2.199 -11.406 -20.438 1 95.31 209 LEU B N 1
ATOM 6032 C CA . LEU B 1 209 ? -3.322 -10.758 -19.781 1 95.31 209 LEU B CA 1
ATOM 6033 C C . LEU B 1 209 ? -2.936 -10.305 -18.375 1 95.31 209 LEU B C 1
ATOM 6035 O O . LEU B 1 209 ? -2.062 -10.906 -17.75 1 95.31 209 LEU B O 1
ATOM 6039 N N . SER B 1 210 ? -3.498 -9.211 -17.969 1 95.75 210 SER B N 1
ATOM 6040 C CA . SER B 1 210 ? -3.361 -8.75 -16.594 1 95.75 210 SER B CA 1
ATOM 6041 C C . SER B 1 210 ? -4.469 -9.305 -15.703 1 95.75 210 SER B C 1
ATOM 6043 O O . SER B 1 210 ? -5.652 -9.086 -15.969 1 95.75 210 SER B O 1
ATOM 6045 N N . PHE B 1 211 ? -4.066 -10.102 -14.719 1 97.44 211 PHE B N 1
ATOM 6046 C CA . PHE B 1 211 ? -5.129 -10.648 -13.883 1 97.44 211 PHE B CA 1
ATOM 6047 C C . PHE B 1 211 ? -4.586 -11.062 -12.523 1 97.44 211 PHE B C 1
ATOM 6049 O O . PHE B 1 211 ? -3.371 -11.117 -12.32 1 97.44 211 PHE B O 1
ATOM 6056 N N . ILE B 1 212 ? -5.492 -11.234 -11.625 1 96.75 212 ILE B N 1
ATOM 6057 C CA . ILE B 1 212 ? -5.23 -11.836 -10.32 1 96.75 212 ILE B CA 1
ATOM 6058 C C . ILE B 1 212 ? -6.207 -12.984 -10.078 1 96.75 212 ILE B C 1
ATOM 6060 O O . ILE B 1 212 ? -7.391 -12.883 -10.414 1 96.75 212 ILE B O 1
ATOM 6064 N N . LYS B 1 213 ? -5.684 -14.109 -9.648 1 96.38 213 LYS B N 1
ATOM 6065 C CA . LYS B 1 213 ? -6.5 -15.227 -9.188 1 96.38 213 LYS B CA 1
ATOM 6066 C C . LYS B 1 213 ? -6.547 -15.273 -7.66 1 96.38 213 LYS B C 1
ATOM 6068 O O . LYS B 1 213 ? -5.504 -15.328 -7.008 1 96.38 213 LYS B O 1
ATOM 6073 N N . VAL B 1 214 ? -7.73 -15.117 -7.184 1 95 214 VAL B N 1
ATOM 6074 C CA . VAL B 1 214 ? -7.949 -15.273 -5.75 1 95 214 VAL B CA 1
ATOM 6075 C C . VAL B 1 214 ? -8.383 -16.703 -5.449 1 95 214 VAL B C 1
ATOM 6077 O O . VAL B 1 214 ? -9.5 -17.109 -5.773 1 95 214 VAL B O 1
ATOM 6080 N N . ILE B 1 215 ? -7.52 -17.453 -4.758 1 92.75 215 ILE B N 1
ATOM 6081 C CA . ILE B 1 215 ? -7.746 -18.891 -4.605 1 92.75 215 ILE B CA 1
ATOM 6082 C C . ILE B 1 215 ? -8.109 -19.203 -3.156 1 92.75 215 ILE B C 1
ATOM 6084 O O . ILE B 1 215 ? -7.387 -18.812 -2.232 1 92.75 215 ILE B O 1
ATOM 6088 N N . ASN B 1 216 ? -9.203 -19.906 -2.957 1 88.88 216 ASN B N 1
ATOM 6089 C CA . ASN B 1 216 ? -9.688 -20.391 -1.671 1 88.88 216 ASN B CA 1
ATOM 6090 C C . ASN B 1 216 ? -9.766 -19.281 -0.632 1 88.88 216 ASN B C 1
ATOM 6092 O O . ASN B 1 216 ? -9.195 -19.406 0.455 1 88.88 216 ASN B O 1
ATOM 6096 N N . VAL B 1 217 ? -10.453 -18.234 -1.06 1 84.38 217 VAL B N 1
ATOM 6097 C CA . VAL B 1 217 ? -10.844 -17.125 -0.2 1 84.38 217 VAL B CA 1
ATOM 6098 C C . VAL B 1 217 ? -9.594 -16.438 0.35 1 84.38 217 VAL B C 1
ATOM 6100 O O . VAL B 1 217 ? -9.477 -16.219 1.56 1 84.38 217 VAL B O 1
ATOM 6103 N N . GLY B 1 218 ? -8.578 -16.391 -0.443 1 83.12 218 GLY B N 1
ATOM 6104 C CA . GLY B 1 218 ? -7.438 -15.562 -0.095 1 83.12 218 GLY B CA 1
ATOM 6105 C C . GLY B 1 218 ? -6.297 -16.359 0.522 1 83.12 218 GLY B C 1
ATOM 6106 O O . GLY B 1 218 ? -5.352 -15.773 1.062 1 83.12 218 GLY B O 1
ATOM 6107 N N . ARG B 1 219 ? -6.34 -17.609 0.428 1 84.31 219 ARG B N 1
ATOM 6108 C CA . ARG B 1 219 ? -5.207 -18.406 0.887 1 84.31 219 ARG B CA 1
ATOM 6109 C C . ARG B 1 219 ? -4.012 -18.25 -0.043 1 84.31 219 ARG B C 1
ATOM 6111 O O . ARG B 1 219 ? -2.861 -18.312 0.397 1 84.31 219 ARG B O 1
ATOM 6118 N N . ARG B 1 220 ? -4.355 -18.172 -1.316 1 91.12 220 ARG B N 1
ATOM 6119 C CA . ARG B 1 220 ? -3.322 -18.016 -2.336 1 91.12 220 ARG B CA 1
ATOM 6120 C C . ARG B 1 220 ? -3.744 -17 -3.395 1 91.12 220 ARG B C 1
ATOM 6122 O O . ARG B 1 220 ? -4.934 -16.859 -3.68 1 91.12 220 ARG B O 1
ATOM 6129 N N . PHE B 1 221 ? -2.725 -16.359 -3.92 1 93.75 221 PHE B N 1
ATOM 6130 C CA . PHE B 1 221 ? -2.959 -15.406 -5 1 93.75 221 PHE B CA 1
ATOM 6131 C C . PHE B 1 221 ? -1.976 -15.633 -6.141 1 93.75 221 PHE B C 1
ATOM 6133 O O . PHE B 1 221 ? -0.799 -15.914 -5.906 1 93.75 221 PHE B O 1
ATOM 6140 N N . LEU B 1 222 ? -2.496 -15.664 -7.301 1 94.31 222 LEU B N 1
ATOM 6141 C CA . LEU B 1 222 ? -1.664 -15.641 -8.5 1 94.31 222 LEU B CA 1
ATOM 6142 C C . LEU B 1 222 ? -1.877 -14.352 -9.281 1 94.31 222 LEU B C 1
ATOM 6144 O O . LEU B 1 222 ? -3.006 -14.023 -9.656 1 94.31 222 LEU B O 1
ATOM 6148 N N . VAL B 1 223 ? -0.826 -13.617 -9.406 1 94.5 223 VAL B N 1
ATOM 6149 C CA . VAL B 1 223 ? -0.897 -12.328 -10.094 1 94.5 223 VAL B CA 1
ATOM 6150 C C . VAL B 1 223 ? -0.066 -12.375 -11.375 1 94.5 223 VAL B C 1
ATOM 6152 O O . VAL B 1 223 ? 1.054 -12.891 -11.375 1 94.5 223 VAL B O 1
ATOM 6155 N N . ASN B 1 224 ? -0.732 -11.922 -12.461 1 93.94 224 ASN B N 1
ATOM 6156 C CA . ASN B 1 224 ? -0.045 -11.938 -13.742 1 93.94 224 ASN B CA 1
ATOM 6157 C C . ASN B 1 224 ? -0.036 -10.562 -14.391 1 93.94 224 ASN B C 1
ATOM 6159 O O . ASN B 1 224 ? -1.083 -9.922 -14.523 1 93.94 224 ASN B O 1
ATOM 6163 N N . ARG B 1 225 ? 1.073 -10.016 -14.781 1 90 225 ARG B N 1
ATOM 6164 C CA . ARG B 1 225 ? 1.34 -8.828 -15.586 1 90 225 ARG B CA 1
ATOM 6165 C C . ARG B 1 225 ? 0.562 -7.625 -15.07 1 90 225 ARG B C 1
ATOM 6167 O O . ARG B 1 225 ? -0.331 -7.117 -15.75 1 90 225 ARG B O 1
ATOM 6174 N N . VAL B 1 226 ? 0.926 -7.098 -13.953 1 87.06 226 VAL B N 1
ATOM 6175 C CA . VAL B 1 226 ? 0.333 -5.875 -13.422 1 87.06 226 VAL B CA 1
ATOM 6176 C C . VAL B 1 226 ? 0.884 -4.664 -14.172 1 87.06 226 VAL B C 1
ATOM 6178 O O . VAL B 1 226 ? 2.098 -4.453 -14.219 1 87.06 226 VAL B O 1
ATOM 6181 N N . GLN B 1 227 ? 0.028 -3.832 -14.75 1 78.56 227 GLN B N 1
ATOM 6182 C CA . GLN B 1 227 ? 0.463 -2.84 -15.727 1 78.56 227 GLN B CA 1
ATOM 6183 C C . GLN B 1 227 ? 0.566 -1.454 -15.094 1 78.56 227 GLN B C 1
ATOM 6185 O O . GLN B 1 227 ? 1.362 -0.623 -15.531 1 78.56 227 GLN B O 1
ATOM 6190 N N . ASP B 1 228 ? -0.358 -1.181 -14.148 1 79.5 228 ASP B N 1
ATOM 6191 C CA . ASP B 1 228 ? -0.365 0.205 -13.688 1 79.5 228 ASP B CA 1
ATOM 6192 C C . ASP B 1 228 ? -0.686 0.286 -12.203 1 79.5 228 ASP B C 1
ATOM 6194 O O . ASP B 1 228 ? -0.862 -0.741 -11.539 1 79.5 228 ASP B O 1
ATOM 6198 N N . HIS B 1 229 ? -0.692 1.493 -11.781 1 76.31 229 HIS B N 1
ATOM 6199 C CA . HIS B 1 229 ? -0.852 1.762 -10.352 1 76.31 229 HIS B CA 1
ATOM 6200 C C . HIS B 1 229 ? -2.207 1.275 -9.852 1 76.31 229 HIS B C 1
ATOM 6202 O O . HIS B 1 229 ? -2.307 0.738 -8.742 1 76.31 229 HIS B O 1
ATOM 6208 N N . ILE B 1 230 ? -3.215 1.449 -10.648 1 85.06 230 ILE B N 1
ATOM 6209 C CA . ILE B 1 230 ? -4.559 1.06 -10.227 1 85.06 230 ILE B CA 1
ATOM 6210 C C . ILE B 1 230 ? -4.629 -0.456 -10.062 1 85.06 230 ILE B C 1
ATOM 6212 O O . ILE B 1 230 ? -5.168 -0.954 -9.07 1 85.06 230 ILE B O 1
ATOM 6216 N N . GLN B 1 231 ? -4.039 -1.163 -10.977 1 89.75 231 GLN B N 1
ATOM 6217 C CA . GLN B 1 231 ? -4.031 -2.619 -10.891 1 89.75 231 GLN B CA 1
ATOM 6218 C C . GLN B 1 231 ? -3.232 -3.096 -9.68 1 89.75 231 GLN B C 1
ATOM 6220 O O . GLN B 1 231 ? -3.631 -4.043 -9 1 89.75 231 GLN B O 1
ATOM 6225 N N . SER B 1 232 ? -2.195 -2.441 -9.469 1 87.06 232 SER B N 1
ATOM 6226 C CA . SER B 1 232 ? -1.389 -2.783 -8.305 1 87.06 232 SER B CA 1
ATOM 6227 C C . SER B 1 232 ? -2.164 -2.562 -7.012 1 87.06 232 SER B C 1
ATOM 6229 O O . SER B 1 232 ? -2.082 -3.371 -6.086 1 87.06 232 SER B O 1
ATOM 6231 N N . ARG B 1 233 ? -2.863 -1.533 -6.938 1 86.88 233 ARG B N 1
ATOM 6232 C CA . ARG B 1 233 ? -3.664 -1.232 -5.754 1 86.88 233 ARG B CA 1
ATOM 6233 C C . ARG B 1 233 ? -4.777 -2.258 -5.57 1 86.88 233 ARG B C 1
ATOM 6235 O O . ARG B 1 233 ? -5.102 -2.639 -4.445 1 86.88 233 ARG B O 1
ATOM 6242 N N . ILE B 1 234 ? -5.352 -2.656 -6.66 1 92.94 234 ILE B N 1
ATOM 6243 C CA . ILE B 1 234 ? -6.391 -3.678 -6.617 1 92.94 234 ILE B CA 1
ATOM 6244 C C . ILE B 1 234 ? -5.816 -4.973 -6.043 1 92.94 234 ILE B C 1
ATOM 6246 O O . ILE B 1 234 ? -6.414 -5.586 -5.156 1 92.94 234 ILE B O 1
ATOM 6250 N N . VAL B 1 235 ? -4.672 -5.312 -6.531 1 92.5 235 VAL B N 1
ATOM 6251 C CA . VAL B 1 235 ? -4.016 -6.531 -6.07 1 92.5 235 VAL B CA 1
ATOM 6252 C C . VAL B 1 235 ? -3.705 -6.422 -4.578 1 92.5 235 VAL B C 1
ATOM 6254 O O . VAL B 1 235 ? -4.016 -7.328 -3.805 1 92.5 235 VAL B O 1
ATOM 6257 N N . TYR B 1 236 ? -3.203 -5.324 -4.207 1 88.19 236 TYR B N 1
ATOM 6258 C CA . TYR B 1 236 ? -2.852 -5.098 -2.809 1 88.19 236 TYR B CA 1
ATOM 6259 C C . TYR B 1 236 ? -4.078 -5.203 -1.912 1 88.19 236 TYR B C 1
ATOM 6261 O O . TYR B 1 236 ? -4.039 -5.867 -0.873 1 88.19 236 TYR B O 1
ATOM 6269 N N . TYR B 1 237 ? -5.16 -4.562 -2.264 1 92.56 237 TYR B N 1
ATOM 6270 C CA . TYR B 1 237 ? -6.383 -4.586 -1.472 1 92.56 237 TYR B CA 1
ATOM 6271 C C . TYR B 1 237 ? -6.926 -6.008 -1.344 1 92.56 237 TYR B C 1
ATOM 6273 O O . TYR B 1 237 ? -7.27 -6.449 -0.245 1 92.56 237 TYR B O 1
ATOM 6281 N N . LEU B 1 238 ? -7.008 -6.719 -2.477 1 92.81 238 LEU B N 1
ATOM 6282 C CA . LEU B 1 238 ? -7.578 -8.062 -2.496 1 92.81 238 LEU B CA 1
ATOM 6283 C C . LEU B 1 238 ? -6.766 -9.008 -1.621 1 92.81 238 LEU B C 1
ATOM 6285 O O . LEU B 1 238 ? -7.32 -9.93 -1.011 1 92.81 238 LEU B O 1
ATOM 6289 N N . MET B 1 239 ? -5.535 -8.773 -1.51 1 89.5 239 MET B N 1
ATOM 6290 C CA . MET B 1 239 ? -4.664 -9.648 -0.722 1 89.5 239 MET B CA 1
ATOM 6291 C C . MET B 1 239 ? -4.859 -9.406 0.771 1 89.5 239 MET B C 1
ATOM 6293 O O . MET B 1 239 ? -4.406 -10.195 1.598 1 89.5 239 MET B O 1
ATOM 6297 N N . ASN B 1 240 ? -5.59 -8.359 1.113 1 86.88 240 ASN B N 1
ATOM 6298 C CA . ASN B 1 240 ? -5.715 -8.016 2.525 1 86.88 240 ASN B CA 1
ATOM 6299 C C . ASN B 1 240 ? -7.133 -8.25 3.035 1 86.88 240 ASN B C 1
ATOM 6301 O O . ASN B 1 240 ? -7.375 -8.219 4.242 1 86.88 240 ASN B O 1
ATOM 6305 N N . ILE B 1 241 ? -8.023 -8.469 2.186 1 85.75 241 ILE B N 1
ATOM 6306 C CA . ILE B 1 241 ? -9.398 -8.641 2.66 1 85.75 241 ILE B CA 1
ATOM 6307 C C . ILE B 1 241 ? -9.648 -10.102 3 1 85.75 241 ILE B C 1
ATOM 6309 O O . ILE B 1 241 ? -9.016 -11 2.434 1 85.75 241 ILE B O 1
ATOM 6313 N N . HIS B 1 242 ? -10.484 -10.336 3.998 1 80.12 242 HIS B N 1
ATOM 6314 C CA . HIS B 1 242 ? -10.883 -11.672 4.41 1 80.12 242 HIS B CA 1
ATOM 6315 C C . HIS B 1 242 ? -12.367 -11.727 4.77 1 80.12 242 HIS B C 1
ATOM 6317 O O . HIS B 1 242 ? -13 -10.68 4.941 1 80.12 242 HIS B O 1
ATOM 6323 N N . VAL B 1 243 ? -12.875 -12.977 4.891 1 74.38 243 VAL B N 1
ATOM 6324 C CA . VAL B 1 243 ? -14.305 -13.172 5.082 1 74.38 243 VAL B CA 1
ATOM 6325 C C . VAL B 1 243 ? -14.594 -13.492 6.547 1 74.38 243 VAL B C 1
ATOM 6327 O O . VAL B 1 243 ? -15.75 -13.625 6.941 1 74.38 243 VAL B O 1
ATOM 6330 N N . HIS B 1 244 ? -13.578 -13.445 7.355 1 77.69 244 HIS B N 1
ATOM 6331 C CA . HIS B 1 244 ? -13.789 -13.805 8.75 1 77.69 244 HIS B CA 1
ATOM 6332 C C . HIS B 1 244 ? -14.609 -12.742 9.477 1 77.69 244 HIS B C 1
ATOM 6334 O O . HIS B 1 244 ? -14.453 -11.547 9.219 1 77.69 244 HIS B O 1
ATOM 6340 N N . ALA B 1 245 ? -15.438 -13.336 10.312 1 83.06 245 ALA B N 1
ATOM 6341 C CA . ALA B 1 245 ? -16.266 -12.43 11.109 1 83.06 245 ALA B CA 1
ATOM 6342 C C . ALA B 1 245 ? -15.406 -11.586 12.047 1 83.06 245 ALA B C 1
ATOM 6344 O O . ALA B 1 245 ? -14.445 -12.086 12.641 1 83.06 245 ALA B O 1
ATOM 6345 N N . ARG B 1 246 ? -15.75 -10.375 12.047 1 89 246 ARG B N 1
ATOM 6346 C CA . ARG B 1 246 ? -15.047 -9.461 12.938 1 89 246 ARG B CA 1
ATOM 6347 C C . ARG B 1 246 ? -15.945 -8.297 13.352 1 89 246 ARG B C 1
ATOM 6349 O O . ARG B 1 246 ? -16.984 -8.055 12.727 1 89 246 ARG B O 1
ATOM 6356 N N . THR B 1 247 ? -15.5 -7.664 14.461 1 93.81 247 THR B N 1
ATOM 6357 C CA . THR B 1 247 ? -16.203 -6.484 14.953 1 93.81 247 THR B CA 1
ATOM 6358 C C . THR B 1 247 ? -15.242 -5.305 15.094 1 93.81 247 THR B C 1
ATOM 6360 O O . THR B 1 247 ? -14.148 -5.449 15.648 1 93.81 247 THR B O 1
ATOM 6363 N N . ILE B 1 248 ? -15.68 -4.238 14.555 1 96 248 ILE B N 1
ATOM 6364 C CA . ILE B 1 248 ? -14.906 -3.01 14.664 1 96 248 ILE B CA 1
ATOM 6365 C C . ILE B 1 248 ? -15.656 -1.995 15.516 1 96 248 ILE B C 1
ATOM 6367 O O . ILE B 1 248 ? -16.828 -1.709 15.266 1 96 248 ILE B O 1
ATOM 6371 N N . TYR B 1 249 ? -15.031 -1.552 16.562 1 97.5 249 TYR B N 1
ATOM 6372 C CA . TYR B 1 249 ? -15.594 -0.499 17.406 1 97.5 249 TYR B CA 1
ATOM 6373 C C . TYR B 1 249 ? -14.961 0.851 17.078 1 97.5 249 TYR B C 1
ATOM 6375 O O . TYR B 1 249 ? -13.734 0.987 17.094 1 97.5 249 TYR B O 1
ATOM 6383 N N . LEU B 1 250 ? -15.836 1.791 16.781 1 98.06 250 LEU B N 1
ATOM 6384 C CA . LEU B 1 250 ? -15.383 3.154 16.531 1 98.06 250 LEU B CA 1
ATOM 6385 C C . LEU B 1 250 ? -15.938 4.113 17.578 1 98.06 250 LEU B C 1
ATOM 6387 O O . LEU B 1 250 ? -17.141 4.098 17.859 1 98.06 250 LEU B O 1
ATOM 6391 N N . CYS B 1 251 ? -15.07 4.891 18.125 1 98.12 251 CYS B N 1
ATOM 6392 C CA . CYS B 1 251 ? -15.539 5.969 18.984 1 98.12 251 CYS B CA 1
ATOM 6393 C C . CYS B 1 251 ? -14.578 7.152 18.953 1 98.12 251 CYS B C 1
ATOM 6395 O O . CYS B 1 251 ? -13.406 6.992 18.609 1 98.12 251 CYS B O 1
ATOM 6397 N N . ARG B 1 252 ? -15.102 8.297 19.203 1 98.12 252 ARG B N 1
ATOM 6398 C CA . ARG B 1 252 ? -14.258 9.469 19.391 1 98.12 252 ARG B CA 1
ATOM 6399 C C . ARG B 1 252 ? -13.617 9.453 20.781 1 98.12 252 ARG B C 1
ATOM 6401 O O . ARG B 1 252 ? -14.016 8.672 21.641 1 98.12 252 ARG B O 1
ATOM 6408 N N . HIS B 1 253 ? -12.602 10.258 20.922 1 98 253 HIS B N 1
ATOM 6409 C CA . HIS B 1 253 ? -12.078 10.5 22.266 1 98 253 HIS B CA 1
ATOM 6410 C C . HIS B 1 253 ? -13.164 11.016 23.188 1 98 253 HIS B C 1
ATOM 6412 O O . HIS B 1 253 ? -14.219 11.469 22.734 1 98 253 HIS B O 1
ATOM 6418 N N . GLY B 1 254 ? -12.906 10.938 24.484 1 98.19 254 GLY B N 1
ATOM 6419 C CA . GLY B 1 254 ? -13.812 11.602 25.422 1 98.19 254 GLY B CA 1
ATOM 6420 C C . GLY B 1 254 ? -13.875 13.102 25.219 1 98.19 254 GLY B C 1
ATOM 6421 O O . GLY B 1 254 ? -12.961 13.695 24.656 1 98.19 254 GLY B O 1
ATOM 6422 N N . GLU B 1 255 ? -14.93 13.68 25.734 1 98.06 255 GLU B N 1
ATOM 6423 C CA . GLU B 1 255 ? -15.062 15.133 25.656 1 98.06 255 GLU B CA 1
ATOM 6424 C C . GLU B 1 255 ? -13.789 15.828 26.125 1 98.06 255 GLU B C 1
ATOM 6426 O O . GLU B 1 255 ? -13.227 15.477 27.156 1 98.06 255 GLU B O 1
ATOM 6431 N N . SER B 1 256 ? -13.312 16.672 25.312 1 96.94 256 SER B N 1
ATOM 6432 C CA . SER B 1 256 ? -12.094 17.406 25.641 1 96.94 256 SER B CA 1
ATOM 6433 C C . SER B 1 256 ? -12.398 18.828 26.094 1 96.94 256 SER B C 1
ATOM 6435 O O . SER B 1 256 ? -13.531 19.297 25.953 1 96.94 256 SER B O 1
ATOM 6437 N N . ASP B 1 257 ? -11.406 19.516 26.625 1 96.12 257 ASP B N 1
ATOM 6438 C CA . ASP B 1 257 ? -11.562 20.906 27.016 1 96.12 257 ASP B CA 1
ATOM 6439 C C . ASP B 1 257 ? -11.891 21.781 25.797 1 96.12 257 ASP B C 1
ATOM 6441 O O . ASP B 1 257 ? -12.664 22.734 25.906 1 96.12 257 ASP B O 1
ATOM 6445 N N . TYR B 1 258 ? -11.312 21.453 24.703 1 93.94 258 TYR B N 1
ATOM 6446 C CA . TYR B 1 258 ? -11.57 22.203 23.484 1 93.94 258 TYR B CA 1
ATOM 6447 C C . TYR B 1 258 ? -13 21.984 23 1 93.94 258 TYR B C 1
ATOM 6449 O O . TYR B 1 258 ? -13.617 22.891 22.438 1 93.94 258 TYR B O 1
ATOM 6457 N N . ASN B 1 259 ? -13.484 20.812 23.172 1 95.25 259 ASN B N 1
ATOM 6458 C CA . ASN B 1 259 ? -14.891 20.578 22.844 1 95.25 259 ASN B CA 1
ATOM 6459 C C . ASN B 1 259 ? -15.805 21.516 23.625 1 95.25 259 ASN B C 1
ATOM 6461 O O . ASN B 1 259 ? -16.75 22.078 23.078 1 95.25 259 ASN B O 1
ATOM 6465 N N . LEU B 1 260 ? -15.508 21.641 24.875 1 95.5 260 LEU B N 1
ATOM 6466 C CA . LEU B 1 260 ? -16.312 22.5 25.766 1 95.5 260 LEU B CA 1
ATOM 6467 C C . LEU B 1 260 ? -16.25 23.953 25.312 1 95.5 260 LEU B C 1
ATOM 6469 O O . LEU B 1 260 ? -17.25 24.672 25.391 1 95.5 260 LEU B O 1
ATOM 6473 N N . LYS B 1 261 ? -15.141 24.359 24.828 1 94.25 261 LYS B N 1
ATOM 6474 C CA . LYS B 1 261 ? -14.938 25.75 24.438 1 94.25 261 LYS B CA 1
ATOM 6475 C C . LYS B 1 261 ? -15.328 25.969 22.984 1 94.25 261 LYS B C 1
ATOM 6477 O O . LYS B 1 261 ? -15.289 27.094 22.484 1 94.25 261 LYS B O 1
ATOM 6482 N N . GLY B 1 262 ? -15.609 24.891 22.25 1 93.5 262 GLY B N 1
ATOM 6483 C CA . GLY B 1 262 ? -16 24.984 20.844 1 93.5 262 GLY B CA 1
ATOM 6484 C C . GLY B 1 262 ? -14.836 25.266 19.922 1 93.5 262 GLY B C 1
ATOM 6485 O O . GLY B 1 262 ? -15.008 25.844 18.844 1 93.5 262 GLY B O 1
ATOM 6486 N N . ARG B 1 263 ? -13.664 24.953 20.359 1 92.88 263 ARG B N 1
ATOM 6487 C CA . ARG B 1 263 ? -12.469 25.172 19.562 1 92.88 263 ARG B CA 1
ATOM 6488 C C . ARG B 1 263 ? -12.141 23.953 18.703 1 92.88 263 ARG B C 1
ATOM 6490 O O . ARG B 1 263 ? -12.336 22.812 19.141 1 92.88 263 ARG B O 1
ATOM 6497 N N . ILE B 1 264 ? -11.641 24.25 17.547 1 89.5 264 ILE B N 1
ATOM 6498 C CA . ILE B 1 264 ? -11.344 23.125 16.656 1 89.5 264 ILE B CA 1
ATOM 6499 C C . ILE B 1 264 ? -9.844 22.828 16.703 1 89.5 264 ILE B C 1
ATOM 6501 O O . ILE B 1 264 ? -9.039 23.703 17.031 1 89.5 264 ILE B O 1
ATOM 6505 N N . GLY B 1 265 ? -9.555 21.547 16.422 1 88 265 GLY B N 1
ATOM 6506 C CA . GLY B 1 265 ? -8.172 21.109 16.391 1 88 265 GLY B CA 1
ATOM 6507 C C . GLY B 1 265 ? -7.52 21.094 17.766 1 88 265 GLY B C 1
ATOM 6508 O O . GLY B 1 265 ? -8.078 20.547 18.719 1 88 265 GLY B O 1
ATOM 6509 N N . GLY B 1 266 ? -6.281 21.531 17.844 1 84.44 266 GLY B N 1
ATOM 6510 C CA . GLY B 1 266 ? -5.543 21.578 19.094 1 84.44 266 GLY B CA 1
ATOM 6511 C C . GLY B 1 266 ? -5.293 20.203 19.688 1 84.44 266 GLY B C 1
ATOM 6512 O O . GLY B 1 266 ? -5.645 19.188 19.094 1 84.44 266 GLY B O 1
ATOM 6513 N N . ASP B 1 267 ? -4.664 20.172 20.906 1 87.38 267 ASP B N 1
ATOM 6514 C CA . ASP B 1 267 ? -4.336 18.938 21.609 1 87.38 267 ASP B CA 1
ATOM 6515 C C . ASP B 1 267 ? -4.676 19.047 23.094 1 87.38 267 ASP B C 1
ATOM 6517 O O . ASP B 1 267 ? -3.828 18.781 23.938 1 87.38 267 ASP B O 1
ATOM 6521 N N . SER B 1 268 ? -5.875 19.453 23.328 1 90.44 268 SER B N 1
ATOM 6522 C CA . SER B 1 268 ? -6.316 19.594 24.719 1 90.44 268 SER B CA 1
ATOM 6523 C C . SER B 1 268 ? -6.602 18.25 25.359 1 90.44 268 SER B C 1
ATOM 6525 O O . SER B 1 268 ? -6.789 17.25 24.656 1 90.44 268 SER B O 1
ATOM 6527 N N . GLY B 1 269 ? -6.629 18.25 26.625 1 93.31 269 GLY B N 1
ATOM 6528 C CA . GLY B 1 269 ? -6.961 17.047 27.375 1 93.31 269 GLY B CA 1
ATOM 6529 C C . GLY B 1 269 ? -8.453 16.844 27.547 1 93.31 269 GLY B C 1
ATOM 6530 O O . GLY B 1 269 ? -9.258 17.594 27 1 93.31 269 GLY B O 1
ATOM 6531 N N . LEU B 1 270 ? -8.742 15.805 28.312 1 97 270 LEU B N 1
ATOM 6532 C CA . LEU B 1 270 ? -10.141 15.43 28.516 1 97 270 LEU B CA 1
ATOM 6533 C C . LEU B 1 270 ? -10.781 16.297 29.594 1 97 270 LEU B C 1
ATOM 6535 O O . LEU B 1 270 ? -10.117 16.703 30.547 1 97 270 LEU B O 1
ATOM 6539 N N . SER B 1 271 ? -12.031 16.609 29.453 1 97.62 271 SER B N 1
ATOM 6540 C CA . SER B 1 271 ? -12.852 17.188 30.5 1 97.62 271 SER B CA 1
ATOM 6541 C C . SER B 1 271 ? -13.227 16.125 31.547 1 97.62 271 SER B C 1
ATOM 6543 O O . SER B 1 271 ? -12.984 14.938 31.359 1 97.62 271 SER B O 1
ATOM 6545 N N . PRO B 1 272 ? -13.766 16.578 32.656 1 96.94 272 PRO B N 1
ATOM 6546 C CA . PRO B 1 272 ? -14.219 15.594 33.625 1 96.94 272 PRO B CA 1
ATOM 6547 C C . PRO B 1 272 ? -15.219 14.602 33.062 1 96.94 272 PRO B C 1
ATOM 6549 O O . PRO B 1 272 ? -15.148 13.406 33.375 1 96.94 272 PRO B O 1
ATOM 6552 N N . ARG B 1 273 ? -16.078 15.062 32.281 1 97.81 273 ARG B N 1
ATOM 6553 C CA . ARG B 1 273 ? -17.016 14.156 31.625 1 97.81 273 ARG B CA 1
ATOM 6554 C C . ARG B 1 273 ? -16.281 13.211 30.656 1 97.81 273 ARG B C 1
ATOM 6556 O O . ARG B 1 273 ? -16.672 12.047 30.531 1 97.81 273 ARG B O 1
ATOM 6563 N N . GLY B 1 274 ? -15.289 13.742 29.984 1 98.06 274 GLY B N 1
ATOM 6564 C CA . GLY B 1 274 ? -14.477 12.898 29.109 1 98.06 274 GLY B CA 1
ATOM 6565 C C . GLY B 1 274 ? -13.797 11.766 29.844 1 98.06 274 GLY B C 1
ATOM 6566 O O . GLY B 1 274 ? -13.727 10.641 29.344 1 98.06 274 GLY B O 1
ATOM 6567 N N . LYS B 1 275 ? -13.336 12.023 31.016 1 97.38 275 LYS B N 1
ATOM 6568 C CA . LYS B 1 275 ? -12.711 11 31.828 1 97.38 275 LYS B CA 1
ATOM 6569 C C . LYS B 1 275 ? -13.727 9.953 32.281 1 97.38 275 LYS B C 1
ATOM 6571 O O . LYS B 1 275 ? -13.422 8.766 32.375 1 97.38 275 LYS B O 1
ATOM 6576 N N . LYS B 1 276 ? -14.883 10.469 32.625 1 97.75 276 LYS B N 1
ATOM 6577 C CA . LYS B 1 276 ? -15.969 9.547 32.969 1 97.75 276 LYS B CA 1
ATOM 6578 C C . LYS B 1 276 ? -16.281 8.617 31.781 1 97.75 276 LYS B C 1
ATOM 6580 O O . LYS B 1 276 ? -16.547 7.434 31.984 1 97.75 276 LYS B O 1
ATOM 6585 N N . PHE B 1 277 ? -16.297 9.156 30.625 1 98.06 277 PHE B N 1
ATOM 6586 C CA . PHE B 1 277 ? -16.531 8.352 29.438 1 98.06 277 PHE B CA 1
ATOM 6587 C C . PHE B 1 277 ? -15.453 7.293 29.281 1 98.06 277 PHE B C 1
ATOM 6589 O O . PHE B 1 277 ? -15.75 6.141 28.953 1 98.06 277 PHE B O 1
ATOM 6596 N N . ALA B 1 278 ? -14.219 7.688 29.438 1 97.56 278 ALA B N 1
ATOM 6597 C CA . ALA B 1 278 ? -13.117 6.738 29.312 1 97.56 278 ALA B CA 1
ATOM 6598 C C . ALA B 1 278 ? -13.32 5.539 30.25 1 97.56 278 ALA B C 1
ATOM 6600 O O . ALA B 1 278 ? -13.109 4.395 29.844 1 97.56 278 ALA B O 1
ATOM 6601 N N . THR B 1 279 ? -13.742 5.809 31.422 1 96.56 279 THR B N 1
ATOM 6602 C CA . THR B 1 279 ? -14 4.746 32.375 1 96.56 279 THR B CA 1
ATOM 6603 C C . THR B 1 279 ? -15.18 3.887 31.938 1 96.56 279 THR B C 1
ATOM 6605 O O . THR B 1 279 ? -15.133 2.658 32.031 1 96.56 279 THR B O 1
ATOM 6608 N N . ALA B 1 280 ? -16.219 4.562 31.484 1 97.5 280 ALA B N 1
ATOM 6609 C CA . ALA B 1 280 ? -17.391 3.854 30.984 1 97.5 280 ALA B CA 1
ATOM 6610 C C . ALA B 1 280 ? -17.016 2.969 29.797 1 97.5 280 ALA B C 1
ATOM 6612 O O . ALA B 1 280 ? -17.562 1.871 29.641 1 97.5 280 ALA B O 1
ATOM 6613 N N . LEU B 1 281 ? -16.172 3.436 28.953 1 97.19 281 LEU B N 1
ATOM 6614 C CA . LEU B 1 281 ? -15.719 2.682 27.797 1 97.19 281 LEU B CA 1
ATOM 6615 C C . LEU B 1 281 ? -15.008 1.402 28.219 1 97.19 281 LEU B C 1
ATOM 6617 O O . LEU B 1 281 ? -15.211 0.344 27.625 1 97.19 281 LEU B O 1
ATOM 6621 N N . GLY B 1 282 ? -14.188 1.524 29.203 1 94.62 282 GLY B N 1
ATOM 6622 C CA . GLY B 1 282 ? -13.516 0.351 29.734 1 94.62 282 GLY B CA 1
ATOM 6623 C C . GLY B 1 282 ? -14.477 -0.72 30.219 1 94.62 282 GLY B C 1
ATOM 6624 O O . GLY B 1 282 ? -14.312 -1.899 29.906 1 94.62 282 GLY B O 1
ATOM 6625 N N . THR B 1 283 ? -15.453 -0.309 30.953 1 94.25 283 THR B N 1
ATOM 6626 C CA . THR B 1 283 ? -16.469 -1.224 31.469 1 94.25 283 THR B CA 1
ATOM 6627 C C . THR B 1 283 ? -17.234 -1.875 30.328 1 94.25 283 THR B C 1
ATOM 6629 O O . THR B 1 283 ? -17.5 -3.08 30.359 1 94.25 283 THR B O 1
ATOM 6632 N N . PHE B 1 284 ? -17.562 -1.105 29.422 1 95.06 284 PHE B N 1
ATOM 6633 C CA . PHE B 1 284 ? -18.297 -1.589 28.266 1 95.06 284 PHE B CA 1
ATOM 6634 C C . PHE B 1 284 ? -17.516 -2.67 27.531 1 95.06 284 PHE B C 1
ATOM 6636 O O . PHE B 1 284 ? -18.062 -3.721 27.188 1 95.06 284 PHE B O 1
ATOM 6643 N N . LEU B 1 285 ? -16.312 -2.416 27.281 1 93.56 285 LEU B N 1
ATOM 6644 C CA . LEU B 1 285 ? -15.477 -3.352 26.531 1 93.56 285 LEU B CA 1
ATOM 6645 C C . LEU B 1 285 ? -15.242 -4.629 27.328 1 93.56 285 LEU B C 1
ATOM 6647 O O . LEU B 1 285 ? -15.133 -5.715 26.75 1 93.56 285 LEU B O 1
ATOM 6651 N N . GLU B 1 286 ? -15.094 -4.5 28.609 1 90.44 286 GLU B N 1
ATOM 6652 C CA . GLU B 1 286 ? -14.969 -5.68 29.469 1 90.44 286 GLU B CA 1
ATOM 6653 C C . GLU B 1 286 ? -16.203 -6.574 29.344 1 90.44 286 GLU B C 1
ATOM 6655 O O . GLU B 1 286 ? -16.094 -7.801 29.328 1 90.44 286 GLU B O 1
ATOM 6660 N N . GLU B 1 287 ? -17.297 -5.945 29.219 1 91.38 287 GLU B N 1
ATOM 6661 C CA . GLU B 1 287 ? -18.562 -6.668 29.109 1 91.38 287 GLU B CA 1
ATOM 6662 C C . GLU B 1 287 ? -18.688 -7.383 27.766 1 91.38 287 GLU B C 1
ATOM 6664 O O . GLU B 1 287 ? -19.359 -8.406 27.656 1 91.38 287 GLU B O 1
ATOM 6669 N N . GLN B 1 288 ? -18.141 -6.828 26.75 1 90.25 288 GLN B N 1
ATOM 6670 C CA . GLN B 1 288 ? -18.203 -7.438 25.422 1 90.25 288 GLN B CA 1
ATOM 6671 C C . GLN B 1 288 ? -17.375 -8.727 25.375 1 90.25 288 GLN B C 1
ATOM 6673 O O . GLN B 1 288 ? -17.609 -9.586 24.531 1 90.25 288 GLN B O 1
ATOM 6678 N N . ASN B 1 289 ? -16.422 -8.977 26.266 1 86.12 289 ASN B N 1
ATOM 6679 C CA . ASN B 1 289 ? -15.617 -10.18 26.406 1 86.12 289 ASN B CA 1
ATOM 6680 C C . ASN B 1 289 ? -15.016 -10.609 25.078 1 86.12 289 ASN B C 1
ATOM 6682 O O . ASN B 1 289 ? -15.156 -11.766 24.672 1 86.12 289 ASN B O 1
ATOM 6686 N N . LEU B 1 290 ? -14.531 -9.719 24.375 1 84.94 290 LEU B N 1
ATOM 6687 C CA . LEU B 1 290 ? -13.914 -10.039 23.094 1 84.94 290 LEU B CA 1
ATOM 6688 C C . LEU B 1 290 ? -12.492 -10.555 23.297 1 84.94 290 LEU B C 1
ATOM 6690 O O . LEU B 1 290 ? -11.75 -10.039 24.125 1 84.94 290 LEU B O 1
ATOM 6694 N N . LYS B 1 291 ? -12.258 -11.633 22.562 1 82.81 291 LYS B N 1
ATOM 6695 C CA . LYS B 1 291 ? -10.914 -12.203 22.594 1 82.81 291 LYS B CA 1
ATOM 6696 C C . LYS B 1 291 ? -9.969 -11.438 21.656 1 82.81 291 LYS B C 1
ATOM 6698 O O . LYS B 1 291 ? -10.359 -11.039 20.562 1 82.81 291 LYS B O 1
ATOM 6703 N N . ASP B 1 292 ? -8.773 -11.062 22.031 1 83.19 292 ASP B N 1
ATOM 6704 C CA . ASP B 1 292 ? -7.68 -10.5 21.25 1 83.19 292 ASP B CA 1
ATOM 6705 C C . ASP B 1 292 ? -8.078 -9.156 20.641 1 83.19 292 ASP B C 1
ATOM 6707 O O . ASP B 1 292 ? -7.859 -8.914 19.453 1 83.19 292 ASP B O 1
ATOM 6711 N N . LEU B 1 293 ? -8.781 -8.336 21.438 1 90.5 293 LEU B N 1
ATOM 6712 C CA . LEU B 1 293 ? -9.164 -7.004 20.969 1 90.5 293 LEU B CA 1
ATOM 6713 C C . LEU B 1 293 ? -7.941 -6.098 20.859 1 90.5 293 LEU B C 1
ATOM 6715 O O . LEU B 1 293 ? -7.188 -5.938 21.812 1 90.5 293 LEU B O 1
ATOM 6719 N N . LYS B 1 294 ? -7.746 -5.582 19.688 1 91.38 294 LYS B N 1
ATOM 6720 C CA . LYS B 1 294 ? -6.699 -4.582 19.484 1 91.38 294 LYS B CA 1
ATOM 6721 C C . LYS B 1 294 ? -7.25 -3.168 19.641 1 91.38 294 LYS B C 1
ATOM 6723 O O . LYS B 1 294 ? -8.367 -2.879 19.219 1 91.38 294 LYS B O 1
ATOM 6728 N N . VAL B 1 295 ? -6.457 -2.283 20.297 1 94.12 295 VAL B N 1
ATOM 6729 C CA . VAL B 1 295 ? -6.879 -0.904 20.531 1 94.12 295 VAL B CA 1
ATOM 6730 C C . VAL B 1 295 ? -5.941 0.05 19.797 1 94.12 295 VAL B C 1
ATOM 6732 O O . VAL B 1 295 ? -4.723 -0.021 19.953 1 94.12 295 VAL B O 1
ATOM 6735 N N . TRP B 1 296 ? -6.574 0.898 18.922 1 94.94 296 TRP B N 1
ATOM 6736 C CA . TRP B 1 296 ? -5.812 1.883 18.172 1 94.94 296 TRP B CA 1
ATOM 6737 C C . TRP B 1 296 ? -6.172 3.301 18.594 1 94.94 296 TRP B C 1
ATOM 6739 O O . TRP B 1 296 ? -7.34 3.6 18.859 1 94.94 296 TRP B O 1
ATOM 6749 N N . THR B 1 297 ? -5.16 4.176 18.688 1 95 297 THR B N 1
ATOM 6750 C CA . THR B 1 297 ? -5.371 5.582 19.016 1 95 297 THR B CA 1
ATOM 6751 C C . THR B 1 297 ? -4.57 6.477 18.078 1 95 297 THR B C 1
ATOM 6753 O O . THR B 1 297 ? -3.672 6.004 17.375 1 95 297 THR B O 1
ATOM 6756 N N . SER B 1 298 ? -5.039 7.738 18 1 92.81 298 SER B N 1
ATOM 6757 C CA . SER B 1 298 ? -4.18 8.742 17.375 1 92.81 298 SER B CA 1
ATOM 6758 C C . SER B 1 298 ? -2.99 9.086 18.266 1 92.81 298 SER B C 1
ATOM 6760 O O . SER B 1 298 ? -2.762 8.43 19.281 1 92.81 298 SER B O 1
ATOM 6762 N N . GLN B 1 299 ? -2.24 10.047 17.891 1 82.94 299 GLN B N 1
ATOM 6763 C CA . GLN B 1 299 ? -1.099 10.469 18.688 1 82.94 299 GLN B CA 1
ATOM 6764 C C . GLN B 1 299 ? -1.454 11.664 19.562 1 82.94 299 GLN B C 1
ATOM 6766 O O . GLN B 1 299 ? -0.59 12.219 20.25 1 82.94 299 GLN B O 1
ATOM 6771 N N . LEU B 1 300 ? -2.639 12.078 19.578 1 88.5 300 LEU B N 1
ATOM 6772 C CA . LEU B 1 300 ? -3.037 13.25 20.344 1 88.5 300 LEU B CA 1
ATOM 6773 C C . LEU B 1 300 ? -3.4 12.867 21.766 1 88.5 300 LEU B C 1
ATOM 6775 O O . LEU B 1 300 ? -3.85 11.75 22.016 1 88.5 300 LEU B O 1
ATOM 6779 N N . LYS B 1 301 ? -3.287 13.781 22.641 1 88.75 301 LYS B N 1
ATOM 6780 C CA . LYS B 1 301 ? -3.416 13.578 24.078 1 88.75 301 LYS B CA 1
ATOM 6781 C C . LYS B 1 301 ? -4.797 13.039 24.438 1 88.75 301 LYS B C 1
ATOM 6783 O O . LYS B 1 301 ? -4.922 12.125 25.25 1 88.75 301 LYS B O 1
ATOM 6788 N N . ARG B 1 302 ? -5.828 13.555 23.891 1 95.06 302 ARG B N 1
ATOM 6789 C CA . ARG B 1 302 ? -7.195 13.219 24.281 1 95.06 302 ARG B CA 1
ATOM 6790 C C . ARG B 1 302 ? -7.523 11.773 23.922 1 95.06 302 ARG B C 1
ATOM 6792 O O . ARG B 1 302 ? -8.219 11.086 24.672 1 95.06 302 ARG B O 1
ATOM 6799 N N . THR B 1 303 ? -7.082 11.258 22.75 1 96.31 303 THR B N 1
ATOM 6800 C CA . THR B 1 303 ? -7.336 9.867 22.391 1 96.31 303 THR B CA 1
ATOM 6801 C C . THR B 1 303 ? -6.516 8.922 23.266 1 96.31 303 THR B C 1
ATOM 6803 O O . THR B 1 303 ? -7.004 7.859 23.672 1 96.31 303 THR B O 1
ATOM 6806 N N . ILE B 1 304 ? -5.348 9.312 23.578 1 92.38 304 ILE B N 1
ATOM 6807 C CA . ILE B 1 304 ? -4.477 8.492 24.422 1 92.38 304 ILE B CA 1
ATOM 6808 C C . ILE B 1 304 ? -5.055 8.406 25.828 1 92.38 304 ILE B C 1
ATOM 6810 O O . ILE B 1 304 ? -5.129 7.316 26.406 1 92.38 304 ILE B O 1
ATOM 6814 N N . GLN B 1 305 ? -5.453 9.531 26.344 1 95.06 305 GLN B N 1
ATOM 6815 C CA . GLN B 1 305 ? -6.047 9.562 27.672 1 95.06 305 GLN B CA 1
ATOM 6816 C C . GLN B 1 305 ? -7.289 8.68 27.75 1 95.06 305 GLN B C 1
ATOM 6818 O O . GLN B 1 305 ? -7.543 8.031 28.766 1 95.06 305 GLN B O 1
ATOM 6823 N N . THR B 1 306 ? -8.023 8.664 26.672 1 97.38 306 THR B N 1
ATOM 6824 C CA . THR B 1 306 ? -9.234 7.852 26.625 1 97.38 306 THR B CA 1
ATOM 6825 C C . THR B 1 306 ? -8.891 6.363 26.609 1 97.38 306 THR B C 1
ATOM 6827 O O . THR B 1 306 ? -9.547 5.566 27.281 1 97.38 306 THR B O 1
ATOM 6830 N N . ALA B 1 307 ? -7.883 5.984 25.891 1 95.06 307 ALA B N 1
ATOM 6831 C CA . ALA B 1 307 ? -7.512 4.582 25.719 1 95.06 307 ALA B CA 1
ATOM 6832 C C . ALA B 1 307 ? -6.723 4.074 26.922 1 95.06 307 ALA B C 1
ATOM 6834 O O . ALA B 1 307 ? -6.711 2.875 27.203 1 95.06 307 ALA B O 1
ATOM 6835 N N . GLU B 1 308 ? -6.02 4.93 27.594 1 90.31 308 GLU B N 1
ATOM 6836 C CA . GLU B 1 308 ? -5.152 4.551 28.703 1 90.31 308 GLU B CA 1
ATOM 6837 C C . GLU B 1 308 ? -5.945 3.875 29.828 1 90.31 308 GLU B C 1
ATOM 6839 O O . GLU B 1 308 ? -5.426 2.994 30.516 1 90.31 308 GLU B O 1
ATOM 6844 N N . VAL B 1 309 ? -7.109 4.242 30.047 1 87.38 309 VAL B N 1
ATOM 6845 C CA . VAL B 1 309 ? -7.945 3.711 31.109 1 87.38 309 VAL B CA 1
ATOM 6846 C C . VAL B 1 309 ? -8.289 2.252 30.828 1 87.38 309 VAL B C 1
ATOM 6848 O O . VAL B 1 309 ? -8.609 1.491 31.75 1 87.38 309 VAL B O 1
ATOM 6851 N N . LEU B 1 310 ? -8.211 1.834 29.656 1 88.06 310 LEU B N 1
ATOM 6852 C CA . LEU B 1 310 ? -8.555 0.472 29.266 1 88.06 310 LEU B CA 1
ATOM 6853 C C . LEU B 1 310 ? -7.508 -0.52 29.75 1 88.06 310 LEU B C 1
ATOM 6855 O O . LEU B 1 310 ? -7.77 -1.722 29.828 1 88.06 310 LEU B O 1
ATOM 6859 N N . GLY B 1 311 ? -6.324 -0.078 30.25 1 75.75 311 GLY B N 1
ATOM 6860 C CA . GLY B 1 311 ? -5.289 -0.879 30.891 1 75.75 311 GLY B CA 1
ATOM 6861 C C . GLY B 1 311 ? -4.5 -1.724 29.906 1 75.75 311 GLY B C 1
ATOM 6862 O O . GLY B 1 311 ? -3.553 -2.41 30.281 1 75.75 311 GLY B O 1
ATOM 6863 N N . GLY B 1 312 ? -4.789 -1.841 28.734 1 74.44 312 GLY B N 1
ATOM 6864 C CA . GLY B 1 312 ? -4.105 -2.705 27.781 1 74.44 312 GLY B CA 1
ATOM 6865 C C . GLY B 1 312 ? -3.174 -1.951 26.859 1 74.44 312 GLY B C 1
ATOM 6866 O O . GLY B 1 312 ? -2.916 -0.763 27.062 1 74.44 312 GLY B O 1
ATOM 6867 N N . THR B 1 313 ? -2.549 -2.783 26.062 1 80.56 313 THR B N 1
ATOM 6868 C CA . THR B 1 313 ? -1.663 -2.223 25.047 1 80.56 313 THR B CA 1
ATOM 6869 C C . THR B 1 313 ? -2.471 -1.588 23.922 1 80.56 313 THR B C 1
ATOM 6871 O O . THR B 1 313 ? -3.566 -2.049 23.594 1 80.56 313 THR B O 1
ATOM 6874 N N . TYR B 1 314 ? -2.105 -0.374 23.609 1 84.88 314 TYR B N 1
ATOM 6875 C CA . TYR B 1 314 ? -2.723 0.278 22.453 1 84.88 314 TYR B CA 1
ATOM 6876 C C . TYR B 1 314 ? -1.671 0.706 21.438 1 84.88 314 TYR B C 1
ATOM 6878 O O . TYR B 1 314 ? -0.5 0.878 21.781 1 84.88 314 TYR B O 1
ATOM 6886 N N . GLU B 1 315 ? -2.1 0.707 20.203 1 82.62 315 GLU B N 1
ATOM 6887 C CA . GLU B 1 315 ? -1.234 1.129 19.109 1 82.62 315 GLU B CA 1
ATOM 6888 C C . GLU B 1 315 ? -1.564 2.549 18.656 1 82.62 315 GLU B C 1
ATOM 6890 O O . GLU B 1 315 ? -2.732 2.885 18.453 1 82.62 315 GLU B O 1
ATOM 6895 N N . GLN B 1 316 ? -0.522 3.385 18.547 1 83.06 316 GLN B N 1
ATOM 6896 C CA . GLN B 1 316 ? -0.718 4.762 18.109 1 83.06 316 GLN B CA 1
ATOM 6897 C C . GLN B 1 316 ? -0.438 4.91 16.625 1 83.06 316 GLN B C 1
ATOM 6899 O O . GLN B 1 316 ? 0.57 4.406 16.125 1 83.06 316 GLN B O 1
ATOM 6904 N N . TRP B 1 317 ? -1.413 5.574 15.961 1 81.88 317 TRP B N 1
ATOM 6905 C CA . TRP B 1 317 ? -1.294 5.848 14.531 1 81.88 317 TRP B CA 1
ATOM 6906 C C . TRP B 1 317 ? -1.319 7.348 14.266 1 81.88 317 TRP B C 1
ATOM 6908 O O . TRP B 1 317 ? -2.289 8.031 14.602 1 81.88 317 TRP B O 1
ATOM 6918 N N . LYS B 1 318 ? -0.344 7.871 13.648 1 79.56 318 LYS B N 1
ATOM 6919 C CA . LYS B 1 318 ? -0.356 9.273 13.242 1 79.56 318 LYS B CA 1
ATOM 6920 C C . LYS B 1 318 ? -1.475 9.547 12.242 1 79.56 318 LYS B C 1
ATOM 6922 O O . LYS B 1 318 ? -2.074 10.617 12.25 1 79.56 318 LYS B O 1
ATOM 6927 N N . SER B 1 319 ? -1.7 8.523 11.398 1 85.75 319 SER B N 1
ATOM 6928 C CA . SER B 1 319 ? -2.736 8.648 10.383 1 85.75 319 SER B CA 1
ATOM 6929 C C . SER B 1 319 ? -4.109 8.859 11.008 1 85.75 319 SER B C 1
ATOM 6931 O O . SER B 1 319 ? -5.039 9.328 10.352 1 85.75 319 SER B O 1
ATOM 6933 N N . LEU B 1 320 ? -4.23 8.602 12.289 1 93.38 320 LEU B N 1
ATOM 6934 C CA . LEU B 1 320 ? -5.512 8.734 12.969 1 93.38 320 LEU B CA 1
ATOM 6935 C C . LEU B 1 320 ? -5.641 10.109 13.617 1 93.38 320 LEU B C 1
ATOM 6937 O O . LEU B 1 320 ? -6.672 10.422 14.211 1 93.38 320 LEU B O 1
ATOM 6941 N N . ASN B 1 321 ? -4.664 10.961 13.461 1 90 321 ASN B N 1
ATOM 6942 C CA . ASN B 1 321 ? -4.781 12.32 13.977 1 90 321 ASN B CA 1
ATOM 6943 C C . ASN B 1 321 ? -5.938 13.07 13.328 1 90 321 ASN B C 1
ATOM 6945 O O . ASN B 1 321 ? -6.301 12.789 12.18 1 90 321 ASN B O 1
ATOM 6949 N N . GLU B 1 322 ? -6.395 14.023 14.07 1 92.62 322 GLU B N 1
ATOM 6950 C CA . GLU B 1 322 ? -7.488 14.836 13.547 1 92.62 322 GLU B CA 1
ATOM 6951 C C . GLU B 1 322 ? -7.035 15.648 12.336 1 92.62 322 GLU B C 1
ATOM 6953 O O . GLU B 1 322 ? -5.84 15.859 12.133 1 92.62 322 GLU B O 1
ATOM 6958 N N . ILE B 1 323 ? -8.031 16.016 11.523 1 90.31 323 ILE B N 1
ATOM 6959 C CA . ILE B 1 323 ? -7.777 16.828 10.336 1 90.31 323 ILE B CA 1
ATOM 6960 C C . ILE B 1 323 ? -7.031 18.094 10.734 1 90.31 323 ILE B C 1
ATOM 6962 O O . ILE B 1 323 ? -7.344 18.719 11.758 1 90.31 323 ILE B O 1
ATOM 6966 N N . ASP B 1 324 ? -6.07 18.469 10.016 1 83.5 324 ASP B N 1
ATOM 6967 C CA . ASP B 1 324 ? -5.309 19.688 10.258 1 83.5 324 ASP B CA 1
ATOM 6968 C C . ASP B 1 324 ? -6.062 20.906 9.742 1 83.5 324 ASP B C 1
ATOM 6970 O O . ASP B 1 324 ? -6.266 21.062 8.539 1 83.5 324 ASP B O 1
ATOM 6974 N N . ALA B 1 325 ? -6.406 21.828 10.641 1 86 325 ALA B N 1
ATOM 6975 C CA . ALA B 1 325 ? -7.18 23 10.258 1 86 325 ALA B CA 1
ATOM 6976 C C . ALA B 1 325 ? -6.262 24.156 9.867 1 86 325 ALA B C 1
ATOM 6978 O O . ALA B 1 325 ? -6.719 25.281 9.656 1 86 325 ALA B O 1
ATOM 6979 N N . GLY B 1 326 ? -4.992 23.844 9.844 1 77.75 326 GLY B N 1
ATOM 6980 C CA . GLY B 1 326 ? -4.055 24.859 9.375 1 77.75 326 GLY B CA 1
ATOM 6981 C C . GLY B 1 326 ? -4.102 26.141 10.188 1 77.75 326 GLY B C 1
ATOM 6982 O O . GLY B 1 326 ? -3.986 26.109 11.414 1 77.75 326 GLY B O 1
ATOM 6983 N N . VAL B 1 327 ? -4.402 27.297 9.508 1 73.88 327 VAL B N 1
ATOM 6984 C CA . VAL B 1 327 ? -4.387 28.594 10.148 1 73.88 327 VAL B CA 1
ATOM 6985 C C . VAL B 1 327 ? -5.582 28.719 11.094 1 73.88 327 VAL B C 1
ATOM 6987 O O . VAL B 1 327 ? -5.602 29.594 11.969 1 73.88 327 VAL B O 1
ATOM 6990 N N . CYS B 1 328 ? -6.523 27.891 10.93 1 84.31 328 CYS B N 1
ATOM 6991 C CA . CYS B 1 328 ? -7.746 27.969 11.727 1 84.31 328 CYS B CA 1
ATOM 6992 C C . CYS B 1 328 ? -7.621 27.156 13 1 84.31 328 CYS B C 1
ATOM 6994 O O . CYS B 1 328 ? -8.539 27.125 13.82 1 84.31 328 CYS B O 1
ATOM 6996 N N . GLU B 1 329 ? -6.516 26.531 13.172 1 83.75 329 GLU B N 1
ATOM 6997 C CA . GLU B 1 329 ? -6.297 25.734 14.383 1 83.75 329 GLU B CA 1
ATOM 6998 C C . GLU B 1 329 ? -6.516 26.562 15.641 1 83.75 329 GLU B C 1
ATOM 7000 O O . GLU B 1 329 ? -6.141 27.75 15.68 1 83.75 329 GLU B O 1
ATOM 7005 N N . ASP B 1 330 ? -7.188 26 16.672 1 86.38 330 ASP B N 1
ATOM 7006 C CA . ASP B 1 330 ? -7.391 26.547 18 1 86.38 330 ASP B CA 1
ATOM 7007 C C . ASP B 1 330 ? -8.422 27.688 17.969 1 86.38 330 ASP B C 1
ATOM 7009 O O . ASP B 1 330 ? -8.516 28.469 18.922 1 86.38 330 ASP B O 1
ATOM 7013 N N . MET B 1 331 ? -9.133 27.75 16.875 1 89.5 331 MET B N 1
ATOM 7014 C CA . MET B 1 331 ? -10.148 28.797 16.766 1 89.5 331 MET B CA 1
ATOM 7015 C C . MET B 1 331 ? -11.547 28.219 16.875 1 89.5 331 MET B C 1
ATOM 7017 O O . MET B 1 331 ? -11.75 27.031 16.609 1 89.5 331 MET B O 1
ATOM 7021 N N . THR B 1 332 ? -12.469 29.062 17.266 1 92.62 332 THR B N 1
ATOM 7022 C CA . THR B 1 332 ? -13.883 28.703 17.188 1 92.62 332 THR B CA 1
ATOM 7023 C C . THR B 1 332 ? -14.438 29 15.797 1 92.62 332 THR B C 1
ATOM 7025 O O . THR B 1 332 ? -13.844 29.766 15.031 1 92.62 332 THR B O 1
ATOM 7028 N N . TYR B 1 333 ? -15.555 28.422 15.523 1 89.81 333 TYR B N 1
ATOM 7029 C CA . TYR B 1 333 ? -16.172 28.688 14.227 1 89.81 333 TYR B CA 1
ATOM 7030 C C . TYR B 1 333 ? -16.531 30.156 14.078 1 89.81 333 TYR B C 1
ATOM 7032 O O . TYR B 1 333 ? -16.453 30.719 12.977 1 89.81 333 TYR B O 1
ATOM 7040 N N . GLU B 1 334 ? -16.906 30.734 15.117 1 89.75 334 GLU B N 1
ATOM 7041 C CA . GLU B 1 334 ? -17.219 32.156 15.109 1 89.75 334 GLU B CA 1
ATOM 7042 C C . GLU B 1 334 ? -15.977 33 14.797 1 89.75 334 GLU B C 1
ATOM 7044 O O . GLU B 1 334 ? -16.047 33.938 14.016 1 89.75 334 GLU B O 1
ATOM 7049 N N . GLU B 1 335 ? -14.93 32.594 15.406 1 91.88 335 GLU B N 1
ATOM 7050 C CA . GLU B 1 335 ? -13.672 33.281 15.148 1 91.88 335 GLU B CA 1
ATOM 7051 C C . GLU B 1 335 ? -13.234 33.125 13.695 1 91.88 335 GLU B C 1
ATOM 7053 O O . GLU B 1 335 ? -12.719 34.062 13.078 1 91.88 335 GLU B O 1
ATOM 7058 N N . ILE B 1 336 ? -13.391 31.984 13.156 1 90.81 336 ILE B N 1
ATOM 7059 C CA . ILE B 1 336 ? -13.016 31.703 11.773 1 90.81 336 ILE B CA 1
ATOM 7060 C C . ILE B 1 336 ? -13.875 32.531 10.82 1 90.81 336 ILE B C 1
ATOM 7062 O O . ILE B 1 336 ? -13.367 33.094 9.852 1 90.81 336 ILE B O 1
ATOM 7066 N N . ASN B 1 337 ? -15.156 32.594 11.094 1 90.31 337 ASN B N 1
ATOM 7067 C CA . ASN B 1 337 ? -16.062 33.406 10.273 1 90.31 337 ASN B CA 1
ATOM 7068 C C . ASN B 1 337 ? -15.672 34.875 10.281 1 90.31 337 ASN B C 1
ATOM 7070 O O . ASN B 1 337 ? -15.82 35.562 9.273 1 90.31 337 ASN B O 1
ATOM 7074 N N . GLN B 1 338 ? -15.164 35.344 11.32 1 91.44 338 GLN B N 1
ATOM 7075 C CA . GLN B 1 338 ? -14.766 36.75 11.461 1 91.44 338 GLN B CA 1
ATOM 7076 C C . GLN B 1 338 ? -13.422 37 10.781 1 91.44 338 GLN B C 1
ATOM 7078 O O . GLN B 1 338 ? -13.266 37.969 10.047 1 91.44 338 GLN B O 1
ATOM 7083 N N . LYS B 1 339 ? -12.562 36.125 11.016 1 89.31 339 LYS B N 1
ATOM 7084 C CA . LYS B 1 339 ? -11.195 36.344 10.562 1 89.31 339 LYS B CA 1
ATOM 7085 C C . LYS B 1 339 ? -11.023 35.906 9.109 1 89.31 339 LYS B C 1
ATOM 7087 O O . LYS B 1 339 ? -10.242 36.5 8.359 1 89.31 339 LYS B O 1
ATOM 7092 N N . TYR B 1 340 ? -11.742 34.844 8.773 1 88.62 340 TYR B N 1
ATOM 7093 C CA . TYR B 1 340 ? -11.617 34.281 7.438 1 88.62 340 TYR B CA 1
ATOM 7094 C C . TYR B 1 340 ? -12.984 33.969 6.84 1 88.62 340 TYR B C 1
ATOM 7096 O O . TYR B 1 340 ? -13.289 32.812 6.52 1 88.62 340 TYR B O 1
ATOM 7104 N N . PRO B 1 341 ? -13.719 34.969 6.555 1 89.12 341 PRO B N 1
ATOM 7105 C CA . PRO B 1 341 ? -15.086 34.781 6.082 1 89.12 341 PRO B CA 1
ATOM 7106 C C . PRO B 1 341 ? -15.141 34.031 4.746 1 89.12 341 PRO B C 1
ATOM 7108 O O . PRO B 1 341 ? -16.047 33.219 4.516 1 89.12 341 PRO B O 1
ATOM 7111 N N . GLU B 1 342 ? -14.188 34.312 3.932 1 85.25 342 GLU B N 1
ATOM 7112 C CA . GLU B 1 342 ? -14.18 33.625 2.637 1 85.25 342 GLU B CA 1
ATOM 7113 C C . GLU B 1 342 ? -13.93 32.125 2.797 1 85.25 342 GLU B C 1
ATOM 7115 O O . GLU B 1 342 ? -14.578 31.312 2.141 1 85.25 342 GLU B O 1
ATOM 7120 N N . GLU B 1 343 ? -13.023 31.828 3.656 1 85 343 GLU B N 1
ATOM 7121 C CA . GLU B 1 343 ? -12.734 30.422 3.922 1 85 343 GLU B CA 1
ATOM 7122 C C . GLU B 1 343 ? -13.945 29.719 4.527 1 85 343 GLU B C 1
ATOM 7124 O O . GLU B 1 343 ? -14.211 28.547 4.207 1 85 343 GLU B O 1
ATOM 7129 N N . TYR B 1 344 ? -14.547 30.438 5.316 1 87.81 344 TYR B N 1
ATOM 7130 C CA . TYR B 1 344 ? -15.742 29.891 5.961 1 87.81 344 TYR B CA 1
ATOM 7131 C C . TYR B 1 344 ? -16.812 29.547 4.934 1 87.81 344 TYR B C 1
ATOM 7133 O O . TYR B 1 344 ? -17.422 28.484 4.992 1 87.81 344 TYR B O 1
ATOM 7141 N N . ALA B 1 345 ? -16.984 30.375 3.998 1 86.19 345 ALA B N 1
ATOM 7142 C CA . ALA B 1 345 ? -17.984 30.188 2.945 1 86.19 345 ALA B CA 1
ATOM 7143 C C . ALA B 1 345 ? -17.562 29.062 1.99 1 86.19 345 ALA B C 1
ATOM 7145 O O . ALA B 1 345 ? -18.391 28.25 1.572 1 86.19 345 ALA B O 1
ATOM 7146 N N . LEU B 1 346 ? -16.312 29.062 1.681 1 84.19 346 LEU B N 1
ATOM 7147 C CA . LEU B 1 346 ? -15.797 28.047 0.773 1 84.19 346 LEU B CA 1
ATOM 7148 C C . LEU B 1 346 ? -15.969 26.656 1.367 1 84.19 346 LEU B C 1
ATOM 7150 O O . LEU B 1 346 ? -16.297 25.703 0.651 1 84.19 346 LEU B O 1
ATOM 7154 N N . ARG B 1 347 ? -15.727 26.547 2.572 1 88.75 347 ARG B N 1
ATOM 7155 C CA . ARG B 1 347 ? -15.883 25.281 3.258 1 88.75 347 ARG B CA 1
ATOM 7156 C C . ARG B 1 347 ? -17.328 24.797 3.223 1 88.75 347 ARG B C 1
ATOM 7158 O O . ARG B 1 347 ? -17.594 23.625 2.994 1 88.75 347 ARG B O 1
ATOM 7165 N N . ASP B 1 348 ? -18.203 25.734 3.385 1 86.06 348 ASP B N 1
ATOM 7166 C CA . ASP B 1 348 ? -19.609 25.375 3.414 1 86.06 348 ASP B CA 1
ATOM 7167 C C . ASP B 1 348 ? -20.109 24.984 2.027 1 86.06 348 ASP B C 1
ATOM 7169 O O . ASP B 1 348 ? -21.047 24.172 1.902 1 86.06 348 ASP B O 1
ATOM 7173 N N . GLN B 1 349 ? -19.453 25.453 1.101 1 84.69 349 GLN B N 1
ATOM 7174 C CA . GLN B 1 349 ? -19.859 25.156 -0.269 1 84.69 349 GLN B CA 1
ATOM 7175 C C . GLN B 1 349 ? -19.469 23.734 -0.664 1 84.69 349 GLN B C 1
ATOM 7177 O O . GLN B 1 349 ? -20.266 23.016 -1.288 1 84.69 349 GLN B O 1
ATOM 7182 N N . ASP B 1 350 ? -18.297 23.344 -0.362 1 88 350 ASP B N 1
ATOM 7183 C CA . ASP B 1 350 ? -17.797 22.016 -0.688 1 88 350 ASP B CA 1
ATOM 7184 C C . ASP B 1 350 ? -16.875 21.484 0.407 1 88 350 ASP B C 1
ATOM 7186 O O . ASP B 1 350 ? -15.648 21.469 0.236 1 88 350 ASP B O 1
ATOM 7190 N N . LYS B 1 351 ? -17.484 20.969 1.322 1 89.69 351 LYS B N 1
ATOM 7191 C CA . LYS B 1 351 ? -16.781 20.625 2.553 1 89.69 351 LYS B CA 1
ATOM 7192 C C . LYS B 1 351 ? -15.773 19.5 2.305 1 89.69 351 LYS B C 1
ATOM 7194 O O . LYS B 1 351 ? -14.688 19.516 2.887 1 89.69 351 LYS B O 1
ATOM 7199 N N . TYR B 1 352 ? -16.094 18.641 1.456 1 90.75 352 TYR B N 1
ATOM 7200 C CA . TYR B 1 352 ? -15.195 17.5 1.221 1 90.75 352 TYR B CA 1
ATOM 7201 C C . TYR B 1 352 ? -13.914 17.953 0.542 1 90.75 352 TYR B C 1
ATOM 7203 O O . TYR B 1 352 ? -12.82 17.516 0.913 1 90.75 352 TYR B O 1
ATOM 7211 N N . TYR B 1 353 ? -14.047 18.844 -0.385 1 85.88 353 TYR B N 1
ATOM 7212 C CA . TYR B 1 353 ? -12.891 19.219 -1.19 1 85.88 353 TYR B CA 1
ATOM 7213 C C . TYR B 1 353 ? -12.227 20.484 -0.637 1 85.88 353 TYR B C 1
ATOM 7215 O O . TYR B 1 353 ? -11.102 20.812 -1.011 1 85.88 353 TYR B O 1
ATOM 7223 N N . TYR B 1 354 ? -12.945 21.109 0.247 1 87 354 TYR B N 1
ATOM 7224 C CA . TYR B 1 354 ? -12.383 22.312 0.854 1 87 354 TYR B CA 1
ATOM 7225 C C . TYR B 1 354 ? -11.133 21.984 1.662 1 87 354 TYR B C 1
ATOM 7227 O O . TYR B 1 354 ? -11.141 21.031 2.461 1 87 354 TYR B O 1
ATOM 7235 N N . ARG B 1 355 ? -10.133 22.703 1.391 1 81.25 355 ARG B N 1
ATOM 7236 C CA . ARG B 1 355 ? -8.883 22.562 2.121 1 81.25 355 ARG B CA 1
ATOM 7237 C C . ARG B 1 355 ? -8.602 23.797 2.975 1 81.25 355 ARG B C 1
ATOM 7239 O O . ARG B 1 355 ? -8.602 24.922 2.471 1 81.25 355 ARG B O 1
ATOM 7246 N N . TYR B 1 356 ? -8.359 23.562 4.23 1 82.62 356 TYR B N 1
ATOM 7247 C CA . TYR B 1 356 ? -7.926 24.656 5.078 1 82.62 356 TYR B CA 1
ATOM 7248 C C . TYR B 1 356 ? -6.617 25.25 4.578 1 82.62 356 TYR B C 1
ATOM 7250 O O . TYR B 1 356 ? -5.707 24.516 4.18 1 82.62 356 TYR B O 1
ATOM 7258 N N . PRO B 1 357 ? -6.629 26.5 4.609 1 71.62 357 PRO B N 1
ATOM 7259 C CA . PRO B 1 357 ? -5.336 27.094 4.234 1 71.62 357 PRO B CA 1
ATOM 7260 C C . PRO B 1 357 ? -4.18 26.547 5.062 1 71.62 357 PRO B C 1
ATOM 7262 O O . PRO B 1 357 ? -4.223 26.578 6.297 1 71.62 357 PRO B O 1
ATOM 7265 N N . THR B 1 358 ? -3.254 25.906 4.516 1 66.06 358 THR B N 1
ATOM 7266 C CA . THR B 1 358 ? -2.084 25.297 5.129 1 66.06 358 THR B CA 1
ATOM 7267 C C . THR B 1 358 ? -2.477 24.031 5.902 1 66.06 358 THR B C 1
ATOM 7269 O O . THR B 1 358 ? -1.733 23.578 6.77 1 66.06 358 THR B O 1
ATOM 7272 N N . GLY B 1 359 ? -3.646 23.656 5.59 1 79 359 GLY B N 1
ATOM 7273 C CA . GLY B 1 359 ? -4.133 22.484 6.289 1 79 359 GLY B CA 1
ATOM 7274 C C . GLY B 1 359 ? -4.527 21.359 5.355 1 79 359 GLY B C 1
ATOM 7275 O O . GLY B 1 359 ? -3.855 21.109 4.352 1 79 359 GLY B O 1
ATOM 7276 N N . GLU B 1 360 ? -5.551 20.547 5.895 1 81.88 360 GLU B N 1
ATOM 7277 C CA . GLU B 1 360 ? -5.977 19.359 5.148 1 81.88 360 GLU B CA 1
ATOM 7278 C C . GLU B 1 360 ? -7.441 19.469 4.742 1 81.88 360 GLU B C 1
ATOM 7280 O O . GLU B 1 360 ? -8.195 20.25 5.312 1 81.88 360 GLU B O 1
ATOM 7285 N N . SER B 1 361 ? -7.762 18.781 3.703 1 86.81 361 SER B N 1
ATOM 7286 C CA . SER B 1 361 ? -9.148 18.547 3.322 1 86.81 361 SER B CA 1
ATOM 7287 C C . SER B 1 361 ? -9.602 17.141 3.742 1 86.81 361 SER B C 1
ATOM 7289 O O . SER B 1 361 ? -8.789 16.328 4.176 1 86.81 361 SER B O 1
ATOM 7291 N N . TYR B 1 362 ? -10.883 16.906 3.688 1 91.38 362 TYR B N 1
ATOM 7292 C CA . TYR B 1 362 ? -11.367 15.547 3.9 1 91.38 362 TYR B CA 1
ATOM 7293 C C . TYR B 1 362 ? -10.75 14.586 2.889 1 91.38 362 TYR B C 1
ATOM 7295 O O . TYR B 1 362 ? -10.484 13.43 3.209 1 91.38 362 TYR B O 1
ATOM 7303 N N . GLN B 1 363 ? -10.555 15.062 1.751 1 85.75 363 GLN B N 1
ATOM 7304 C CA . GLN B 1 363 ? -9.93 14.234 0.727 1 85.75 363 GLN B CA 1
ATOM 7305 C C . GLN B 1 363 ? -8.523 13.805 1.147 1 85.75 363 GLN B C 1
ATOM 7307 O O . GLN B 1 363 ? -8.141 12.648 0.971 1 85.75 363 GLN B O 1
ATOM 7312 N N . ASP B 1 364 ? -7.828 14.75 1.704 1 83.19 364 ASP B N 1
ATOM 7313 C CA . ASP B 1 364 ? -6.496 14.453 2.213 1 83.19 364 ASP B CA 1
ATOM 7314 C C . ASP B 1 364 ? -6.559 13.43 3.346 1 83.19 364 ASP B C 1
ATOM 7316 O O . ASP B 1 364 ? -5.723 12.523 3.422 1 83.19 364 ASP B O 1
ATOM 7320 N N . LEU B 1 365 ? -7.469 13.672 4.137 1 90.06 365 LEU B N 1
ATOM 7321 C CA . LEU B 1 365 ? -7.656 12.781 5.277 1 90.06 365 LEU B CA 1
ATOM 7322 C C . LEU B 1 365 ? -7.926 11.359 4.816 1 90.06 365 LEU B C 1
ATOM 7324 O O . LEU B 1 365 ? -7.348 10.406 5.348 1 90.06 365 LEU B O 1
ATOM 7328 N N . VAL B 1 366 ? -8.719 11.195 3.826 1 90.38 366 VAL B N 1
ATOM 7329 C CA . VAL B 1 366 ? -9.047 9.883 3.277 1 90.38 366 VAL B CA 1
ATOM 7330 C C . VAL B 1 366 ? -7.785 9.219 2.736 1 90.38 366 VAL B C 1
ATOM 7332 O O . VAL B 1 366 ? -7.566 8.023 2.953 1 90.38 366 VAL B O 1
ATOM 7335 N N . GLN B 1 367 ? -6.98 9.938 2.182 1 82.06 367 GLN B N 1
ATOM 7336 C CA . GLN B 1 367 ? -5.762 9.398 1.59 1 82.06 367 GLN B CA 1
ATOM 7337 C C . GLN B 1 367 ? -4.82 8.859 2.664 1 82.06 367 GLN B C 1
ATOM 7339 O O . GLN B 1 367 ? -4.277 7.762 2.527 1 82.06 367 GLN B O 1
ATOM 7344 N N . ARG B 1 368 ? -4.691 9.578 3.691 1 83.44 368 ARG B N 1
ATOM 7345 C CA . ARG B 1 368 ? -3.73 9.117 4.688 1 83.44 368 ARG B CA 1
ATOM 7346 C C . ARG B 1 368 ? -4.332 8.023 5.566 1 83.44 368 ARG B C 1
ATOM 7348 O O . ARG B 1 368 ? -3.617 7.352 6.316 1 83.44 368 ARG B O 1
ATOM 7355 N N . LEU B 1 369 ? -5.625 7.832 5.473 1 91.81 369 LEU B N 1
ATOM 7356 C CA . LEU B 1 369 ? -6.277 6.793 6.262 1 91.81 369 LEU B CA 1
ATOM 7357 C C . LEU B 1 369 ? -6.309 5.473 5.5 1 91.81 369 LEU B C 1
ATOM 7359 O O . LEU B 1 369 ? -6.75 4.453 6.035 1 91.81 369 LEU B O 1
ATOM 7363 N N . GLU B 1 370 ? -5.812 5.406 4.34 1 86.94 370 GLU B N 1
ATOM 7364 C CA . GLU B 1 370 ? -5.848 4.195 3.523 1 86.94 370 GLU B CA 1
ATOM 7365 C C . GLU B 1 370 ? -5.145 3.037 4.223 1 86.94 370 GLU B C 1
ATOM 7367 O O . GLU B 1 370 ? -5.688 1.935 4.309 1 86.94 370 GLU B O 1
ATOM 7372 N N . PRO B 1 371 ? -4.023 3.252 4.789 1 82.56 371 PRO B N 1
ATOM 7373 C CA . PRO B 1 371 ? -3.387 2.146 5.508 1 82.56 371 PRO B CA 1
ATOM 7374 C C . PRO B 1 371 ? -4.215 1.658 6.691 1 82.56 371 PRO B C 1
ATOM 7376 O O . PRO B 1 371 ? -4.191 0.468 7.016 1 82.56 371 PRO B O 1
ATOM 7379 N N . VAL B 1 372 ? -4.906 2.551 7.289 1 89.94 372 VAL B N 1
ATOM 7380 C CA . VAL B 1 372 ? -5.754 2.186 8.422 1 89.94 372 VAL B CA 1
ATOM 7381 C C . VAL B 1 372 ? -6.879 1.267 7.949 1 89.94 372 VAL B C 1
ATOM 7383 O O . VAL B 1 372 ? -7.156 0.242 8.578 1 89.94 372 VAL B O 1
ATOM 7386 N N . ILE B 1 373 ? -7.465 1.646 6.84 1 92.31 373 ILE B N 1
ATOM 7387 C CA . ILE B 1 373 ? -8.539 0.838 6.281 1 92.31 373 ILE B CA 1
ATOM 7388 C C . ILE B 1 373 ? -8.008 -0.539 5.895 1 92.31 373 ILE B C 1
ATOM 7390 O O . ILE B 1 373 ? -8.664 -1.556 6.141 1 92.31 373 ILE B O 1
ATOM 7394 N N . MET B 1 374 ? -6.867 -0.566 5.32 1 87.25 374 MET B N 1
ATOM 7395 C CA . MET B 1 374 ? -6.266 -1.837 4.93 1 87.25 374 MET B CA 1
ATOM 7396 C C . MET B 1 374 ? -6.059 -2.738 6.141 1 87.25 374 MET B C 1
ATOM 7398 O O . MET B 1 374 ? -6.348 -3.936 6.09 1 87.25 374 MET B O 1
ATOM 7402 N N . GLU B 1 375 ? -5.641 -2.152 7.188 1 85.44 375 GLU B N 1
ATOM 7403 C CA . GLU B 1 375 ? -5.398 -2.928 8.398 1 85.44 375 GLU B CA 1
ATOM 7404 C C . GLU B 1 375 ? -6.711 -3.354 9.055 1 85.44 375 GLU B C 1
ATOM 7406 O O . GLU B 1 375 ? -6.809 -4.449 9.609 1 85.44 375 GLU B O 1
ATOM 7411 N N . LEU B 1 376 ? -7.672 -2.49 9.031 1 91.5 376 LEU B N 1
ATOM 7412 C CA . LEU B 1 376 ? -8.977 -2.832 9.586 1 91.5 376 LEU B CA 1
ATOM 7413 C C . LEU B 1 376 ? -9.594 -4.008 8.836 1 91.5 376 LEU B C 1
ATOM 7415 O O . LEU B 1 376 ? -10.289 -4.832 9.43 1 91.5 376 LEU B O 1
ATOM 7419 N N . GLU B 1 377 ? -9.344 -4.055 7.516 1 89.25 377 GLU B N 1
ATOM 7420 C CA . GLU B 1 377 ? -9.852 -5.152 6.699 1 89.25 377 GLU B CA 1
ATOM 7421 C C . GLU B 1 377 ? -9.102 -6.449 7 1 89.25 377 GLU B C 1
ATOM 7423 O O . GLU B 1 377 ? -9.672 -7.539 6.891 1 89.25 377 GLU B O 1
ATOM 7428 N N . ARG B 1 378 ? -7.945 -6.316 7.406 1 83.56 378 ARG B N 1
ATOM 7429 C CA . ARG B 1 378 ? -7.105 -7.492 7.613 1 83.56 378 ARG B CA 1
ATOM 7430 C C . ARG B 1 378 ? -7.277 -8.047 9.023 1 83.56 378 ARG B C 1
ATOM 7432 O O . ARG B 1 378 ? -7.289 -9.258 9.227 1 83.56 378 ARG B O 1
ATOM 7439 N N . GLN B 1 379 ? -7.465 -7.246 10.016 1 83 379 GLN B N 1
ATOM 7440 C CA . GLN B 1 379 ? -7.461 -7.625 11.422 1 83 379 GLN B CA 1
ATOM 7441 C C . GLN B 1 379 ? -8.828 -8.148 11.859 1 83 379 GLN B C 1
ATOM 7443 O O . GLN B 1 379 ? -9.781 -8.117 11.078 1 83 379 GLN B O 1
ATOM 7448 N N . GLY B 1 380 ? -8.773 -8.742 13.086 1 87.81 380 GLY B N 1
ATOM 7449 C CA . GLY B 1 380 ? -10.023 -9.172 13.703 1 87.81 380 GLY B CA 1
ATOM 7450 C C . GLY B 1 380 ? -10.758 -8.055 14.414 1 87.81 380 GLY B C 1
ATOM 7451 O O . GLY B 1 380 ? -11.023 -7.008 13.828 1 87.81 380 GLY B O 1
ATOM 7452 N N . ASN B 1 381 ? -10.938 -8.273 15.695 1 92.94 381 ASN B N 1
ATOM 7453 C CA . ASN B 1 381 ? -11.641 -7.27 16.484 1 92.94 381 ASN B CA 1
ATOM 7454 C C . ASN B 1 381 ? -10.727 -6.102 16.844 1 92.94 381 ASN B C 1
ATOM 7456 O O . ASN B 1 381 ? -9.633 -6.301 17.359 1 92.94 381 ASN B O 1
ATOM 7460 N N . VAL B 1 382 ? -11.219 -4.902 16.516 1 95.12 382 VAL B N 1
ATOM 7461 C CA . VAL B 1 382 ? -10.414 -3.709 16.75 1 95.12 382 VAL B CA 1
ATOM 7462 C C . VAL B 1 382 ? -11.273 -2.6 17.344 1 95.12 382 VAL B C 1
ATOM 7464 O O . VAL B 1 382 ? -12.438 -2.434 16.953 1 95.12 382 VAL B O 1
ATOM 7467 N N . LEU B 1 383 ? -10.742 -1.879 18.312 1 97.12 383 LEU B N 1
ATOM 7468 C CA . LEU B 1 383 ? -11.297 -0.613 18.781 1 97.12 383 LEU B CA 1
ATOM 7469 C C . LEU B 1 383 ? -10.445 0.561 18.312 1 97.12 383 LEU B C 1
ATOM 7471 O O . LEU B 1 383 ? -9.242 0.6 18.562 1 97.12 383 LEU B O 1
ATOM 7475 N N . VAL B 1 384 ? -11.062 1.432 17.641 1 97.94 384 VAL B N 1
ATOM 7476 C CA . VAL B 1 384 ? -10.375 2.637 17.188 1 97.94 384 VAL B CA 1
ATOM 7477 C C . VAL B 1 384 ? -10.891 3.848 17.969 1 97.94 384 VAL B C 1
ATOM 7479 O O . VAL B 1 384 ? -12.062 4.223 17.844 1 97.94 384 VAL B O 1
ATOM 7482 N N . VAL B 1 385 ? -10.039 4.449 18.781 1 98.25 385 VAL B N 1
ATOM 7483 C CA . VAL B 1 385 ? -10.336 5.715 19.438 1 98.25 385 VAL B CA 1
ATOM 7484 C C . VAL B 1 385 ? -9.789 6.871 18.594 1 98.25 385 VAL B C 1
ATOM 7486 O O . VAL B 1 385 ? -8.57 7.062 18.531 1 98.25 385 VAL B O 1
ATOM 7489 N N . CYS B 1 386 ? -10.688 7.586 18.031 1 97.81 386 CYS B N 1
ATOM 7490 C CA . CYS B 1 386 ? -10.234 8.594 17.078 1 97.81 386 CYS B CA 1
ATOM 7491 C C . CYS B 1 386 ? -11.023 9.883 17.234 1 97.81 386 CYS B C 1
ATOM 7493 O O . CYS B 1 386 ? -11.453 10.227 18.328 1 97.81 386 CYS B O 1
ATOM 7495 N N . HIS B 1 387 ? -11.031 10.734 16.203 1 97.75 387 HIS B N 1
ATOM 7496 C CA . HIS B 1 387 ? -11.633 12.062 16.188 1 97.75 387 HIS B CA 1
ATOM 7497 C C . HIS B 1 387 ? -12.812 12.141 15.227 1 97.75 387 HIS B C 1
ATOM 7499 O O . HIS B 1 387 ? -13.156 11.141 14.586 1 97.75 387 HIS B O 1
ATOM 7505 N N . GLN B 1 388 ? -13.461 13.25 15.219 1 97 388 GLN B N 1
ATOM 7506 C CA . GLN B 1 388 ? -14.703 13.391 14.469 1 97 388 GLN B CA 1
ATOM 7507 C C . GLN B 1 388 ? -14.469 13.203 12.977 1 97 388 GLN B C 1
ATOM 7509 O O . GLN B 1 388 ? -15.094 12.344 12.352 1 97 388 GLN B O 1
ATOM 7514 N N . ALA B 1 389 ? -13.562 14.008 12.406 1 96.88 389 ALA B N 1
ATOM 7515 C CA . ALA B 1 389 ? -13.344 13.93 10.961 1 96.88 389 ALA B CA 1
ATOM 7516 C C . ALA B 1 389 ? -12.828 12.547 10.562 1 96.88 389 ALA B C 1
ATOM 7518 O O . ALA B 1 389 ? -13.234 12 9.539 1 96.88 389 ALA B O 1
ATOM 7519 N N . VAL B 1 390 ? -11.969 12.008 11.375 1 97.56 390 VAL B N 1
ATOM 7520 C CA . VAL B 1 390 ? -11.383 10.695 11.102 1 97.56 390 VAL B CA 1
ATOM 7521 C C . VAL B 1 390 ? -12.477 9.625 11.164 1 97.56 390 VAL B C 1
ATOM 7523 O O . VAL B 1 390 ? -12.562 8.773 10.273 1 97.56 390 VAL B O 1
ATOM 7526 N N . MET B 1 391 ? -13.289 9.711 12.148 1 97.94 391 MET B N 1
ATOM 7527 C CA . MET B 1 391 ? -14.367 8.742 12.32 1 97.94 391 MET B CA 1
ATOM 7528 C C . MET B 1 391 ? -15.336 8.789 11.148 1 97.94 391 MET B C 1
ATOM 7530 O O . MET B 1 391 ? -15.812 7.75 10.688 1 97.94 391 MET B O 1
ATOM 7534 N N . ARG B 1 392 ? -15.625 9.977 10.672 1 97.69 392 ARG B N 1
ATOM 7535 C CA . ARG B 1 392 ? -16.484 10.141 9.508 1 97.69 392 ARG B CA 1
ATOM 7536 C C . ARG B 1 392 ? -15.93 9.391 8.305 1 97.69 392 ARG B C 1
ATOM 7538 O O . ARG B 1 392 ? -16.672 8.711 7.594 1 97.69 392 ARG B O 1
ATOM 7545 N N . CYS B 1 393 ? -14.672 9.555 8.117 1 97.19 393 CYS B N 1
ATOM 7546 C CA . CYS B 1 393 ? -14.031 8.93 6.965 1 97.19 393 CYS B CA 1
ATOM 7547 C C . CYS B 1 393 ? -14.07 7.406 7.074 1 97.19 393 CYS B C 1
ATOM 7549 O O . CYS B 1 393 ? -14.367 6.719 6.094 1 97.19 393 CYS B O 1
ATOM 7551 N N . LEU B 1 394 ? -13.773 6.863 8.266 1 96.94 394 LEU B N 1
ATOM 7552 C CA . LEU B 1 394 ? -13.797 5.422 8.469 1 96.94 394 LEU B CA 1
ATOM 7553 C C . LEU B 1 394 ? -15.203 4.867 8.312 1 96.94 394 LEU B C 1
ATOM 7555 O O . LEU B 1 394 ? -15.406 3.85 7.645 1 96.94 394 LEU B O 1
ATOM 7559 N N . LEU B 1 395 ? -16.125 5.598 8.891 1 96.62 395 LEU B N 1
ATOM 7560 C CA . LEU B 1 395 ? -17.516 5.184 8.812 1 96.62 395 LEU B CA 1
ATOM 7561 C C . LEU B 1 395 ? -18.016 5.211 7.367 1 96.62 395 LEU B C 1
ATOM 7563 O O . LEU B 1 395 ? -18.734 4.312 6.941 1 96.62 395 LEU B O 1
ATOM 7567 N N . ALA B 1 396 ? -17.641 6.211 6.691 1 96 396 ALA B N 1
ATOM 7568 C CA . ALA B 1 396 ? -18.062 6.352 5.301 1 96 396 ALA B CA 1
ATOM 7569 C C . ALA B 1 396 ? -17.578 5.164 4.465 1 96 396 ALA B C 1
ATOM 7571 O O . ALA B 1 396 ? -18.297 4.707 3.566 1 96 396 ALA B O 1
ATOM 7572 N N . TYR B 1 397 ? -16.359 4.684 4.711 1 94.94 397 TYR B N 1
ATOM 7573 C CA . TYR B 1 397 ? -15.844 3.523 3.988 1 94.94 397 TYR B CA 1
ATOM 7574 C C . TYR B 1 397 ? -16.719 2.303 4.227 1 94.94 397 TYR B C 1
ATOM 7576 O O . TYR B 1 397 ? -17.188 1.662 3.277 1 94.94 397 TYR B O 1
ATOM 7584 N N . PHE B 1 398 ? -17.047 2.025 5.422 1 94.06 398 PHE B N 1
ATOM 7585 C CA . PHE B 1 398 ? -17.75 0.791 5.75 1 94.06 398 PHE B CA 1
ATOM 7586 C C . PHE B 1 398 ? -19.234 0.891 5.375 1 94.06 398 PHE B C 1
ATOM 7588 O O . PHE B 1 398 ? -19.875 -0.123 5.105 1 94.06 398 PHE B O 1
ATOM 7595 N N . LEU B 1 399 ? -19.719 2.131 5.305 1 93.38 399 LEU B N 1
ATOM 7596 C CA . LEU B 1 399 ? -21.125 2.318 4.965 1 93.38 399 LEU B CA 1
ATOM 7597 C C . LEU B 1 399 ? -21.281 2.682 3.494 1 93.38 399 LEU B C 1
ATOM 7599 O O . LEU B 1 399 ? -22.391 2.943 3.033 1 93.38 399 LEU B O 1
ATOM 7603 N N . ASP B 1 400 ? -20.234 2.732 2.791 1 91 400 ASP B N 1
ATOM 7604 C CA . ASP B 1 400 ? -20.25 3.035 1.363 1 91 400 ASP B CA 1
ATOM 7605 C C . ASP B 1 400 ? -20.922 4.379 1.091 1 91 400 ASP B C 1
ATOM 7607 O O . ASP B 1 400 ? -21.844 4.465 0.28 1 91 400 ASP B O 1
ATOM 7611 N N . LYS B 1 401 ? -20.469 5.328 1.893 1 92.5 401 LYS B N 1
ATOM 7612 C CA . LYS B 1 401 ? -20.984 6.68 1.714 1 92.5 401 LYS B CA 1
ATOM 7613 C C . LYS B 1 401 ? -20.141 7.465 0.713 1 92.5 401 LYS B C 1
ATOM 7615 O O . LYS B 1 401 ? -18.938 7.254 0.614 1 92.5 401 LYS B O 1
ATOM 7620 N N . SER B 1 402 ? -20.766 8.312 -0.001 1 90.31 402 SER B N 1
ATOM 7621 C CA . SER B 1 402 ? -20.094 9.125 -1.009 1 90.31 402 SER B CA 1
ATOM 7622 C C . SER B 1 402 ? -19.297 10.25 -0.366 1 90.31 402 SER B C 1
ATOM 7624 O O . SER B 1 402 ? -19.469 10.547 0.817 1 90.31 402 SER B O 1
ATOM 7626 N N . ALA B 1 403 ? -18.5 10.859 -1.187 1 89.62 403 ALA B N 1
ATOM 7627 C CA . ALA B 1 403 ? -17.688 11.992 -0.755 1 89.62 403 ALA B CA 1
ATOM 7628 C C . ALA B 1 403 ? -18.562 13.148 -0.29 1 89.62 403 ALA B C 1
ATOM 7630 O O . ALA B 1 403 ? -18.188 13.883 0.631 1 89.62 403 ALA B O 1
ATOM 7631 N N . ASP B 1 404 ? -19.703 13.25 -0.866 1 89.31 404 ASP B N 1
ATOM 7632 C CA . ASP B 1 404 ? -20.594 14.352 -0.533 1 89.31 404 ASP B CA 1
ATOM 7633 C C . ASP B 1 404 ? -21.266 14.125 0.819 1 89.31 404 ASP B C 1
ATOM 7635 O O . ASP B 1 404 ? -21.562 15.078 1.545 1 89.31 404 ASP B O 1
ATOM 7639 N N . GLU B 1 405 ? -21.469 12.914 1.174 1 92.69 405 GLU B N 1
ATOM 7640 C CA . GLU B 1 405 ? -22.156 12.555 2.41 1 92.69 405 GLU B CA 1
ATOM 7641 C C . GLU B 1 405 ? -21.188 12.453 3.576 1 92.69 405 GLU B C 1
ATOM 7643 O O . GLU B 1 405 ? -21.547 12.703 4.727 1 92.69 405 GLU B O 1
ATOM 7648 N N . LEU B 1 406 ? -20 12.133 3.293 1 94.62 406 LEU B N 1
ATOM 7649 C CA . LEU B 1 406 ? -18.969 11.75 4.254 1 94.62 406 LEU B CA 1
ATOM 7650 C C . LEU B 1 406 ? -18.766 12.836 5.305 1 94.62 406 LEU B C 1
ATOM 7652 O O . LEU B 1 406 ? -18.828 12.555 6.508 1 94.62 406 LEU B O 1
ATOM 7656 N N . PRO B 1 407 ? -18.688 14.156 4.887 1 94.62 407 PRO B N 1
ATOM 7657 C CA . PRO B 1 407 ? -18.359 15.188 5.875 1 94.62 407 PRO B CA 1
ATOM 7658 C C . PRO B 1 407 ? -19.516 15.477 6.832 1 94.62 407 PRO B C 1
ATOM 7660 O O . PRO B 1 407 ? -19.328 16.156 7.848 1 94.62 407 PRO B O 1
ATOM 7663 N N . TYR B 1 408 ? -20.672 14.93 6.582 1 94.12 408 TYR B N 1
ATOM 7664 C CA . TYR B 1 408 ? -21.844 15.297 7.371 1 94.12 408 TYR B CA 1
ATOM 7665 C C . TYR B 1 408 ? -22.359 14.109 8.18 1 94.12 408 TYR B C 1
ATOM 7667 O O . TYR B 1 408 ? -23.406 14.188 8.82 1 94.12 408 TYR B O 1
ATOM 7675 N N . LEU B 1 409 ? -21.609 13.047 8.156 1 95.5 409 LEU B N 1
ATOM 7676 C CA . LEU B 1 409 ? -21.984 11.891 8.969 1 95.5 409 LEU B CA 1
ATOM 7677 C C . LEU B 1 409 ? -21.938 12.234 10.453 1 95.5 409 LEU B C 1
ATOM 7679 O O . LEU B 1 409 ? -21.016 12.922 10.898 1 95.5 409 LEU B O 1
ATOM 7683 N N . LYS B 1 410 ? -22.906 11.781 11.195 1 94.62 410 LYS B N 1
ATOM 7684 C CA . LYS B 1 410 ? -22.969 12.062 12.617 1 94.62 410 LYS B CA 1
ATOM 7685 C C . LYS B 1 410 ? -22.078 11.117 13.422 1 94.62 410 LYS B C 1
ATOM 7687 O O . LYS B 1 410 ? -22.25 9.891 13.344 1 94.62 410 LYS B O 1
ATOM 7692 N N . CYS B 1 411 ? -21.172 11.641 14.133 1 96.19 411 CYS B N 1
ATOM 7693 C CA . CYS B 1 411 ? -20.25 10.922 15.016 1 96.19 411 CYS B CA 1
ATOM 7694 C C . CYS B 1 411 ? -20.219 11.547 16.406 1 96.19 411 CYS B C 1
ATOM 7696 O O . CYS B 1 411 ? -19.266 12.227 16.766 1 96.19 411 CYS B O 1
ATOM 7698 N N . PRO B 1 412 ? -21.219 11.289 17.188 1 96.38 412 PRO B N 1
ATOM 7699 C CA . PRO B 1 412 ? -21.359 11.961 18.484 1 96.38 412 PRO B CA 1
ATOM 7700 C C . PRO B 1 412 ? -20.297 11.508 19.5 1 96.38 412 PRO B C 1
ATOM 7702 O O . PRO B 1 412 ? -19.812 10.375 19.422 1 96.38 412 PRO B O 1
ATOM 7705 N N . LEU B 1 413 ? -20.047 12.398 20.406 1 97.69 413 LEU B N 1
ATOM 7706 C CA . LEU B 1 413 ? -19.188 12.062 21.531 1 97.69 413 LEU B CA 1
ATOM 7707 C C . LEU B 1 413 ? -19.875 11.07 22.453 1 97.69 413 LEU B C 1
ATOM 7709 O O . LEU B 1 413 ? -21.094 11.047 22.562 1 97.69 413 LEU B O 1
ATOM 7713 N N . HIS B 1 414 ? -19.031 10.273 23.078 1 98.06 414 HIS B N 1
ATOM 7714 C CA . HIS B 1 414 ? -19.422 9.367 24.156 1 98.06 414 HIS B CA 1
ATOM 7715 C C . HIS B 1 414 ? -20.375 8.281 23.641 1 98.06 414 HIS B C 1
ATOM 7717 O O . HIS B 1 414 ? -21.234 7.812 24.391 1 98.06 414 HIS B O 1
ATOM 7723 N N . THR B 1 415 ? -20.312 8.008 22.391 1 98 415 THR B N 1
ATOM 7724 C CA . THR B 1 415 ? -21.047 6.941 21.719 1 98 415 THR B CA 1
ATOM 7725 C C . THR B 1 415 ? -20.094 6.004 20.984 1 98 415 THR B C 1
ATOM 7727 O O . THR B 1 415 ? -19.156 6.457 20.312 1 98 415 THR B O 1
ATOM 7730 N N . VAL B 1 416 ? -20.312 4.695 21.203 1 98.06 416 VAL B N 1
ATOM 7731 C CA . VAL B 1 416 ? -19.516 3.689 20.5 1 98.06 416 VAL B CA 1
ATOM 7732 C C . VAL B 1 416 ? -20.312 3.127 19.328 1 98.06 416 VAL B C 1
ATOM 7734 O O . VAL B 1 416 ? -21.469 2.725 19.484 1 98.06 416 VAL B O 1
ATOM 7737 N N . LEU B 1 417 ? -19.766 3.199 18.156 1 98.12 417 LEU B N 1
ATOM 7738 C CA . LEU B 1 417 ? -20.359 2.551 17 1 98.12 417 LEU B CA 1
ATOM 7739 C C . LEU B 1 417 ? -19.766 1.162 16.781 1 98.12 417 LEU B C 1
ATOM 7741 O O . LEU B 1 417 ? -18.562 1.025 16.562 1 98.12 417 LEU B O 1
ATOM 7745 N N . LYS B 1 418 ? -20.562 0.217 16.891 1 97.19 418 LYS B N 1
ATOM 7746 C CA . LYS B 1 418 ? -20.172 -1.169 16.641 1 97.19 418 LYS B CA 1
ATOM 7747 C C . LYS B 1 418 ? -20.469 -1.572 15.195 1 97.19 418 LYS B C 1
ATOM 7749 O O . LYS B 1 418 ? -21.625 -1.612 14.773 1 97.19 418 LYS B O 1
ATOM 7754 N N . LEU B 1 419 ? -19.422 -1.816 14.469 1 96.5 419 LEU B N 1
ATOM 7755 C CA . LEU B 1 419 ? -19.531 -2.201 13.062 1 96.5 419 LEU B CA 1
ATOM 7756 C C . LEU B 1 419 ? -19.328 -3.703 12.891 1 96.5 419 LEU B C 1
ATOM 7758 O O . LEU B 1 419 ? -18.328 -4.254 13.352 1 96.5 419 LEU B O 1
ATOM 7762 N N . THR B 1 420 ? -20.203 -4.336 12.273 1 93.19 420 THR B N 1
ATOM 7763 C CA . THR B 1 420 ? -20.125 -5.75 11.938 1 93.19 420 THR B CA 1
ATOM 7764 C C . THR B 1 420 ? -20.234 -5.953 10.43 1 93.19 420 THR B C 1
ATOM 7766 O O . THR B 1 420 ? -21.344 -6.047 9.891 1 93.19 420 THR B O 1
ATOM 7769 N N . PRO B 1 421 ? -19.047 -6.098 9.828 1 88.06 421 PRO B N 1
ATOM 7770 C CA . PRO B 1 421 ? -19.062 -6.293 8.375 1 88.06 421 PRO B CA 1
ATOM 7771 C C . PRO B 1 421 ? -19.609 -7.66 7.973 1 88.06 421 PRO B C 1
ATOM 7773 O O . PRO B 1 421 ? -19.359 -8.656 8.656 1 88.06 421 PRO B O 1
ATOM 7776 N N . PHE B 1 422 ? -20.391 -7.656 6.941 1 79.75 422 PHE B N 1
ATOM 7777 C CA . PHE B 1 422 ? -20.812 -8.883 6.285 1 79.75 422 PHE B CA 1
ATOM 7778 C C . PHE B 1 422 ? -20.656 -8.773 4.773 1 79.75 422 PHE B C 1
ATOM 7780 O O . PHE B 1 422 ? -20.141 -7.781 4.27 1 79.75 422 PHE B O 1
ATOM 7787 N N . ALA B 1 423 ? -20.828 -9.758 3.965 1 70 423 ALA B N 1
ATOM 7788 C CA . ALA B 1 423 ? -20.453 -9.898 2.561 1 70 423 ALA B CA 1
ATOM 7789 C C . ALA B 1 423 ? -20.906 -8.688 1.748 1 70 423 ALA B C 1
ATOM 7791 O O . ALA B 1 423 ? -20.141 -8.148 0.947 1 70 423 ALA B O 1
ATOM 7792 N N . TYR B 1 424 ? -22.156 -8.203 1.999 1 71.31 424 TYR B N 1
ATOM 7793 C CA . TYR B 1 424 ? -22.656 -7.184 1.086 1 71.31 424 TYR B CA 1
ATOM 7794 C C . TYR B 1 424 ? -22.891 -5.867 1.818 1 71.31 424 TYR B C 1
ATOM 7796 O O . TYR B 1 424 ? -23.516 -4.957 1.282 1 71.31 424 TYR B O 1
ATOM 7804 N N . GLY B 1 425 ? -22.359 -5.844 3.121 1 79.56 425 GLY B N 1
ATOM 7805 C CA . GLY B 1 425 ? -22.594 -4.609 3.852 1 79.56 425 GLY B CA 1
ATOM 7806 C C . GLY B 1 425 ? -22 -4.625 5.25 1 79.56 425 GLY B C 1
ATOM 7807 O O . GLY B 1 425 ? -21.125 -5.441 5.551 1 79.56 425 GLY B O 1
ATOM 7808 N N . CYS B 1 426 ? -22.406 -3.605 5.926 1 90.19 426 CYS B N 1
ATOM 7809 C CA . CYS B 1 426 ? -21.938 -3.447 7.297 1 90.19 426 CYS B CA 1
ATOM 7810 C C . CYS B 1 426 ? -23.078 -3.018 8.219 1 90.19 426 CYS B C 1
ATOM 7812 O O . CYS B 1 426 ? -23.812 -2.072 7.91 1 90.19 426 CYS B O 1
ATOM 7814 N N . LYS B 1 427 ? -23.297 -3.824 9.281 1 92.69 427 LYS B N 1
ATOM 7815 C CA . LYS B 1 427 ? -24.266 -3.451 10.305 1 92.69 427 LYS B CA 1
ATOM 7816 C C . LYS B 1 427 ? -23.656 -2.506 11.328 1 92.69 427 LYS B C 1
ATOM 7818 O O . LYS B 1 427 ? -22.547 -2.744 11.812 1 92.69 427 LYS B O 1
ATOM 7823 N N . VAL B 1 428 ? -24.359 -1.426 11.594 1 95.56 428 VAL B N 1
ATOM 7824 C CA . VAL B 1 428 ? -23.859 -0.445 12.547 1 95.56 428 VAL B CA 1
ATOM 7825 C C . VAL B 1 428 ? -24.797 -0.335 13.734 1 95.56 428 VAL B C 1
ATOM 7827 O O . VAL B 1 428 ? -26.016 -0.15 13.562 1 95.56 428 VAL B O 1
ATOM 7830 N N . GLU B 1 429 ? -24.266 -0.554 14.883 1 96.38 429 GLU B N 1
ATOM 7831 C CA . GLU B 1 429 ? -24.984 -0.34 16.125 1 96.38 429 GLU B CA 1
ATOM 7832 C C . GLU B 1 429 ? -24.391 0.83 16.922 1 96.38 429 GLU B C 1
ATOM 7834 O O . GLU B 1 429 ? -23.188 0.868 17.172 1 96.38 429 GLU B O 1
ATOM 7839 N N . SER B 1 430 ? -25.234 1.764 17.234 1 96.94 430 SER B N 1
ATOM 7840 C CA . SER B 1 430 ? -24.812 2.916 18.016 1 96.94 430 SER B CA 1
ATOM 7841 C C . SER B 1 430 ? -25.109 2.701 19.5 1 96.94 430 SER B C 1
ATOM 7843 O O . SER B 1 430 ? -26.25 2.514 19.906 1 96.94 430 SER B O 1
ATOM 7845 N N . ILE B 1 431 ? -24.078 2.758 20.312 1 97.31 431 ILE B N 1
ATOM 7846 C CA . ILE B 1 431 ? -24.219 2.5 21.734 1 97.31 431 ILE B CA 1
ATOM 7847 C C . ILE B 1 431 ? -23.766 3.725 22.531 1 97.31 431 ILE B C 1
ATOM 7849 O O . ILE B 1 431 ? -22.562 4.012 22.609 1 97.31 431 ILE B O 1
ATOM 7853 N N . PHE B 1 432 ? -24.688 4.395 23.125 1 97.25 432 PHE B N 1
ATOM 7854 C CA . PHE B 1 432 ? -24.391 5.527 24 1 97.25 432 PHE B CA 1
ATOM 7855 C C . PHE B 1 432 ? -24 5.051 25.406 1 97.25 432 PHE B C 1
ATOM 7857 O O . PHE B 1 432 ? -24.719 4.238 26 1 97.25 432 PHE B O 1
ATOM 7864 N N . LEU B 1 433 ? -22.922 5.473 25.953 1 97 433 LEU B N 1
ATOM 7865 C CA . LEU B 1 433 ? -22.406 4.934 27.203 1 97 433 LEU B CA 1
ATOM 7866 C C . LEU B 1 433 ? -22.891 5.766 28.391 1 97 433 LEU B C 1
ATOM 7868 O O . LEU B 1 433 ? -22.266 5.77 29.453 1 97 433 LEU B O 1
ATOM 7872 N N . ASN B 1 434 ? -23.891 6.582 28.266 1 94.25 434 ASN B N 1
ATOM 7873 C CA . ASN B 1 434 ? -24.656 7.27 29.297 1 94.25 434 ASN B CA 1
ATOM 7874 C C . ASN B 1 434 ? -23.797 8.305 30.016 1 94.25 434 ASN B C 1
ATOM 7876 O O . ASN B 1 434 ? -23.812 8.391 31.25 1 94.25 434 ASN B O 1
ATOM 7880 N N . VAL B 1 435 ? -22.922 8.969 29.375 1 97.19 435 VAL B N 1
ATOM 7881 C CA . VAL B 1 435 ? -22.203 10.148 29.828 1 97.19 435 VAL B CA 1
ATOM 7882 C C . VAL B 1 435 ? -22.531 11.328 28.906 1 97.19 435 VAL B C 1
ATOM 7884 O O . VAL B 1 435 ? -22.344 11.25 27.688 1 97.19 435 VAL B O 1
ATOM 7887 N N . GLU B 1 436 ? -23.031 12.359 29.484 1 95.38 436 GLU B N 1
ATOM 7888 C CA . GLU 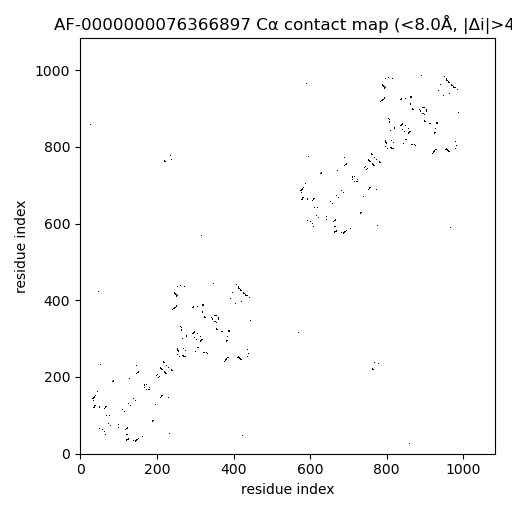B 1 436 ? -23.406 13.523 28.688 1 95.38 436 GLU B CA 1
ATOM 7889 C C . GLU B 1 436 ? -22.172 14.18 28.062 1 95.38 436 GLU B C 1
ATOM 7891 O O . GLU B 1 436 ? -21.078 14.094 28.609 1 95.38 436 GLU B O 1
ATOM 7896 N N . ALA B 1 437 ? -22.391 14.719 26.906 1 95.94 437 ALA B N 1
ATOM 7897 C CA . ALA B 1 437 ? -21.328 15.438 26.203 1 95.94 437 ALA B CA 1
ATOM 7898 C C . ALA B 1 437 ? -21.891 16.562 25.359 1 95.94 437 ALA B C 1
ATOM 7900 O O . ALA B 1 437 ? -23.094 16.609 25.078 1 95.94 437 ALA B O 1
ATOM 7901 N N . VAL B 1 438 ? -21.062 17.453 25.016 1 94.75 438 VAL B N 1
ATOM 7902 C CA . VAL B 1 438 ? -21.484 18.547 24.141 1 94.75 438 VAL B CA 1
ATOM 7903 C C . VAL B 1 438 ? -21.719 18.016 22.734 1 94.75 438 VAL B C 1
ATOM 7905 O O . VAL B 1 438 ? -21.172 16.984 22.344 1 94.75 438 VAL B O 1
ATOM 7908 N N . ASN B 1 439 ? -22.578 18.703 22.031 1 90.88 439 ASN B N 1
ATOM 7909 C CA . ASN B 1 439 ? -22.797 18.391 20.625 1 90.88 439 ASN B CA 1
ATOM 7910 C C . ASN B 1 439 ? -21.891 19.203 19.703 1 90.88 439 ASN B C 1
ATOM 7912 O O . ASN B 1 439 ? -22 20.438 19.641 1 90.88 439 ASN B O 1
ATOM 7916 N N . THR B 1 440 ? -21.062 18.562 18.969 1 89.25 440 THR B N 1
ATOM 7917 C CA . THR B 1 440 ? -20.094 19.25 18.125 1 89.25 440 THR B CA 1
ATOM 7918 C C . THR B 1 440 ? -20.469 19.109 16.641 1 89.25 440 THR B C 1
ATOM 7920 O O . THR B 1 440 ? -19.734 19.578 15.773 1 89.25 440 THR B O 1
ATOM 7923 N N . HIS B 1 441 ? -21.562 18.453 16.344 1 89.06 441 HIS B N 1
ATOM 7924 C CA . HIS B 1 441 ? -21.969 18.234 14.961 1 89.06 441 HIS B CA 1
ATOM 7925 C C . HIS B 1 441 ? -22.547 19.516 14.352 1 89.06 441 HIS B C 1
ATOM 7927 O O . HIS B 1 441 ? -23.312 20.219 14.992 1 89.06 441 HIS B O 1
ATOM 7933 N N . ARG B 1 442 ? -22.172 19.812 13.156 1 82.88 442 ARG B N 1
ATOM 7934 C CA . ARG B 1 442 ? -22.734 20.922 12.375 1 82.88 442 ARG B CA 1
ATOM 7935 C C . ARG B 1 442 ? -23.453 20.391 11.133 1 82.88 442 ARG B C 1
ATOM 7937 O O . ARG B 1 442 ? -22.828 19.75 10.281 1 82.88 442 ARG B O 1
ATOM 7944 N N . ASP B 1 443 ? -24.672 20.734 10.984 1 81.62 443 ASP B N 1
ATOM 7945 C CA . ASP B 1 443 ? -25.469 20.266 9.859 1 81.62 443 ASP B CA 1
ATOM 7946 C C . ASP B 1 443 ? -25.094 21 8.57 1 81.62 443 ASP B C 1
ATOM 7948 O O . ASP B 1 443 ? -24.516 22.078 8.617 1 81.62 443 ASP B O 1
ATOM 7952 N N . ARG B 1 444 ? -25.375 20.375 7.508 1 82.06 444 ARG B N 1
ATOM 7953 C CA . ARG B 1 444 ? -25.172 21.016 6.207 1 82.06 444 ARG B CA 1
ATOM 7954 C C . ARG B 1 444 ? -26 22.297 6.082 1 82.06 444 ARG B C 1
ATOM 7956 O O . ARG B 1 444 ? -27.188 22.297 6.379 1 82.06 444 ARG B O 1
ATOM 7963 N N . PRO B 1 445 ? -25.297 23.438 5.801 1 74.31 445 PRO B N 1
ATOM 7964 C CA . PRO B 1 445 ? -26.047 24.688 5.68 1 74.31 445 PRO B CA 1
ATOM 7965 C C . PRO B 1 445 ? -27.094 24.641 4.566 1 74.31 445 PRO B C 1
ATOM 7967 O O . PRO B 1 445 ? -26.891 23.969 3.553 1 74.31 445 PRO B O 1
ATOM 7970 N N . GLU B 1 446 ? -28.375 25.062 4.895 1 59.5 446 GLU B N 1
ATOM 7971 C CA . GLU B 1 446 ? -29.406 25.203 3.871 1 59.5 446 GLU B CA 1
ATOM 7972 C C . GLU B 1 446 ? -29.031 26.281 2.852 1 59.5 446 GLU B C 1
ATOM 7974 O O . GLU B 1 446 ? -28.562 27.344 3.219 1 59.5 446 GLU B O 1
ATOM 7979 N N . VAL B 1 447 ? -28.609 26.094 1.773 1 49.12 447 VAL B N 1
ATOM 7980 C CA . VAL B 1 447 ? -28.297 27.078 0.735 1 49.12 447 VAL B CA 1
ATOM 7981 C C . VAL B 1 447 ? -29.438 28.078 0.627 1 49.12 447 VAL B C 1
ATOM 7983 O O . VAL B 1 447 ? -30.578 27.719 0.318 1 49.12 447 VAL B O 1
ATOM 7986 N N . SER B 1 448 ? -29.641 29.203 1.298 1 36.09 448 SER B N 1
ATOM 7987 C CA . SER B 1 448 ? -30.516 30.312 0.919 1 36.09 448 SER B CA 1
ATOM 7988 C C . SER B 1 448 ? -30.25 30.75 -0.518 1 36.09 448 SER B C 1
ATOM 7990 O O . SER B 1 448 ? -29.125 30.688 -0.996 1 36.09 448 SER B O 1
ATOM 7992 N N . ASP B 1 449 ? -31.328 31 -1.492 1 34.31 449 ASP B N 1
ATOM 7993 C CA . ASP B 1 449 ? -31.438 31.531 -2.852 1 34.31 449 ASP B CA 1
ATOM 7994 C C . ASP B 1 449 ? -30.75 32.875 -2.971 1 34.31 449 ASP B C 1
ATOM 7996 O O . ASP B 1 449 ? -30.969 33.625 -3.941 1 34.31 449 ASP B O 1
ATOM 8000 N N . VAL B 1 450 ? -30.484 33.719 -2.051 1 31.72 450 VAL B N 1
ATOM 8001 C CA . VAL B 1 450 ? -30.25 35.156 -2.328 1 31.72 450 VAL B CA 1
ATOM 8002 C C . VAL B 1 450 ? -29.141 35.281 -3.367 1 31.72 450 VAL B C 1
ATOM 8004 O O . VAL B 1 450 ? -29.219 36.156 -4.25 1 31.72 450 VAL B O 1
ATOM 8007 N N . LEU B 1 451 ? -27.984 34.938 -3.217 1 31.52 451 LEU B N 1
ATOM 8008 C CA . LEU B 1 451 ? -26.969 35.469 -4.125 1 31.52 451 LEU B CA 1
ATOM 8009 C C . LEU B 1 451 ? -27.094 34.844 -5.508 1 31.52 451 LEU B C 1
ATOM 8011 O O . LEU B 1 451 ? -26.203 34.094 -5.945 1 31.52 451 LEU B O 1
ATOM 8015 N N . THR B 1 452 ? -28.422 34.594 -5.941 1 30.09 452 THR B N 1
ATOM 8016 C CA . THR B 1 452 ? -28.578 34.188 -7.336 1 30.09 452 THR B CA 1
ATOM 8017 C C . THR B 1 452 ? -28.188 35.312 -8.281 1 30.09 452 THR B C 1
ATOM 8019 O O . THR B 1 452 ? -28.109 35.125 -9.492 1 30.09 452 THR B O 1
ATOM 8022 N N . ASP B 1 453 ? -28.469 36.625 -7.938 1 27.09 453 ASP B N 1
ATOM 8023 C CA . ASP B 1 453 ? -28.438 37.625 -9 1 27.09 453 ASP B CA 1
ATOM 8024 C C . AS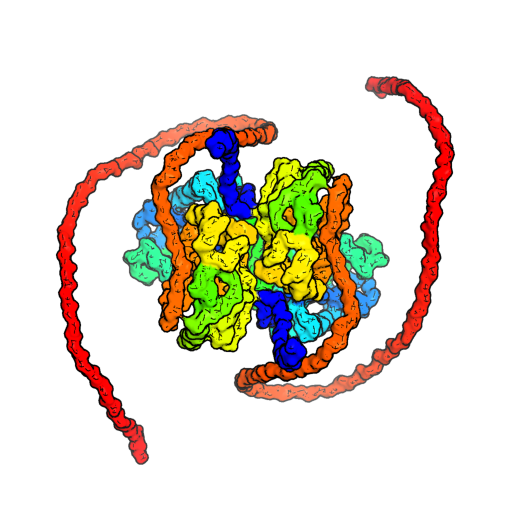P B 1 453 ? -27 37.844 -9.477 1 27.09 453 ASP B C 1
ATOM 8026 O O . ASP B 1 453 ? -26.703 38.844 -10.133 1 27.09 453 ASP B O 1
ATOM 8030 N N . VAL B 1 454 ? -26.078 37.594 -8.789 1 27.31 454 VAL B N 1
ATOM 8031 C CA . VAL B 1 454 ? -24.828 37.906 -9.477 1 27.31 454 VAL B CA 1
ATOM 8032 C C . VAL B 1 454 ? -24.797 37.219 -10.836 1 27.31 454 VAL B C 1
ATOM 8034 O O . VAL B 1 454 ? -25.219 36.062 -10.969 1 27.31 454 VAL B O 1
ATOM 8037 N N . ALA B 1 455 ? -24.734 38.062 -11.969 1 25.52 455 ALA B N 1
ATOM 8038 C CA . ALA B 1 455 ? -24.766 37.812 -13.414 1 25.52 455 ALA B CA 1
ATOM 8039 C C . ALA B 1 455 ? -24.141 36.469 -13.758 1 25.52 455 ALA B C 1
ATOM 8041 O O . ALA B 1 455 ? -23.109 36.094 -13.195 1 25.52 455 ALA B O 1
ATOM 8042 N N . HIS B 1 456 ? -24.969 35.688 -14.234 1 23.66 456 HIS B N 1
ATOM 8043 C CA . HIS B 1 456 ? -24.641 34.531 -15.055 1 23.66 456 HIS B CA 1
ATOM 8044 C C . HIS B 1 456 ? -23.625 34.875 -16.125 1 23.66 456 HIS B C 1
ATOM 8046 O O . HIS B 1 456 ? -24 35.156 -17.281 1 23.66 456 HIS B O 1
ATOM 8052 N N . HIS B 1 457 ? -22.906 36.031 -15.938 1 21.83 457 HIS B N 1
ATOM 8053 C CA . HIS B 1 457 ? -22.109 36.281 -17.125 1 21.83 457 HIS B CA 1
ATOM 8054 C C . HIS B 1 457 ? -21.531 34.969 -17.703 1 21.83 457 HIS B C 1
ATOM 8056 O O . HIS B 1 457 ? -21.047 34.125 -16.953 1 21.83 457 HIS B O 1
ATOM 8062 N N . SER B 1 458 ? -22.109 34.781 -18.875 1 21.22 458 SER B N 1
ATOM 8063 C CA . SER B 1 458 ? -21.781 33.719 -19.828 1 21.22 458 SER B CA 1
ATOM 8064 C C . SER B 1 458 ? -20.281 33.469 -19.891 1 21.22 458 SER B C 1
ATOM 8066 O O . SER B 1 458 ? -19.516 34.344 -20.297 1 21.22 458 SER B O 1
ATOM 8068 N N . CYS B 1 459 ? -19.75 33.219 -18.766 1 21.61 459 CYS B N 1
ATOM 8069 C CA . CYS B 1 459 ? -18.344 32.875 -18.922 1 21.61 459 CYS B CA 1
ATOM 8070 C C . CYS B 1 459 ? -18.109 32.125 -20.219 1 21.61 459 CYS B C 1
ATOM 8072 O O . CYS B 1 459 ? -18.625 31.016 -20.391 1 21.61 459 CYS B O 1
ATOM 8074 N N . ALA B 1 460 ? -18.219 32.875 -21.219 1 21.06 460 ALA B N 1
ATOM 8075 C CA . ALA B 1 460 ? -17.953 32.406 -22.578 1 21.06 460 ALA B CA 1
ATOM 8076 C C . ALA B 1 460 ? -16.938 31.25 -22.562 1 21.06 460 ALA B C 1
ATOM 8078 O O . ALA B 1 460 ? -15.953 31.297 -21.812 1 21.06 460 ALA B O 1
ATOM 8079 N N . GLN B 1 461 ? -17.406 30.188 -22.953 1 20.58 461 GLN B N 1
ATOM 8080 C CA . GLN B 1 461 ? -16.781 28.922 -23.281 1 20.58 461 GLN B CA 1
ATOM 8081 C C . GLN B 1 461 ? -15.445 29.125 -24 1 20.58 461 GLN B C 1
ATOM 8083 O O . GLN B 1 461 ? -15.422 29.594 -25.141 1 20.58 461 GLN B O 1
ATOM 8088 N N . THR B 1 462 ? -14.633 29.953 -23.375 1 22.08 462 THR B N 1
ATOM 8089 C CA . THR B 1 462 ? -13.539 30.047 -24.344 1 22.08 462 THR B CA 1
ATOM 8090 C C . THR B 1 462 ? -13.281 28.703 -25 1 22.08 462 THR B C 1
ATOM 8092 O O . THR B 1 462 ? -13.273 27.656 -24.328 1 22.08 462 THR B O 1
ATOM 8095 N N . PRO B 1 463 ? -13.586 28.672 -26.203 1 20.44 463 PRO B N 1
ATOM 8096 C CA . PRO B 1 463 ? -13.484 27.422 -26.969 1 20.44 463 PRO B CA 1
ATOM 8097 C C . PRO B 1 463 ? -12.289 26.562 -26.562 1 20.44 463 PRO B C 1
ATOM 8099 O O . PRO B 1 463 ? -11.266 27.109 -26.125 1 20.44 463 PRO B O 1
ATOM 8102 N N . LEU B 1 464 ? -12.641 25.578 -25.859 1 22 464 LEU B N 1
ATOM 8103 C CA . LEU B 1 464 ? -11.719 24.484 -25.578 1 22 464 LEU B CA 1
ATOM 8104 C C . LEU B 1 464 ? -10.648 24.391 -26.656 1 22 464 LEU B C 1
ATOM 8106 O O . LEU B 1 464 ? -10.961 24.297 -27.844 1 22 464 LEU B O 1
ATOM 8110 N N . PHE B 1 465 ? -9.766 25.328 -26.547 1 20.92 465 PHE B N 1
ATOM 8111 C CA . PHE B 1 465 ? -8.773 25.125 -27.594 1 20.92 465 PHE B CA 1
ATOM 8112 C C . PHE B 1 465 ? -8.57 23.625 -27.859 1 20.92 465 PHE B C 1
ATOM 8114 O O . PHE B 1 465 ? -8.289 22.859 -26.938 1 20.92 465 PHE B O 1
ATOM 8121 N N . HIS B 1 466 ? -9.414 23.141 -28.688 1 20.41 466 HIS B N 1
ATOM 8122 C CA . HIS B 1 466 ? -9.383 21.844 -29.375 1 20.41 466 HIS B CA 1
ATOM 8123 C C . HIS B 1 466 ? -7.973 21.5 -29.828 1 20.41 466 HIS B C 1
ATOM 8125 O O . HIS B 1 466 ? -7.434 22.125 -30.734 1 20.41 466 HIS B O 1
ATOM 8131 N N . VAL B 1 467 ? -7.129 21.484 -28.812 1 19.81 467 VAL B N 1
ATOM 8132 C CA . VAL B 1 467 ? -5.887 21.062 -29.453 1 19.81 467 VAL B CA 1
ATOM 8133 C C . VAL B 1 467 ? -6.172 19.891 -30.406 1 19.81 467 VAL B C 1
ATOM 8135 O O . VAL B 1 467 ? -6.773 18.891 -30 1 19.81 467 VAL B O 1
ATOM 8138 N N . GLU B 1 468 ? -6.418 20.266 -31.562 1 20.34 468 GLU B N 1
ATOM 8139 C CA . GLU B 1 468 ? -6.562 19.344 -32.688 1 20.34 468 GLU B CA 1
ATOM 8140 C C . GLU B 1 468 ? -5.539 18.219 -32.594 1 20.34 468 GLU B C 1
ATOM 8142 O O . GLU B 1 468 ? -4.336 18.469 -32.5 1 20.34 468 GLU B O 1
ATOM 8147 N N . TRP B 1 469 ? -5.996 17.266 -31.891 1 19.56 469 TRP B N 1
ATOM 8148 C CA . TRP B 1 469 ? -5.25 16.016 -32.031 1 19.56 469 TRP B CA 1
ATOM 8149 C C . TRP B 1 469 ? -4.766 15.812 -33.438 1 19.56 469 TRP B C 1
ATOM 8151 O O . TRP B 1 469 ? -5.57 15.672 -34.375 1 19.56 469 TRP B O 1
ATOM 8161 N N . ARG B 1 470 ? -3.861 16.75 -33.781 1 20.22 470 ARG B N 1
ATOM 8162 C CA . ARG B 1 470 ? -3.432 16.422 -35.125 1 20.22 470 ARG B CA 1
ATOM 8163 C C . ARG B 1 470 ? -3.174 14.93 -35.281 1 20.22 470 ARG B C 1
ATOM 8165 O O . ARG B 1 470 ? -2.578 14.312 -34.406 1 20.22 470 ARG B O 1
ATOM 8172 N N . ASN B 1 471 ? -4.078 14.266 -36.062 1 19.61 471 ASN B N 1
ATOM 8173 C CA . ASN B 1 471 ? -4.148 12.891 -36.562 1 19.61 471 ASN B CA 1
ATOM 8174 C C . ASN B 1 471 ? -2.76 12.336 -36.875 1 19.61 471 ASN B C 1
ATOM 8176 O O . ASN B 1 471 ? -1.991 12.969 -37.594 1 19.61 471 ASN B O 1
ATOM 8180 N N . PRO B 1 472 ? -2.074 11.836 -35.812 1 21.75 472 PRO B N 1
ATOM 8181 C CA . PRO B 1 472 ? -0.791 11.367 -36.344 1 21.75 472 PRO B CA 1
ATOM 8182 C C . PRO B 1 472 ? -0.895 10.852 -37.781 1 21.75 472 PRO B C 1
ATOM 8184 O O . PRO B 1 472 ? -1.979 10.477 -38.219 1 21.75 472 PRO B O 1
ATOM 8187 N N . PRO B 1 473 ? -0.114 11.398 -38.656 1 20.05 473 PRO B N 1
ATOM 8188 C CA . PRO B 1 473 ? -0.223 10.914 -40.031 1 20.05 473 PRO B CA 1
ATOM 8189 C C . PRO B 1 473 ? -0.537 9.422 -40.094 1 20.05 473 PRO B C 1
ATOM 8191 O O . PRO B 1 473 ? -0.233 8.672 -39.156 1 20.05 473 PRO B O 1
ATOM 8194 N N . THR B 1 474 ? -1.709 9.172 -40.656 1 20.75 474 THR B N 1
ATOM 8195 C CA . THR B 1 474 ? -2.217 7.898 -41.156 1 20.75 474 THR B CA 1
ATOM 8196 C C . THR B 1 474 ? -1.086 7.051 -41.719 1 20.75 474 THR B C 1
ATOM 8198 O O . THR B 1 474 ? -0.403 7.473 -42.656 1 20.75 474 THR B O 1
ATOM 8201 N N . PHE B 1 475 ? -0.293 6.551 -40.781 1 19 475 PHE B N 1
ATOM 8202 C CA . PHE B 1 475 ? 0.576 5.598 -41.469 1 19 475 PHE B CA 1
ATOM 8203 C C . PHE B 1 475 ? -0.183 4.859 -42.562 1 19 475 PHE B C 1
ATOM 8205 O O . PHE B 1 475 ? -1.317 4.426 -42.344 1 19 475 PHE B O 1
ATOM 8212 N N . VAL B 1 476 ? 0.04 5.34 -43.75 1 19.38 476 VAL B N 1
ATOM 8213 C CA . VAL B 1 476 ? -0.4 4.742 -45 1 19.38 476 VAL B CA 1
ATOM 8214 C C . VAL B 1 476 ? -0.298 3.221 -44.906 1 19.38 476 VAL B C 1
ATOM 8216 O O . VAL B 1 476 ? 0.797 2.674 -44.781 1 19.38 476 VAL B O 1
ATOM 8219 N N . GLY B 1 477 ? -1.168 2.648 -43.875 1 17.8 477 GLY B N 1
ATOM 8220 C CA . GLY B 1 477 ? -1.272 1.214 -44.094 1 17.8 477 GLY B CA 1
ATOM 8221 C C . GLY B 1 477 ? -1.354 0.84 -45.562 1 17.8 477 GLY B C 1
ATOM 8222 O O . GLY B 1 477 ? -2.008 1.527 -46.344 1 17.8 477 GLY B O 1
ATOM 8223 N N . THR B 1 478 ? -0.236 0.543 -46.062 1 18.69 478 THR B N 1
ATOM 8224 C CA . THR B 1 478 ? -0.236 -0.035 -47.406 1 18.69 478 THR B CA 1
ATOM 8225 C C . THR B 1 478 ? -1.473 -0.903 -47.625 1 18.69 478 THR B C 1
ATOM 8227 O O . THR B 1 478 ? -1.966 -1.533 -46.688 1 18.69 478 THR B O 1
ATOM 8230 N N . GLN B 1 479 ? -2.232 -0.569 -48.688 1 17.41 479 GLN B N 1
ATOM 8231 C CA . GLN B 1 479 ? -3.395 -1.05 -49.438 1 17.41 479 GLN B CA 1
ATOM 8232 C C . GLN B 1 479 ? -3.389 -2.572 -49.531 1 17.41 479 GLN B C 1
ATOM 8234 O O . GLN B 1 479 ? -2.561 -3.146 -50.25 1 17.41 479 GLN B O 1
ATOM 8239 N N . PHE B 1 480 ? -3.273 -3.316 -48.375 1 17.86 480 PHE B N 1
ATOM 8240 C CA . PHE B 1 480 ? -3.449 -4.66 -48.906 1 17.86 480 PHE B CA 1
ATOM 8241 C C . PHE B 1 480 ? -4.715 -4.738 -49.781 1 17.86 480 PHE B C 1
ATOM 8243 O O . PHE B 1 480 ? -5.719 -4.098 -49.438 1 17.86 480 PHE B O 1
ATOM 8250 N N . ASP B 1 481 ? -4.578 -5.109 -50.969 1 17.42 481 ASP B N 1
ATOM 8251 C CA . ASP B 1 481 ? -5.398 -5.371 -52.125 1 17.42 481 ASP B CA 1
ATOM 8252 C C . ASP B 1 481 ? -6.746 -5.973 -51.75 1 17.42 481 ASP B C 1
ATOM 8254 O O . ASP B 1 481 ? -6.891 -6.531 -50.656 1 17.42 481 ASP B O 1
ATOM 8258 N N . GLY B 1 482 ? -7.719 -5.93 -52.719 1 17.02 482 GLY B N 1
ATOM 8259 C CA . GLY B 1 482 ? -9.094 -5.785 -53.188 1 17.02 482 GLY B CA 1
ATOM 8260 C C . GLY B 1 482 ? -9.938 -7.016 -52.906 1 17.02 482 GLY B C 1
ATOM 8261 O O . GLY B 1 482 ? -11.102 -7.07 -53.312 1 17.02 482 GLY B O 1
ATOM 8262 N N . LEU B 1 483 ? -9.453 -8.188 -52.344 1 17.11 483 LEU B N 1
ATOM 8263 C CA . LEU B 1 483 ? -10.234 -9.234 -53 1 17.11 483 LEU B CA 1
ATOM 8264 C C . LEU B 1 483 ? -11.727 -9.047 -52.719 1 17.11 483 LEU B C 1
ATOM 8266 O O . LEU B 1 483 ? -12.117 -8.695 -51.625 1 17.11 483 LEU B O 1
ATOM 8270 N N . LYS B 1 484 ? -12.523 -8.914 -53.781 1 17.16 484 LYS B N 1
ATOM 8271 C CA . LYS B 1 484 ? -13.93 -8.68 -54.125 1 17.16 484 LYS B CA 1
ATOM 8272 C C . LYS B 1 484 ? -14.828 -9.672 -53.375 1 17.16 484 LYS B C 1
ATOM 8274 O O . LYS B 1 484 ? -16.047 -9.656 -53.562 1 17.16 484 LYS B O 1
ATOM 8279 N N . PRO B 1 485 ? -14.578 -10.133 -52.125 1 17.05 485 PRO B N 1
ATOM 8280 C CA . PRO B 1 485 ? -15.414 -11.336 -52.156 1 17.05 485 PRO B CA 1
ATOM 8281 C C . PRO B 1 485 ? -16.859 -11.023 -52.531 1 17.05 485 PRO B C 1
ATOM 8283 O O . PRO B 1 485 ? -17.312 -9.891 -52.344 1 17.05 485 PRO B O 1
ATOM 8286 N N . SER B 1 486 ? -17.625 -12.039 -53.094 1 17.42 486 SER B N 1
ATOM 8287 C CA . SER B 1 486 ? -18.891 -12.344 -53.75 1 17.42 486 SER B CA 1
ATOM 8288 C C . SER B 1 486 ? -20.078 -11.898 -52.906 1 17.42 486 SER B C 1
ATOM 8290 O O . SER B 1 486 ? -19.953 -11.727 -51.688 1 17.42 486 SER B O 1
ATOM 8292 N N . THR B 1 487 ? -21.234 -11.719 -53.531 1 17.58 487 THR B N 1
ATOM 8293 C CA . THR B 1 487 ? -22.516 -11.023 -53.594 1 17.58 487 THR B CA 1
ATOM 8294 C C . THR B 1 487 ? -23.453 -11.539 -52.5 1 17.58 487 THR B C 1
ATOM 8296 O O . THR B 1 487 ? -24.469 -10.906 -52.188 1 17.58 487 THR B O 1
ATOM 8299 N N . PRO B 1 488 ? -23.188 -12.617 -51.688 1 17.06 488 PRO B N 1
ATOM 8300 C CA . PRO B 1 488 ? -24.422 -13.398 -51.75 1 17.06 488 PRO B CA 1
ATOM 8301 C C . PRO B 1 488 ? -25.625 -12.625 -51.219 1 17.06 488 PRO B C 1
ATOM 8303 O O . PRO B 1 488 ? -25.453 -11.641 -50.469 1 17.06 488 PRO B O 1
ATOM 8306 N N . GLU B 1 489 ? -26.875 -13.156 -51.438 1 16.69 489 GLU B N 1
ATOM 8307 C CA . GLU B 1 489 ? -28.297 -12.938 -51.625 1 16.69 489 GLU B CA 1
ATOM 8308 C C . GLU B 1 489 ? -28.969 -12.445 -50.344 1 16.69 489 GLU B C 1
ATOM 8310 O O . GLU B 1 489 ? -29.656 -11.414 -50.344 1 16.69 489 GLU B O 1
ATOM 8315 N N . THR B 1 490 ? -29.625 -13.391 -49.625 1 15.7 490 THR B N 1
ATOM 8316 C CA . THR B 1 490 ? -31.078 -13.469 -49.562 1 15.7 490 THR B CA 1
ATOM 8317 C C . THR B 1 490 ? -31.625 -12.703 -48.375 1 15.7 490 THR B C 1
ATOM 8319 O O . THR B 1 490 ? -32.656 -12.008 -48.469 1 15.7 490 THR B O 1
ATOM 8322 N N . ALA B 1 491 ? -31.188 -13.133 -47.031 1 16.39 491 ALA B N 1
ATOM 8323 C CA . ALA B 1 491 ? -32.312 -13.477 -46.156 1 16.39 491 ALA B CA 1
ATOM 8324 C C . ALA B 1 491 ? -33 -12.227 -45.625 1 16.39 491 ALA B C 1
ATOM 8326 O O . ALA B 1 491 ? -32.375 -11.367 -45 1 16.39 491 ALA B O 1
ATOM 8327 N N . THR B 1 492 ? -34.125 -11.742 -46.219 1 16.7 492 THR B N 1
ATOM 8328 C CA . THR B 1 492 ? -35.156 -10.695 -46.094 1 16.7 492 THR B CA 1
ATOM 8329 C C . THR B 1 492 ? -35.562 -10.523 -44.625 1 16.7 492 THR B C 1
ATOM 8331 O O . THR B 1 492 ? -35.781 -9.398 -44.156 1 16.7 492 THR B O 1
ATOM 8334 N N . GLU B 1 493 ? -35.844 -11.734 -43.906 1 16.02 493 GLU B N 1
ATOM 8335 C CA . GLU B 1 493 ? -37.219 -11.805 -43.406 1 16.02 493 GLU B CA 1
ATOM 8336 C C . GLU B 1 493 ? -37.438 -10.812 -42.281 1 16.02 493 GLU B C 1
ATOM 8338 O O . GLU B 1 493 ? -38.438 -10.078 -42.281 1 16.02 493 GLU B O 1
ATOM 8343 N N . MET B 1 494 ? -36.969 -11.203 -41 1 16.73 494 MET B N 1
ATOM 8344 C CA . MET B 1 494 ? -37.938 -11.234 -39.906 1 16.73 494 MET B CA 1
ATOM 8345 C C . MET B 1 494 ? -38.062 -9.867 -39.25 1 16.73 494 MET B C 1
ATOM 8347 O O . MET B 1 494 ? -37.125 -9.398 -38.594 1 16.73 494 MET B O 1
ATOM 8351 N N . ARG B 1 495 ? -38.656 -8.875 -40.031 1 17.09 495 ARG B N 1
ATOM 8352 C CA . ARG B 1 495 ? -38.969 -7.504 -39.656 1 17.09 495 ARG B CA 1
ATOM 8353 C C . ARG B 1 495 ? -39.625 -7.449 -38.25 1 1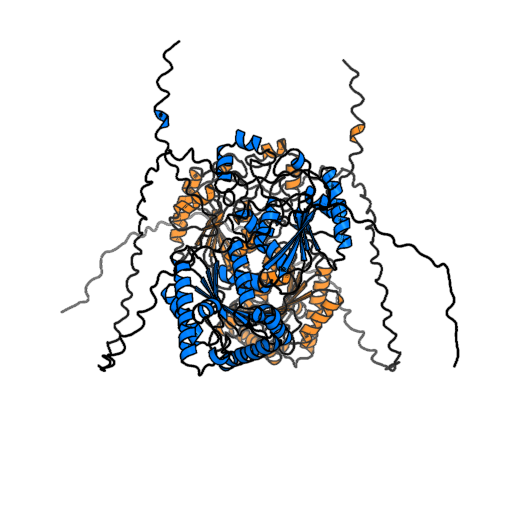7.09 495 ARG B C 1
ATOM 8355 O O . ARG B 1 495 ? -39.625 -6.395 -37.625 1 17.09 495 ARG B O 1
ATOM 8362 N N . SER B 1 496 ? -40.594 -8.539 -38.062 1 16.55 496 SER B N 1
ATOM 8363 C CA . SER B 1 496 ? -41.938 -8.164 -37.656 1 16.55 496 SER B CA 1
ATOM 8364 C C . SER B 1 496 ? -41.938 -7.398 -36.312 1 16.55 496 SER B C 1
ATOM 8366 O O . SER B 1 496 ? -42.531 -6.328 -36.219 1 16.55 496 SER B O 1
ATOM 8368 N N . VAL B 1 497 ? -41.812 -8.203 -35.188 1 16.55 497 VAL B N 1
ATOM 8369 C CA . VAL B 1 497 ? -42.938 -8.273 -34.25 1 16.55 497 VAL B CA 1
ATOM 8370 C C . VAL B 1 497 ? -42.875 -7.125 -33.25 1 16.55 497 VAL B C 1
ATOM 8372 O O . VAL B 1 497 ? -43.844 -6.852 -32.531 1 16.55 497 VAL B O 1
ATOM 8375 N N . PHE B 1 498 ? -41.688 -6.5 -32.969 1 16.83 498 PHE B N 1
ATOM 8376 C CA . PHE B 1 498 ? -41.719 -6.133 -31.547 1 16.83 498 PHE B CA 1
ATOM 8377 C C . PHE B 1 498 ? -42.562 -4.898 -31.328 1 16.83 498 PHE B C 1
ATOM 8379 O O . PHE B 1 498 ? -42.062 -3.795 -31.141 1 16.83 498 PHE B O 1
ATOM 8386 N N . GLU B 1 499 ? -43.625 -4.68 -32.188 1 16.62 499 GLU B N 1
ATOM 8387 C CA . GLU B 1 499 ? -44.344 -3.41 -32.062 1 16.62 499 GLU B CA 1
ATOM 8388 C C . GLU B 1 499 ? -44.906 -3.189 -30.672 1 16.62 499 GLU B C 1
ATOM 8390 O O . GLU B 1 499 ? -45.344 -2.086 -30.328 1 16.62 499 GLU B O 1
ATOM 8395 N N . ARG B 1 500 ? -45.375 -4.387 -30 1 15.74 500 ARG B N 1
ATOM 8396 C CA . ARG B 1 500 ? -46.688 -4.246 -29.375 1 15.74 500 ARG B CA 1
ATOM 8397 C C . ARG B 1 500 ? -46.781 -2.938 -28.609 1 15.74 500 ARG B C 1
ATOM 8399 O O . ARG B 1 500 ? -47.719 -2.158 -28.812 1 15.74 500 ARG B O 1
ATOM 8406 N N . LYS B 1 501 ? -47.125 -3.166 -27.141 1 15.88 501 LYS B N 1
ATOM 8407 C CA . LYS B 1 501 ? -48.25 -2.916 -26.266 1 15.88 501 LYS B CA 1
ATOM 8408 C C . LYS B 1 501 ? -48.156 -1.557 -25.594 1 15.88 501 LYS B C 1
ATOM 8410 O O . LYS B 1 501 ? -47.25 -1.331 -24.781 1 15.88 501 LYS B O 1
ATOM 8415 N N . ASN B 1 502 ? -48.438 -0.397 -26.156 1 16.06 502 ASN B N 1
ATOM 8416 C CA . ASN B 1 502 ? -48.594 0.962 -25.656 1 16.06 502 ASN B CA 1
ATOM 8417 C C . ASN B 1 502 ? -49.406 0.988 -24.359 1 16.06 502 ASN B C 1
ATOM 8419 O O . ASN B 1 502 ? -49.281 1.931 -23.578 1 16.06 502 ASN B O 1
ATOM 8423 N N . LYS B 1 503 ? -50.75 0.431 -24.406 1 15.85 503 LYS B N 1
ATOM 8424 C CA . LYS B 1 503 ? -51.969 1.136 -24.016 1 15.85 503 LYS B CA 1
ATOM 8425 C C . LYS B 1 503 ? -51.938 1.447 -22.516 1 15.85 503 LYS B C 1
ATOM 8427 O O . LYS B 1 503 ? -51.031 1.059 -21.797 1 15.85 503 LYS B O 1
ATOM 8432 N N . ARG B 1 504 ? -53.25 1.02 -21.703 1 16.11 504 ARG B N 1
ATOM 8433 C CA . ARG B 1 504 ? -54.406 1.609 -21.094 1 16.11 504 ARG B CA 1
ATOM 8434 C C . ARG B 1 504 ? -54.25 1.771 -19.594 1 16.11 504 ARG B C 1
ATOM 8436 O O . ARG B 1 504 ? -54.562 2.818 -19.031 1 16.11 504 ARG B O 1
ATOM 8443 N N . GLY B 1 505 ? -54.344 0.577 -18.734 1 15.97 505 GLY B N 1
ATOM 8444 C CA . GLY B 1 505 ? -55.438 0.419 -17.781 1 15.97 505 GLY B CA 1
ATOM 8445 C C . GLY B 1 505 ? -55.281 1.294 -16.547 1 15.97 505 GLY B C 1
ATOM 8446 O O . GLY B 1 505 ? -54.156 1.647 -16.172 1 15.97 505 GLY B O 1
ATOM 8447 N N . ASN B 1 506 ? -56.406 1.977 -15.992 1 16.61 506 ASN B N 1
ATOM 8448 C CA . ASN B 1 506 ? -57.062 2.865 -15.039 1 16.61 506 ASN B CA 1
ATOM 8449 C C . ASN B 1 506 ? -56.906 2.367 -13.609 1 16.61 506 ASN B C 1
ATOM 8451 O O . ASN B 1 506 ? -57.594 2.844 -12.695 1 16.61 506 ASN B O 1
ATOM 8455 N N . LEU B 1 507 ? -56.219 1.339 -13.234 1 15.27 507 LEU B N 1
ATOM 8456 C CA . LEU B 1 507 ? -56.719 0.745 -12 1 15.27 507 LEU B CA 1
ATOM 8457 C C . LEU B 1 507 ? -56.75 1.774 -10.875 1 15.27 507 LEU B C 1
ATOM 8459 O O . LEU B 1 507 ? -55.719 2.334 -10.508 1 15.27 507 LEU B O 1
ATOM 8463 N N . LYS B 1 508 ? -57.969 2.332 -10.492 1 15.84 508 LYS B N 1
ATOM 8464 C CA . LYS B 1 508 ? -58.531 3.18 -9.438 1 15.84 508 LYS B CA 1
ATOM 8465 C C . LYS B 1 508 ? -58.312 2.564 -8.055 1 15.84 508 LYS B C 1
ATOM 8467 O O . LYS B 1 508 ? -58.75 3.117 -7.047 1 15.84 508 LYS B O 1
ATOM 8472 N N . LYS B 1 509 ? -57.812 1.363 -7.836 1 15.24 509 LYS B N 1
ATOM 8473 C CA . LYS B 1 509 ? -58.406 0.817 -6.621 1 15.24 509 LYS B CA 1
ATOM 8474 C C . LYS B 1 509 ? -58.406 1.85 -5.5 1 15.24 509 LYS B C 1
ATOM 8476 O O . LYS B 1 509 ? -57.656 2.824 -5.543 1 15.24 509 LYS B O 1
ATOM 8481 N N . ASN B 1 510 ? -58.594 1.216 -4.199 1 15.37 510 ASN B N 1
ATOM 8482 C CA . ASN B 1 510 ? -59.5 1.121 -3.049 1 15.37 510 ASN B CA 1
ATOM 8483 C C . ASN B 1 510 ? -59.062 2.08 -1.937 1 15.37 510 ASN B C 1
ATOM 8485 O O . ASN B 1 510 ? -57.938 2.527 -1.895 1 15.37 510 ASN B O 1
ATOM 8489 N N . PRO B 1 511 ? -59.719 1.876 -0.62 1 16.94 511 PRO B N 1
ATOM 8490 C CA . PRO B 1 511 ? -60.281 2.596 0.515 1 16.94 511 PRO B CA 1
ATOM 8491 C C . PRO B 1 511 ? -59.25 3.08 1.51 1 16.94 511 PRO B C 1
ATOM 8493 O O . PRO B 1 511 ? -58.094 2.648 1.452 1 16.94 511 PRO B O 1
ATOM 8496 N N . ARG B 1 512 ? -59.688 3.76 2.59 1 16.3 512 ARG B N 1
ATOM 8497 C CA . ARG B 1 512 ? -59.5 4.613 3.754 1 16.3 512 ARG B CA 1
ATOM 8498 C C . ARG B 1 512 ? -58.812 3.846 4.883 1 16.3 512 ARG B C 1
ATOM 8500 O O . ARG B 1 512 ? -58.469 4.426 5.914 1 16.3 512 ARG B O 1
ATOM 8507 N N . ILE B 1 513 ? -58.188 2.662 4.926 1 15.06 513 ILE B N 1
ATOM 8508 C CA . ILE B 1 513 ? -58.344 2.033 6.23 1 15.06 513 ILE B CA 1
ATOM 8509 C C . ILE B 1 513 ? -57.781 2.949 7.32 1 15.06 513 ILE B C 1
ATOM 8511 O O . ILE B 1 513 ? -56.688 3.465 7.199 1 15.06 513 ILE B O 1
ATOM 8515 N N . GLU B 1 514 ? -58.562 3.266 8.516 1 15.48 514 GLU B N 1
ATOM 8516 C CA . GLU B 1 514 ? -58.844 3.902 9.805 1 15.48 514 GLU B CA 1
ATOM 8517 C C . GLU B 1 514 ? -57.844 3.434 10.859 1 15.48 514 GLU B C 1
ATOM 8519 O O . GLU B 1 514 ? -57.469 4.199 11.75 1 15.48 514 GLU B O 1
ATOM 8524 N N . ASN B 1 515 ? -57.312 2.197 11.039 1 14.97 515 ASN B N 1
ATOM 8525 C CA . ASN B 1 515 ? -57.375 1.786 12.438 1 14.97 515 ASN B CA 1
ATOM 8526 C C . ASN B 1 515 ? -56.469 2.66 13.305 1 14.97 515 ASN B C 1
ATOM 8528 O O . ASN B 1 515 ? -55.281 2.844 13.008 1 14.97 515 ASN B O 1
ATOM 8532 N N . CYS B 1 516 ? -57 3.447 14.352 1 15.66 516 CYS B N 1
ATOM 8533 C CA . CYS B 1 516 ? -56.844 4.266 15.547 1 15.66 516 CYS B CA 1
ATOM 8534 C C . CYS B 1 516 ? -56.281 3.447 16.703 1 15.66 516 CYS B C 1
ATOM 8536 O O . CYS B 1 516 ? -56.188 3.939 17.828 1 15.66 516 CYS B O 1
ATOM 8538 N N . ALA B 1 517 ? -55.875 2.129 16.75 1 15.66 517 ALA B N 1
ATOM 8539 C CA . ALA B 1 517 ? -56 1.519 18.062 1 15.66 517 ALA B CA 1
ATOM 8540 C C . ALA B 1 517 ? -55.25 2.34 19.109 1 15.66 517 ALA B C 1
ATOM 8542 O O . ALA B 1 517 ? -54.219 2.924 18.828 1 15.66 517 ALA B O 1
ATOM 8543 N N . PHE B 1 518 ? -55.812 2.395 20.547 1 15.8 518 PHE B N 1
ATOM 8544 C CA . PHE B 1 518 ? -56.219 2.875 21.875 1 15.8 518 PHE B CA 1
ATOM 8545 C C . PHE B 1 518 ? -55.219 2.412 22.938 1 15.8 518 PHE B C 1
ATOM 8547 O O . PHE B 1 518 ? -54.781 3.199 23.781 1 15.8 518 PHE B O 1
ATOM 8554 N N . HIS B 1 519 ? -55.094 1.048 23.312 1 15.97 519 HIS B N 1
ATOM 8555 C CA . HIS B 1 519 ? -55.219 0.724 24.734 1 15.97 519 HIS B CA 1
ATOM 8556 C C . HIS B 1 519 ? -54 1.218 25.516 1 15.97 519 HIS B C 1
ATOM 8558 O O . HIS B 1 519 ? -52.906 1.344 24.953 1 15.97 519 HIS B O 1
ATOM 8564 N N . VAL B 1 520 ? -54.219 1.521 26.875 1 16.45 520 VAL B N 1
ATOM 8565 C CA . VAL B 1 520 ? -54 2.08 28.203 1 16.45 520 VAL B CA 1
ATOM 8566 C C . VAL B 1 520 ? -52.969 1.21 28.953 1 16.45 520 VAL B C 1
ATOM 8568 O O . VAL B 1 520 ? -52.75 0.053 28.578 1 16.45 520 VAL B O 1
ATOM 8571 N N . GLY B 1 521 ? -52.5 1.674 30.062 1 16.22 521 GLY B N 1
ATOM 8572 C CA . GLY B 1 521 ? -51.562 1.681 31.188 1 16.22 521 GLY B CA 1
ATOM 8573 C C . GLY B 1 521 ? -51.781 0.534 32.156 1 16.22 521 GLY B C 1
ATOM 8574 O O . GLY B 1 521 ? -51.219 0.523 33.25 1 16.22 521 GLY B O 1
ATOM 8575 N N . TRP B 1 522 ? -52.469 -0.644 31.922 1 15.15 522 TRP B N 1
ATOM 8576 C CA . TRP B 1 522 ? -52.812 -1.201 33.219 1 15.15 522 TRP B CA 1
ATOM 8577 C C . TRP B 1 522 ? -51.562 -1.558 34.031 1 15.15 522 TRP B C 1
ATOM 8579 O O . TRP B 1 522 ? -50.469 -1.685 33.438 1 15.15 522 TRP B O 1
ATOM 8589 N N . GLY B 1 523 ? -51.656 -2.354 35.281 1 15.87 523 GLY B N 1
ATOM 8590 C CA . GLY B 1 523 ? -51.5 -2.566 36.719 1 15.87 523 GLY B CA 1
ATOM 8591 C C . GLY B 1 523 ? -50.438 -3.588 37.031 1 15.87 523 GLY B C 1
ATOM 8592 O O . GLY B 1 523 ? -49.812 -3.518 38.094 1 15.87 523 GLY B O 1
ATOM 8593 N N . GLY B 1 524 ? -50.188 -4.789 36.406 1 16.03 524 GLY B N 1
ATOM 8594 C CA . GLY B 1 524 ? -50.188 -5.91 37.344 1 16.03 524 GLY B CA 1
ATOM 8595 C C . GLY B 1 524 ? -48.875 -6.035 38.094 1 16.03 524 GLY B C 1
ATOM 8596 O O . GLY B 1 524 ? -47.844 -5.496 37.688 1 16.03 524 GLY B O 1
ATOM 8597 N N . ARG B 1 525 ? -48.812 -6.676 39.469 1 16.66 525 ARG B N 1
ATOM 8598 C CA . ARG B 1 525 ? -48.25 -6.824 40.812 1 16.66 525 ARG B CA 1
ATOM 8599 C C . ARG B 1 525 ? -47.062 -7.805 40.812 1 16.66 525 ARG B C 1
ATOM 8601 O O . ARG B 1 525 ? -46.094 -7.613 41.531 1 16.66 525 ARG B O 1
ATOM 8608 N N . GLY B 1 526 ? -47.031 -8.922 40.062 1 16.31 526 GLY B N 1
ATOM 8609 C CA . GLY B 1 526 ? -46.781 -10.125 40.812 1 16.31 526 GLY B CA 1
ATOM 8610 C C . GLY B 1 526 ? -45.312 -10.344 41.156 1 16.31 526 GLY B C 1
ATOM 8611 O O . GLY B 1 526 ? -44.469 -10.352 40.25 1 16.31 526 GLY B O 1
ATOM 8612 N N . GLY B 1 527 ? -44.781 -9.867 42.312 1 16.39 527 GLY B N 1
ATOM 8613 C CA . GLY B 1 527 ? -43.5 -10.016 42.969 1 16.39 527 GLY B CA 1
ATOM 8614 C C . GLY B 1 527 ? -43.125 -11.461 43.219 1 16.39 527 GLY B C 1
ATOM 8615 O O . GLY B 1 527 ? -43.969 -12.297 43.5 1 16.39 527 GLY B O 1
ATOM 8616 N N . GLY B 1 528 ? -42.062 -12.078 42.625 1 15.66 528 GLY B N 1
ATOM 8617 C CA . GLY B 1 528 ? -41.438 -13.383 42.594 1 15.66 528 GLY B CA 1
ATOM 8618 C C . GLY B 1 528 ? -40.781 -13.758 43.906 1 15.66 528 GLY B C 1
ATOM 8619 O O . GLY B 1 528 ? -39.906 -14.625 43.938 1 15.66 528 GLY B O 1
ATOM 8620 N N . GLY B 1 529 ? -41.219 -13.609 45.156 1 15.16 529 GLY B N 1
ATOM 8621 C CA . GLY B 1 529 ? -40.312 -13.898 46.25 1 15.16 529 GLY B CA 1
ATOM 8622 C C . GLY B 1 529 ? -40.031 -15.375 46.406 1 15.16 529 GLY B C 1
ATOM 8623 O O . GLY B 1 529 ? -39.094 -15.758 47.125 1 15.16 529 GLY B O 1
ATOM 8624 N N . GLY B 1 530 ? -40.656 -16.484 45.969 1 15.48 530 GLY B N 1
ATOM 8625 C CA . GLY B 1 530 ? -40.656 -17.531 47 1 15.48 530 GLY B CA 1
ATOM 8626 C C . GLY B 1 530 ? -39.375 -18.328 47 1 15.48 530 GLY B C 1
ATOM 8627 O O . GLY B 1 530 ? -39.094 -19.062 46.062 1 15.48 530 GLY B O 1
ATOM 8628 N N . GLY B 1 531 ? -38.156 -17.891 47 1 15.18 531 GLY B N 1
ATOM 8629 C CA . GLY B 1 531 ? -37.094 -18.875 47.125 1 15.18 531 GLY B CA 1
ATOM 8630 C C . GLY B 1 531 ? -37.281 -19.812 48.312 1 15.18 531 GLY B C 1
ATOM 8631 O O . GLY B 1 531 ? -37.25 -19.359 49.469 1 15.18 531 GLY B O 1
ATOM 8632 N N . GLY B 1 532 ? -38.031 -20.859 48.188 1 14.74 532 GLY B N 1
ATOM 8633 C CA . GLY B 1 532 ? -38.062 -22.031 49.062 1 14.74 532 GLY B CA 1
ATOM 8634 C C . GLY B 1 532 ? -36.719 -22.75 49.125 1 14.74 532 GLY B C 1
ATOM 8635 O O . GLY B 1 532 ? -35.875 -22.578 48.219 1 14.74 532 GLY B O 1
ATOM 8636 N N . LYS B 1 533 ? -36.188 -23.562 50.188 1 16.83 533 LYS B N 1
ATOM 8637 C CA . LYS B 1 533 ? -35.094 -24.297 50.875 1 16.83 533 LYS B CA 1
ATOM 8638 C C . LYS B 1 533 ? -34.844 -25.641 50.188 1 16.83 533 LYS B C 1
ATOM 8640 O O . LYS B 1 533 ? -33.719 -26.078 50.062 1 16.83 533 LYS B O 1
ATOM 8645 N N . SER B 1 534 ? -35.719 -26.609 49.656 1 14.8 534 SER B N 1
ATOM 8646 C CA . SER B 1 534 ? -35.781 -27.969 50.219 1 14.8 534 SER B CA 1
ATOM 8647 C C . SER B 1 534 ? -34.75 -28.875 49.531 1 14.8 534 SER B C 1
ATOM 8649 O O . SER B 1 534 ? -34 -29.594 50.219 1 14.8 534 SER B O 1
ATOM 8651 N N . LEU B 1 535 ? -34.875 -29.422 48.375 1 15.3 535 LEU B N 1
ATOM 8652 C CA . LEU B 1 535 ? -34.812 -30.875 48.375 1 15.3 535 LEU B CA 1
ATOM 8653 C C . LEU B 1 535 ? -33.406 -31.344 48.781 1 15.3 535 LEU B C 1
ATOM 8655 O O . LEU B 1 535 ? -32.406 -30.656 48.469 1 15.3 535 LEU B O 1
ATOM 8659 N N . LYS B 1 536 ? -33.312 -32.688 49.469 1 14.43 536 LYS B N 1
ATOM 8660 C CA . LYS B 1 536 ? -33.062 -33.969 50.125 1 14.43 536 LYS B CA 1
ATOM 8661 C C . LYS B 1 536 ? -32.188 -34.875 49.281 1 14.43 536 LYS B C 1
ATOM 8663 O O . LYS B 1 536 ? -32.031 -34.625 48.094 1 14.43 536 LYS B O 1
ATOM 8668 N N . ALA B 1 537 ? -32.156 -36.25 49.75 1 15.29 537 ALA B N 1
ATOM 8669 C CA . ALA B 1 537 ? -31.453 -37.469 50.094 1 15.29 537 ALA B CA 1
ATOM 8670 C C . ALA B 1 537 ? -31.344 -38.406 48.875 1 15.29 537 ALA B C 1
ATOM 8672 O O . ALA B 1 537 ? -30.281 -39 48.656 1 15.29 537 ALA B O 1
ATOM 8673 N N . LEU B 1 538 ? -32.094 -38.812 48 1 15.07 538 LEU B N 1
ATOM 8674 C CA . LEU B 1 538 ? -32.25 -40.25 47.969 1 15.07 538 LEU B CA 1
ATOM 8675 C C . LEU B 1 538 ? -30.953 -40.938 47.562 1 15.07 538 LEU B C 1
ATOM 8677 O O . LEU B 1 538 ? -30.359 -40.562 46.531 1 15.07 538 LEU B O 1
ATOM 8681 N N . HIS B 1 539 ? -29.859 -41.438 48.531 1 18.89 539 HIS B N 1
ATOM 8682 C CA . HIS B 1 539 ? -30.062 -42.125 49.812 1 18.89 539 HIS B CA 1
ATOM 8683 C C . HIS B 1 539 ? -30.625 -41.156 50.844 1 18.89 539 HIS B C 1
ATOM 8685 O O . HIS B 1 539 ? -31.188 -41.594 51.875 1 18.89 539 HIS B O 1
ATOM 8691 N N . CYS B 1 540 ? -30.812 -41.156 50.531 1 15.77 540 CYS B N 1
ATOM 8692 C CA . CYS B 1 540 ? -30.625 -42.469 49.969 1 15.77 540 CYS B CA 1
ATOM 8693 C C . CYS B 1 540 ? -29.672 -43.312 50.812 1 15.77 540 CYS B C 1
ATOM 8695 O O . CYS B 1 540 ? -28.547 -42.906 51.062 1 15.77 540 CYS B O 1
ATOM 8697 N N . GLU B 1 541 ? -30.266 -44.406 51.969 1 14.84 541 GLU B N 1
ATOM 8698 C CA . GLU B 1 541 ? -30.141 -45.812 52.344 1 14.84 541 GLU B CA 1
ATOM 8699 C C . GLU B 1 541 ? -29.375 -46.594 51.25 1 14.84 541 GLU B C 1
ATOM 8701 O O . GLU B 1 541 ? -29.578 -46.375 50.062 1 14.84 541 GLU B O 1
ATOM 8706 N N . GLU B 1 542 ? -28.531 -47.375 52.031 1 15.23 542 GLU B N 1
ATOM 8707 C CA . GLU B 1 542 ? -28.703 -47.594 53.438 1 15.23 542 GLU B CA 1
ATOM 8708 C C . GLU B 1 542 ? -28.484 -46.312 54.25 1 15.23 542 GLU B C 1
ATOM 8710 O O . GLU B 1 542 ? -27.688 -45.469 53.844 1 15.23 542 GLU B O 1
#

Organism: Callorhinchus milii (NCBI:txid7868)

Foldseek 3Di:
DPDPPPPPPDVPPPPPCPVPVLPPLPPVPPCDFFEEEEEAEFPLLQLVLLQQLLCLLCQLLPQHEDEQALVVLLCVVPVAQDFLVLLAPPPVVSVVSSVVSLVVSVVVVVCCCPPVVHRYYYYRDNCFAPVSVVVVVVSCVVVVHHYEYEYRAAPDVVSSLVSCQPPVCVDPNNVPHDPVVSSVRVVVSSVSSVVRGDDDDCPPDCVPHFYWYQYNFQPDIDTHDQDDDSSVVSVLLSNQAGQDWAKEKEAAFFDFPCQVVQFPDDQGAHDPLSLVLLLLVLVVVVVVVDDPEAEEEEPGHRLCSSCVNNVDDYHYDPLQADWWLAPRHRHHLVRCCVVPVPLNVVCLVQVQSRAHDRTGHLSRSSVSCSVVLSVVRRDHYYYYHGHDSSSLSSVCSQASHHSRCSRQDDRDHQWMWMWIDHSNGIDIDIGHSPRDHDGNHDHRDDPDCPVVPPDPPCPDPPDPPCPPPPPPPPPPPDPPDDPPPDDDDDDDDDPDDDPDDDDDPPPDDDDPPDDPPDDPDDDDDDDDDYDDPDDDDDDDDD/DPDVPPPPPDVPPPPPCPVPVLPDLPPVVPCDFFEEEEEAEFPLLQLVLLQQLLCLLCQLLPQHEDEQALVVLLCVVPVAQDFLVLLAPPPVVSVVSSVVSLVVSVVVVVCCCPPVVHRYYYYRDHCFAPVSVVVVVVSCVVVVHHYEYEYRAAPDVVSSLVSCQPPVCVDPNNVPHDPVVSSVRVVVSSVSSVVRGDDDDCPPDCVPHFYWYQYNFQPDIDTHDQDDDSSVVSVLLSNQAGQDWAKEKEAAFFAFPCQVVQFPADQGAHDPLSLVLLLLVLVVVVVVVDDPEAEEEEPGHRLCSSCVNNVDDYHYDPLQADWWLAPRHRHHLVRCCVVPVPLNVVCLVQVQSRAHDRTGHLSRSSVSCSVVLSVVSRDHHYYYHGHDSNSLSSVCSQAVHHSRCSRQDDRFHQWMWMWIDHSNGIDIDIGHSPRDDDGNHDHRDDPDPPVPPPDPPCPDPPDPPCPPPPPPPPPPPDPPDDDPPDDDDDDPDDPDDPPDDPDDDDPPDDDDDDDPDDDDDDDDDDDPPDPDDDDDDCVPDD

Secondary structure (DSSP, 8-state):
---TTGGGSGGGS-------------S-------EEEEEES-TTSSHHHHHHHHHHHHHHTT--EEEEEHHHHHHHH-S----GGGG-TT-HHHHHHHHHHHHHHHHHHHHHHHTS--SEEEEES---SHHHHHHHHHHHHHTT-EEEEEEEE---HHHHHHHIIIIITTSGGGTTS-HHHHHHHHHHHHHHHHTT-----TTTT-TTS-EEEEETTTTEEEEE---SHHHHHHHHHHTT-------EEEEEPPPBHHHHHTB-SS---B-HHHHHHHHHHHHHHHHHT-TT-EEEE-SSHHHHHHHHTT-S--EE-GGGSPPP-GGGTT-BHHHHHHH-HHHHHHHHH-TTT---TTS--HHHHHHHTHHHHHHHHHSSSEEEEE-HHHHHHHHHHHHT--TTTGGG----TTEEEEEEEETTEEEEEEEE-S--------PPP---SGGG-S----------------------------------------------------------------------------------------/---TTGGGSGGGS-------------S-------EEEEEE--TTSSHHHHHHHHHHHHHHTT--EEEEEHHHHHHHH-S----GGGG-TT-HHHHHHHHHHHHHHHHHHHHHHHTS---EEEEES---SHHHHHHHHHHHHHTT-EEEEEEEE---HHHHHHHIIIIITTSGGGTTS-HHHHHHHHHHHHHHHHTT-----TTTT-TTS-EEEEETTTTEEEEE---SHHHHHHHHHHTT-------EEEEEPPPBHHHHHTB-SS---B-HHHHHHHHHHHHHHHHHT-TT-EEEE-SSHHHHHHHHTT-S--EE-GGGSPPP-GGGTT-BHHHHHHH-HHHHHHHHH-TTT---TTS--HHHHHHHTHHHHHHHHHSSSEEEEE-HHHHHHHHHHHHT--TTTGGG----TTEEEEEEEETTEEEEEEEE-S--------PPP---SGGG-S-------------------------------------------TT--------------------------------------TT---

Radius of gyration: 36.09 Å; Cα contacts (8 Å, |Δi|>4): 1592; chains: 2; bounding box: 115×117×121 Å